Protein AF-A0A142D1J5-F1 (afdb_monomer_lite)

Radius of gyration: 31.47 Å; chains: 1; bounding box: 88×69×86 Å

Structure (mmCIF, N/CA/C/O backbone):
data_AF-A0A142D1J5-F1
#
_entry.id   AF-A0A142D1J5-F1
#
loop_
_atom_site.group_PDB
_atom_site.id
_atom_site.type_symbol
_atom_site.label_atom_id
_atom_site.label_alt_id
_atom_site.label_comp_id
_atom_site.label_asym_id
_atom_site.label_entity_id
_atom_site.label_seq_id
_atom_site.pdbx_PDB_ins_code
_atom_site.Cartn_x
_atom_site.Cartn_y
_atom_site.Cartn_z
_atom_site.occupancy
_atom_site.B_iso_or_equiv
_atom_site.auth_seq_id
_atom_site.auth_comp_id
_atom_site.auth_asym_id
_atom_site.auth_atom_id
_atom_site.pdbx_PDB_model_num
ATOM 1 N N . MET A 1 1 ? 12.106 14.467 28.689 1.00 55.88 1 MET A N 1
ATOM 2 C CA . MET A 1 1 ? 12.116 13.072 29.186 1.00 55.88 1 MET A CA 1
ATOM 3 C C . MET A 1 1 ? 13.541 12.615 29.407 1.00 55.88 1 MET A C 1
ATOM 5 O O . MET A 1 1 ? 14.455 13.184 28.811 1.00 55.88 1 MET A O 1
ATOM 9 N N . GLU A 1 2 ? 13.692 11.592 30.241 1.00 56.62 2 GLU A N 1
ATOM 10 C CA . GLU A 1 2 ? 14.926 10.836 30.440 1.00 56.62 2 GLU A CA 1
ATOM 11 C C . GLU A 1 2 ? 14.687 9.415 29.915 1.00 56.62 2 GLU A C 1
ATOM 13 O O . GLU A 1 2 ? 13.648 8.832 30.219 1.00 56.62 2 GLU A O 1
ATOM 18 N N . LEU A 1 3 ? 15.603 8.893 29.100 1.00 55.41 3 LEU A N 1
ATOM 19 C CA . LEU A 1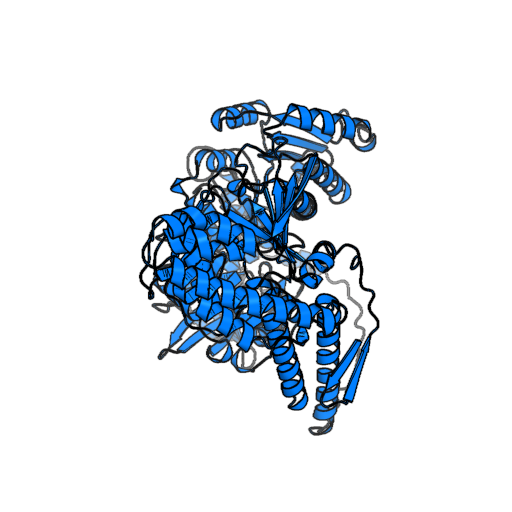 3 ? 15.650 7.474 28.744 1.00 55.41 3 LEU A CA 1
ATOM 20 C C . LEU A 1 3 ? 16.402 6.757 29.863 1.00 55.41 3 LEU A C 1
ATOM 22 O O . LEU A 1 3 ? 17.538 7.142 30.145 1.00 55.41 3 LEU A O 1
ATOM 26 N N . VAL A 1 4 ? 15.793 5.756 30.495 1.00 58.44 4 VAL A N 1
ATOM 27 C CA . VAL A 1 4 ? 16.365 5.061 31.656 1.00 58.44 4 VAL A CA 1
ATOM 28 C C . VAL A 1 4 ? 16.413 3.558 31.386 1.00 58.44 4 VAL A C 1
ATOM 30 O O . VAL A 1 4 ? 15.388 2.992 31.029 1.00 58.44 4 VAL A O 1
ATOM 33 N N . LYS A 1 5 ? 17.575 2.924 31.582 1.00 58.31 5 LYS A N 1
ATOM 34 C CA . LYS A 1 5 ? 17.745 1.457 31.631 1.00 58.31 5 LYS A CA 1
ATOM 35 C C . LYS A 1 5 ? 18.360 1.103 32.981 1.00 58.31 5 LYS A C 1
ATOM 37 O O . LYS A 1 5 ? 19.356 1.720 33.353 1.00 58.31 5 LYS A O 1
ATOM 42 N N . ASP A 1 6 ? 17.757 0.185 33.734 1.00 66.25 6 ASP A N 1
ATOM 43 C CA . ASP A 1 6 ? 18.251 -0.256 35.052 1.00 66.25 6 ASP A CA 1
ATOM 44 C C . ASP A 1 6 ? 18.592 0.905 36.008 1.00 66.25 6 ASP A C 1
ATOM 46 O O . ASP A 1 6 ? 19.645 0.938 36.642 1.00 66.25 6 ASP A O 1
ATOM 50 N N . ASN A 1 7 ? 17.709 1.910 36.074 1.00 65.44 7 ASN A N 1
ATOM 51 C CA . ASN A 1 7 ? 17.885 3.165 36.826 1.00 65.44 7 ASN A CA 1
ATOM 52 C C . ASN A 1 7 ? 19.025 4.093 36.354 1.00 65.44 7 ASN A C 1
ATOM 54 O O . ASN A 1 7 ? 19.239 5.148 36.954 1.00 65.44 7 ASN A O 1
ATOM 58 N N . ASN A 1 8 ? 19.709 3.778 35.252 1.00 55.66 8 ASN A N 1
ATOM 59 C CA . ASN A 1 8 ? 20.710 4.643 34.632 1.00 55.66 8 ASN A CA 1
ATOM 60 C C . ASN A 1 8 ? 20.097 5.493 33.518 1.00 55.66 8 ASN A C 1
ATOM 62 O O . ASN A 1 8 ? 19.495 4.971 32.580 1.00 55.66 8 ASN A O 1
ATOM 66 N N . VAL A 1 9 ? 20.291 6.813 33.580 1.00 67.69 9 VAL A N 1
ATOM 67 C CA . VAL A 1 9 ? 19.831 7.727 32.526 1.00 67.69 9 VAL A CA 1
ATOM 68 C C . VAL A 1 9 ? 20.769 7.649 31.319 1.00 67.69 9 VAL A C 1
ATOM 70 O O . VAL A 1 9 ? 21.879 8.177 31.345 1.00 67.69 9 VAL A O 1
ATOM 73 N N . LEU A 1 10 ? 20.298 7.035 30.239 1.00 58.03 10 LEU A N 1
ATOM 74 C CA . LEU A 1 10 ? 21.018 6.868 28.975 1.00 58.03 10 LEU A CA 1
ATOM 75 C C . LEU A 1 10 ? 20.971 8.124 28.083 1.00 58.03 10 LEU A C 1
ATOM 77 O O . LEU A 1 10 ? 21.823 8.316 27.214 1.00 58.03 10 LEU A O 1
ATOM 81 N N . GLY A 1 11 ? 19.991 9.010 28.283 1.00 58.62 11 GLY A N 1
ATOM 82 C CA . GLY A 1 11 ? 19.865 10.246 27.509 1.00 58.62 11 GLY A CA 1
ATOM 83 C C . GLY A 1 11 ? 18.777 11.185 28.022 1.00 58.62 11 GLY A C 1
ATOM 84 O O . GLY A 1 11 ? 17.801 10.752 28.631 1.00 58.62 11 GLY A O 1
ATOM 85 N N . LYS A 1 12 ? 18.937 12.489 27.763 1.00 63.09 12 LYS A N 1
ATOM 86 C CA . LYS A 1 12 ? 17.947 13.524 28.097 1.00 63.09 12 LYS A CA 1
ATOM 87 C C . LYS A 1 12 ? 17.612 14.338 26.857 1.00 63.09 12 LYS A C 1
ATOM 89 O O . LYS A 1 12 ? 18.519 14.830 26.192 1.00 63.09 12 LYS A O 1
ATOM 94 N N . ASN A 1 13 ? 16.323 14.523 26.589 1.00 61.22 13 ASN A N 1
ATOM 95 C CA . ASN A 1 13 ? 15.849 15.408 25.528 1.00 61.22 13 ASN A CA 1
ATOM 96 C C . ASN A 1 13 ? 14.682 16.275 26.005 1.00 61.22 13 ASN A C 1
ATOM 98 O O . ASN A 1 13 ? 13.807 15.831 26.765 1.00 61.22 13 ASN A O 1
ATOM 102 N N . LYS A 1 14 ? 14.689 17.533 25.555 1.00 57.72 14 LYS A N 1
ATOM 103 C CA . LYS A 1 14 ? 13.595 18.488 25.739 1.00 57.72 14 LYS A CA 1
ATOM 104 C C . LYS A 1 14 ? 12.768 18.502 24.460 1.00 57.72 14 LYS A C 1
ATOM 106 O O . LYS A 1 14 ? 13.310 18.742 23.390 1.00 57.72 14 LYS A O 1
ATOM 111 N N . PHE A 1 15 ? 11.471 18.279 24.583 1.00 55.25 15 PHE A N 1
ATOM 112 C CA . PHE A 1 15 ? 10.516 18.416 23.488 1.00 55.25 15 PHE A CA 1
ATOM 113 C C . PHE A 1 15 ? 9.377 19.322 23.951 1.00 55.25 15 PHE A C 1
ATOM 115 O O . PHE A 1 15 ? 9.118 19.454 25.151 1.00 55.25 15 PHE A O 1
ATOM 122 N N . LYS A 1 16 ? 8.716 19.972 22.994 1.00 54.88 16 LYS A N 1
ATOM 123 C CA . LYS A 1 16 ? 7.545 20.808 23.245 1.00 54.88 16 LYS A CA 1
ATOM 124 C C . LYS A 1 16 ? 6.305 20.032 22.829 1.00 54.88 16 LYS A C 1
ATOM 126 O O . LYS A 1 16 ? 6.178 19.656 21.671 1.00 54.88 16 LYS A O 1
ATOM 131 N N . LEU A 1 17 ? 5.393 19.832 23.771 1.00 58.09 17 LEU A N 1
ATOM 132 C CA . LEU A 1 17 ? 4.069 19.295 23.487 1.00 58.09 17 LEU A CA 1
ATOM 133 C C . LEU A 1 17 ? 3.241 20.394 22.826 1.00 58.09 17 LEU A C 1
ATOM 135 O O . LEU A 1 17 ? 2.952 21.420 23.442 1.00 58.09 17 LEU A O 1
ATOM 139 N N . LEU A 1 18 ? 2.915 20.213 21.550 1.00 60.75 18 LEU A N 1
ATOM 140 C CA . LEU A 1 18 ? 2.070 21.146 20.815 1.00 60.75 18 LEU A CA 1
ATOM 141 C C . LEU A 1 18 ? 0.614 20.712 20.940 1.00 60.75 18 LEU A C 1
ATOM 143 O O . LEU A 1 18 ? 0.292 19.541 20.757 1.00 60.75 18 LEU A O 1
ATOM 147 N N . SER A 1 19 ? -0.268 21.677 21.213 1.00 63.81 19 SER A N 1
ATOM 148 C CA . SER A 1 19 ? -1.722 21.477 21.163 1.00 63.81 19 SER A CA 1
ATOM 149 C C . SER A 1 19 ? -2.238 20.379 22.105 1.00 63.81 19 SER A C 1
ATOM 151 O O . SER A 1 19 ? -3.234 19.721 21.826 1.00 63.81 19 SER A O 1
ATOM 153 N N . PHE A 1 20 ? -1.546 20.162 23.224 1.00 67.38 20 PHE A N 1
ATOM 154 C CA . PHE A 1 20 ? -1.981 19.227 24.260 1.00 67.38 20 PHE A CA 1
ATOM 155 C C . PHE A 1 20 ? -3.259 19.715 24.951 1.00 67.38 20 PHE A C 1
ATOM 157 O O . PHE A 1 20 ? -4.178 18.942 25.181 1.00 67.38 20 PHE A O 1
ATOM 164 N N . SER A 1 21 ? -3.366 21.029 25.167 1.00 66.56 21 SER A N 1
ATOM 165 C CA . SER A 1 21 ? -4.546 21.683 25.741 1.00 66.56 21 SER A CA 1
ATOM 166 C C . SER A 1 21 ? -5.810 21.572 24.883 1.00 66.56 21 SER A C 1
ATOM 168 O O . SER A 1 21 ? -6.889 21.868 25.373 1.00 66.56 21 SER A O 1
ATOM 170 N N . SER A 1 22 ? -5.693 21.179 23.610 1.00 70.12 22 SER A N 1
ATOM 171 C CA . SER A 1 22 ? -6.837 20.935 22.727 1.00 70.12 22 SER A CA 1
ATOM 172 C C . SER A 1 22 ? -7.188 19.447 22.619 1.00 70.12 22 SER A C 1
ATOM 174 O O . SER A 1 22 ? -7.858 19.054 21.668 1.00 70.12 22 SER A O 1
ATOM 176 N N . ASN A 1 23 ? -6.672 18.592 23.511 1.00 80.81 23 ASN A N 1
ATOM 177 C CA . ASN A 1 23 ? -7.057 17.185 23.552 1.00 80.81 23 ASN A CA 1
ATOM 178 C C . ASN A 1 23 ? -8.495 17.069 24.072 1.00 80.81 23 ASN A C 1
ATOM 180 O O . ASN A 1 23 ? -8.790 17.445 25.204 1.00 80.81 23 ASN A O 1
ATOM 184 N N . ILE A 1 24 ? -9.381 16.533 23.241 1.00 83.50 24 ILE A N 1
ATOM 185 C CA . ILE A 1 24 ? -10.807 16.447 23.545 1.00 83.50 24 ILE A CA 1
ATOM 186 C C . ILE A 1 24 ? -11.119 15.508 24.719 1.00 83.50 24 ILE A C 1
ATOM 188 O O . ILE A 1 24 ? -12.129 15.703 25.387 1.00 83.50 24 ILE A O 1
ATOM 192 N N . ALA A 1 25 ? -10.224 14.568 25.054 1.00 83.75 25 ALA A N 1
ATOM 193 C CA . ALA A 1 25 ? -10.372 13.705 26.228 1.00 83.75 25 ALA A CA 1
ATOM 194 C C . ALA A 1 25 ? -10.489 14.505 27.541 1.00 83.75 25 ALA A C 1
ATOM 196 O O . ALA A 1 25 ? -11.185 14.074 28.454 1.00 83.75 25 ALA A O 1
ATOM 197 N N . TYR A 1 26 ? -9.898 15.706 27.621 1.00 85.19 26 TYR A N 1
ATOM 198 C CA . TYR A 1 26 ? -10.033 16.576 28.797 1.00 85.19 26 TYR A CA 1
ATOM 199 C C . TYR A 1 26 ? -11.476 16.954 29.114 1.00 85.19 26 TYR A C 1
ATOM 201 O O . TYR A 1 26 ? -11.800 17.180 30.274 1.00 85.19 26 TYR A O 1
ATOM 209 N N . SER A 1 27 ? -12.341 16.996 28.099 1.00 86.25 27 SER A N 1
ATOM 210 C CA . SER A 1 27 ? -13.752 17.343 28.276 1.00 86.25 27 SER A CA 1
ATOM 211 C C . SER A 1 27 ? -14.575 16.284 29.017 1.00 86.25 27 SER A C 1
ATOM 213 O O . SER A 1 27 ? -15.735 16.557 29.303 1.00 86.25 27 SER A O 1
ATOM 215 N N . LEU A 1 28 ? -13.990 15.108 29.290 1.00 90.44 28 LEU A N 1
ATOM 216 C CA . LEU A 1 28 ? -14.645 13.960 29.923 1.00 90.44 28 LEU A CA 1
ATOM 217 C C . LEU A 1 28 ? -14.109 13.649 31.333 1.00 90.44 28 LEU A C 1
ATOM 219 O O . LEU A 1 28 ? -14.615 12.744 31.993 1.00 90.44 28 LEU A O 1
ATOM 223 N N . ILE A 1 29 ? -13.043 14.328 31.777 1.00 90.38 29 ILE A N 1
ATOM 224 C CA . ILE A 1 29 ? -12.350 13.983 33.030 1.00 90.38 29 ILE A CA 1
ATOM 225 C C . ILE A 1 29 ? -13.234 14.239 34.251 1.00 90.38 29 ILE A C 1
ATOM 227 O O . ILE A 1 29 ? -13.267 13.401 35.149 1.00 90.38 29 ILE A O 1
ATOM 231 N N . ASP A 1 30 ? -13.948 15.366 34.278 1.00 89.31 30 ASP A N 1
ATOM 232 C CA . ASP A 1 30 ? -14.776 15.753 35.424 1.00 89.31 30 ASP A CA 1
ATOM 233 C C . ASP A 1 30 ? -15.912 14.745 35.657 1.00 89.31 30 ASP A C 1
ATOM 235 O O . ASP A 1 30 ? -16.218 14.402 36.799 1.00 89.31 30 ASP A O 1
ATOM 239 N N . GLU A 1 31 ? -16.515 14.233 34.583 1.00 91.75 31 GLU A N 1
ATOM 240 C CA . GLU A 1 31 ? -17.533 13.184 34.637 1.00 91.75 31 GLU A CA 1
ATOM 241 C C . GLU A 1 31 ? -16.957 11.865 35.161 1.00 91.75 31 GLU A C 1
ATOM 243 O O . GLU A 1 31 ? -17.529 11.257 36.067 1.00 91.75 31 GLU A O 1
ATOM 248 N N . ILE A 1 32 ? -15.803 11.443 34.640 1.00 91.94 32 ILE A N 1
ATOM 249 C CA . ILE A 1 32 ? -15.150 10.194 35.056 1.00 91.94 32 ILE A CA 1
ATOM 250 C C . ILE A 1 32 ? -14.744 10.256 36.535 1.00 91.94 32 ILE A C 1
ATOM 252 O O . ILE A 1 32 ? -14.932 9.285 37.270 1.00 91.94 32 ILE A O 1
ATOM 256 N N . ASP A 1 33 ? -14.242 11.396 37.015 1.00 90.38 33 ASP A N 1
ATOM 257 C CA . ASP A 1 33 ? -13.898 11.577 38.432 1.00 90.38 33 ASP A CA 1
ATOM 258 C C . ASP A 1 33 ? -15.137 11.449 39.341 1.00 90.38 33 ASP A C 1
ATOM 260 O O . ASP A 1 33 ? -15.080 10.846 40.417 1.00 90.38 33 ASP A O 1
ATOM 264 N N . GLN A 1 34 ? -16.299 11.903 38.859 1.00 91.00 34 GLN A N 1
ATOM 265 C CA . GLN A 1 34 ? -17.596 11.741 39.528 1.00 91.00 34 GLN A CA 1
ATOM 266 C C . GLN A 1 34 ? -18.166 10.314 39.437 1.00 91.00 34 GLN A C 1
ATOM 268 O O . GLN A 1 34 ? -19.165 10.010 40.091 1.00 91.00 34 GLN A O 1
ATOM 273 N N . GLY A 1 35 ? -17.520 9.413 38.696 1.00 88.81 35 GLY A N 1
ATOM 274 C CA . GLY A 1 35 ? -17.967 8.037 38.485 1.00 88.81 35 GLY A CA 1
ATOM 275 C C . GLY A 1 35 ? -19.024 7.868 37.398 1.00 88.81 35 GLY A C 1
ATOM 276 O O . GLY A 1 35 ? -19.740 6.868 37.400 1.00 88.81 35 GLY A O 1
ATOM 277 N N . ILE A 1 36 ? -19.142 8.850 36.506 1.00 91.56 36 ILE A N 1
ATOM 278 C CA . ILE A 1 36 ? -20.000 8.804 35.323 1.00 91.56 36 ILE A CA 1
ATOM 279 C C . ILE A 1 36 ? -19.151 8.280 34.165 1.00 91.56 36 ILE A C 1
ATOM 281 O O . ILE A 1 36 ? -18.039 8.763 33.956 1.00 91.56 36 ILE A O 1
ATOM 285 N N . LEU A 1 37 ? -19.660 7.323 33.383 1.00 94.38 37 LEU A N 1
ATOM 286 C CA . LEU A 1 37 ? -19.002 6.875 32.152 1.00 94.38 37 LEU A CA 1
ATOM 287 C C . LEU A 1 37 ? -19.613 7.619 30.960 1.00 94.38 37 LEU A C 1
ATOM 289 O O . LEU A 1 37 ? -20.693 7.239 30.500 1.00 94.38 37 LEU A O 1
ATOM 293 N N . PRO A 1 38 ? -18.969 8.688 30.456 1.00 94.62 38 PRO A N 1
ATOM 294 C CA . PRO A 1 38 ? -19.646 9.630 29.584 1.00 94.62 38 PRO A CA 1
ATOM 295 C C . PRO A 1 38 ? -19.747 9.124 28.144 1.00 94.62 38 PRO A C 1
ATOM 297 O O . PRO A 1 38 ? -18.781 8.620 27.565 1.00 94.62 38 PRO A O 1
ATOM 300 N N . TYR A 1 39 ? -20.911 9.365 27.553 1.00 95.38 39 TYR A N 1
ATOM 301 C CA . TYR A 1 39 ? -21.165 9.380 26.120 1.00 95.38 39 TYR A CA 1
ATOM 302 C C . TYR A 1 39 ? -21.746 10.744 25.744 1.00 95.38 39 TYR A C 1
ATOM 304 O O . TYR A 1 39 ? -22.746 11.178 26.319 1.00 95.38 39 TYR A O 1
ATOM 312 N N . VAL A 1 40 ? -21.107 11.439 24.804 1.00 93.69 40 VAL A N 1
ATOM 313 C CA . VAL A 1 40 ? -21.480 12.804 24.417 1.00 93.69 40 VAL A CA 1
ATOM 314 C C . VAL A 1 40 ? -22.076 12.812 23.016 1.00 93.69 40 VAL A C 1
ATOM 316 O O . VAL A 1 40 ? -21.481 12.268 22.088 1.00 93.69 40 VAL A O 1
ATOM 319 N N . LYS A 1 41 ? -23.215 13.482 22.837 1.00 91.69 41 LYS A N 1
ATOM 320 C CA . LYS A 1 41 ? -23.806 13.765 21.523 1.00 91.69 41 LYS A CA 1
ATOM 321 C C . LYS A 1 41 ? -23.740 15.257 21.241 1.00 91.69 41 LYS A C 1
ATOM 323 O O . LYS A 1 41 ? -24.296 16.055 21.989 1.00 91.69 41 LYS A O 1
ATOM 328 N N . ASN A 1 42 ? -23.062 15.624 20.165 1.00 89.06 42 ASN A N 1
ATOM 329 C CA . ASN A 1 42 ? -22.874 16.988 19.706 1.00 89.06 42 ASN A CA 1
ATOM 330 C C . ASN A 1 42 ? -23.672 17.225 18.419 1.00 89.06 42 ASN A C 1
ATOM 332 O O . ASN A 1 42 ? -23.402 16.627 17.374 1.00 89.06 42 ASN A O 1
ATOM 336 N N . TYR A 1 43 ? -24.643 18.127 18.482 1.00 84.25 43 TYR A N 1
ATOM 337 C CA . TYR A 1 43 ? -25.416 18.548 17.318 1.00 84.25 43 TYR A CA 1
ATOM 338 C C . TYR A 1 43 ? -24.852 19.880 16.845 1.00 84.25 43 TYR A C 1
ATOM 340 O O . TYR A 1 43 ? -24.842 20.837 17.620 1.00 84.25 43 TYR A O 1
ATOM 348 N N . SER A 1 44 ? -24.396 19.932 15.589 1.00 63.56 44 SER A N 1
ATOM 349 C CA . SER A 1 44 ? -23.514 20.958 15.003 1.00 63.56 44 SER A CA 1
ATOM 350 C C . SER A 1 44 ? -23.891 22.433 15.240 1.00 63.56 44 SER A C 1
ATOM 352 O O . SER A 1 44 ? -23.069 23.304 14.956 1.00 63.56 44 SER A O 1
ATOM 354 N N . GLN A 1 45 ? -25.087 22.744 15.767 1.00 57.28 45 GLN A N 1
ATOM 355 C CA . GLN A 1 45 ? -25.564 24.111 16.011 1.00 57.28 45 GLN A CA 1
ATOM 356 C C . GLN A 1 45 ? -26.471 24.334 17.255 1.00 57.28 45 GLN A C 1
ATOM 358 O O . GLN A 1 45 ? -26.926 25.466 17.422 1.00 57.28 45 GLN A O 1
ATOM 363 N N . TYR A 1 46 ? -26.756 23.349 18.134 1.00 57.94 46 TYR A N 1
ATOM 364 C CA . TYR A 1 46 ? -27.869 23.513 19.110 1.00 57.94 46 TYR A CA 1
ATOM 365 C C . TYR A 1 46 ? -27.694 22.954 20.531 1.00 57.94 46 TYR A C 1
ATOM 367 O O . TYR A 1 46 ? -28.142 23.610 21.472 1.00 57.94 46 TYR A O 1
ATOM 375 N N . ALA A 1 47 ? -27.086 21.779 20.718 1.00 66.25 47 ALA A N 1
ATOM 376 C CA . ALA A 1 47 ? -27.067 21.118 22.025 1.00 66.25 47 ALA A CA 1
ATOM 377 C C . ALA A 1 47 ? -25.912 20.120 22.153 1.00 66.25 47 ALA A C 1
ATOM 379 O O . ALA A 1 47 ? -25.460 19.538 21.165 1.00 66.25 47 ALA A O 1
ATOM 380 N N . VAL A 1 48 ? -25.460 19.928 23.392 1.00 82.31 48 VAL A N 1
ATOM 381 C CA . VAL A 1 48 ? -24.544 18.856 23.780 1.00 82.31 48 VAL A CA 1
ATOM 382 C C . VAL A 1 48 ? -25.253 18.024 24.838 1.00 82.31 48 VAL A C 1
ATOM 384 O O . VAL A 1 48 ? -25.442 18.501 25.958 1.00 82.31 48 VAL A O 1
ATOM 387 N N . ASP A 1 49 ? -25.624 16.794 24.493 1.00 87.81 49 ASP A N 1
ATOM 388 C CA . ASP A 1 49 ? -26.188 15.847 25.453 1.00 87.81 49 ASP A CA 1
ATOM 389 C C . ASP A 1 49 ? -25.063 15.010 26.050 1.00 87.81 49 ASP A C 1
ATOM 391 O O . ASP A 1 49 ? -24.224 14.472 25.323 1.00 87.81 49 ASP A O 1
ATOM 395 N N . LYS A 1 50 ? -25.059 14.872 27.375 1.00 89.88 50 LYS A N 1
ATOM 396 C CA . LYS A 1 50 ? -24.151 13.982 28.101 1.00 89.88 50 LYS A CA 1
ATOM 397 C C . LYS A 1 50 ? -24.969 12.869 28.736 1.00 89.88 50 LYS A C 1
ATOM 399 O O . LYS A 1 50 ? -25.927 13.142 29.453 1.00 89.88 50 LYS A O 1
ATOM 404 N N . ILE A 1 51 ? -24.597 11.631 28.447 1.00 93.44 51 ILE A N 1
ATOM 405 C CA . ILE A 1 51 ? -25.311 10.426 28.866 1.00 93.44 51 ILE A CA 1
ATOM 406 C C . ILE A 1 51 ? -24.346 9.568 29.683 1.00 93.44 51 ILE A C 1
ATOM 408 O O . ILE A 1 51 ? -23.214 9.348 29.250 1.00 93.44 51 ILE A O 1
ATOM 412 N N . ASP A 1 52 ? -24.790 9.062 30.835 1.00 95.00 52 ASP A N 1
ATOM 413 C CA . ASP A 1 52 ? -24.081 7.985 31.527 1.00 95.00 52 ASP A CA 1
ATOM 414 C C . ASP A 1 52 ? -24.400 6.656 30.836 1.00 95.00 52 ASP A C 1
ATOM 416 O O . ASP A 1 52 ? -25.552 6.210 30.796 1.00 95.00 52 ASP A O 1
ATOM 420 N N . VAL A 1 53 ? -23.380 6.000 30.285 1.00 94.50 53 VAL A N 1
ATOM 421 C CA . VAL A 1 53 ? -23.540 4.706 29.608 1.00 94.50 53 VAL A CA 1
ATOM 422 C C . VAL A 1 53 ? -24.106 3.644 30.557 1.00 94.50 53 VAL A C 1
ATOM 424 O O . VAL A 1 53 ? -24.825 2.743 30.115 1.00 94.50 53 VAL A O 1
ATOM 427 N N . LYS A 1 54 ? -23.844 3.754 31.864 1.00 91.88 54 LYS A N 1
ATOM 428 C CA . LYS A 1 54 ? -24.418 2.849 32.865 1.00 91.88 54 LYS A CA 1
ATOM 429 C C . LYS A 1 54 ? -25.944 2.954 32.918 1.00 91.88 54 LYS A C 1
ATOM 431 O O . LYS A 1 54 ? -26.627 1.929 32.899 1.00 91.88 54 LYS A O 1
ATOM 436 N N . GLU A 1 55 ? -26.473 4.175 32.954 1.00 93.56 55 GLU A N 1
ATOM 437 C CA . GLU A 1 55 ? -27.918 4.433 32.955 1.00 93.56 55 GLU A CA 1
ATOM 438 C C . GLU A 1 55 ? -28.551 4.046 31.613 1.00 93.56 55 GLU A C 1
ATOM 440 O O . GLU A 1 55 ? -29.587 3.379 31.589 1.00 93.56 55 GLU A O 1
ATOM 445 N N . LEU A 1 56 ? -27.868 4.348 30.500 1.00 93.50 56 LEU A N 1
ATOM 446 C CA . LEU A 1 56 ? -28.313 4.017 29.143 1.00 93.50 56 LEU A CA 1
ATOM 447 C C . LEU A 1 56 ? -28.628 2.524 28.970 1.00 93.50 56 LEU A C 1
ATOM 449 O O . LEU A 1 56 ? -29.662 2.169 28.402 1.00 93.50 56 LEU A O 1
ATOM 453 N N . VAL A 1 57 ? -27.754 1.633 29.451 1.00 94.25 57 VAL A N 1
ATOM 454 C CA . VAL A 1 57 ? -27.992 0.183 29.351 1.00 94.25 57 VAL A CA 1
ATOM 455 C C . VAL A 1 57 ? -29.188 -0.236 30.198 1.00 94.25 57 VAL A C 1
ATOM 457 O O . VAL A 1 57 ? -30.018 -1.009 29.721 1.00 94.25 57 VAL A O 1
ATOM 460 N N . GLY A 1 58 ? -29.312 0.299 31.416 1.00 93.06 58 GLY A N 1
ATOM 461 C CA . GLY A 1 58 ? -30.454 0.031 32.294 1.00 93.06 58 GLY A CA 1
ATOM 462 C C . GLY A 1 58 ? -31.790 0.413 31.651 1.00 93.06 58 GLY A C 1
ATOM 463 O O . GLY A 1 58 ? -32.743 -0.372 31.684 1.00 93.06 58 GLY A O 1
ATOM 464 N N . ASP A 1 59 ? -31.840 1.571 30.994 1.00 92.56 59 ASP A N 1
ATOM 465 C CA . ASP A 1 59 ? -33.020 2.035 30.264 1.00 92.56 59 ASP A CA 1
ATOM 466 C C . ASP A 1 59 ? -33.329 1.163 29.039 1.00 92.56 59 ASP A C 1
ATOM 468 O O . ASP A 1 59 ? -34.486 0.774 28.837 1.00 92.56 59 ASP A O 1
ATOM 472 N N . ASN A 1 60 ? -32.306 0.774 28.268 1.00 90.25 60 ASN A N 1
ATOM 473 C CA . ASN A 1 60 ? -32.453 -0.082 27.084 1.00 90.25 60 ASN A CA 1
ATOM 474 C C . ASN A 1 60 ? -33.073 -1.448 27.407 1.00 90.25 60 ASN A C 1
ATOM 476 O O . ASN A 1 60 ? -33.819 -1.999 26.591 1.00 90.25 60 ASN A O 1
ATOM 480 N N . ILE A 1 61 ? -32.778 -2.009 28.584 1.00 93.69 61 ILE A N 1
ATOM 481 C CA . ILE A 1 61 ? -33.240 -3.351 28.962 1.00 93.69 61 ILE A CA 1
ATOM 482 C C . ILE A 1 61 ? -34.471 -3.363 29.873 1.00 93.69 61 ILE A C 1
ATOM 484 O O . ILE A 1 61 ? -35.009 -4.436 30.150 1.00 93.69 61 ILE A O 1
ATOM 488 N N . ARG A 1 62 ? -34.946 -2.203 30.345 1.00 92.44 62 ARG A N 1
ATOM 489 C CA . ARG A 1 62 ? -36.003 -2.098 31.368 1.00 92.44 62 ARG A CA 1
ATOM 490 C C . ARG A 1 62 ? -37.245 -2.933 31.047 1.00 92.44 62 ARG A C 1
ATOM 492 O O . ARG A 1 62 ? -37.780 -3.620 31.918 1.00 92.44 62 ARG A O 1
ATOM 499 N N . TYR A 1 63 ? -37.694 -2.902 29.794 1.00 90.69 63 TYR A N 1
ATOM 500 C CA . TYR A 1 63 ? -38.850 -3.682 29.342 1.00 90.69 63 TYR A CA 1
ATOM 501 C C . TYR A 1 63 ? -38.562 -5.185 29.266 1.00 90.69 63 TYR A C 1
ATOM 503 O O . TYR A 1 63 ? -39.440 -5.988 29.569 1.00 90.69 63 TYR A O 1
ATOM 511 N N . TYR A 1 64 ? -37.334 -5.575 28.922 1.00 90.19 64 TYR A N 1
ATOM 512 C CA . TYR A 1 64 ? -36.924 -6.977 28.866 1.00 90.19 64 TYR A CA 1
ATOM 513 C C . TYR A 1 64 ? -36.826 -7.603 30.256 1.00 90.19 64 TYR A C 1
ATOM 515 O O . TYR A 1 64 ? -37.245 -8.750 30.431 1.00 90.19 64 TYR A O 1
ATOM 523 N N . LEU A 1 65 ? -36.341 -6.841 31.242 1.00 89.94 65 LEU A N 1
ATOM 524 C CA . LEU A 1 65 ? -36.338 -7.240 32.651 1.00 89.94 65 LEU A CA 1
ATOM 525 C C . LEU A 1 65 ? -37.769 -7.386 33.183 1.00 89.94 65 LEU A C 1
ATOM 527 O O . LEU A 1 65 ? -38.103 -8.403 33.787 1.00 89.94 65 LEU A O 1
ATOM 531 N N . ALA A 1 66 ? -38.651 -6.423 32.888 1.00 90.88 66 ALA A N 1
ATOM 532 C CA . ALA A 1 66 ? -40.065 -6.508 33.263 1.00 90.88 66 ALA A CA 1
ATOM 533 C C . ALA A 1 66 ? -40.770 -7.722 32.627 1.00 90.88 66 ALA A C 1
ATOM 535 O O . ALA A 1 66 ? -41.603 -8.364 33.269 1.00 90.88 66 ALA A O 1
ATOM 536 N N . ALA A 1 67 ? -40.406 -8.061 31.388 1.00 89.69 67 ALA A N 1
ATOM 537 C CA . ALA A 1 67 ? -40.908 -9.224 30.664 1.00 89.69 67 ALA A CA 1
ATOM 538 C C . ALA A 1 67 ? -40.236 -10.554 31.062 1.00 89.69 67 ALA A C 1
ATOM 540 O O . ALA A 1 67 ? -40.648 -11.596 30.557 1.00 89.69 67 ALA A O 1
ATOM 541 N N . LYS A 1 68 ? -39.226 -10.541 31.949 1.00 88.38 68 LYS A N 1
ATOM 542 C CA . LYS A 1 68 ? -38.425 -11.717 32.344 1.00 88.38 68 LYS A CA 1
ATOM 543 C C . LYS A 1 68 ? -37.849 -12.477 31.146 1.00 88.38 68 LYS A C 1
ATOM 545 O O . LYS A 1 68 ? -37.930 -13.701 31.069 1.00 88.38 68 LYS A O 1
ATOM 550 N N . THR A 1 69 ? -37.289 -11.731 30.197 1.00 88.69 69 THR A N 1
ATOM 551 C CA . THR A 1 69 ? -36.618 -12.319 29.031 1.00 88.69 69 THR A CA 1
ATOM 552 C C . THR A 1 69 ? -35.447 -13.182 29.499 1.00 88.69 69 THR A C 1
ATOM 554 O O . THR A 1 69 ? -34.623 -12.722 30.290 1.00 88.69 69 THR A O 1
ATOM 557 N N . GLU A 1 70 ? -35.382 -14.425 29.021 1.00 89.31 70 GLU A N 1
ATOM 558 C CA . GLU A 1 70 ? -34.363 -15.396 29.426 1.00 89.31 70 GLU A CA 1
ATOM 559 C C . GLU A 1 70 ? -32.939 -14.852 29.207 1.00 89.31 70 GLU A C 1
ATOM 561 O O . GLU A 1 70 ? -32.650 -14.210 28.197 1.00 89.31 70 GLU A O 1
ATOM 566 N N . GLY A 1 71 ? -32.058 -15.056 30.191 1.00 90.56 71 GLY A N 1
ATOM 567 C CA . GLY A 1 71 ? -30.657 -14.620 30.160 1.00 90.56 71 GLY A CA 1
ATOM 568 C C . GLY A 1 71 ? -30.408 -13.123 30.406 1.00 90.56 71 GLY A C 1
ATOM 569 O O . GLY A 1 71 ? -29.344 -12.774 30.911 1.00 90.56 71 GLY A O 1
ATOM 570 N N . MET A 1 72 ? -31.369 -12.231 30.133 1.00 94.25 72 MET A N 1
ATOM 571 C CA . MET A 1 72 ? -31.150 -10.773 30.161 1.00 94.25 72 MET A CA 1
ATOM 572 C C . MET A 1 72 ? -30.631 -10.250 31.513 1.00 94.25 72 MET A C 1
ATOM 574 O O . MET A 1 72 ? -29.691 -9.461 31.547 1.00 94.25 72 MET A O 1
ATOM 578 N N . GLU A 1 73 ? -31.214 -10.707 32.626 1.00 94.50 73 GLU A N 1
ATOM 579 C CA . GLU A 1 73 ? -30.826 -10.287 33.983 1.00 94.50 73 GLU A CA 1
ATOM 580 C C . GLU A 1 73 ? -29.381 -10.689 34.315 1.00 94.50 73 GLU A C 1
ATOM 582 O O . GLU A 1 73 ? -28.584 -9.843 34.708 1.00 94.50 73 GLU A O 1
ATOM 587 N N . SER A 1 74 ? -29.002 -11.941 34.038 1.00 96.00 74 SER A N 1
ATOM 588 C CA . SER A 1 74 ? -27.637 -12.433 34.276 1.00 96.00 74 SER A CA 1
ATOM 589 C C . SER A 1 74 ? -26.590 -11.672 33.456 1.00 96.00 74 SER A C 1
ATOM 591 O O . SER A 1 74 ? -25.521 -11.331 33.963 1.00 96.00 74 SER A O 1
ATOM 593 N N . HIS A 1 75 ? -26.884 -11.371 32.190 1.00 97.06 75 HIS A N 1
ATOM 594 C CA . HIS A 1 75 ? -25.973 -10.596 31.348 1.00 97.06 75 HIS A CA 1
ATOM 595 C C . HIS A 1 75 ? -25.880 -9.127 31.788 1.00 97.06 75 HIS A C 1
ATOM 597 O O . HIS A 1 75 ? -24.803 -8.534 31.716 1.00 97.06 75 HIS A O 1
ATOM 603 N N . PHE A 1 76 ? -26.968 -8.551 32.304 1.00 96.62 76 PHE A N 1
ATOM 604 C CA . PHE A 1 76 ? -26.945 -7.207 32.878 1.00 96.62 76 PHE A CA 1
ATOM 605 C C . PHE A 1 76 ? -26.149 -7.135 34.186 1.00 96.62 76 PHE A C 1
ATOM 607 O O . PHE A 1 76 ? -25.425 -6.166 34.410 1.00 96.62 76 PHE A O 1
ATOM 614 N N . GLU A 1 77 ? -26.221 -8.158 35.037 1.00 96.00 77 GLU A N 1
ATOM 615 C CA . GLU A 1 77 ? -25.372 -8.261 36.229 1.00 96.00 77 GLU A CA 1
ATOM 616 C C . GLU A 1 77 ? -23.887 -8.306 35.852 1.00 96.00 77 GLU A C 1
ATOM 618 O O . GLU A 1 77 ? -23.105 -7.523 36.390 1.00 96.00 77 GLU A O 1
ATOM 623 N N . LYS A 1 78 ? -23.506 -9.136 34.868 1.00 96.56 78 LYS A N 1
ATOM 624 C CA . LYS A 1 78 ? -22.127 -9.189 34.341 1.00 96.56 78 LYS A CA 1
ATOM 625 C C . LYS A 1 78 ? -21.652 -7.830 33.825 1.00 96.56 78 LYS A C 1
ATOM 627 O O . LYS A 1 78 ? -20.544 -7.403 34.138 1.00 96.56 78 LYS A O 1
ATOM 632 N N . TRP A 1 79 ? -22.499 -7.132 33.068 1.00 97.25 79 TRP A N 1
ATOM 633 C CA . TRP A 1 79 ? -22.214 -5.776 32.598 1.00 97.25 79 TRP A CA 1
ATOM 634 C C . TRP A 1 79 ? -21.974 -4.804 33.759 1.00 97.25 79 TRP A C 1
ATOM 636 O O . TRP A 1 79 ? -20.998 -4.059 33.746 1.00 97.25 79 TRP A O 1
ATOM 646 N N . ASN A 1 80 ? -22.818 -4.833 34.792 1.00 96.50 80 ASN A N 1
ATOM 647 C CA . ASN A 1 80 ? -22.666 -3.953 35.950 1.00 96.50 80 ASN A CA 1
ATOM 648 C C . ASN A 1 80 ? -21.391 -4.238 36.754 1.00 96.50 80 ASN A C 1
ATOM 650 O O . ASN A 1 80 ? -20.757 -3.286 37.209 1.00 96.50 80 ASN A O 1
ATOM 654 N N . VAL A 1 81 ? -20.999 -5.509 36.900 1.00 97.19 81 VAL A N 1
ATOM 655 C CA . VAL A 1 81 ? -19.718 -5.887 37.523 1.00 97.19 81 VAL A CA 1
ATOM 656 C C . VAL A 1 81 ? -18.558 -5.259 36.752 1.00 97.19 81 VAL A C 1
ATOM 658 O O . VAL A 1 81 ? -17.774 -4.514 37.339 1.00 97.19 81 VAL A O 1
ATOM 661 N N . PHE A 1 82 ? -18.514 -5.454 35.431 1.00 97.81 82 PHE A N 1
ATOM 662 C CA . PHE A 1 82 ? -17.485 -4.855 34.579 1.00 97.81 82 PHE A CA 1
ATOM 663 C C . PHE A 1 82 ? -17.450 -3.326 34.693 1.00 97.81 82 PHE A C 1
ATOM 665 O O . PHE A 1 82 ? -16.385 -2.747 34.883 1.00 97.81 82 PHE A O 1
ATOM 672 N N . ILE A 1 83 ? -18.604 -2.657 34.611 1.00 96.69 83 ILE A N 1
ATOM 673 C CA . ILE A 1 83 ? -18.690 -1.191 34.675 1.00 96.69 83 ILE A CA 1
ATOM 674 C C . ILE A 1 83 ? -18.174 -0.655 36.011 1.00 96.69 83 ILE A C 1
ATOM 676 O O . ILE A 1 83 ? -17.451 0.340 36.032 1.00 96.69 83 ILE A O 1
ATOM 680 N N . SER A 1 84 ? -18.504 -1.314 37.123 1.00 95.38 84 SER A N 1
ATOM 681 C CA . SER A 1 84 ? -18.001 -0.934 38.444 1.00 95.38 84 SER A CA 1
ATOM 682 C C . SER A 1 84 ? -16.488 -1.102 38.570 1.00 95.38 84 SER A C 1
ATOM 684 O O . SER A 1 84 ? -15.823 -0.233 39.134 1.00 95.38 84 SER A O 1
ATOM 686 N N . GLU A 1 85 ? -15.927 -2.185 38.039 1.00 96.69 85 GLU A N 1
ATOM 687 C CA . GLU A 1 85 ? -14.478 -2.399 38.039 1.00 96.69 85 GLU A CA 1
ATOM 688 C C . GLU A 1 85 ? -13.752 -1.427 37.099 1.00 96.69 85 GLU A C 1
ATOM 690 O O . GLU A 1 85 ? -12.702 -0.884 37.453 1.00 96.69 85 GLU A O 1
ATOM 695 N N . TYR A 1 86 ? -14.329 -1.145 35.929 1.00 97.44 86 TYR A N 1
ATOM 696 C CA . TYR A 1 86 ? -13.763 -0.221 34.952 1.00 97.44 86 TYR A CA 1
ATOM 697 C C . TYR A 1 86 ? -13.783 1.236 35.440 1.00 97.44 86 TYR A C 1
ATOM 699 O O . TYR A 1 86 ? -12.796 1.947 35.260 1.00 97.44 86 TYR A O 1
ATOM 707 N N . ASP A 1 87 ? -14.841 1.675 36.129 1.00 95.00 87 ASP A N 1
ATOM 708 C CA . ASP A 1 87 ? -14.895 2.991 36.788 1.00 95.00 87 ASP A CA 1
ATOM 709 C C . ASP A 1 87 ? -13.752 3.168 37.806 1.00 95.00 87 ASP A C 1
ATOM 711 O O . ASP A 1 87 ? -13.018 4.161 37.791 1.00 95.00 87 ASP A O 1
ATOM 715 N N . LEU A 1 88 ? -13.526 2.161 38.658 1.00 94.50 88 LEU A N 1
ATOM 716 C CA . LEU A 1 88 ? -12.414 2.166 39.615 1.00 94.50 88 LEU A CA 1
ATOM 717 C C . LEU A 1 88 ? -11.051 2.223 38.912 1.00 94.50 88 LEU A C 1
ATOM 719 O O . LEU A 1 88 ? -10.138 2.919 39.372 1.00 94.50 88 LEU A O 1
ATOM 723 N N . LEU A 1 89 ? -10.912 1.511 37.793 1.00 95.88 89 LEU A N 1
ATOM 724 C CA . LEU A 1 89 ? -9.715 1.529 36.961 1.00 95.88 89 LEU A CA 1
ATOM 725 C C . LEU A 1 89 ? -9.481 2.920 36.358 1.00 95.88 89 LEU A C 1
ATOM 727 O O . LEU A 1 89 ? -8.363 3.431 36.452 1.00 95.88 89 LEU A O 1
ATOM 731 N N . LEU A 1 90 ? -10.506 3.575 35.810 1.00 94.06 90 LEU A N 1
ATOM 732 C CA . LEU A 1 90 ? -10.390 4.929 35.265 1.00 94.06 90 LEU A CA 1
ATOM 733 C C . LEU A 1 90 ? -10.033 5.962 36.341 1.00 94.06 90 LEU A C 1
ATOM 735 O O . LEU A 1 90 ? -9.147 6.786 36.127 1.00 94.06 90 LEU A O 1
ATOM 739 N N . LYS A 1 91 ? -10.609 5.876 37.543 1.00 91.94 91 LYS A N 1
ATOM 740 C CA . LYS A 1 91 ? -10.203 6.729 38.679 1.00 91.94 91 LYS A CA 1
ATOM 741 C C . LYS A 1 91 ? -8.737 6.528 39.060 1.00 91.94 91 LYS A C 1
ATOM 743 O O . LYS A 1 91 ? -8.030 7.483 39.394 1.00 91.94 91 LYS A O 1
ATOM 748 N N . LYS A 1 92 ? -8.235 5.291 38.979 1.00 91.25 92 LYS A N 1
ATOM 749 C CA . LYS A 1 92 ? -6.806 4.996 39.166 1.00 91.25 92 LYS A CA 1
ATOM 750 C C . LYS A 1 92 ? -5.955 5.629 38.061 1.00 91.25 92 LYS A C 1
ATOM 752 O O . LYS A 1 92 ? -4.900 6.175 38.388 1.00 91.25 92 LYS A O 1
ATOM 757 N N . VAL A 1 93 ? -6.416 5.588 36.808 1.00 89.69 93 VAL A N 1
ATOM 758 C CA . VAL A 1 93 ? -5.777 6.255 35.661 1.00 89.69 93 VAL A CA 1
ATOM 759 C C . VAL A 1 93 ? -5.686 7.759 35.890 1.00 89.69 93 VAL A C 1
ATOM 761 O O . VAL A 1 93 ? -4.591 8.298 35.795 1.00 89.69 93 VAL A O 1
ATOM 764 N N . LEU A 1 94 ? -6.779 8.429 36.264 1.00 88.12 94 LEU A N 1
ATOM 765 C CA . LEU A 1 94 ? -6.778 9.879 36.501 1.00 88.12 94 LEU A CA 1
ATOM 766 C C . LEU A 1 94 ? -5.816 10.292 37.626 1.00 88.12 94 LEU A C 1
ATOM 768 O O . LEU A 1 94 ? -5.200 11.352 37.572 1.00 88.12 94 LEU A O 1
ATOM 772 N N . LYS A 1 95 ? -5.657 9.445 38.650 1.00 89.12 95 LYS A N 1
ATOM 773 C CA . LYS A 1 95 ? -4.785 9.735 39.795 1.00 89.12 95 LYS A CA 1
ATOM 774 C C . LYS A 1 95 ? -3.308 9.422 39.544 1.00 89.12 95 LYS A C 1
ATOM 776 O O . LYS A 1 95 ? -2.440 10.140 40.036 1.00 89.12 95 LYS A O 1
ATOM 781 N N . ASN A 1 96 ? -3.019 8.312 38.866 1.00 87.62 96 ASN A N 1
ATOM 782 C CA . ASN A 1 96 ? -1.673 7.733 38.786 1.00 87.62 96 ASN A CA 1
ATOM 783 C C . ASN A 1 96 ? -1.111 7.672 37.352 1.00 87.62 96 ASN A C 1
ATOM 785 O O . ASN A 1 96 ? 0.013 7.206 37.162 1.00 87.62 96 ASN A O 1
ATOM 789 N N . GLY A 1 97 ? -1.880 8.116 36.359 1.00 84.00 97 GLY A N 1
ATOM 790 C CA . GLY A 1 97 ? -1.572 8.037 34.934 1.00 84.00 97 GLY A CA 1
ATOM 791 C C . GLY A 1 97 ? -1.952 6.699 34.289 1.00 84.00 97 GLY A C 1
ATOM 792 O O . GLY A 1 97 ? -2.182 5.686 34.961 1.00 84.00 97 GLY A O 1
ATOM 793 N N . LEU A 1 98 ? -1.969 6.684 32.951 1.00 85.56 98 LEU A N 1
ATOM 794 C CA . LEU A 1 98 ? -2.349 5.528 32.119 1.00 85.56 98 LEU A CA 1
ATOM 795 C C . LEU A 1 98 ? -1.522 4.267 32.421 1.00 85.56 98 LEU A C 1
ATOM 797 O O . LEU A 1 98 ? -2.081 3.186 32.576 1.00 85.56 98 LEU A O 1
ATOM 801 N N . CYS A 1 99 ? -0.203 4.406 32.595 1.00 83.62 99 CYS A N 1
ATOM 802 C CA . CYS A 1 99 ? 0.702 3.278 32.860 1.00 83.62 99 CYS A CA 1
ATOM 803 C C . CYS A 1 99 ? 0.508 2.624 34.244 1.00 83.62 99 CYS A C 1
ATOM 805 O O . CYS A 1 99 ? 1.242 1.706 34.596 1.00 83.62 99 CYS A O 1
ATOM 807 N N . SER A 1 100 ? -0.438 3.101 35.061 1.00 87.94 100 SER A N 1
ATOM 808 C CA . SER A 1 100 ? -0.806 2.455 36.327 1.00 87.94 100 SER A CA 1
ATOM 809 C C . SER A 1 100 ? -1.741 1.248 36.150 1.00 87.94 100 SER A C 1
ATOM 811 O O . SER A 1 100 ? -2.013 0.527 37.121 1.00 87.94 100 SER A O 1
ATOM 813 N N . VAL A 1 101 ? -2.250 1.039 34.934 1.00 91.75 101 VAL A N 1
ATOM 814 C CA . VAL A 1 101 ? -3.124 -0.074 34.553 1.00 91.75 101 VAL A CA 1
ATOM 815 C C . VAL A 1 101 ? -2.280 -1.246 34.064 1.00 91.75 101 VAL A C 1
ATOM 817 O O . VAL A 1 101 ? -1.380 -1.058 33.253 1.00 91.75 101 VAL A O 1
ATOM 820 N N . ASN A 1 102 ? -2.589 -2.452 34.549 1.00 94.06 102 ASN A N 1
ATOM 821 C CA . ASN A 1 102 ? -2.030 -3.684 33.999 1.00 94.06 102 ASN A CA 1
ATOM 822 C C . ASN A 1 102 ? -2.849 -4.083 32.753 1.00 94.06 102 ASN A C 1
ATOM 824 O O . ASN A 1 102 ? -4.051 -4.337 32.906 1.00 94.06 102 ASN A O 1
ATOM 828 N N . PRO A 1 103 ? -2.240 -4.145 31.554 1.00 94.81 103 PRO A N 1
ATOM 829 C CA . PRO A 1 103 ? -2.960 -4.454 30.321 1.00 94.81 103 PRO A CA 1
ATOM 830 C C . PRO A 1 103 ? -3.597 -5.842 30.336 1.00 94.81 103 PRO A C 1
ATOM 832 O O . PRO A 1 103 ? -4.749 -5.959 29.941 1.00 94.81 103 PRO A O 1
ATOM 835 N N . ASP A 1 104 ? -2.926 -6.857 30.886 1.00 96.38 104 ASP A N 1
ATOM 836 C CA . ASP A 1 104 ? -3.450 -8.230 30.957 1.00 96.38 104 ASP A CA 1
ATOM 837 C C . ASP A 1 104 ? -4.696 -8.335 31.843 1.00 96.38 104 ASP A C 1
ATOM 839 O O . ASP A 1 104 ? -5.600 -9.119 31.570 1.00 96.38 104 ASP A O 1
ATOM 843 N N . THR A 1 105 ? -4.771 -7.523 32.903 1.00 96.50 105 THR A N 1
ATOM 844 C CA . THR A 1 105 ? -5.964 -7.477 33.763 1.00 96.50 105 THR A CA 1
ATOM 845 C C . THR A 1 105 ? -7.155 -6.880 33.018 1.00 96.50 105 THR A C 1
ATOM 847 O O . THR A 1 105 ? -8.245 -7.440 33.069 1.00 96.50 105 THR A O 1
ATOM 850 N N . LEU A 1 106 ? -6.949 -5.771 32.299 1.00 97.06 106 LEU A N 1
ATOM 851 C CA . LEU A 1 106 ? -8.005 -5.154 31.493 1.00 97.06 106 LEU A CA 1
ATOM 852 C C . LEU A 1 106 ? -8.427 -6.059 30.322 1.00 97.06 106 LEU A C 1
ATOM 854 O O . LEU A 1 106 ? -9.613 -6.132 30.011 1.00 97.06 106 LEU A O 1
ATOM 858 N N . ASP A 1 107 ? -7.475 -6.759 29.706 1.00 97.50 107 ASP A N 1
ATOM 859 C CA . ASP A 1 107 ? -7.723 -7.738 28.643 1.00 97.50 107 ASP A CA 1
ATOM 860 C C . ASP A 1 107 ? -8.613 -8.880 29.142 1.00 97.50 107 ASP A C 1
ATOM 862 O O . ASP A 1 107 ? -9.662 -9.137 28.560 1.00 97.50 107 ASP A O 1
ATOM 866 N N . ALA A 1 108 ? -8.278 -9.480 30.290 1.00 97.31 108 ALA A N 1
ATOM 867 C CA . ALA A 1 108 ? -9.075 -10.545 30.898 1.00 97.31 108 ALA A CA 1
ATOM 868 C C . ALA A 1 108 ? -10.502 -10.091 31.257 1.00 97.31 108 ALA A C 1
ATOM 870 O O . ALA A 1 108 ? -11.460 -10.809 30.971 1.00 97.31 108 ALA A O 1
ATOM 871 N N . MET A 1 109 ? -10.660 -8.888 31.827 1.00 97.88 109 MET A N 1
ATOM 872 C CA . MET A 1 109 ? -11.980 -8.307 32.123 1.00 97.88 109 MET A CA 1
ATOM 873 C C . MET A 1 109 ? -12.832 -8.146 30.855 1.00 97.88 109 MET A C 1
ATOM 875 O O . MET A 1 109 ? -14.037 -8.406 30.865 1.00 97.88 109 MET A O 1
ATOM 879 N N . LEU A 1 110 ? -12.216 -7.697 29.757 1.00 98.00 110 LEU A N 1
ATOM 880 C CA . LEU A 1 110 ? -12.896 -7.500 28.479 1.00 98.00 110 LEU A CA 1
ATOM 881 C C . LEU A 1 110 ? -13.220 -8.822 27.786 1.00 98.00 110 LEU A C 1
ATOM 883 O O . LEU A 1 110 ? -14.322 -8.956 27.257 1.00 98.00 110 LEU A O 1
ATOM 887 N N . GLU A 1 111 ? -12.308 -9.794 27.805 1.00 96.56 111 GLU A N 1
ATOM 888 C CA . GLU A 1 111 ? -12.550 -11.135 27.269 1.00 96.56 111 GLU A CA 1
ATOM 889 C C . GLU A 1 111 ? -13.715 -11.810 28.004 1.00 96.56 111 GLU A C 1
ATOM 891 O O . GLU A 1 111 ? -14.632 -12.324 27.361 1.00 96.56 111 GLU A O 1
ATOM 896 N N . GLU A 1 112 ? -13.733 -11.755 29.340 1.00 96.69 112 GLU A N 1
ATOM 897 C CA . GLU A 1 112 ? -14.816 -12.318 30.150 1.00 96.69 112 GLU A CA 1
ATOM 898 C C . GLU A 1 112 ? -16.162 -11.669 29.807 1.00 96.69 112 GLU A C 1
ATOM 900 O O . GLU A 1 112 ? -17.140 -12.376 29.541 1.00 96.69 112 GLU A O 1
ATOM 905 N N . LEU A 1 113 ? -16.213 -10.335 29.740 1.00 97.56 113 LEU A N 1
ATOM 906 C CA . LEU A 1 113 ? -17.427 -9.608 29.377 1.00 97.56 113 LEU A CA 1
ATOM 907 C C . LEU A 1 113 ? -17.911 -9.986 27.970 1.00 97.56 113 LEU A C 1
ATOM 909 O O . LEU A 1 113 ? -19.082 -10.338 27.787 1.00 97.56 113 LEU A O 1
ATOM 913 N N . LEU A 1 114 ? -17.020 -9.894 26.981 1.00 97.12 114 LEU A N 1
ATOM 914 C CA . LEU A 1 114 ? -17.344 -10.056 25.566 1.00 97.12 114 LEU A CA 1
ATOM 915 C C . LEU A 1 114 ? -17.576 -11.516 25.167 1.00 97.12 114 LEU A C 1
ATOM 917 O O . LEU A 1 114 ? -18.247 -11.758 24.169 1.00 97.12 114 LEU A O 1
ATOM 921 N N . SER A 1 115 ? -17.140 -12.497 25.959 1.00 95.19 115 SER A N 1
ATOM 922 C CA . SER A 1 115 ? -17.529 -13.901 25.759 1.00 95.19 115 SER A CA 1
ATOM 923 C C . SER A 1 115 ? -19.055 -14.099 25.783 1.00 95.19 115 SER A C 1
ATOM 925 O O . SER A 1 115 ? -19.588 -15.013 25.155 1.00 95.19 115 SER A O 1
ATOM 927 N N . GLY A 1 116 ? -19.794 -13.203 26.450 1.00 95.06 116 GLY A N 1
ATOM 928 C CA . GLY A 1 116 ? -21.250 -13.266 26.548 1.00 95.06 116 GLY A CA 1
ATOM 929 C C . GLY A 1 116 ? -22.017 -12.900 25.271 1.00 95.06 116 GLY A C 1
ATOM 930 O O . GLY A 1 116 ? -23.238 -13.091 25.243 1.00 95.06 116 GLY A O 1
ATOM 931 N N . ILE A 1 117 ? -21.351 -12.409 24.218 1.00 95.69 117 ILE A N 1
ATOM 932 C CA . ILE A 1 117 ? -22.010 -11.980 22.969 1.00 95.69 117 ILE A CA 1
ATOM 933 C C . ILE A 1 117 ? -22.695 -13.127 22.215 1.00 95.69 117 ILE A C 1
ATOM 935 O O . ILE A 1 117 ? -23.614 -12.878 21.436 1.00 95.69 117 ILE A O 1
ATOM 939 N N . TYR A 1 118 ? -22.284 -14.375 22.458 1.00 94.50 118 TYR A N 1
ATOM 940 C CA . TYR A 1 118 ? -22.838 -15.557 21.789 1.00 94.50 118 TYR A CA 1
ATOM 941 C C . TYR A 1 118 ? -24.178 -16.029 22.376 1.00 94.50 118 TYR A C 1
ATOM 943 O O . TYR A 1 118 ? -24.793 -16.960 21.865 1.00 94.50 118 TYR A O 1
ATOM 951 N N . SER A 1 119 ? -24.661 -15.381 23.442 1.00 92.88 119 SER A N 1
ATOM 952 C CA . SER A 1 119 ? -25.899 -15.760 24.138 1.00 92.88 119 SER A CA 1
ATOM 953 C C . SER A 1 119 ? -27.166 -15.501 23.316 1.00 92.88 119 SER A C 1
ATOM 955 O O . SER A 1 119 ? -27.992 -16.392 23.137 1.00 92.88 119 SER A O 1
ATOM 957 N N . SER A 1 120 ? -27.356 -14.274 22.823 1.00 93.81 120 SER A N 1
ATOM 958 C CA . SER A 1 120 ? -28.447 -13.917 21.913 1.00 93.81 120 SER A CA 1
ATOM 959 C C . SER A 1 120 ? -28.186 -12.580 21.222 1.00 93.81 120 SER A C 1
ATOM 961 O O . SER A 1 120 ? -27.545 -11.687 21.776 1.00 93.81 120 SER A O 1
ATOM 963 N N . VAL A 1 121 ? -28.759 -12.405 20.028 1.00 94.25 121 VAL A N 1
ATOM 964 C CA . VAL A 1 121 ? -28.659 -11.151 19.259 1.00 94.25 121 VAL A CA 1
ATOM 965 C C . VAL A 1 121 ? -29.218 -9.965 20.056 1.00 94.25 121 VAL A C 1
ATOM 967 O O . VAL A 1 121 ? -28.626 -8.888 20.063 1.00 94.25 121 VAL A O 1
ATOM 970 N N . ASN A 1 122 ? -30.331 -10.165 20.772 1.00 92.94 122 ASN A N 1
ATOM 971 C CA . ASN A 1 122 ? -30.974 -9.110 21.560 1.00 92.94 122 ASN A CA 1
ATOM 972 C C . ASN A 1 122 ? -30.113 -8.672 22.750 1.00 92.94 122 ASN A C 1
ATOM 974 O O . ASN A 1 122 ? -29.954 -7.475 22.967 1.00 92.94 122 ASN A O 1
ATOM 978 N N . ILE A 1 123 ? -29.522 -9.618 23.489 1.00 95.56 123 ILE A N 1
ATOM 979 C CA . ILE A 1 123 ? -28.604 -9.307 24.597 1.00 95.56 123 ILE A CA 1
ATOM 980 C C . ILE A 1 123 ? -27.396 -8.525 24.067 1.00 95.56 123 ILE A C 1
ATOM 982 O O . ILE A 1 123 ? -27.046 -7.478 24.611 1.00 95.56 123 ILE A O 1
ATOM 986 N N . THR A 1 124 ? -26.808 -8.971 22.958 1.00 95.69 124 THR A N 1
ATOM 987 C CA . THR A 1 124 ? -25.662 -8.301 22.331 1.00 95.69 124 THR A CA 1
ATOM 988 C C . THR A 1 124 ? -25.986 -6.885 21.881 1.00 95.69 124 THR A C 1
ATOM 990 O O . THR A 1 124 ? -25.228 -5.958 22.172 1.00 95.69 124 THR A O 1
ATOM 993 N N . LYS A 1 125 ? -27.146 -6.684 21.255 1.00 94.00 125 LYS A N 1
ATOM 994 C CA . LYS A 1 125 ? -27.598 -5.364 20.809 1.00 94.00 125 LYS A CA 1
ATOM 995 C C . LYS A 1 125 ? -27.946 -4.423 21.967 1.00 94.00 125 LYS A C 1
ATOM 997 O O . LYS A 1 125 ? -27.630 -3.239 21.882 1.00 94.00 125 LYS A O 1
ATOM 1002 N N . SER A 1 126 ? -28.600 -4.914 23.018 1.00 94.12 126 SER A N 1
ATOM 1003 C CA . SER A 1 126 ? -29.117 -4.071 24.105 1.00 94.12 126 SER A CA 1
ATOM 1004 C C . SER A 1 126 ? -28.122 -3.819 25.240 1.00 94.12 126 SER A C 1
ATOM 1006 O O . SER A 1 126 ? -28.256 -2.806 25.924 1.00 94.12 126 SER A O 1
ATOM 1008 N N . ILE A 1 127 ? -27.145 -4.711 25.439 1.00 96.88 127 ILE A N 1
ATOM 1009 C CA . ILE A 1 127 ? -26.147 -4.625 26.515 1.00 96.88 127 ILE A CA 1
ATOM 1010 C C . ILE A 1 127 ? -24.754 -4.394 25.928 1.00 96.88 127 ILE A C 1
ATOM 1012 O O . ILE A 1 127 ? -24.187 -3.318 26.093 1.00 96.88 127 ILE A O 1
ATOM 1016 N N . TYR A 1 128 ? -24.206 -5.372 25.204 1.00 97.00 128 TYR A N 1
ATOM 1017 C CA . TYR A 1 128 ? -22.786 -5.364 24.831 1.00 97.00 128 TYR A CA 1
ATOM 1018 C C . TYR A 1 128 ? -22.410 -4.263 23.826 1.00 97.00 128 TYR A C 1
ATOM 1020 O O . TYR A 1 128 ? -21.339 -3.669 23.964 1.00 97.00 128 TYR A O 1
ATOM 1028 N N . LYS A 1 129 ? -23.311 -3.891 22.898 1.00 94.94 129 LYS A N 1
ATOM 1029 C CA . LYS A 1 129 ? -23.125 -2.748 21.973 1.00 94.94 129 LYS A CA 1
ATOM 1030 C C . LYS A 1 129 ? -22.773 -1.452 22.717 1.00 94.94 129 LYS A C 1
ATOM 1032 O O . LYS A 1 129 ? -22.077 -0.605 22.160 1.00 94.94 129 LYS A O 1
ATOM 1037 N N . ALA A 1 130 ? -23.200 -1.296 23.974 1.00 95.50 130 ALA A N 1
ATOM 1038 C CA . ALA A 1 130 ? -22.940 -0.091 24.754 1.00 95.50 130 ALA A CA 1
ATOM 1039 C C . ALA A 1 130 ? -21.449 0.179 25.013 1.00 95.50 130 ALA A C 1
ATOM 1041 O O . ALA A 1 130 ? -21.075 1.319 25.291 1.00 95.50 130 ALA A O 1
ATOM 1042 N N . LEU A 1 131 ? -20.580 -0.822 24.832 1.00 96.56 131 LEU A N 1
ATOM 1043 C CA . LEU A 1 131 ? -19.128 -0.647 24.866 1.00 96.56 131 LEU A CA 1
ATOM 1044 C C . LEU A 1 131 ? -18.634 0.376 23.824 1.00 96.56 131 LEU A C 1
ATOM 1046 O O . LEU A 1 131 ? -17.629 1.047 24.055 1.00 96.56 131 LEU A O 1
ATOM 1050 N N . HIS A 1 132 ? -19.355 0.546 22.707 1.00 94.62 132 HIS A N 1
ATOM 1051 C CA . HIS A 1 132 ? -19.062 1.571 21.699 1.00 94.62 132 HIS A CA 1
ATOM 1052 C C . HIS A 1 132 ? -19.223 3.004 22.220 1.00 94.62 132 HIS A C 1
ATOM 1054 O O . HIS A 1 132 ? -18.645 3.916 21.639 1.00 94.62 132 HIS A O 1
ATOM 1060 N N . TYR A 1 133 ? -20.022 3.220 23.268 1.00 95.00 133 TYR A N 1
ATOM 1061 C CA . TYR A 1 133 ? -20.378 4.561 23.738 1.00 95.00 133 TYR A CA 1
ATOM 1062 C C . TYR A 1 133 ? -19.468 5.072 24.852 1.00 95.00 133 TYR A C 1
ATOM 1064 O O . TYR A 1 133 ? -19.324 6.283 25.005 1.00 95.00 133 TYR A O 1
ATOM 1072 N N . ILE A 1 134 ? -18.825 4.174 25.606 1.00 96.31 134 ILE A N 1
ATOM 1073 C CA . ILE A 1 134 ? -17.963 4.555 26.732 1.00 96.31 134 ILE A CA 1
ATOM 1074 C C . ILE A 1 134 ? -16.833 5.452 26.228 1.00 96.31 134 ILE A C 1
ATOM 1076 O O . ILE A 1 134 ? -16.059 5.049 25.352 1.00 96.31 134 ILE A O 1
ATOM 1080 N N . GLY A 1 135 ? -16.751 6.666 26.778 1.00 95.00 135 GLY A N 1
ATOM 1081 C CA . GLY A 1 135 ? -15.717 7.638 26.443 1.00 95.00 135 GLY A CA 1
ATOM 1082 C C . GLY A 1 135 ? -15.779 8.111 24.991 1.00 95.00 135 GLY A C 1
ATOM 1083 O O . GLY A 1 135 ? -14.730 8.404 24.416 1.00 95.00 135 GLY A O 1
ATOM 1084 N N . SER A 1 136 ? -16.963 8.139 24.375 1.00 95.75 136 SER A N 1
ATOM 1085 C CA . SER A 1 136 ? -17.135 8.523 22.969 1.00 95.75 136 SER A CA 1
ATOM 1086 C C . SER A 1 136 ? -17.896 9.835 22.800 1.00 95.75 136 SER A C 1
ATOM 1088 O O . SER A 1 136 ? -18.735 10.199 23.627 1.00 95.75 136 SER A O 1
ATOM 1090 N N . ILE A 1 137 ? -17.593 10.548 21.715 1.00 94.94 137 ILE A N 1
ATOM 1091 C CA . ILE A 1 137 ? -18.202 11.832 21.356 1.00 94.94 137 ILE A CA 1
ATOM 1092 C C . ILE A 1 137 ? -18.697 11.746 19.915 1.00 94.94 137 ILE A C 1
ATOM 1094 O O . ILE A 1 137 ? -17.888 11.623 18.999 1.00 94.94 137 ILE A O 1
ATOM 1098 N N . ASP A 1 138 ? -20.004 11.845 19.721 1.00 93.38 138 ASP A N 1
ATOM 1099 C CA . ASP A 1 138 ? -20.649 11.766 18.413 1.00 93.38 138 ASP A CA 1
ATOM 1100 C C . ASP A 1 138 ? -21.011 13.136 17.880 1.00 93.38 138 ASP A C 1
ATOM 1102 O O . ASP A 1 138 ? -21.585 13.945 18.604 1.00 93.38 138 ASP A O 1
ATOM 1106 N N . THR A 1 139 ? -20.754 13.366 16.596 1.00 90.12 139 THR A N 1
ATOM 1107 C CA . THR A 1 139 ? -21.184 14.573 15.891 1.00 90.12 139 THR A CA 1
ATOM 1108 C C . THR A 1 139 ? -22.283 14.234 14.891 1.00 90.12 139 THR A C 1
ATOM 1110 O O . THR A 1 139 ? -22.146 13.319 14.075 1.00 90.12 139 THR A O 1
ATOM 1113 N N . PHE A 1 140 ? -23.364 15.014 14.910 1.00 86.75 140 PHE A N 1
ATOM 1114 C CA . PHE A 1 140 ? -24.515 14.868 14.018 1.00 86.75 140 PHE A CA 1
ATOM 1115 C C . PHE A 1 140 ? -24.705 16.115 13.143 1.00 86.75 140 PHE A C 1
ATOM 1117 O O . PHE A 1 140 ? -24.486 17.243 13.589 1.00 86.75 140 PHE A O 1
ATOM 1124 N N . ASN A 1 141 ? -25.177 15.916 11.906 1.00 76.38 141 ASN A N 1
ATOM 1125 C CA . ASN A 1 141 ? -25.451 16.999 10.945 1.00 76.38 141 ASN A CA 1
ATOM 1126 C C . ASN A 1 141 ? -26.857 17.634 11.114 1.00 76.38 141 ASN A C 1
ATOM 1128 O O . ASN A 1 141 ? -27.182 18.629 10.475 1.00 76.38 141 ASN A O 1
ATOM 1132 N N . SER A 1 142 ? -27.723 17.036 11.942 1.00 64.12 142 SER A N 1
ATOM 1133 C CA . SER A 1 142 ? -29.149 17.379 12.068 1.00 64.12 142 SER A CA 1
ATOM 1134 C C . SER A 1 142 ? -29.432 18.518 13.063 1.00 64.12 142 SER A C 1
ATOM 1136 O O . SER A 1 142 ? -28.852 18.576 14.144 1.00 64.12 142 SER A O 1
ATOM 1138 N N . ILE A 1 143 ? -30.408 19.364 12.701 1.00 52.72 143 ILE A N 1
ATOM 1139 C CA . ILE A 1 143 ? -30.995 20.472 13.484 1.00 52.72 143 ILE A CA 1
ATOM 1140 C C . ILE A 1 143 ? -32.102 19.978 14.456 1.00 52.72 143 ILE A C 1
ATOM 1142 O O . ILE A 1 143 ? -32.609 20.751 15.265 1.00 52.72 143 ILE A O 1
ATOM 1146 N N . GLN A 1 144 ? -32.514 18.702 14.408 1.00 47.75 144 GLN A N 1
ATOM 1147 C CA . GLN A 1 144 ? -33.632 18.175 15.212 1.00 47.75 144 GLN A CA 1
ATOM 1148 C C . GLN A 1 144 ? -33.239 16.977 16.093 1.00 47.75 144 GLN A C 1
ATOM 1150 O O . GLN A 1 144 ? -32.878 15.921 15.579 1.00 47.75 144 GLN A O 1
ATOM 1155 N N . GLU A 1 145 ? -33.451 17.113 17.410 1.00 49.28 145 GLU A N 1
ATOM 1156 C CA . GLU A 1 145 ? -33.265 16.093 18.471 1.00 49.28 145 GLU A CA 1
ATOM 1157 C C . GLU A 1 145 ? -34.092 14.799 18.291 1.00 49.28 145 GLU A C 1
ATOM 1159 O O . GLU A 1 145 ? -33.879 13.825 19.009 1.00 49.28 145 GLU A O 1
ATOM 1164 N N . LYS A 1 146 ? -35.084 14.772 17.385 1.00 44.62 146 LYS A N 1
ATOM 1165 C CA . LYS A 1 146 ? -36.124 13.720 17.338 1.00 44.62 146 LYS A CA 1
ATOM 1166 C C . LYS A 1 146 ? -36.091 12.789 16.127 1.00 44.62 146 LYS A C 1
ATOM 1168 O O . LYS A 1 146 ? -36.848 11.820 16.110 1.00 44.62 146 LYS A O 1
ATOM 1173 N N . ALA A 1 147 ? -35.250 13.047 15.129 1.00 46.34 147 ALA A N 1
ATOM 1174 C CA . ALA A 1 147 ? -34.989 12.066 14.079 1.00 46.34 147 ALA A CA 1
ATOM 1175 C C . ALA A 1 147 ? -33.796 11.209 14.514 1.00 46.34 147 ALA A C 1
ATOM 1177 O O . ALA A 1 147 ? -32.798 11.758 14.975 1.00 46.34 147 ALA A O 1
ATOM 1178 N N . ILE A 1 148 ? -33.896 9.883 14.379 1.00 52.84 148 ILE A N 1
ATOM 1179 C CA . ILE A 1 148 ? -32.773 8.951 14.561 1.00 52.84 148 ILE A CA 1
ATOM 1180 C C . ILE A 1 148 ? -31.765 9.248 13.442 1.00 52.84 148 ILE A C 1
ATOM 1182 O O . ILE A 1 148 ? -31.791 8.633 12.383 1.00 52.84 148 ILE A O 1
ATOM 1186 N N . ALA A 1 149 ? -30.954 10.284 13.624 1.00 66.94 149 ALA A N 1
ATOM 1187 C CA . ALA A 1 149 ? -29.848 10.595 12.742 1.00 66.94 149 ALA A CA 1
ATOM 1188 C C . A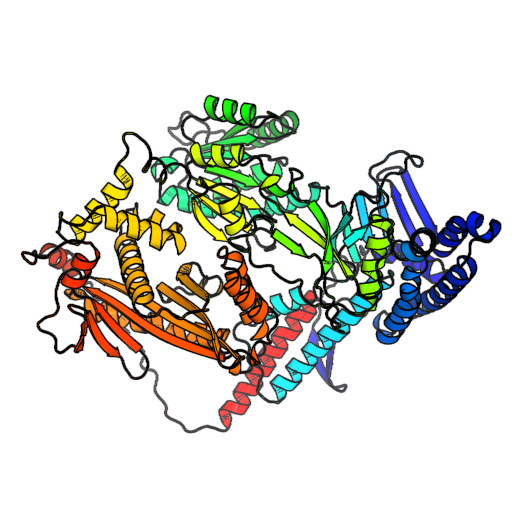LA A 1 149 ? -28.654 9.780 13.228 1.00 66.94 149 ALA A C 1
ATOM 1190 O O . ALA A 1 149 ? -28.342 9.811 14.416 1.00 66.94 149 ALA A O 1
ATOM 1191 N N . ALA A 1 150 ? -28.006 9.039 12.334 1.00 82.62 150 ALA A N 1
ATOM 1192 C CA . ALA A 1 150 ? -26.738 8.396 12.643 1.00 82.62 150 ALA A CA 1
ATOM 1193 C C . ALA A 1 150 ? -25.620 9.459 12.719 1.00 82.62 150 ALA A C 1
ATOM 1195 O O . ALA A 1 150 ? -25.695 10.470 12.006 1.00 82.62 150 ALA A O 1
ATOM 1196 N N . PRO A 1 151 ? -24.605 9.287 13.584 1.00 88.12 151 PRO A N 1
ATOM 1197 C CA . PRO A 1 151 ? -23.472 10.200 13.627 1.00 88.12 151 PRO A CA 1
ATOM 1198 C C . PRO A 1 151 ? -22.714 10.198 12.296 1.00 88.12 151 PRO A C 1
ATOM 1200 O O . PRO A 1 151 ? -22.533 9.157 11.658 1.00 88.12 151 PRO A O 1
ATOM 1203 N N . ILE A 1 152 ? -22.262 11.386 11.894 1.00 86.56 152 ILE A N 1
ATOM 1204 C CA . ILE A 1 152 ? -21.372 11.569 10.738 1.00 86.56 152 ILE A CA 1
ATOM 1205 C C . ILE A 1 152 ? -19.904 11.396 11.134 1.00 86.56 152 ILE A C 1
ATOM 1207 O O . ILE A 1 152 ? -19.081 10.990 10.313 1.00 86.56 152 ILE A O 1
ATOM 1211 N N . GLU A 1 153 ? -19.596 11.668 12.403 1.00 90.44 153 GLU A N 1
ATOM 1212 C CA . GLU A 1 153 ? -18.274 11.518 12.994 1.00 90.44 153 GLU A CA 1
ATOM 1213 C C . GLU A 1 153 ? -18.406 10.993 14.423 1.00 90.44 153 GLU A C 1
ATOM 1215 O O . GLU A 1 153 ? -19.363 11.324 15.130 1.00 90.44 153 GLU A O 1
ATOM 1220 N N . ARG A 1 154 ? -17.417 10.220 14.865 1.00 93.19 154 ARG A N 1
ATOM 1221 C CA . ARG A 1 154 ? -17.269 9.800 16.259 1.00 93.19 154 ARG A CA 1
ATOM 1222 C C . ARG A 1 154 ? -15.822 9.938 16.683 1.00 93.19 154 ARG A C 1
ATOM 1224 O O . ARG A 1 154 ? -14.924 9.449 16.004 1.00 93.19 154 ARG A O 1
ATOM 1231 N N . VAL A 1 155 ? -15.590 10.533 17.842 1.00 95.00 155 VAL A N 1
ATOM 1232 C CA . VAL A 1 155 ? -14.299 10.457 18.522 1.00 95.00 155 VAL A CA 1
ATOM 1233 C C . VAL A 1 155 ? -14.376 9.380 19.593 1.00 95.00 155 VAL A C 1
ATOM 1235 O O . VAL A 1 155 ? -15.138 9.517 20.547 1.00 95.00 155 VAL A O 1
ATOM 1238 N N . VAL A 1 156 ? -13.569 8.330 19.459 1.00 96.31 156 VAL A N 1
ATOM 1239 C CA . VAL A 1 156 ? -13.375 7.317 20.505 1.00 96.31 156 VAL A CA 1
ATOM 1240 C C . VAL A 1 156 ? -12.160 7.726 21.314 1.00 96.31 156 VAL A C 1
ATOM 1242 O O . VAL A 1 156 ? -11.031 7.686 20.813 1.00 96.31 156 VAL A O 1
ATOM 1245 N N . THR A 1 157 ? -12.375 8.175 22.547 1.00 95.50 157 THR A N 1
ATOM 1246 C CA . THR A 1 157 ? -11.270 8.679 23.365 1.00 95.50 157 THR A CA 1
ATOM 1247 C C . THR A 1 157 ? -10.440 7.552 23.967 1.00 95.50 157 THR A C 1
ATOM 1249 O O . THR A 1 157 ? -10.825 6.381 23.964 1.00 95.50 157 THR A O 1
ATOM 1252 N N . ILE A 1 158 ? -9.298 7.922 24.545 1.00 93.19 158 ILE A N 1
ATOM 1253 C CA . ILE A 1 158 ? -8.445 7.005 25.308 1.00 93.19 158 ILE A CA 1
ATOM 1254 C C . ILE A 1 158 ? -9.158 6.346 26.506 1.00 93.19 158 ILE A C 1
ATOM 1256 O O . ILE A 1 158 ? -8.668 5.348 27.018 1.00 93.19 158 ILE A O 1
ATOM 1260 N N . PHE A 1 159 ? -10.308 6.870 26.948 1.00 94.94 159 PHE A N 1
ATOM 1261 C CA . PHE A 1 159 ? -11.110 6.301 28.039 1.00 94.94 159 PHE A CA 1
ATOM 1262 C C . PHE A 1 159 ? -12.102 5.225 27.585 1.00 94.94 159 PHE A C 1
ATOM 1264 O O . PHE A 1 159 ? -12.849 4.696 28.403 1.00 94.94 159 PHE A O 1
ATOM 1271 N N . ASN A 1 160 ? -12.147 4.896 26.293 1.00 97.19 160 ASN A N 1
ATOM 1272 C CA . ASN A 1 160 ? -12.867 3.716 25.837 1.00 97.19 160 ASN A CA 1
ATOM 1273 C C . ASN A 1 160 ? -12.078 2.440 26.214 1.00 97.19 160 ASN A C 1
ATOM 1275 O O . ASN A 1 160 ? -10.868 2.413 25.988 1.00 97.19 160 ASN A O 1
ATOM 1279 N N . PRO A 1 161 ? -12.711 1.360 26.715 1.00 97.50 161 PRO A N 1
ATOM 1280 C CA . PRO A 1 161 ? -11.994 0.168 27.182 1.00 97.50 161 PRO A CA 1
ATOM 1281 C C . PRO A 1 161 ? -11.084 -0.494 26.141 1.00 97.50 161 PRO A C 1
ATOM 1283 O O . PRO A 1 161 ? -9.926 -0.788 26.438 1.00 97.50 161 PRO A O 1
ATOM 1286 N N . ILE A 1 162 ? -11.577 -0.684 24.912 1.00 97.88 162 ILE A N 1
ATOM 1287 C CA . ILE A 1 162 ? -10.806 -1.304 23.822 1.00 97.88 162 ILE A CA 1
ATOM 1288 C C . ILE A 1 162 ? -9.674 -0.374 23.385 1.00 97.88 162 ILE A C 1
ATOM 1290 O O . ILE A 1 162 ? -8.548 -0.823 23.162 1.00 97.88 162 ILE A O 1
ATOM 1294 N N . ARG A 1 163 ? -9.954 0.934 23.313 1.00 96.31 163 ARG A N 1
ATOM 1295 C CA . ARG A 1 163 ? -8.966 1.949 22.929 1.00 96.31 163 ARG A CA 1
ATOM 1296 C C . ARG A 1 163 ? -7.852 2.087 23.962 1.00 96.31 163 ARG A C 1
ATOM 1298 O O . ARG A 1 163 ? -6.684 2.142 23.584 1.00 96.31 163 ARG A O 1
ATOM 1305 N N . LEU A 1 164 ? -8.202 2.100 25.248 1.00 96.00 164 LEU A N 1
ATOM 1306 C CA . LEU A 1 164 ? -7.266 2.123 26.368 1.00 96.00 164 LEU A CA 1
ATOM 1307 C C . LEU A 1 164 ? -6.350 0.905 26.327 1.00 96.00 164 LEU A C 1
ATOM 1309 O O . LEU A 1 164 ? -5.132 1.055 26.378 1.00 96.00 164 LEU A O 1
ATOM 1313 N N . LEU A 1 165 ? -6.927 -0.291 26.195 1.00 97.25 165 LEU A N 1
ATOM 1314 C CA . LEU A 1 165 ? -6.157 -1.526 26.134 1.00 97.25 165 LEU A CA 1
ATOM 1315 C C . LEU A 1 165 ? -5.208 -1.534 24.934 1.00 97.25 165 LEU A C 1
ATOM 1317 O O . LEU A 1 165 ? -4.012 -1.750 25.110 1.00 97.25 165 LEU A O 1
ATOM 1321 N N . SER A 1 166 ? -5.700 -1.210 23.735 1.00 96.12 166 SER A N 1
ATOM 1322 C CA . SER A 1 166 ? -4.857 -1.119 22.538 1.00 96.12 166 SER A CA 1
ATOM 1323 C C . SER A 1 166 ? -3.729 -0.100 22.713 1.00 96.12 166 SER A C 1
ATOM 1325 O O . SER A 1 166 ? -2.585 -0.370 22.351 1.00 96.12 166 SER A O 1
ATOM 1327 N N . TYR A 1 167 ? -4.009 1.049 23.329 1.00 94.50 167 TYR A N 1
ATOM 1328 C CA . TYR A 1 167 ? -2.988 2.046 23.624 1.00 94.50 167 TYR A CA 1
ATOM 1329 C C . TYR A 1 167 ? -1.926 1.523 24.594 1.00 94.50 167 TYR A C 1
ATOM 1331 O O . TYR A 1 167 ? -0.741 1.756 24.372 1.00 94.50 167 TYR A O 1
ATOM 1339 N N . LEU A 1 168 ? -2.315 0.813 25.654 1.00 94.06 168 LEU A N 1
ATOM 1340 C CA . LEU A 1 168 ? -1.366 0.224 26.598 1.00 94.06 168 LEU A CA 1
ATOM 1341 C C . LEU A 1 168 ? -0.516 -0.869 25.935 1.00 94.06 168 LEU A C 1
ATOM 1343 O O . LEU A 1 168 ? 0.703 -0.862 26.095 1.00 94.06 168 LEU A O 1
ATOM 1347 N N . ARG A 1 169 ? -1.130 -1.732 25.116 1.00 95.06 169 ARG A N 1
ATOM 1348 C CA . ARG A 1 169 ? -0.424 -2.745 24.317 1.00 95.06 169 ARG A CA 1
ATOM 1349 C C . ARG A 1 169 ? 0.586 -2.111 23.366 1.00 95.06 169 ARG A C 1
ATOM 1351 O O . ARG A 1 169 ? 1.696 -2.611 23.244 1.00 95.06 169 ARG A O 1
ATOM 1358 N N . ARG A 1 170 ? 0.264 -0.958 22.765 1.00 93.56 170 ARG A N 1
ATOM 1359 C CA . ARG A 1 170 ? 1.229 -0.189 21.961 1.00 93.56 170 ARG A CA 1
ATOM 1360 C C . ARG A 1 170 ? 2.466 0.183 22.770 1.00 93.56 170 ARG A C 1
ATOM 1362 O O . ARG A 1 170 ? 3.578 0.096 22.258 1.00 93.56 170 ARG A O 1
ATOM 1369 N N . LEU A 1 171 ? 2.284 0.628 24.014 1.00 89.56 171 LEU A N 1
ATOM 1370 C CA . LEU A 1 171 ? 3.410 0.988 24.876 1.00 89.56 171 LEU A CA 1
ATOM 1371 C C . LEU A 1 171 ? 4.271 -0.228 25.211 1.00 89.56 171 LEU A C 1
ATOM 1373 O O . LEU A 1 171 ? 5.493 -0.109 25.171 1.00 89.56 171 LEU A O 1
ATOM 1377 N N . GLU A 1 172 ? 3.656 -1.380 25.487 1.00 90.94 172 GLU A N 1
ATOM 1378 C CA . GLU A 1 172 ? 4.372 -2.643 25.700 1.00 90.94 172 GLU A CA 1
ATOM 1379 C C . GLU A 1 172 ? 5.163 -3.058 24.455 1.00 90.94 172 GLU A C 1
ATOM 1381 O O . GLU A 1 172 ? 6.359 -3.323 24.561 1.00 90.94 172 GLU A O 1
ATOM 1386 N N . SER A 1 173 ? 4.550 -3.035 23.266 1.00 91.38 173 SER A N 1
ATOM 1387 C CA . SER A 1 173 ? 5.222 -3.385 22.006 1.00 91.38 173 SER A CA 1
ATOM 1388 C C . SER A 1 173 ? 6.385 -2.447 21.686 1.00 91.38 173 SER A C 1
ATOM 1390 O O . SER A 1 173 ? 7.457 -2.901 21.291 1.00 91.38 173 SER A O 1
ATOM 1392 N N . ILE A 1 174 ? 6.209 -1.139 21.896 1.00 87.12 174 ILE A N 1
ATOM 1393 C CA . ILE A 1 174 ? 7.289 -0.161 21.724 1.00 87.12 174 ILE A CA 1
ATOM 1394 C C . ILE A 1 174 ? 8.412 -0.423 22.731 1.00 87.12 174 ILE A C 1
ATOM 1396 O O . ILE A 1 174 ? 9.579 -0.387 22.348 1.00 87.12 174 ILE A O 1
ATOM 1400 N N . ASN A 1 175 ? 8.086 -0.689 23.999 1.00 84.94 175 ASN A N 1
ATOM 1401 C CA . ASN A 1 175 ? 9.090 -0.986 25.017 1.00 84.94 175 ASN A CA 1
ATOM 1402 C C . ASN A 1 175 ? 9.877 -2.257 24.674 1.00 84.94 175 ASN A C 1
ATOM 1404 O O . ASN A 1 175 ? 11.101 -2.240 24.734 1.00 84.94 175 ASN A O 1
ATOM 1408 N N . HIS A 1 176 ? 9.193 -3.307 24.220 1.00 88.38 176 HIS A N 1
ATOM 1409 C CA . HIS A 1 176 ? 9.829 -4.543 23.777 1.00 88.38 176 HIS A CA 1
ATOM 1410 C C . HIS A 1 176 ? 10.774 -4.318 22.588 1.00 88.38 176 HIS A C 1
ATOM 1412 O O . HIS A 1 176 ? 11.913 -4.771 22.620 1.00 88.38 176 HIS A O 1
ATOM 1418 N N . CYS A 1 177 ? 10.359 -3.547 21.573 1.00 87.62 177 CYS A N 1
ATOM 1419 C CA . CYS A 1 177 ? 11.249 -3.187 20.462 1.00 87.62 177 CYS A CA 1
ATOM 1420 C C . CYS A 1 177 ? 12.481 -2.401 20.939 1.00 87.62 177 CYS A C 1
ATOM 1422 O O . CYS A 1 177 ? 13.586 -2.624 20.450 1.00 87.62 177 CYS A O 1
ATOM 1424 N N . LEU A 1 178 ? 12.311 -1.481 21.893 1.00 84.56 178 LEU A N 1
ATOM 1425 C CA . LEU A 1 178 ? 13.423 -0.718 22.461 1.00 84.56 178 LEU A CA 1
ATOM 1426 C C . LEU A 1 178 ? 14.404 -1.617 23.223 1.00 84.56 178 LEU A C 1
ATOM 1428 O O . LEU A 1 178 ? 15.614 -1.440 23.080 1.00 84.56 178 LEU A O 1
ATOM 1432 N N . GLU A 1 179 ? 13.898 -2.559 24.016 1.00 85.94 179 GLU A N 1
ATOM 1433 C CA . GLU A 1 179 ? 14.701 -3.559 24.726 1.00 85.94 179 GLU A CA 1
ATOM 1434 C C . GLU A 1 179 ? 15.467 -4.446 23.742 1.00 85.94 179 GLU A C 1
ATOM 1436 O O . GLU A 1 179 ? 16.689 -4.532 23.847 1.00 85.94 179 GLU A O 1
ATOM 1441 N N . GLU A 1 180 ? 14.794 -4.979 22.718 1.00 87.06 180 GLU A N 1
ATOM 1442 C CA . GLU A 1 180 ? 15.417 -5.794 21.670 1.00 87.06 180 GLU A CA 1
ATOM 1443 C C . GLU A 1 180 ? 16.557 -5.038 20.970 1.00 87.06 180 GLU A C 1
ATOM 1445 O O . GLU A 1 180 ? 17.643 -5.576 20.754 1.00 87.06 180 GLU A O 1
ATOM 1450 N N . TRP A 1 181 ? 16.352 -3.765 20.628 1.00 86.56 181 TRP A N 1
ATOM 1451 C CA . TRP A 1 181 ? 17.400 -2.955 20.006 1.00 86.56 181 TRP A CA 1
ATOM 1452 C C . TRP A 1 181 ? 18.584 -2.707 20.933 1.00 86.56 181 TRP A C 1
ATOM 1454 O O . TRP A 1 181 ? 19.726 -2.680 20.470 1.00 86.56 181 TRP A O 1
ATOM 1464 N N . LEU A 1 182 ? 18.333 -2.503 22.228 1.00 83.25 182 LEU A N 1
ATOM 1465 C CA . LEU A 1 182 ? 19.390 -2.322 23.220 1.00 83.25 182 LEU A CA 1
ATOM 1466 C C . LEU A 1 182 ? 20.196 -3.610 23.404 1.00 83.25 182 LEU A C 1
ATOM 1468 O O . LEU A 1 182 ? 21.422 -3.531 23.427 1.00 83.25 182 LEU A O 1
ATOM 1472 N N . GLU A 1 183 ? 19.535 -4.763 23.479 1.00 86.19 183 GLU A N 1
ATOM 1473 C CA . GLU A 1 183 ? 20.173 -6.082 23.567 1.00 86.19 183 GLU A CA 1
ATOM 1474 C C . GLU A 1 183 ? 21.003 -6.382 22.317 1.00 86.19 183 GLU A C 1
ATOM 1476 O O . GLU A 1 183 ? 22.212 -6.594 22.411 1.00 86.19 183 GLU A O 1
ATOM 1481 N N . ARG A 1 184 ? 20.409 -6.265 21.120 1.00 85.88 184 ARG A N 1
ATOM 1482 C CA . ARG A 1 184 ? 21.132 -6.449 19.849 1.00 85.88 184 ARG A CA 1
ATOM 1483 C C . ARG A 1 184 ? 22.340 -5.520 19.742 1.00 85.88 184 ARG A C 1
ATOM 1485 O O . ARG A 1 184 ? 23.370 -5.911 19.197 1.00 85.88 184 ARG A O 1
ATOM 1492 N N . ALA A 1 185 ? 22.232 -4.285 20.230 1.00 83.25 185 ALA A N 1
ATOM 1493 C CA . ALA A 1 185 ? 23.336 -3.330 20.192 1.00 83.25 185 ALA A CA 1
ATOM 1494 C C . ALA A 1 185 ? 24.428 -3.630 21.228 1.00 83.25 185 ALA A C 1
ATOM 1496 O O . ALA A 1 185 ? 25.593 -3.317 20.979 1.00 83.25 185 ALA A O 1
ATOM 1497 N N . GLU A 1 186 ? 24.083 -4.218 22.373 1.00 82.88 186 GLU A N 1
ATOM 1498 C CA . GLU A 1 186 ? 25.051 -4.720 23.355 1.00 82.88 186 GLU A CA 1
ATOM 1499 C C . GLU A 1 186 ? 25.812 -5.937 22.815 1.00 82.88 186 GLU A C 1
ATOM 1501 O O . GLU A 1 186 ? 27.034 -6.001 22.970 1.00 82.88 186 GLU A O 1
ATOM 1506 N N . ASP A 1 187 ? 25.127 -6.809 22.077 1.00 83.31 187 ASP A N 1
ATOM 1507 C CA . ASP A 1 187 ? 25.702 -8.000 21.439 1.00 83.31 187 ASP A CA 1
ATOM 1508 C C . ASP A 1 187 ? 26.469 -7.703 20.138 1.00 83.31 187 ASP A C 1
ATOM 1510 O O . ASP A 1 187 ? 27.105 -8.586 19.562 1.00 83.31 187 ASP A O 1
ATOM 1514 N N . GLY A 1 188 ? 26.435 -6.457 19.658 1.00 80.06 188 GLY A N 1
ATOM 1515 C CA . GLY A 1 188 ? 27.091 -6.044 18.415 1.00 80.06 188 GLY A CA 1
ATOM 1516 C C . GLY A 1 188 ? 26.350 -6.444 17.131 1.00 80.06 188 GLY A C 1
ATOM 1517 O O . GLY A 1 188 ? 26.891 -6.255 16.040 1.00 80.06 188 GLY A O 1
ATOM 1518 N N . ASN A 1 189 ? 25.117 -6.941 17.250 1.00 81.00 189 ASN A N 1
ATOM 1519 C CA . ASN A 1 189 ? 24.273 -7.487 16.178 1.00 81.00 189 ASN A CA 1
ATOM 1520 C C . ASN A 1 189 ? 23.136 -6.534 15.763 1.00 81.00 189 ASN A C 1
ATOM 1522 O O . ASN A 1 189 ? 22.102 -6.957 15.248 1.00 81.00 189 ASN A O 1
ATOM 1526 N N . PHE A 1 190 ? 23.291 -5.233 16.018 1.00 83.94 190 PHE A N 1
ATOM 1527 C CA . PHE A 1 190 ? 22.319 -4.225 15.605 1.00 83.94 190 PHE A CA 1
ATOM 1528 C C . PHE A 1 190 ? 22.750 -3.556 14.301 1.00 83.94 190 PHE A C 1
ATOM 1530 O O . PHE A 1 190 ? 23.458 -2.545 14.303 1.00 83.94 190 PHE A O 1
ATOM 1537 N N . GLU A 1 191 ? 22.331 -4.148 13.186 1.00 84.31 191 GLU A N 1
ATOM 1538 C CA . GLU A 1 191 ? 22.549 -3.626 11.840 1.00 84.31 191 GLU A CA 1
ATOM 1539 C C . GLU A 1 191 ? 21.213 -3.226 11.205 1.00 84.31 191 GLU A C 1
ATOM 1541 O O . GLU A 1 191 ? 20.248 -3.992 11.218 1.00 84.31 191 GLU A O 1
ATOM 1546 N N . ILE A 1 192 ? 21.160 -1.983 10.716 1.00 85.69 192 ILE A N 1
ATOM 1547 C CA . ILE A 1 192 ? 20.026 -1.396 9.997 1.00 85.69 192 ILE A CA 1
ATOM 1548 C C . ILE A 1 192 ? 20.599 -0.633 8.816 1.00 85.69 192 ILE A C 1
ATOM 1550 O O . ILE A 1 192 ? 21.412 0.281 8.999 1.00 85.69 192 ILE A O 1
ATOM 1554 N N . TYR A 1 193 ? 20.133 -0.955 7.616 1.00 83.94 193 TYR A N 1
ATOM 1555 C CA . TYR A 1 193 ? 20.646 -0.345 6.399 1.00 83.94 193 TYR A CA 1
ATOM 1556 C C . TYR A 1 193 ? 20.147 1.103 6.237 1.00 83.94 193 TYR A C 1
ATOM 1558 O O . TYR A 1 193 ? 20.941 2.023 6.020 1.00 83.94 193 TYR A O 1
ATOM 1566 N N . ARG A 1 194 ? 18.837 1.352 6.415 1.00 84.50 194 ARG A N 1
ATOM 1567 C CA . ARG A 1 194 ? 18.249 2.709 6.374 1.00 84.50 194 ARG A CA 1
ATOM 1568 C C . ARG A 1 194 ? 17.427 3.018 7.614 1.00 84.50 194 ARG A C 1
ATOM 1570 O O . ARG A 1 194 ? 16.226 2.785 7.669 1.00 84.50 194 ARG A O 1
ATOM 1577 N N . VAL A 1 195 ? 18.087 3.652 8.579 1.00 85.62 195 VAL A N 1
ATOM 1578 C CA . VAL A 1 195 ? 17.511 4.008 9.885 1.00 85.62 195 VAL A CA 1
ATOM 1579 C C . VAL A 1 195 ? 16.212 4.805 9.773 1.00 85.62 195 VAL A C 1
ATOM 1581 O O . VAL A 1 195 ? 15.262 4.515 10.489 1.00 85.62 195 VAL A O 1
ATOM 1584 N N . ASP A 1 196 ? 16.160 5.805 8.891 1.00 83.62 196 ASP A N 1
ATOM 1585 C CA . ASP A 1 196 ? 14.983 6.675 8.783 1.00 83.62 196 ASP A CA 1
ATOM 1586 C C . ASP A 1 196 ? 13.777 5.924 8.188 1.00 83.62 196 ASP A C 1
ATOM 1588 O O . ASP A 1 196 ? 12.653 6.114 8.648 1.00 83.62 196 ASP A O 1
ATOM 1592 N N . ASP A 1 197 ? 14.012 5.022 7.231 1.00 84.94 197 ASP A N 1
ATOM 1593 C CA . ASP A 1 197 ? 12.967 4.185 6.634 1.00 84.94 197 ASP A CA 1
ATOM 1594 C C . ASP A 1 197 ? 12.454 3.145 7.638 1.00 84.94 197 ASP A C 1
ATOM 1596 O O . ASP A 1 197 ? 11.246 3.008 7.828 1.00 84.94 197 ASP A O 1
ATOM 1600 N N . TYR A 1 198 ? 13.371 2.470 8.338 1.00 87.75 198 TYR A N 1
ATOM 1601 C CA . TYR A 1 198 ? 13.029 1.501 9.376 1.00 87.75 198 TYR A CA 1
ATOM 1602 C C . TYR A 1 198 ? 12.256 2.149 10.532 1.00 87.75 198 TYR A C 1
ATOM 1604 O O . TYR A 1 198 ? 11.277 1.595 11.022 1.00 87.75 198 TYR A O 1
ATOM 1612 N N . LEU A 1 199 ? 12.633 3.366 10.935 1.00 84.12 199 LEU A N 1
ATOM 1613 C CA . LEU A 1 199 ? 11.876 4.136 11.919 1.00 84.12 199 LEU A CA 1
ATOM 1614 C C . LEU A 1 199 ? 10.455 4.427 11.453 1.00 84.12 199 LEU A C 1
ATOM 1616 O O . LEU A 1 199 ? 9.523 4.250 12.232 1.00 84.12 199 LEU A O 1
ATOM 1620 N N . ILE A 1 200 ? 10.282 4.867 10.204 1.00 84.62 200 ILE A N 1
ATOM 1621 C CA . ILE A 1 200 ? 8.953 5.103 9.634 1.00 84.62 200 ILE A CA 1
ATOM 1622 C C . ILE A 1 200 ? 8.139 3.809 9.645 1.00 84.62 200 ILE A C 1
ATOM 1624 O O . ILE A 1 200 ? 6.980 3.853 10.035 1.00 84.62 200 ILE A O 1
ATOM 1628 N N . PHE A 1 201 ? 8.739 2.673 9.287 1.00 86.88 201 PHE A N 1
ATOM 1629 C CA . PHE A 1 201 ? 8.082 1.367 9.343 1.00 86.88 201 PHE A CA 1
ATOM 1630 C C . PHE A 1 201 ? 7.613 1.003 10.756 1.00 86.88 201 PHE A C 1
ATOM 1632 O O . PHE A 1 201 ? 6.460 0.633 10.945 1.00 86.88 201 PHE A O 1
ATOM 1639 N N . ILE A 1 202 ? 8.467 1.165 11.768 1.00 87.50 202 ILE A N 1
ATOM 1640 C CA . ILE A 1 202 ? 8.109 0.860 13.161 1.00 87.50 202 ILE A CA 1
ATOM 1641 C C . ILE A 1 202 ? 7.026 1.812 13.683 1.00 87.50 202 ILE A C 1
ATOM 1643 O O . ILE A 1 202 ? 6.121 1.388 14.399 1.00 87.50 202 ILE A O 1
ATOM 1647 N N . ILE A 1 203 ? 7.100 3.096 13.321 1.00 85.00 203 ILE A N 1
ATOM 1648 C CA . ILE A 1 203 ? 6.054 4.081 13.620 1.00 85.00 203 ILE A CA 1
ATOM 1649 C C . ILE A 1 203 ? 4.735 3.631 12.979 1.00 85.00 203 ILE A C 1
ATOM 1651 O O . ILE A 1 203 ? 3.730 3.562 13.675 1.00 85.00 203 ILE A O 1
ATOM 1655 N N . ASP A 1 204 ? 4.738 3.294 11.690 1.00 84.31 204 ASP A N 1
ATOM 1656 C CA . ASP A 1 204 ? 3.546 2.896 10.936 1.00 84.31 204 ASP A CA 1
ATOM 1657 C C . ASP A 1 204 ? 2.899 1.628 11.509 1.00 84.31 204 ASP A C 1
ATOM 1659 O O . ASP A 1 204 ? 1.705 1.640 11.817 1.00 84.31 204 ASP A O 1
ATOM 1663 N N . LYS A 1 205 ? 3.708 0.596 11.791 1.00 87.56 205 LYS A N 1
ATOM 1664 C CA . LYS A 1 205 ? 3.280 -0.675 12.400 1.00 87.56 205 LYS A CA 1
ATOM 1665 C C . LYS A 1 205 ? 2.460 -0.470 13.675 1.00 87.56 205 LYS A C 1
ATOM 1667 O O . LYS A 1 205 ? 1.445 -1.125 13.876 1.00 87.56 205 LYS A O 1
ATOM 1672 N N . TYR A 1 206 ? 2.879 0.462 14.529 1.00 89.19 206 TYR A N 1
ATOM 1673 C CA . TYR A 1 206 ? 2.222 0.743 15.810 1.00 89.19 206 TYR A CA 1
ATOM 1674 C C . TYR A 1 206 ? 1.330 1.994 15.780 1.00 89.19 206 TYR A C 1
ATOM 1676 O O . TYR A 1 206 ? 0.885 2.471 16.829 1.00 89.19 206 TYR A O 1
ATOM 1684 N N . SER A 1 207 ? 1.056 2.549 14.595 1.00 84.19 207 SER A N 1
ATOM 1685 C CA . SER A 1 207 ? 0.306 3.804 14.465 1.00 84.19 207 SER A CA 1
ATOM 1686 C C . SER A 1 207 ? -1.199 3.660 14.616 1.00 84.19 207 SER A C 1
ATOM 1688 O O . SER A 1 207 ? -1.910 4.633 14.872 1.00 84.19 207 SER A O 1
ATOM 1690 N N . HIS A 1 208 ? -1.685 2.438 14.475 1.00 85.62 208 HIS A N 1
ATOM 1691 C CA . HIS A 1 208 ? -3.089 2.127 14.324 1.00 85.62 208 HIS A CA 1
ATOM 1692 C C . HIS A 1 208 ? -3.600 1.398 15.562 1.00 85.62 208 HIS A C 1
ATOM 1694 O O . HIS A 1 208 ? -3.277 0.237 15.792 1.00 85.62 208 HIS A O 1
ATOM 1700 N N . LEU A 1 209 ? -4.391 2.097 16.376 1.00 92.75 209 LEU A N 1
ATOM 1701 C CA . LEU A 1 209 ? -5.004 1.530 17.575 1.00 92.75 209 LEU A CA 1
ATOM 1702 C C . LEU A 1 209 ? -6.358 0.897 17.236 1.00 92.75 209 LEU A C 1
ATOM 1704 O O . LEU A 1 209 ? -7.090 1.383 16.376 1.00 92.75 209 LEU A O 1
ATOM 1708 N N . ALA A 1 210 ? -6.733 -0.150 17.962 1.00 95.12 210 ALA A N 1
ATOM 1709 C CA . ALA A 1 210 ? -8.090 -0.675 17.922 1.00 95.12 210 ALA A CA 1
ATOM 1710 C C . ALA A 1 210 ? -9.055 0.243 18.708 1.00 95.12 210 ALA A C 1
ATOM 1712 O O . ALA A 1 210 ? -8.639 0.881 19.676 1.00 95.12 210 ALA A O 1
ATOM 1713 N N . PRO A 1 211 ? -10.344 0.316 18.338 1.00 95.12 211 PRO A N 1
ATOM 1714 C CA . PRO A 1 211 ? -10.939 -0.305 17.157 1.00 95.12 211 PRO A CA 1
ATOM 1715 C C . PRO A 1 211 ? -10.571 0.437 15.863 1.00 95.12 211 PRO A C 1
ATOM 1717 O O . PRO A 1 211 ? -10.332 1.637 15.889 1.00 95.12 211 PRO A O 1
ATOM 1720 N N . ARG A 1 212 ? -10.543 -0.274 14.729 1.00 92.50 212 ARG A N 1
ATOM 1721 C CA . ARG A 1 212 ? -10.255 0.308 13.397 1.00 92.50 212 ARG A CA 1
ATOM 1722 C C . ARG A 1 212 ? -11.508 0.746 12.642 1.00 92.50 212 ARG A C 1
ATOM 1724 O O . ARG A 1 212 ? -11.462 1.628 11.789 1.00 92.50 212 ARG A O 1
ATOM 1731 N N . TYR A 1 213 ? -12.632 0.128 12.978 1.00 94.25 213 TYR A N 1
ATOM 1732 C CA . TYR A 1 213 ? -13.956 0.470 12.483 1.00 94.25 213 TYR A CA 1
ATOM 1733 C C . TYR A 1 213 ? -15.004 0.165 13.551 1.00 94.25 213 TYR A C 1
ATOM 1735 O O . TYR A 1 213 ? -14.773 -0.654 14.450 1.00 94.25 213 TYR A O 1
ATOM 1743 N N . MET A 1 214 ? -16.159 0.812 13.433 1.00 93.81 214 MET A N 1
ATOM 1744 C CA . MET A 1 214 ? -17.331 0.568 14.267 1.00 93.81 214 MET A CA 1
ATOM 1745 C C . MET A 1 214 ? -18.620 0.594 13.447 1.00 93.81 214 MET A C 1
ATOM 1747 O O . MET A 1 214 ? -18.741 1.358 12.491 1.00 93.81 214 MET A O 1
ATOM 1751 N N . LEU A 1 215 ? -19.605 -0.204 13.850 1.00 91.50 215 LEU A N 1
ATOM 1752 C CA . LEU A 1 215 ? -20.962 -0.136 13.312 1.00 91.50 215 LEU A CA 1
ATOM 1753 C C . LEU A 1 215 ? -21.642 1.186 13.706 1.00 91.50 215 LEU A C 1
ATOM 1755 O O . LEU A 1 215 ? -21.551 1.605 14.865 1.00 91.50 215 LEU A O 1
ATOM 1759 N N . ASN A 1 216 ? -22.342 1.812 12.758 1.00 88.62 216 ASN A N 1
ATOM 1760 C CA . ASN A 1 216 ? -23.090 3.044 12.997 1.00 88.62 216 ASN A CA 1
ATOM 1761 C C . ASN A 1 216 ? -24.497 2.786 13.583 1.00 88.62 216 ASN A C 1
ATOM 1763 O O . ASN A 1 216 ? -24.946 1.644 13.695 1.00 88.62 216 ASN A O 1
ATOM 1767 N N . GLU A 1 217 ? -25.211 3.842 13.985 1.00 83.06 217 GLU A N 1
ATOM 1768 C CA . GLU A 1 217 ? -26.548 3.717 14.594 1.00 83.06 217 GLU A CA 1
ATOM 1769 C C . GLU A 1 217 ? -27.636 3.222 13.639 1.00 83.06 217 GLU A C 1
ATOM 1771 O O . GLU A 1 217 ? -28.580 2.574 14.090 1.00 83.06 217 GLU A O 1
ATOM 1776 N N . ASP A 1 218 ? -27.502 3.492 12.341 1.00 79.44 218 ASP A N 1
ATOM 1777 C CA . ASP A 1 218 ? -28.420 2.989 11.312 1.00 79.44 218 ASP A CA 1
ATOM 1778 C C . ASP A 1 218 ? -28.216 1.499 10.989 1.00 79.44 218 ASP A C 1
ATOM 1780 O O . ASP A 1 218 ? -29.058 0.903 10.326 1.00 79.44 218 ASP A O 1
ATOM 1784 N N . GLU A 1 219 ? -27.136 0.887 11.491 1.00 77.56 219 GLU A N 1
ATOM 1785 C CA . GLU A 1 219 ? -26.725 -0.496 11.209 1.00 77.56 219 GLU A CA 1
ATOM 1786 C C . GLU A 1 219 ? -26.459 -0.788 9.715 1.00 77.56 219 GLU A C 1
ATOM 1788 O O . GLU A 1 219 ? -26.213 -1.940 9.367 1.00 77.56 219 GLU A O 1
ATOM 1793 N N . GLU A 1 220 ? -26.463 0.225 8.843 1.00 75.88 220 GLU A N 1
ATOM 1794 C CA . GLU A 1 220 ? -26.200 0.113 7.398 1.00 75.88 220 GLU A CA 1
ATOM 1795 C C . GLU A 1 220 ? -24.850 0.728 7.013 1.00 75.88 220 GLU A C 1
ATOM 1797 O O . GLU A 1 220 ? -24.247 0.359 6.000 1.00 75.88 220 GLU A O 1
ATOM 1802 N N . THR A 1 221 ? -24.358 1.661 7.826 1.00 85.56 221 THR A N 1
ATOM 1803 C CA . THR A 1 221 ? -23.106 2.374 7.595 1.00 85.56 221 THR A CA 1
ATOM 1804 C C . THR A 1 221 ? -22.055 2.046 8.650 1.00 85.56 221 THR A C 1
ATOM 1806 O O . THR A 1 221 ? -22.332 1.491 9.721 1.00 85.56 221 THR A O 1
ATOM 1809 N N . TYR A 1 222 ? -20.806 2.377 8.327 1.00 90.38 222 TYR A N 1
ATOM 1810 C CA . TYR A 1 222 ? -19.649 2.090 9.166 1.00 90.38 222 TYR A CA 1
ATOM 1811 C C . TYR A 1 222 ? -18.900 3.377 9.471 1.00 90.38 222 TYR A C 1
ATOM 1813 O O . TYR A 1 222 ? -18.678 4.203 8.588 1.00 90.38 222 TYR A O 1
ATOM 1821 N N . LEU A 1 223 ? -18.465 3.517 10.714 1.00 91.31 223 LEU A N 1
ATOM 1822 C CA . LEU A 1 223 ? -17.529 4.540 11.147 1.00 91.31 223 LEU A CA 1
ATOM 1823 C C . LEU A 1 223 ? -16.114 3.979 10.981 1.00 91.31 223 LEU A C 1
ATOM 1825 O O . LEU A 1 223 ? -15.757 3.000 11.637 1.00 91.31 223 LEU A O 1
ATOM 1829 N N . ILE A 1 224 ? -15.320 4.576 10.097 1.00 90.12 224 ILE A N 1
ATOM 1830 C CA . ILE A 1 224 ? -13.948 4.161 9.780 1.00 90.12 224 ILE A CA 1
ATOM 1831 C C . ILE A 1 224 ? -12.976 5.168 10.384 1.00 90.12 224 ILE A C 1
ATOM 1833 O O . ILE A 1 224 ? -13.196 6.374 10.274 1.00 90.12 224 ILE A O 1
ATOM 1837 N N . GLU A 1 225 ? -11.912 4.684 11.025 1.00 89.69 225 GLU A N 1
ATOM 1838 C CA . GLU A 1 225 ? -10.875 5.556 11.579 1.00 89.69 225 GLU A CA 1
ATOM 1839 C C . GLU A 1 225 ? -10.163 6.333 10.458 1.00 89.69 225 GLU A C 1
ATOM 1841 O O . GLU A 1 225 ? -9.609 5.739 9.533 1.00 89.69 225 GLU A O 1
ATOM 1846 N N . ASP A 1 226 ? -10.175 7.662 10.554 1.00 84.19 226 ASP A N 1
ATOM 1847 C CA . ASP A 1 226 ? -9.475 8.584 9.654 1.00 84.19 226 ASP A CA 1
ATOM 1848 C C . ASP A 1 226 ? -8.054 8.847 10.176 1.00 84.19 226 ASP A C 1
ATOM 1850 O O . ASP A 1 226 ? -7.059 8.639 9.481 1.00 84.19 226 ASP A O 1
ATOM 1854 N N . TYR A 1 227 ? -7.941 9.237 11.450 1.00 84.19 227 TYR A N 1
ATOM 1855 C CA . TYR A 1 227 ? -6.651 9.441 12.106 1.00 84.19 227 TYR A CA 1
ATOM 1856 C C . TYR A 1 227 ? -6.707 9.235 13.624 1.00 84.19 227 TYR A C 1
ATOM 1858 O O . TYR A 1 227 ? -7.760 9.302 14.262 1.00 84.19 227 TYR A O 1
ATOM 1866 N N . GLU A 1 228 ? -5.528 9.033 14.213 1.00 87.00 228 GLU A N 1
ATOM 1867 C CA . GLU A 1 228 ? -5.320 8.933 15.656 1.00 87.00 228 GLU A CA 1
ATOM 1868 C C . GLU A 1 228 ? -4.600 10.177 16.181 1.00 87.00 228 GLU A C 1
ATOM 1870 O O . GLU A 1 228 ? -3.666 10.689 15.556 1.00 87.00 228 GLU A O 1
ATOM 1875 N N . ARG A 1 229 ? -5.021 10.668 17.350 1.00 85.31 229 ARG A N 1
ATOM 1876 C CA . ARG A 1 229 ? -4.287 11.705 18.074 1.00 85.31 229 ARG A CA 1
ATOM 1877 C C . ARG A 1 229 ? -4.404 11.562 19.590 1.00 85.31 229 ARG A C 1
ATOM 1879 O O . ARG A 1 229 ? -5.482 11.737 20.162 1.00 85.31 229 ARG A O 1
ATOM 1886 N N . PHE A 1 230 ? -3.255 11.385 20.243 1.00 83.12 230 PHE A N 1
ATOM 1887 C CA . PHE A 1 230 ? -3.112 11.246 21.701 1.00 83.12 230 PHE A CA 1
ATOM 1888 C C . PHE A 1 230 ? -3.924 10.090 22.298 1.00 83.12 230 PHE A C 1
ATOM 1890 O O . PHE A 1 230 ? -4.498 10.210 23.375 1.00 83.12 230 PHE A O 1
ATOM 1897 N N . GLY A 1 231 ? -3.981 8.975 21.580 1.00 88.25 231 GLY A N 1
ATOM 1898 C CA . GLY A 1 231 ? -4.782 7.803 21.897 1.00 88.25 231 GLY A CA 1
ATOM 1899 C C . GLY A 1 231 ? -6.229 7.893 21.422 1.00 88.25 231 GLY A C 1
ATOM 1900 O O . GLY A 1 231 ? -6.888 6.862 21.351 1.00 88.25 231 GLY A O 1
ATOM 1901 N N . ASN A 1 232 ? -6.729 9.070 21.038 1.00 91.38 232 ASN A N 1
ATOM 1902 C CA . ASN A 1 232 ? -8.101 9.218 20.554 1.00 91.38 232 ASN A CA 1
ATOM 1903 C C . ASN A 1 232 ? -8.187 8.871 19.067 1.00 91.38 232 ASN A C 1
ATOM 1905 O O . ASN A 1 232 ? -7.360 9.339 18.284 1.00 91.38 232 ASN A O 1
ATOM 1909 N N . GLY A 1 233 ? -9.174 8.072 18.676 1.00 92.88 233 GLY A N 1
ATOM 1910 C CA . GLY A 1 233 ? -9.471 7.779 17.273 1.00 92.88 233 GLY A CA 1
ATOM 1911 C C . GLY A 1 233 ? -10.573 8.686 16.756 1.00 92.88 233 GLY A C 1
ATOM 1912 O O . GLY A 1 233 ? -11.597 8.839 17.422 1.00 92.88 233 GLY A O 1
ATOM 1913 N N . TYR A 1 234 ? -10.359 9.284 15.590 1.00 91.44 234 TYR A N 1
ATOM 1914 C CA . TYR A 1 234 ? -11.335 10.121 14.900 1.00 91.44 234 TYR A CA 1
ATOM 1915 C C . TYR A 1 234 ? -11.917 9.304 13.758 1.00 91.44 234 TYR A C 1
ATOM 1917 O O . TYR A 1 234 ? -11.201 8.945 12.825 1.00 91.44 234 TYR A O 1
ATOM 1925 N N . PHE A 1 235 ? -13.197 8.976 13.862 1.00 92.12 235 PHE A N 1
ATOM 1926 C CA . PHE A 1 235 ? -13.906 8.135 12.914 1.00 92.12 235 PHE A CA 1
ATOM 1927 C C . PHE A 1 235 ? -14.879 8.973 12.105 1.00 92.12 235 PHE A C 1
ATOM 1929 O O . PHE A 1 235 ? -15.560 9.841 12.651 1.00 92.12 235 PHE A O 1
ATOM 1936 N N . VAL A 1 236 ? -14.980 8.656 10.823 1.00 87.88 236 VAL A N 1
ATOM 1937 C CA . VAL A 1 236 ? -15.924 9.269 9.889 1.00 87.88 236 VAL A CA 1
ATOM 1938 C C . VAL A 1 236 ? -16.777 8.183 9.256 1.00 87.88 236 VAL A C 1
ATOM 1940 O O . VAL A 1 236 ? -16.330 7.045 9.090 1.00 87.88 236 VAL A O 1
ATOM 1943 N N . ILE A 1 237 ? -18.015 8.513 8.903 1.00 86.00 237 ILE A N 1
ATOM 1944 C CA . ILE A 1 237 ? -18.866 7.582 8.162 1.00 86.00 237 ILE A CA 1
ATOM 1945 C C . ILE A 1 237 ? -18.219 7.252 6.807 1.00 86.00 237 ILE A C 1
ATOM 1947 O O . ILE A 1 237 ? -17.702 8.129 6.112 1.00 86.00 237 ILE A O 1
ATOM 1951 N N . ASN A 1 238 ? -18.240 5.977 6.425 1.00 78.06 238 ASN A N 1
ATOM 1952 C CA . ASN A 1 238 ? -17.592 5.444 5.224 1.00 78.06 238 ASN A CA 1
ATOM 1953 C C . ASN A 1 238 ? -18.060 6.092 3.905 1.00 78.06 238 ASN A C 1
ATOM 1955 O O . ASN A 1 238 ? -17.401 5.943 2.880 1.00 78.06 238 ASN A O 1
ATOM 1959 N N . THR A 1 239 ? -19.174 6.823 3.928 1.00 69.81 239 THR A N 1
ATOM 1960 C CA . THR A 1 239 ? -19.742 7.560 2.792 1.00 69.81 239 THR A CA 1
ATOM 1961 C C . THR A 1 239 ? -19.342 9.043 2.742 1.00 69.81 239 THR A C 1
ATOM 1963 O O . THR A 1 239 ? -19.659 9.723 1.766 1.00 69.81 239 THR A O 1
ATOM 1966 N N . HIS A 1 240 ? -18.648 9.587 3.751 1.00 64.81 240 HIS A N 1
ATOM 1967 C CA . HIS A 1 240 ? -18.340 11.020 3.817 1.00 64.81 240 HIS A CA 1
ATOM 1968 C C . HIS A 1 240 ? -17.065 11.379 3.043 1.00 64.81 240 HIS A C 1
ATOM 1970 O O . HIS A 1 240 ? -15.946 11.138 3.491 1.00 64.81 240 HIS A O 1
ATOM 1976 N N . ALA A 1 241 ? -17.230 12.015 1.880 1.00 50.91 241 ALA A N 1
ATOM 1977 C CA . ALA A 1 241 ? -16.137 12.394 0.979 1.00 50.91 241 ALA A CA 1
ATOM 1978 C C . ALA A 1 241 ? -15.302 13.622 1.432 1.00 50.91 241 ALA A C 1
ATOM 1980 O O . ALA A 1 241 ? -14.241 13.895 0.867 1.00 50.91 241 ALA A O 1
ATOM 1981 N N . ALA A 1 242 ? -15.764 14.395 2.425 1.00 44.75 242 ALA A N 1
ATOM 1982 C CA . ALA A 1 242 ? -15.301 15.773 2.640 1.00 44.75 242 ALA A CA 1
ATOM 1983 C C . ALA A 1 242 ? -13.818 15.905 3.054 1.00 44.75 242 ALA A C 1
ATOM 1985 O O . ALA A 1 242 ? -13.102 16.721 2.470 1.00 44.75 242 ALA A O 1
ATOM 1986 N N . ASN A 1 243 ? -13.315 15.081 3.985 1.00 51.09 243 ASN A N 1
ATOM 1987 C CA . ASN A 1 243 ? -11.910 15.151 4.427 1.00 51.09 243 ASN A CA 1
ATOM 1988 C C . ASN A 1 243 ? -10.925 14.718 3.328 1.00 51.09 243 ASN A C 1
ATOM 1990 O O . ASN A 1 243 ? -9.799 15.218 3.260 1.00 51.09 243 ASN A O 1
ATOM 1994 N N . PHE A 1 244 ? -11.353 13.848 2.409 1.00 60.94 244 PHE A N 1
ATOM 1995 C CA . PHE A 1 244 ? -10.491 13.340 1.341 1.00 60.94 244 PHE A CA 1
ATOM 1996 C C . PHE A 1 244 ? -10.126 14.422 0.321 1.00 60.94 244 PHE A C 1
ATOM 1998 O O . PHE A 1 244 ? -8.990 14.453 -0.152 1.00 60.94 244 PHE A O 1
ATOM 2005 N N . SER A 1 245 ? -11.028 15.374 0.060 1.00 63.94 245 SER A N 1
ATOM 2006 C CA . SER A 1 245 ? -10.760 16.518 -0.823 1.00 63.94 245 SER A CA 1
ATOM 2007 C C . SER A 1 245 ? -9.599 17.398 -0.330 1.00 63.94 245 SER A C 1
ATOM 2009 O O . SER A 1 245 ? -8.760 17.833 -1.122 1.00 63.94 245 SER A O 1
ATOM 2011 N N . ALA A 1 246 ? -9.485 17.596 0.989 1.00 68.12 246 ALA A N 1
ATOM 2012 C CA . ALA A 1 246 ? -8.428 18.396 1.603 1.00 68.12 246 ALA A CA 1
ATOM 2013 C C . ALA A 1 246 ? -7.056 17.703 1.557 1.00 68.12 246 ALA A C 1
ATOM 2015 O O . ALA A 1 246 ? -6.025 18.372 1.456 1.00 68.12 246 ALA A O 1
ATOM 2016 N N . HIS A 1 247 ? -7.025 16.370 1.626 1.00 73.25 247 HIS A N 1
ATOM 2017 C CA . HIS A 1 247 ? -5.798 15.601 1.425 1.00 73.25 247 HIS A CA 1
ATOM 2018 C C . HIS A 1 247 ? -5.390 15.580 -0.050 1.00 73.25 247 HIS A C 1
ATOM 2020 O O . HIS A 1 247 ? -4.248 15.911 -0.367 1.00 73.25 247 HIS A O 1
ATOM 2026 N N . LEU A 1 248 ? -6.324 15.282 -0.957 1.00 80.31 248 LEU A N 1
ATOM 2027 C CA . LEU A 1 248 ? -6.078 15.291 -2.402 1.00 80.31 248 LEU A CA 1
ATOM 2028 C C . LEU A 1 248 ? -5.543 16.643 -2.885 1.00 80.31 248 LEU A C 1
ATOM 2030 O O . LEU A 1 248 ? -4.571 16.670 -3.635 1.00 80.31 248 LEU A O 1
ATOM 2034 N N . SER A 1 249 ? -6.086 17.763 -2.395 1.00 84.00 249 SER A N 1
ATOM 2035 C CA . SER A 1 249 ? -5.634 19.109 -2.788 1.00 84.00 249 SER A CA 1
ATOM 2036 C C . SER A 1 249 ? -4.183 19.412 -2.407 1.00 84.00 249 SER A C 1
ATOM 2038 O O . SER A 1 249 ? -3.546 20.269 -3.022 1.00 84.00 249 SER A O 1
ATOM 2040 N N . ARG A 1 250 ? -3.628 18.714 -1.409 1.00 84.81 250 ARG A N 1
ATOM 2041 C CA . ARG A 1 250 ? -2.223 18.858 -0.995 1.00 84.81 250 ARG A CA 1
ATOM 2042 C C . ARG A 1 250 ? -1.280 17.952 -1.777 1.00 84.81 250 ARG A C 1
ATOM 2044 O O . ARG A 1 250 ? -0.127 18.335 -1.968 1.00 84.81 250 ARG A O 1
ATOM 2051 N N . GLU A 1 251 ? -1.751 16.781 -2.194 1.00 87.31 251 GLU A N 1
ATOM 2052 C CA . GLU A 1 251 ? -0.904 15.724 -2.753 1.00 87.31 251 GLU A CA 1
ATOM 2053 C C . GLU A 1 251 ? -0.931 15.673 -4.287 1.00 87.31 251 GLU A C 1
ATOM 2055 O O . GLU A 1 251 ? 0.128 15.586 -4.913 1.00 87.31 251 GLU A O 1
ATOM 2060 N N . LEU A 1 252 ? -2.112 15.805 -4.901 1.00 91.12 252 LEU A N 1
ATOM 2061 C CA . LEU A 1 252 ? -2.298 15.725 -6.354 1.00 91.12 252 LEU A CA 1
ATOM 2062 C C . LEU A 1 252 ? -1.413 16.706 -7.147 1.00 91.12 252 LEU A C 1
ATOM 2064 O O . LEU A 1 252 ? -0.799 16.260 -8.120 1.00 91.12 252 LEU A O 1
ATOM 2068 N N . PRO A 1 253 ? -1.273 17.998 -6.770 1.00 92.94 253 PRO A N 1
ATOM 2069 C CA . PRO A 1 253 ? -0.535 18.960 -7.592 1.00 92.94 253 PRO A CA 1
ATOM 2070 C C . PRO A 1 253 ? 0.923 18.561 -7.853 1.00 92.94 253 PRO A C 1
ATOM 2072 O O . PRO A 1 253 ? 1.441 18.763 -8.949 1.00 92.94 253 PRO A O 1
ATOM 2075 N N . ALA A 1 254 ? 1.599 17.972 -6.860 1.00 91.19 254 ALA A N 1
ATOM 2076 C CA . ALA A 1 254 ? 2.998 17.573 -6.999 1.00 91.19 254 ALA A CA 1
ATOM 2077 C C . ALA A 1 254 ? 3.168 16.397 -7.972 1.00 91.19 254 ALA A C 1
ATOM 2079 O O . ALA A 1 254 ? 4.097 16.401 -8.783 1.00 91.19 254 ALA A O 1
ATOM 2080 N N . GLU A 1 255 ? 2.263 15.418 -7.907 1.00 92.12 255 GLU A N 1
ATOM 2081 C CA . GLU A 1 255 ? 2.254 14.277 -8.824 1.00 92.12 255 GLU A CA 1
ATOM 2082 C C . GLU A 1 255 ? 1.867 14.723 -10.243 1.00 92.12 255 GLU A C 1
ATOM 2084 O O . GLU A 1 255 ? 2.537 14.350 -11.206 1.00 92.12 255 GLU A O 1
ATOM 2089 N N . LEU A 1 256 ? 0.871 15.607 -10.377 1.00 94.50 256 LEU A N 1
ATOM 2090 C CA . LEU A 1 256 ? 0.438 16.162 -11.663 1.00 94.50 256 LEU A CA 1
ATOM 2091 C C . LEU A 1 256 ? 1.573 16.908 -12.377 1.00 94.50 256 LEU A C 1
ATOM 2093 O O . LEU A 1 256 ? 1.789 16.698 -13.567 1.00 94.50 256 LEU A O 1
ATOM 2097 N N . VAL A 1 257 ? 2.358 17.719 -11.658 1.00 94.31 257 VAL A N 1
ATOM 2098 C CA . VAL A 1 257 ? 3.547 18.387 -12.224 1.00 94.31 257 VAL A CA 1
ATOM 2099 C C . VAL A 1 257 ? 4.546 17.375 -12.787 1.00 94.31 257 VAL A C 1
ATOM 2101 O O . VAL A 1 257 ? 5.120 17.612 -13.851 1.00 94.31 257 VAL A O 1
ATOM 2104 N N . SER A 1 258 ? 4.777 16.259 -12.089 1.00 90.56 258 SER A N 1
ATOM 2105 C CA . SER A 1 258 ? 5.679 15.207 -12.573 1.00 90.56 258 SER A CA 1
ATOM 2106 C C . SER A 1 258 ? 5.146 14.558 -13.848 1.00 90.56 258 SER A C 1
ATOM 2108 O O . SER A 1 258 ? 5.904 14.355 -14.795 1.00 90.56 258 SER A O 1
ATOM 2110 N N . VAL A 1 259 ? 3.846 14.260 -13.887 1.00 91.50 259 VAL A N 1
ATOM 2111 C CA . VAL A 1 259 ? 3.190 13.656 -15.051 1.00 91.50 259 VAL A CA 1
ATOM 2112 C C . VAL A 1 259 ? 3.230 14.605 -16.249 1.00 91.50 259 VAL A C 1
ATOM 2114 O O . VAL A 1 259 ? 3.663 14.200 -17.323 1.00 91.50 259 VAL A O 1
ATOM 2117 N N . VAL A 1 260 ? 2.876 15.880 -16.075 1.00 93.12 260 VAL A N 1
ATOM 2118 C CA . VAL A 1 260 ? 2.888 16.866 -17.169 1.00 93.12 260 VAL A CA 1
ATOM 2119 C C . VAL A 1 260 ? 4.299 17.075 -17.722 1.00 93.12 260 VAL A C 1
ATOM 2121 O O . VAL A 1 260 ? 4.467 17.148 -18.935 1.00 93.12 260 VAL A O 1
ATOM 2124 N N . LYS A 1 261 ? 5.342 17.102 -16.881 1.00 90.00 261 LYS A N 1
ATOM 2125 C CA . LYS A 1 261 ? 6.731 17.173 -17.373 1.00 90.00 261 LYS A CA 1
ATOM 2126 C C . LYS A 1 261 ? 7.073 16.004 -18.291 1.00 90.00 261 LYS A C 1
ATOM 2128 O O . LYS A 1 261 ? 7.567 16.235 -19.390 1.00 90.00 261 LYS A O 1
ATOM 2133 N N . ASN A 1 262 ? 6.745 14.784 -17.870 1.00 85.44 262 ASN A N 1
ATOM 2134 C CA . ASN A 1 262 ? 6.964 13.587 -18.680 1.00 85.44 262 ASN A CA 1
ATOM 2135 C C . ASN A 1 262 ? 6.130 13.627 -19.975 1.00 85.44 262 ASN A C 1
ATOM 2137 O O . ASN A 1 262 ? 6.623 13.238 -21.031 1.00 85.44 262 ASN A O 1
ATOM 2141 N N . TYR A 1 263 ? 4.895 14.137 -19.921 1.00 86.75 263 TYR A N 1
ATOM 2142 C CA . TYR A 1 263 ? 4.040 14.291 -21.100 1.00 86.75 263 TYR A CA 1
ATOM 2143 C C . TYR A 1 263 ? 4.674 15.224 -22.137 1.00 86.75 263 TYR A C 1
ATOM 2145 O O . TYR A 1 263 ? 4.784 14.863 -23.305 1.00 86.75 263 TYR A O 1
ATOM 2153 N N . LEU A 1 264 ? 5.170 16.388 -21.708 1.00 86.94 264 LEU A N 1
ATOM 2154 C CA . LEU A 1 264 ? 5.793 17.391 -22.583 1.00 86.94 264 LEU A CA 1
ATOM 2155 C C . LEU A 1 264 ? 7.154 16.958 -23.158 1.00 86.94 264 LEU A C 1
ATOM 2157 O O . LEU A 1 264 ? 7.636 17.568 -24.118 1.00 86.94 264 LEU A O 1
ATOM 2161 N N . GLU A 1 265 ? 7.798 15.941 -22.582 1.00 80.31 265 GLU A N 1
ATOM 2162 C CA . GLU A 1 265 ? 8.972 15.292 -23.179 1.00 80.31 265 GLU A CA 1
ATOM 2163 C C . GLU A 1 265 ? 8.578 14.383 -24.350 1.00 80.31 265 GLU A C 1
ATOM 2165 O O . GLU A 1 265 ? 9.259 14.378 -25.377 1.00 80.31 265 GLU A O 1
ATOM 2170 N N . VAL A 1 266 ? 7.464 13.654 -24.217 1.00 76.38 266 VAL A N 1
ATOM 2171 C CA . VAL A 1 266 ? 6.936 12.755 -25.258 1.00 76.38 266 VAL A CA 1
ATOM 2172 C C . VAL A 1 266 ? 6.220 13.535 -26.366 1.00 76.38 266 VAL A C 1
ATOM 2174 O O . VAL A 1 266 ? 6.385 13.219 -27.545 1.00 76.38 266 VAL A O 1
ATOM 2177 N N . TYR A 1 267 ? 5.490 14.592 -26.003 1.00 79.69 267 TYR A N 1
ATOM 2178 C CA . TYR A 1 267 ? 4.702 15.439 -26.900 1.00 79.69 267 TYR A CA 1
ATOM 2179 C C . TYR A 1 267 ? 5.129 16.915 -26.791 1.00 79.69 267 TYR A C 1
ATOM 2181 O O . TYR A 1 267 ? 4.429 17.732 -26.192 1.00 79.69 267 TYR A O 1
ATOM 2189 N N . PRO A 1 268 ? 6.279 17.309 -27.380 1.00 81.56 268 PRO A N 1
ATOM 2190 C CA . PRO A 1 268 ? 6.807 18.667 -27.237 1.00 81.56 268 PRO A CA 1
ATOM 2191 C C . PRO A 1 268 ? 5.889 19.782 -27.747 1.00 81.56 268 PRO A C 1
ATOM 2193 O O . PRO A 1 268 ? 6.030 20.912 -27.289 1.00 81.56 268 PRO A O 1
ATOM 2196 N N . TYR A 1 269 ? 4.972 19.484 -28.674 1.00 82.25 269 TYR A N 1
ATOM 2197 C CA . TYR A 1 269 ? 4.012 20.459 -29.203 1.00 82.25 269 TYR A CA 1
ATOM 2198 C C . TYR A 1 269 ? 3.022 20.957 -28.135 1.00 82.25 269 TYR A C 1
ATOM 2200 O O . TYR A 1 269 ? 2.595 22.104 -28.197 1.00 82.25 269 TYR A O 1
ATOM 2208 N N . ALA A 1 270 ? 2.720 20.153 -27.108 1.00 87.50 270 ALA A N 1
ATOM 2209 C CA . ALA A 1 270 ? 1.801 20.528 -26.028 1.00 87.50 270 ALA A CA 1
ATOM 2210 C C . ALA A 1 270 ? 2.388 21.587 -25.066 1.00 87.50 270 ALA A C 1
ATOM 2212 O O . ALA A 1 270 ? 1.739 22.031 -24.122 1.00 87.50 270 ALA A O 1
ATOM 2213 N N . LYS A 1 271 ? 3.636 22.029 -25.291 1.00 87.94 271 LYS A N 1
ATOM 2214 C CA . LYS A 1 271 ? 4.238 23.166 -24.574 1.00 87.94 271 LYS A CA 1
ATOM 2215 C C . LYS A 1 271 ? 3.557 24.491 -24.924 1.00 87.94 271 LYS A C 1
ATOM 2217 O O . LYS A 1 271 ? 3.509 25.392 -24.085 1.00 87.94 271 LYS A O 1
ATOM 2222 N N . ASP A 1 272 ? 3.031 24.605 -26.141 1.00 86.31 272 ASP A N 1
ATOM 2223 C CA . ASP A 1 272 ? 2.359 25.817 -26.617 1.00 86.31 272 ASP A CA 1
ATOM 2224 C C . ASP A 1 272 ? 0.930 25.931 -26.063 1.00 86.31 272 ASP A C 1
ATOM 2226 O O . ASP A 1 272 ? 0.456 27.038 -25.799 1.00 86.31 272 ASP A O 1
ATOM 2230 N N . GLY A 1 273 ? 0.279 24.794 -25.809 1.00 88.69 273 GLY A N 1
ATOM 2231 C CA . GLY A 1 273 ? -1.019 24.689 -25.154 1.00 88.69 273 GLY A CA 1
ATOM 2232 C C . GLY A 1 273 ? -1.276 23.259 -24.690 1.00 88.69 273 GLY A C 1
ATOM 2233 O O . GLY A 1 273 ? -1.076 22.333 -25.470 1.00 88.69 273 GLY A O 1
ATOM 2234 N N . LEU A 1 274 ? -1.686 23.106 -23.429 1.00 90.88 274 LEU A N 1
ATOM 2235 C CA . LEU A 1 274 ? -2.044 21.824 -22.820 1.00 90.88 274 LEU A CA 1
ATOM 2236 C C . LEU A 1 274 ? -3.534 21.813 -22.464 1.00 90.88 274 LEU A C 1
ATOM 2238 O O . LEU A 1 274 ? -3.976 22.671 -21.690 1.00 90.88 274 LEU A O 1
ATOM 2242 N N . ASP A 1 275 ? -4.264 20.818 -22.965 1.00 91.25 275 ASP A N 1
ATOM 2243 C CA . ASP A 1 275 ? -5.691 20.616 -22.689 1.00 91.25 275 ASP A CA 1
ATOM 2244 C C . ASP A 1 275 ? -5.882 19.519 -21.624 1.00 91.25 275 ASP A C 1
ATOM 2246 O O . ASP A 1 275 ? -5.636 18.332 -21.861 1.00 91.25 275 ASP A O 1
ATOM 2250 N N . LEU A 1 276 ? -6.332 19.917 -20.429 1.00 93.00 276 LEU A N 1
ATOM 2251 C CA . LEU A 1 276 ? -6.562 19.033 -19.283 1.00 93.00 276 LEU A CA 1
ATOM 2252 C C . LEU A 1 276 ? -8.051 18.892 -18.952 1.00 93.00 276 LEU A C 1
ATOM 2254 O O . LEU A 1 276 ? -8.783 19.879 -18.942 1.00 93.00 276 LEU A O 1
ATOM 2258 N N . LEU A 1 277 ? -8.477 17.684 -18.577 1.00 92.25 277 LEU A N 1
ATOM 2259 C CA . LEU A 1 277 ? -9.791 17.429 -17.976 1.00 92.25 277 LEU A CA 1
ATOM 2260 C C . LEU A 1 277 ? -9.638 16.935 -16.534 1.00 92.25 277 LEU A C 1
ATOM 2262 O O . LEU A 1 277 ? -8.954 15.946 -16.285 1.00 92.25 277 LEU A O 1
ATOM 2266 N N . PHE A 1 278 ? -10.317 17.571 -15.584 1.00 92.69 278 PHE A N 1
ATOM 2267 C CA . PHE A 1 278 ? -10.489 17.062 -14.221 1.00 92.69 278 PHE A CA 1
ATOM 2268 C C . PHE A 1 278 ? -11.867 16.428 -14.085 1.00 92.69 278 PHE A C 1
ATOM 2270 O O . PHE A 1 278 ? -12.881 17.122 -14.152 1.00 92.69 278 PHE A O 1
ATOM 2277 N N . LEU A 1 279 ? -11.910 15.115 -13.872 1.00 87.00 279 LEU A N 1
ATOM 2278 C CA . LEU A 1 279 ? -13.159 14.367 -13.817 1.00 87.00 279 LEU A CA 1
ATOM 2279 C C . LEU A 1 279 ? -13.651 14.197 -12.369 1.00 87.00 279 LEU A C 1
ATOM 2281 O O . LEU A 1 279 ? -12.894 13.749 -11.509 1.00 87.00 279 LEU A O 1
ATOM 2285 N N . HIS A 1 280 ? -14.926 14.526 -12.118 1.00 80.31 280 HIS A N 1
ATOM 2286 C CA . HIS A 1 280 ? -15.586 14.458 -10.798 1.00 80.31 280 HIS A CA 1
ATOM 2287 C C . HIS A 1 280 ? -14.904 15.307 -9.707 1.00 80.31 280 HIS A C 1
ATOM 2289 O O . HIS A 1 280 ? -14.851 14.940 -8.534 1.00 80.31 280 HIS A O 1
ATOM 2295 N N . CYS A 1 281 ? -14.398 16.485 -10.068 1.00 85.81 281 CYS A N 1
ATOM 2296 C CA . CYS A 1 281 ? -13.818 17.417 -9.111 1.00 85.81 281 CYS A CA 1
ATOM 2297 C C . CYS A 1 281 ? -14.910 18.157 -8.326 1.00 85.81 281 CYS A C 1
ATOM 2299 O O . CYS A 1 281 ? -15.716 18.889 -8.900 1.00 85.81 281 CYS A O 1
ATOM 2301 N N . GLN A 1 282 ? -14.908 18.025 -6.999 1.00 80.56 282 GLN A N 1
ATOM 2302 C CA . GLN A 1 282 ? -15.857 18.731 -6.122 1.00 80.56 282 GLN A CA 1
ATOM 2303 C C . GLN A 1 282 ? -15.205 19.874 -5.322 1.00 80.56 282 GLN A C 1
ATOM 2305 O O . GLN A 1 282 ? -15.858 20.489 -4.488 1.00 80.56 282 GLN A O 1
ATOM 2310 N N . SER A 1 283 ? -13.911 20.152 -5.526 1.00 85.56 283 SER A N 1
ATOM 2311 C CA . SER A 1 283 ? -13.150 21.095 -4.695 1.00 85.56 283 SER A CA 1
ATOM 2312 C C . SER A 1 283 ? -12.372 22.107 -5.528 1.00 85.56 283 SER A C 1
ATOM 2314 O O . SER A 1 283 ? -11.512 21.753 -6.337 1.00 85.56 283 SER A O 1
ATOM 2316 N N . THR A 1 284 ? -12.625 23.387 -5.265 1.00 87.62 284 THR A N 1
ATOM 2317 C CA . THR A 1 284 ? -11.908 24.514 -5.873 1.00 87.62 284 THR A CA 1
ATOM 2318 C C . THR A 1 284 ? -10.448 24.577 -5.440 1.00 87.62 284 THR A C 1
ATOM 2320 O O . THR A 1 284 ? -9.582 24.884 -6.258 1.00 87.62 284 THR A O 1
ATOM 2323 N N . ASP A 1 285 ? -10.139 24.181 -4.203 1.00 88.69 285 ASP A N 1
ATOM 2324 C CA . ASP A 1 285 ? -8.766 24.111 -3.691 1.00 88.69 285 ASP A CA 1
ATOM 2325 C C . ASP A 1 285 ? -7.873 23.172 -4.513 1.00 88.69 285 ASP A C 1
ATOM 2327 O O . ASP A 1 285 ? -6.698 23.477 -4.733 1.00 88.69 285 ASP A O 1
ATOM 2331 N N . ILE A 1 286 ? -8.412 22.035 -4.973 1.00 89.75 286 ILE A N 1
ATOM 2332 C CA . ILE A 1 286 ? -7.673 21.086 -5.820 1.00 89.75 286 ILE A CA 1
ATOM 2333 C C . ILE A 1 286 ? -7.280 21.759 -7.137 1.00 89.75 286 ILE A C 1
ATOM 2335 O O . ILE A 1 286 ? -6.123 21.682 -7.557 1.00 89.75 286 ILE A O 1
ATOM 2339 N N . VAL A 1 287 ? -8.234 22.445 -7.767 1.00 92.06 287 VAL A N 1
ATOM 2340 C CA . VAL A 1 287 ? -8.059 23.131 -9.052 1.00 92.06 287 VAL A CA 1
ATOM 2341 C C . VAL A 1 287 ? -7.028 24.250 -8.930 1.00 92.06 287 VAL A C 1
ATOM 2343 O O . VAL A 1 287 ? -6.030 24.252 -9.649 1.00 92.06 287 VAL A O 1
ATOM 2346 N N . ILE A 1 288 ? -7.228 25.156 -7.971 1.00 92.25 288 ILE A N 1
ATOM 2347 C CA . ILE A 1 288 ? -6.380 26.334 -7.753 1.00 92.25 288 ILE A CA 1
ATOM 2348 C C . ILE A 1 288 ? -4.926 25.921 -7.510 1.00 92.25 288 ILE A C 1
ATOM 2350 O O . ILE A 1 288 ? -4.016 26.402 -8.186 1.00 92.25 288 ILE A O 1
ATOM 2354 N N . ARG A 1 289 ? -4.695 24.982 -6.583 1.00 92.62 289 ARG A N 1
ATOM 2355 C CA . ARG A 1 289 ? -3.338 24.521 -6.246 1.00 92.62 289 ARG A CA 1
ATOM 2356 C C . ARG A 1 289 ? -2.662 23.809 -7.413 1.00 92.62 289 ARG A C 1
ATOM 2358 O O . ARG A 1 289 ? -1.450 23.940 -7.574 1.00 92.62 289 ARG A O 1
ATOM 2365 N N . SER A 1 290 ? -3.426 23.064 -8.210 1.00 94.19 290 SER A N 1
ATOM 2366 C CA . SER A 1 290 ? -2.907 22.372 -9.392 1.00 94.19 290 SER A CA 1
ATOM 2367 C C . SER A 1 290 ? -2.441 23.358 -10.461 1.00 94.19 290 SER A C 1
ATOM 2369 O O . SER A 1 290 ? -1.328 23.213 -10.964 1.00 94.19 290 SER A O 1
AT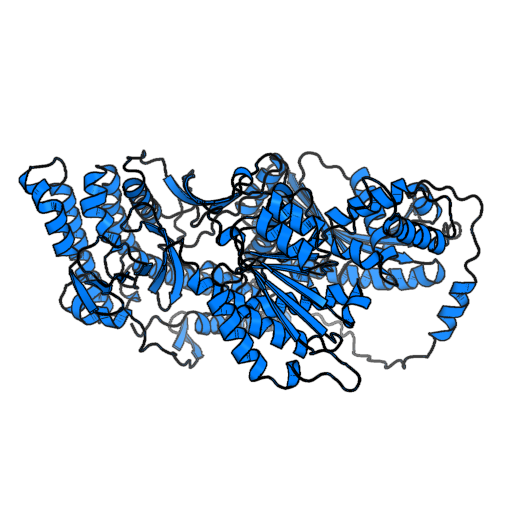OM 2371 N N . ILE A 1 291 ? -3.239 24.391 -10.758 1.00 93.62 291 ILE A N 1
ATOM 2372 C CA . ILE A 1 291 ? -2.868 25.446 -11.715 1.00 93.62 291 ILE A CA 1
ATOM 2373 C C . ILE A 1 291 ? -1.620 26.191 -11.229 1.00 93.62 291 ILE A C 1
ATOM 2375 O O . ILE A 1 291 ? -0.649 26.302 -11.979 1.00 93.62 291 ILE A O 1
ATOM 2379 N N . ASP A 1 292 ? -1.611 26.644 -9.971 1.00 92.00 292 ASP A N 1
ATOM 2380 C CA . ASP A 1 292 ? -0.484 27.386 -9.396 1.00 92.00 292 ASP A CA 1
ATOM 2381 C C . ASP A 1 292 ? 0.828 26.582 -9.467 1.00 92.00 292 ASP A C 1
ATOM 2383 O O . ASP A 1 292 ? 1.868 27.107 -9.874 1.00 92.00 292 ASP A O 1
ATOM 2387 N N . GLU A 1 293 ? 0.808 25.297 -9.098 1.00 93.12 293 GLU A N 1
ATOM 2388 C CA . GLU A 1 293 ? 2.008 24.453 -9.130 1.00 93.12 293 GLU A CA 1
ATOM 2389 C C . GLU A 1 293 ? 2.463 24.118 -10.559 1.00 93.12 293 GLU A C 1
ATOM 2391 O O . GLU A 1 293 ? 3.672 24.117 -10.820 1.00 93.12 293 GLU A O 1
ATOM 2396 N N . LEU A 1 294 ? 1.537 23.894 -11.499 1.00 94.00 294 LEU A N 1
ATOM 2397 C CA . LEU A 1 294 ? 1.866 23.674 -12.911 1.00 94.00 294 LEU A CA 1
ATOM 2398 C C . LEU A 1 294 ? 2.541 24.900 -13.522 1.00 94.00 294 LEU A C 1
ATOM 2400 O O . LEU A 1 294 ? 3.672 24.796 -14.003 1.00 94.00 294 LEU A O 1
ATOM 2404 N N . MET A 1 295 ? 1.904 26.067 -13.432 1.00 90.25 295 MET A N 1
ATOM 2405 C CA . MET A 1 295 ? 2.425 27.305 -14.020 1.00 90.25 295 MET A CA 1
ATOM 2406 C C . MET A 1 295 ? 3.760 27.723 -13.387 1.00 90.25 295 MET A C 1
ATOM 2408 O O . MET A 1 295 ? 4.635 28.260 -14.066 1.00 90.25 295 MET A O 1
ATOM 2412 N N . LYS A 1 296 ? 3.962 27.435 -12.095 1.00 91.25 296 LYS A N 1
ATOM 2413 C CA . LYS A 1 296 ? 5.206 27.755 -11.381 1.00 91.25 296 LYS A CA 1
ATOM 2414 C C . LYS A 1 296 ? 6.349 26.781 -11.666 1.00 91.25 296 LYS A C 1
ATOM 2416 O O . LYS A 1 296 ? 7.503 27.204 -11.738 1.00 91.25 296 LYS A O 1
ATOM 2421 N N . ARG A 1 297 ? 6.079 25.474 -11.751 1.00 93.19 297 ARG A N 1
ATOM 2422 C CA . ARG A 1 297 ? 7.125 24.430 -11.834 1.00 93.19 297 ARG A CA 1
ATOM 2423 C C . ARG A 1 297 ? 7.354 23.877 -13.234 1.00 93.19 297 ARG A C 1
ATOM 2425 O O . ARG A 1 297 ? 8.318 23.119 -13.411 1.00 93.19 297 ARG A O 1
ATOM 2432 N N . VAL A 1 298 ? 6.512 24.235 -14.199 1.00 91.81 298 VAL A N 1
ATOM 2433 C CA . VAL A 1 298 ? 6.619 23.849 -15.611 1.00 91.81 298 VAL A CA 1
ATOM 2434 C C . VAL A 1 298 ? 6.731 25.119 -16.469 1.00 91.81 298 VAL A C 1
ATOM 2436 O O . VAL A 1 298 ? 5.800 25.476 -17.180 1.00 91.81 298 VAL A O 1
ATOM 2439 N N . PRO A 1 299 ? 7.879 25.822 -16.435 1.00 85.62 299 PRO A N 1
ATOM 2440 C CA . PRO A 1 299 ? 8.045 27.101 -17.135 1.00 85.62 299 PRO A CA 1
ATOM 2441 C C . PRO A 1 299 ? 7.982 26.982 -18.666 1.00 85.62 299 PRO A C 1
ATOM 2443 O O . PRO A 1 299 ? 7.864 27.990 -19.350 1.00 85.62 299 PRO A O 1
ATOM 2446 N N . SER A 1 300 ? 8.084 25.765 -19.211 1.00 87.06 300 SER A N 1
ATOM 2447 C CA . SER A 1 300 ? 7.911 25.503 -20.641 1.00 87.06 300 SER A CA 1
ATOM 2448 C C . SER A 1 300 ? 6.450 25.507 -21.095 1.00 87.06 300 SER A C 1
ATOM 2450 O O . SER A 1 300 ? 6.221 25.437 -22.296 1.00 87.06 300 SER A O 1
ATOM 2452 N N . LEU A 1 301 ? 5.483 25.515 -20.171 1.00 88.56 301 LEU A N 1
ATOM 2453 C CA . LEU A 1 301 ? 4.059 25.525 -20.492 1.00 88.56 301 LEU A CA 1
ATOM 2454 C C . LEU A 1 301 ? 3.579 26.961 -20.720 1.00 88.56 301 LEU A C 1
ATOM 2456 O O . LEU A 1 301 ? 3.597 27.784 -19.804 1.00 88.56 301 LEU A O 1
ATOM 2460 N N . SER A 1 302 ? 3.141 27.253 -21.941 1.00 85.75 302 SER A N 1
ATOM 2461 C CA . SER A 1 302 ? 2.758 28.608 -22.349 1.00 85.75 302 SER A CA 1
ATOM 2462 C C . SER A 1 302 ? 1.281 28.915 -22.101 1.00 85.75 302 SER A C 1
ATOM 2464 O O . SER A 1 302 ? 0.951 30.034 -21.701 1.00 85.75 302 SER A O 1
ATOM 2466 N N . LYS A 1 303 ? 0.402 27.927 -22.312 1.00 89.38 303 LYS A N 1
ATOM 2467 C CA . LYS A 1 303 ? -1.048 28.030 -22.117 1.00 89.38 303 LYS A CA 1
ATOM 2468 C C . LYS A 1 303 ? -1.607 26.741 -21.508 1.00 89.38 303 LYS A C 1
ATOM 2470 O O . LYS A 1 303 ? -1.204 25.649 -21.899 1.00 89.38 303 LYS A O 1
ATOM 2475 N N . LEU A 1 304 ? -2.555 26.877 -20.586 1.00 91.50 304 LEU A N 1
ATOM 2476 C CA . LEU A 1 304 ? -3.310 25.785 -19.979 1.00 91.50 304 LEU A CA 1
ATOM 2477 C C . LEU A 1 304 ? -4.807 25.998 -20.220 1.00 91.50 304 LEU A C 1
ATOM 2479 O O . LEU A 1 304 ? -5.351 27.031 -19.829 1.00 91.50 304 LEU A O 1
ATOM 2483 N N . LYS A 1 305 ? -5.481 25.014 -20.809 1.00 91.69 305 LYS A N 1
ATOM 2484 C CA . LYS A 1 305 ? -6.944 24.951 -20.871 1.00 91.69 305 LYS A CA 1
ATOM 2485 C C . LYS A 1 305 ? -7.406 23.809 -19.975 1.00 91.69 305 LYS A C 1
ATOM 2487 O O . LYS A 1 305 ? -6.987 22.670 -20.154 1.00 91.69 305 LYS A O 1
ATOM 2492 N N . LEU A 1 306 ? -8.231 24.120 -18.983 1.00 91.81 306 LEU A N 1
ATOM 2493 C CA . LEU A 1 306 ? -8.705 23.165 -17.991 1.00 91.81 306 LEU A CA 1
ATOM 2494 C C . LEU A 1 306 ? -10.229 23.058 -18.042 1.00 91.81 306 LEU A C 1
ATOM 2496 O O . LEU A 1 306 ? -10.935 24.002 -17.694 1.00 91.81 306 LEU A O 1
ATOM 2500 N N . THR A 1 307 ? -10.727 21.887 -18.413 1.00 91.62 307 THR A N 1
ATOM 2501 C CA . THR A 1 307 ? -12.140 21.523 -18.278 1.00 91.62 307 THR A CA 1
ATOM 2502 C C . THR A 1 307 ? -12.339 20.775 -16.960 1.00 91.62 307 THR A C 1
ATOM 2504 O O . THR A 1 307 ? -11.511 19.948 -16.576 1.00 91.62 307 THR A O 1
ATOM 2507 N N . ILE A 1 308 ? -13.415 21.066 -16.232 1.00 91.12 308 ILE A N 1
ATOM 2508 C CA . ILE A 1 308 ? -13.689 20.488 -14.913 1.00 91.12 308 ILE A CA 1
ATOM 2509 C C . ILE A 1 308 ? -15.101 19.925 -14.898 1.00 91.12 308 ILE A C 1
ATOM 2511 O O . ILE A 1 308 ? -16.064 20.679 -14.968 1.00 91.12 308 ILE A O 1
ATOM 2515 N N . HIS A 1 309 ? -15.223 18.615 -14.730 1.00 88.62 309 HIS A N 1
ATOM 2516 C CA . HIS A 1 309 ? -16.498 17.969 -14.453 1.00 88.62 309 HIS A CA 1
ATOM 2517 C C . HIS A 1 309 ? -16.789 17.990 -12.952 1.00 88.62 309 HIS A C 1
ATOM 2519 O O . HIS A 1 309 ? -15.958 17.534 -12.157 1.00 88.62 309 HIS A O 1
ATOM 2525 N N . SER A 1 310 ? -17.959 18.496 -12.559 1.00 85.56 310 SER A N 1
ATOM 2526 C CA . SER A 1 310 ? -18.388 18.595 -11.164 1.00 85.56 310 SER A CA 1
ATOM 2527 C C . SER A 1 310 ? -19.882 18.338 -11.009 1.00 85.56 310 SER A C 1
ATOM 2529 O O . SER A 1 310 ? -20.678 18.776 -11.829 1.00 85.56 310 SER A O 1
ATOM 2531 N N . ASN A 1 311 ? -20.279 17.759 -9.875 1.00 79.38 311 ASN A N 1
ATOM 2532 C CA . AS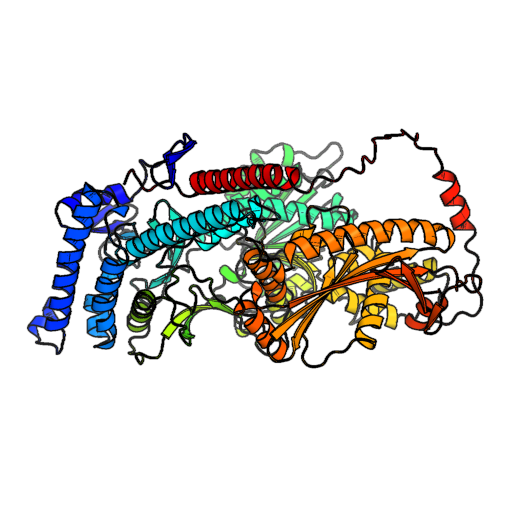N A 1 311 ? -21.698 17.604 -9.542 1.00 79.38 311 ASN A CA 1
ATOM 2533 C C . ASN A 1 311 ? -22.261 18.905 -8.925 1.00 79.38 311 ASN A C 1
ATOM 2535 O O . ASN A 1 311 ? -23.458 19.010 -8.660 1.00 79.38 311 ASN A O 1
ATOM 2539 N N . GLN A 1 312 ? -21.397 19.897 -8.663 1.00 81.94 312 GLN A N 1
ATOM 2540 C CA . GLN A 1 312 ? -21.730 21.215 -8.110 1.00 81.94 312 GLN A CA 1
ATOM 2541 C C . GLN A 1 312 ? -21.164 22.355 -8.988 1.00 81.94 312 GLN A C 1
ATOM 2543 O O . GLN A 1 312 ? -20.457 23.245 -8.500 1.00 81.94 312 GLN A O 1
ATOM 2548 N N . PRO A 1 313 ? -21.488 22.374 -10.294 1.00 82.69 313 PRO A N 1
ATOM 2549 C CA . PRO A 1 313 ? -20.827 23.214 -11.297 1.00 82.69 313 PRO A CA 1
ATOM 2550 C C . PRO A 1 313 ? -20.957 24.716 -11.013 1.00 82.69 313 PRO A C 1
ATOM 2552 O O . PRO A 1 313 ? -19.997 25.467 -11.155 1.00 82.69 313 PRO A O 1
ATOM 2555 N N . ALA A 1 314 ? -22.131 25.176 -10.567 1.00 83.50 314 ALA A N 1
ATOM 2556 C CA . ALA A 1 314 ? -22.423 26.598 -10.406 1.00 83.50 314 ALA A CA 1
ATOM 2557 C C . ALA A 1 314 ? -21.608 27.245 -9.275 1.00 83.50 314 ALA A C 1
ATOM 2559 O O . ALA A 1 314 ? -21.114 28.366 -9.426 1.00 83.50 314 ALA A O 1
ATOM 2560 N N . GLN A 1 315 ? -21.459 26.543 -8.147 1.00 84.00 315 GLN A N 1
ATOM 2561 C CA . GLN A 1 315 ? -20.643 27.013 -7.029 1.00 84.00 315 GLN A CA 1
ATOM 2562 C C . GLN A 1 315 ? -19.167 27.048 -7.430 1.00 84.00 315 GLN A C 1
ATOM 2564 O O . GLN A 1 315 ? -18.510 28.078 -7.273 1.00 84.00 315 GLN A O 1
ATOM 2569 N N . LEU A 1 316 ? -18.685 25.949 -8.012 1.00 86.12 316 LEU A N 1
ATOM 2570 C CA . LEU A 1 316 ? -17.297 25.787 -8.426 1.00 86.12 316 LEU A CA 1
ATOM 2571 C C . LEU A 1 316 ? -16.902 26.831 -9.486 1.00 86.12 316 LEU A C 1
ATOM 2573 O O . LEU A 1 316 ? -15.899 27.523 -9.329 1.00 86.12 316 LEU A O 1
ATOM 2577 N N . HIS A 1 317 ? -17.739 27.041 -10.504 1.00 87.31 317 HIS A N 1
ATOM 2578 C CA . HIS A 1 317 ? -17.530 28.058 -11.538 1.00 87.31 317 HIS A CA 1
ATOM 2579 C C . HIS A 1 317 ? -17.474 29.483 -10.964 1.00 87.31 317 HIS A C 1
ATOM 2581 O O . HIS A 1 317 ? -16.609 30.276 -11.339 1.00 87.31 317 HIS A O 1
ATOM 2587 N N . LYS A 1 318 ? -18.366 29.826 -10.023 1.00 86.25 318 LYS A N 1
ATOM 2588 C CA . LYS A 1 318 ? -18.378 31.151 -9.381 1.00 86.25 318 LYS A CA 1
ATOM 2589 C C . LYS A 1 318 ? -17.099 31.407 -8.582 1.00 86.25 318 LYS A C 1
ATOM 2591 O O . LYS A 1 318 ? -16.515 32.483 -8.685 1.00 86.25 318 LYS A O 1
ATOM 2596 N N . GLU A 1 319 ? -16.678 30.440 -7.777 1.00 88.56 319 GLU A N 1
ATOM 2597 C CA . GLU A 1 319 ? -15.473 30.544 -6.952 1.00 88.56 319 GLU A CA 1
ATOM 2598 C C . GLU A 1 319 ? -14.197 30.640 -7.805 1.00 88.56 319 GLU A C 1
ATOM 2600 O O . GLU A 1 319 ? -13.351 31.496 -7.539 1.00 88.56 319 GLU A O 1
ATOM 2605 N N . LEU A 1 320 ? -14.079 29.830 -8.863 1.00 88.94 320 LEU A N 1
ATOM 2606 C CA . LEU A 1 320 ? -12.910 29.841 -9.749 1.00 88.94 320 LEU A CA 1
ATOM 2607 C C . LEU A 1 320 ? -12.799 31.121 -10.578 1.00 88.94 320 LEU A C 1
ATOM 2609 O O . LEU A 1 320 ? -11.699 31.656 -10.708 1.00 88.94 320 LEU A O 1
ATOM 2613 N N . ASN A 1 321 ? -13.912 31.654 -11.089 1.00 86.25 321 ASN A N 1
ATOM 2614 C CA . ASN A 1 321 ? -13.890 32.925 -11.816 1.00 86.25 321 ASN A CA 1
ATOM 2615 C C . ASN A 1 321 ? -13.465 34.086 -10.917 1.00 86.25 321 ASN A C 1
ATOM 2617 O O . ASN A 1 321 ? -12.591 34.861 -11.302 1.00 86.25 321 ASN A O 1
ATOM 2621 N N . ASN A 1 322 ? -14.001 34.159 -9.694 1.00 87.06 322 ASN A N 1
ATOM 2622 C CA . ASN A 1 322 ? -13.570 35.160 -8.717 1.00 87.06 322 ASN A CA 1
ATOM 2623 C C . ASN A 1 322 ? -12.063 35.053 -8.431 1.00 87.06 322 ASN A C 1
ATOM 2625 O O . ASN A 1 322 ? -11.382 36.065 -8.288 1.00 87.06 322 ASN A O 1
ATOM 2629 N N . TRP A 1 323 ? -11.529 33.832 -8.347 1.00 90.19 323 TRP A N 1
ATOM 2630 C CA . TRP A 1 323 ? -10.100 33.612 -8.141 1.00 90.19 323 TRP A CA 1
ATOM 2631 C C . TRP A 1 323 ? -9.252 34.036 -9.354 1.00 90.19 323 TRP A C 1
ATOM 2633 O O . TRP A 1 323 ? -8.256 34.737 -9.164 1.00 90.19 323 TRP A O 1
ATOM 2643 N N . ILE A 1 324 ? -9.650 33.688 -10.586 1.00 85.88 324 ILE A N 1
ATOM 2644 C CA . ILE A 1 324 ? -8.949 34.113 -11.815 1.00 85.88 324 ILE A CA 1
ATOM 2645 C C . ILE A 1 324 ? -8.939 35.638 -11.946 1.00 85.88 324 ILE A C 1
ATOM 2647 O O . ILE A 1 324 ? -7.916 36.215 -12.313 1.00 85.88 324 ILE A O 1
ATOM 2651 N N . GLU A 1 325 ? -10.050 36.311 -11.639 1.00 83.62 325 GLU A N 1
ATOM 2652 C CA . GLU A 1 325 ? -10.139 37.774 -11.720 1.00 83.62 325 GLU A CA 1
ATOM 2653 C C . GLU A 1 325 ? -9.119 38.481 -10.818 1.00 83.62 325 GLU A C 1
ATOM 2655 O O . GLU A 1 325 ? -8.621 39.548 -11.178 1.00 83.62 325 GLU A O 1
ATOM 2660 N N . LEU A 1 326 ? -8.757 37.866 -9.690 1.00 85.38 326 LEU A N 1
ATOM 2661 C CA . LEU A 1 326 ? -7.753 38.376 -8.753 1.00 85.38 326 LEU A CA 1
ATOM 2662 C C . LEU A 1 326 ? -6.304 38.089 -9.192 1.00 85.38 326 LEU A C 1
ATOM 2664 O O . LEU A 1 326 ? -5.365 38.547 -8.537 1.00 85.38 326 LEU A O 1
ATOM 2668 N N . LYS A 1 327 ? -6.095 37.335 -10.278 1.00 83.62 327 LYS A N 1
ATOM 2669 C CA . LYS A 1 327 ? -4.784 36.865 -10.749 1.00 83.62 327 LYS A CA 1
ATOM 2670 C C . LYS A 1 327 ? -4.443 37.424 -12.131 1.00 83.62 327 LYS A C 1
ATOM 2672 O O . LYS A 1 327 ? -4.545 36.744 -13.154 1.00 83.62 327 LYS A O 1
ATOM 2677 N N . GLU A 1 328 ? -3.948 38.663 -12.158 1.00 73.31 328 GLU A N 1
ATOM 2678 C CA . GLU A 1 328 ? -3.538 39.345 -13.399 1.00 73.31 328 GLU A CA 1
ATOM 2679 C C . GLU A 1 328 ? -2.510 38.552 -14.224 1.00 73.31 328 GLU A C 1
ATOM 2681 O O . GLU A 1 328 ? -2.535 38.617 -15.453 1.00 73.31 328 GLU A O 1
ATOM 2686 N N . GLU A 1 329 ? -1.645 37.773 -13.567 1.00 78.94 329 GLU A N 1
ATOM 2687 C CA . GLU A 1 329 ? -0.604 36.946 -14.195 1.00 78.94 329 GLU A CA 1
ATOM 2688 C C . GLU A 1 329 ? -1.144 35.806 -15.073 1.00 78.94 329 GLU A C 1
ATOM 2690 O O . GLU A 1 329 ? -0.450 35.373 -15.995 1.00 78.94 329 GLU A O 1
ATOM 2695 N N . TYR A 1 330 ? -2.371 35.341 -14.815 1.00 80.69 330 TYR A N 1
ATOM 2696 C CA . TYR A 1 330 ? -3.029 34.275 -15.579 1.00 80.69 330 TYR A CA 1
ATOM 2697 C C . TYR A 1 330 ? -3.962 34.823 -16.662 1.00 80.69 330 TYR A C 1
ATOM 2699 O O . TYR A 1 330 ? -4.116 34.212 -17.723 1.00 80.69 330 TYR A O 1
ATOM 2707 N N . LYS A 1 331 ? -4.528 36.011 -16.422 1.00 71.75 331 LYS A N 1
ATOM 2708 C CA . LYS A 1 331 ? -5.408 36.725 -17.355 1.00 71.75 331 LYS A CA 1
ATOM 2709 C C . LYS A 1 331 ? -4.639 37.464 -18.451 1.00 71.75 331 LYS A C 1
ATOM 2711 O O . LYS A 1 331 ? -5.108 37.539 -19.585 1.00 71.75 331 LYS A O 1
ATOM 2716 N N . SER A 1 332 ? -3.482 38.031 -18.116 1.00 66.56 332 SER A N 1
ATOM 2717 C CA . SER A 1 332 ? -2.713 38.856 -19.047 1.00 66.56 332 SER A CA 1
ATOM 2718 C C . SER A 1 332 ? -1.898 37.977 -19.999 1.00 66.56 332 SER A C 1
ATOM 2720 O O . SER A 1 332 ? -1.101 37.156 -19.532 1.00 66.56 332 SER A O 1
ATOM 2722 N N . PRO A 1 333 ? -2.044 38.140 -21.323 1.00 61.41 333 PRO A N 1
ATOM 2723 C CA . PRO A 1 333 ? -1.207 37.427 -22.274 1.00 61.41 333 PRO A CA 1
ATOM 2724 C C . PRO A 1 333 ? 0.270 37.801 -22.100 1.00 61.41 333 PRO A C 1
ATOM 2726 O O . PRO A 1 333 ? 0.619 38.947 -21.803 1.00 61.41 333 PRO A O 1
ATOM 2729 N N . SER A 1 334 ? 1.157 36.836 -22.335 1.00 60.41 334 SER A N 1
ATOM 2730 C CA . SER A 1 334 ? 2.587 37.103 -22.527 1.00 60.41 334 SER A CA 1
ATOM 2731 C C . SER A 1 334 ? 2.795 38.058 -23.713 1.00 60.41 334 SER A C 1
ATOM 2733 O O . SER A 1 334 ? 1.976 38.095 -24.632 1.00 60.41 334 SER A O 1
ATOM 2735 N N . PHE A 1 335 ? 3.902 38.810 -23.736 1.00 50.62 335 PHE A N 1
ATOM 2736 C CA . PHE A 1 335 ? 4.245 39.696 -24.860 1.00 50.62 335 PHE A CA 1
ATOM 2737 C C . PHE A 1 335 ? 4.178 38.906 -26.191 1.00 50.62 335 PHE A C 1
ATOM 2739 O O . PHE A 1 335 ? 4.892 37.917 -26.332 1.00 50.62 335 PHE A O 1
ATOM 2746 N N . ASN A 1 336 ? 3.309 39.324 -27.128 1.00 56.28 336 ASN A N 1
ATOM 2747 C CA . ASN A 1 336 ? 2.928 38.667 -28.404 1.00 56.28 336 ASN A CA 1
ATOM 2748 C C . ASN A 1 336 ? 1.854 37.547 -28.393 1.00 56.28 336 ASN A C 1
ATOM 2750 O O . ASN A 1 336 ? 1.623 36.951 -29.445 1.00 56.28 336 ASN A O 1
ATOM 2754 N N . MET A 1 337 ? 1.142 37.273 -27.295 1.00 59.66 337 MET A N 1
ATOM 2755 C CA . MET A 1 337 ? -0.007 36.342 -27.294 1.00 59.66 337 MET A CA 1
ATOM 2756 C C . MET A 1 337 ? -1.356 37.088 -27.300 1.00 59.66 337 MET A C 1
ATOM 2758 O O . MET A 1 337 ? -1.485 38.140 -26.685 1.00 59.66 337 MET A O 1
ATOM 2762 N N . MET A 1 338 ? -2.372 36.563 -28.002 1.00 62.84 338 MET A N 1
ATOM 2763 C CA . MET A 1 338 ? -3.739 37.134 -28.014 1.00 62.84 338 MET A CA 1
ATOM 2764 C C . MET A 1 338 ? -4.687 36.501 -26.980 1.00 62.84 338 MET A C 1
ATOM 2766 O O . MET A 1 338 ? -5.779 37.019 -26.765 1.00 62.84 338 MET A O 1
ATOM 2770 N N . PHE A 1 339 ? -4.278 35.404 -26.339 1.00 71.00 339 PHE A N 1
ATOM 2771 C CA . PHE A 1 339 ? -5.115 34.595 -25.448 1.00 71.00 339 PHE A CA 1
ATOM 2772 C C . PHE A 1 339 ? -4.559 34.579 -24.015 1.00 71.00 339 PHE A C 1
ATOM 2774 O O . PHE A 1 339 ? -3.344 34.726 -23.843 1.00 71.00 339 PHE A O 1
ATOM 2781 N N . PRO A 1 340 ? -5.414 34.406 -22.989 1.00 82.25 340 PRO A N 1
ATOM 2782 C CA . PRO A 1 340 ? -4.968 34.267 -21.604 1.00 82.25 340 PRO A CA 1
ATOM 2783 C C . PRO A 1 340 ? -4.109 33.008 -21.418 1.00 82.25 340 PRO A C 1
ATOM 2785 O O . PRO A 1 340 ? -4.199 32.052 -22.192 1.00 82.25 340 PRO A O 1
ATOM 2788 N N . LYS A 1 341 ? -3.278 32.998 -20.368 1.00 86.06 341 LYS A N 1
ATOM 2789 C CA . LYS A 1 341 ? -2.427 31.841 -20.042 1.00 86.06 341 LYS A CA 1
ATOM 2790 C C . LYS A 1 341 ? -3.220 30.668 -19.478 1.00 86.06 341 LYS A C 1
ATOM 2792 O O . LYS A 1 341 ? -2.776 29.533 -19.615 1.00 86.06 341 LYS A O 1
ATOM 2797 N N . VAL A 1 342 ? -4.349 30.941 -18.826 1.00 89.75 342 VAL A N 1
ATOM 2798 C CA . VAL A 1 342 ? -5.217 29.926 -18.224 1.00 89.75 342 VAL A CA 1
ATOM 2799 C C . VAL A 1 342 ? -6.657 30.159 -18.671 1.00 89.75 342 VAL A C 1
ATOM 2801 O O . VAL A 1 342 ? -7.177 31.265 -18.530 1.00 89.75 342 VAL A O 1
ATOM 2804 N N . GLU A 1 343 ? -7.297 29.112 -19.180 1.00 89.38 343 GLU A N 1
ATOM 2805 C CA . GLU A 1 343 ? -8.726 29.063 -19.506 1.00 89.38 343 GLU A CA 1
ATOM 2806 C C . GLU A 1 343 ? -9.376 27.950 -18.681 1.00 89.38 343 GLU A C 1
ATOM 2808 O O . GLU A 1 343 ? -8.840 26.844 -18.622 1.00 89.38 343 GLU A O 1
ATOM 2813 N N . ILE A 1 344 ? -10.501 28.241 -18.020 1.00 89.62 344 ILE A N 1
ATOM 2814 C CA . ILE A 1 344 ? -11.232 27.269 -17.197 1.00 89.62 344 ILE A CA 1
ATOM 2815 C C . ILE A 1 344 ? -12.663 27.141 -17.711 1.00 89.62 344 ILE A C 1
ATOM 2817 O O . ILE A 1 344 ? -13.376 28.139 -17.787 1.00 89.62 344 ILE A O 1
ATOM 2821 N N . ASN A 1 345 ? -13.081 25.904 -17.969 1.00 89.25 345 ASN A N 1
ATOM 2822 C CA . ASN A 1 345 ? -14.452 25.530 -18.300 1.00 89.25 345 ASN A CA 1
ATOM 2823 C C . ASN A 1 345 ? -14.982 24.552 -17.242 1.00 89.25 345 ASN A C 1
ATOM 2825 O O . ASN A 1 345 ? -14.231 23.715 -16.741 1.00 89.25 345 ASN A O 1
ATOM 2829 N N . VAL A 1 346 ? -16.267 24.647 -16.893 1.00 88.19 346 VAL A N 1
ATOM 2830 C CA . VAL A 1 346 ? -16.908 23.763 -15.906 1.00 88.19 346 VAL A CA 1
ATOM 2831 C C . VAL A 1 346 ? -18.137 23.116 -16.533 1.00 88.19 346 VAL A C 1
ATOM 2833 O O . VAL A 1 346 ? -18.999 23.834 -17.031 1.00 88.19 346 VAL A O 1
ATOM 2836 N N . ILE A 1 347 ? -18.195 21.789 -16.454 1.00 86.69 347 ILE A N 1
ATOM 2837 C CA . ILE A 1 347 ? -19.252 20.920 -16.982 1.00 86.69 347 ILE A CA 1
ATOM 2838 C C . ILE A 1 347 ? -19.932 20.141 -15.839 1.00 86.69 347 ILE A C 1
ATOM 2840 O O . ILE A 1 347 ? -19.361 20.025 -14.745 1.00 86.69 347 ILE A O 1
ATOM 2844 N N . SER A 1 348 ? -21.155 19.656 -16.041 1.00 79.06 348 SER A N 1
ATOM 2845 C CA . SER A 1 348 ? -22.126 19.336 -14.973 1.00 79.06 348 SER A CA 1
ATOM 2846 C C . SER A 1 348 ? -22.939 18.043 -15.109 1.00 79.06 348 SER A C 1
ATOM 2848 O O . SER A 1 348 ? -23.790 17.753 -14.262 1.00 79.06 348 SER A O 1
ATOM 2850 N N . GLU A 1 349 ? -22.724 17.318 -16.190 1.00 73.19 349 GLU A N 1
ATOM 2851 C CA . GLU A 1 349 ? -23.654 16.354 -16.745 1.00 73.19 349 GLU A CA 1
ATOM 2852 C C . GLU A 1 349 ? -23.672 15.083 -15.885 1.00 73.19 349 GLU A C 1
ATOM 2854 O O . GLU A 1 349 ? -22.644 14.628 -15.389 1.00 73.19 349 GLU A O 1
ATOM 2859 N N . ALA A 1 350 ? -24.858 14.522 -15.635 1.00 63.03 350 ALA A N 1
ATOM 2860 C CA . ALA A 1 350 ? -25.006 13.450 -14.646 1.00 63.03 350 ALA A CA 1
ATOM 2861 C C . ALA A 1 350 ? -24.803 12.049 -15.243 1.00 63.03 350 ALA A C 1
ATOM 2863 O O . ALA A 1 350 ? -24.391 11.135 -14.521 1.00 63.03 350 ALA A O 1
ATOM 2864 N N . ASP A 1 351 ? -25.114 11.865 -16.530 1.00 70.00 351 ASP A N 1
ATOM 2865 C CA . ASP A 1 351 ? -24.951 10.587 -17.226 1.00 70.00 351 ASP A CA 1
ATOM 2866 C C . ASP A 1 351 ? -23.601 10.512 -17.953 1.00 70.00 351 ASP A C 1
ATOM 2868 O O . ASP A 1 351 ? -23.107 11.483 -18.519 1.00 70.00 351 ASP A O 1
ATOM 2872 N N . ILE A 1 352 ? -23.019 9.316 -17.989 1.00 70.06 352 ILE A N 1
ATOM 2873 C CA . ILE A 1 352 ? -21.760 9.011 -18.673 1.00 70.06 352 ILE A CA 1
ATOM 2874 C C . ILE A 1 352 ? -21.842 9.351 -20.163 1.00 70.06 352 ILE A C 1
ATOM 2876 O O . ILE A 1 352 ? -20.849 9.809 -20.724 1.00 70.06 352 ILE A O 1
ATOM 2880 N N . SER A 1 353 ? -22.988 9.112 -20.810 1.00 72.00 353 SER A N 1
ATOM 2881 C CA . SER A 1 353 ? -23.165 9.459 -22.226 1.00 72.00 353 SER A CA 1
ATOM 2882 C C . SER A 1 353 ? -23.183 10.967 -22.449 1.00 72.00 353 SER A C 1
ATOM 2884 O O . SER A 1 353 ? -22.574 11.434 -23.397 1.00 72.00 353 SER A O 1
ATOM 2886 N N . GLU A 1 354 ? -23.811 11.723 -21.551 1.00 77.31 354 GLU A N 1
ATOM 2887 C CA . GLU A 1 354 ? -23.870 13.186 -21.640 1.00 77.31 354 GLU A CA 1
ATOM 2888 C C . GLU A 1 354 ? -22.491 13.806 -21.373 1.00 77.31 354 GLU A C 1
ATOM 2890 O O . GLU A 1 354 ? -22.051 14.674 -22.122 1.00 77.31 354 GLU A O 1
ATOM 2895 N N . ILE A 1 355 ? -21.757 13.288 -20.377 1.00 76.44 355 ILE A N 1
ATOM 2896 C CA . ILE A 1 355 ? -20.358 13.665 -20.122 1.00 76.44 355 ILE A CA 1
ATOM 2897 C C . ILE A 1 355 ? -19.493 13.386 -21.360 1.00 76.44 355 ILE A C 1
ATOM 2899 O O . ILE A 1 355 ? -18.636 14.194 -21.708 1.00 76.44 355 ILE A O 1
ATOM 2903 N N . ALA A 1 356 ? -19.686 12.236 -22.012 1.00 76.31 356 ALA A N 1
ATOM 2904 C CA . ALA A 1 356 ? -18.945 11.874 -23.215 1.00 76.31 356 ALA A CA 1
ATOM 2905 C C . ALA A 1 356 ? -19.251 12.821 -24.387 1.00 76.31 356 ALA A C 1
ATOM 2907 O O . ALA A 1 356 ? -18.315 13.338 -24.996 1.00 76.31 356 ALA A O 1
ATOM 2908 N N . ASP A 1 357 ? -20.532 13.094 -24.645 1.00 78.69 357 ASP A N 1
ATOM 2909 C CA . ASP A 1 357 ? -20.976 13.993 -25.714 1.00 78.69 357 ASP A CA 1
ATOM 2910 C C . ASP A 1 357 ? -20.416 15.414 -25.518 1.00 78.69 357 ASP A C 1
ATOM 2912 O O . ASP A 1 357 ? -19.908 16.027 -26.455 1.00 78.69 357 ASP A O 1
ATOM 2916 N N . GLU A 1 358 ? -20.425 15.933 -24.289 1.00 77.38 358 GLU A N 1
ATOM 2917 C CA . GLU A 1 358 ? -19.912 17.274 -24.003 1.00 77.38 358 GLU A CA 1
ATOM 2918 C C . GLU A 1 358 ? -18.379 17.358 -24.080 1.00 77.38 358 GLU A C 1
ATOM 2920 O O . GLU A 1 358 ? -17.826 18.367 -24.533 1.00 77.38 358 GLU A O 1
ATOM 2925 N N . ILE A 1 359 ? -17.673 16.291 -23.685 1.00 77.81 359 ILE A N 1
ATOM 2926 C CA . ILE A 1 359 ? -16.225 16.180 -23.904 1.00 77.81 359 ILE A CA 1
ATOM 2927 C C . ILE A 1 359 ? -15.924 16.222 -25.406 1.00 77.81 359 ILE A C 1
ATOM 2929 O O . ILE A 1 359 ? -15.032 16.971 -25.807 1.00 77.81 359 ILE A O 1
ATOM 2933 N N . ASP A 1 360 ? -16.676 15.485 -26.225 1.00 76.50 360 ASP A N 1
ATOM 2934 C CA . ASP A 1 360 ? -16.502 15.459 -27.681 1.00 76.50 360 ASP A CA 1
ATOM 2935 C C . ASP A 1 360 ? -16.829 16.816 -28.335 1.00 76.50 360 ASP A C 1
ATOM 2937 O O . ASP A 1 360 ? -16.150 17.229 -29.277 1.00 76.50 360 ASP A O 1
ATOM 2941 N N . GLU A 1 361 ? -17.820 17.557 -27.827 1.00 77.00 361 GLU A N 1
ATOM 2942 C CA . GLU A 1 361 ? -18.159 18.898 -28.325 1.00 77.00 361 GLU A CA 1
ATOM 2943 C C . GLU A 1 361 ? -17.129 19.970 -27.930 1.00 77.00 361 GLU A C 1
ATOM 2945 O O . GLU A 1 361 ? -16.803 20.858 -28.727 1.00 77.00 361 GLU A O 1
ATOM 2950 N N . GLN A 1 362 ? -16.620 19.928 -26.695 1.00 72.44 362 GLN A N 1
ATOM 2951 C CA . GLN A 1 362 ? -15.756 20.982 -26.145 1.00 72.44 362 GLN A CA 1
ATOM 2952 C C . GLN A 1 362 ? -14.257 20.717 -26.334 1.00 72.44 362 GLN A C 1
ATOM 2954 O O . GLN A 1 362 ? -13.434 21.644 -26.197 1.00 72.44 362 GLN A O 1
ATOM 2959 N N . MET A 1 363 ? -13.873 19.472 -26.620 1.00 72.81 363 MET A N 1
ATOM 2960 C CA . MET A 1 363 ? -12.480 19.047 -26.653 1.00 72.81 363 MET A CA 1
ATOM 2961 C C . MET A 1 363 ? -12.160 18.165 -27.877 1.00 72.81 363 MET A C 1
ATOM 2963 O O . MET A 1 363 ? -12.365 16.960 -27.877 1.00 72.81 363 MET A O 1
ATOM 2967 N N . ASN A 1 364 ? -11.583 18.772 -28.923 1.00 59.69 364 ASN A N 1
ATOM 2968 C CA . ASN A 1 364 ? -11.282 18.081 -30.189 1.00 59.69 364 ASN A CA 1
ATOM 2969 C C . ASN A 1 364 ? -10.032 17.174 -30.148 1.00 59.69 364 ASN A C 1
ATOM 2971 O O . ASN A 1 364 ? -10.004 16.159 -30.836 1.00 59.69 364 ASN A O 1
ATOM 2975 N N . ASP A 1 365 ? -9.005 17.537 -29.371 1.00 61.97 365 ASP A N 1
ATOM 2976 C CA . ASP A 1 365 ? -7.759 16.775 -29.197 1.00 61.97 365 ASP A CA 1
ATOM 2977 C C . ASP A 1 365 ? -7.317 16.909 -27.733 1.00 61.97 365 ASP A C 1
ATOM 2979 O O . ASP A 1 365 ? -6.704 17.907 -27.352 1.00 61.97 365 ASP A O 1
ATOM 2983 N N . THR A 1 366 ? -7.674 15.948 -26.879 1.00 73.44 366 THR A N 1
ATOM 2984 C CA . THR A 1 366 ? -7.389 16.051 -25.446 1.00 73.44 366 THR A CA 1
ATOM 2985 C C . THR A 1 366 ? -6.078 15.399 -25.046 1.00 73.44 366 THR A C 1
ATOM 2987 O O . THR A 1 366 ? -5.825 14.217 -25.291 1.00 73.44 366 THR A O 1
ATOM 2990 N N . ASP A 1 367 ? -5.236 16.171 -24.360 1.00 86.19 367 ASP A N 1
ATOM 2991 C CA . ASP A 1 367 ? -3.932 15.690 -23.926 1.00 86.19 367 ASP A CA 1
ATOM 2992 C C . ASP A 1 367 ? -4.065 14.733 -22.744 1.00 86.19 367 ASP A C 1
ATOM 2994 O O . ASP A 1 367 ? -3.644 13.574 -22.817 1.00 86.19 367 ASP A O 1
ATOM 2998 N N . LEU A 1 368 ? -4.650 15.203 -21.639 1.00 90.62 368 LEU A N 1
ATOM 2999 C CA . LEU A 1 368 ? -4.635 14.446 -20.394 1.00 90.62 368 LEU A CA 1
ATOM 3000 C C . LEU A 1 368 ? -5.914 14.616 -19.575 1.00 90.62 368 LEU A C 1
ATOM 3002 O O . LEU A 1 368 ? -6.427 15.716 -19.393 1.00 90.62 368 LEU A O 1
ATOM 3006 N N . VAL A 1 369 ? -6.407 13.506 -19.031 1.00 92.38 369 VAL A N 1
ATOM 3007 C CA . VAL A 1 369 ? -7.501 13.492 -18.051 1.00 92.38 369 VAL A CA 1
ATOM 3008 C C . VAL A 1 369 ? -6.980 13.059 -16.687 1.00 92.38 369 VAL A C 1
ATOM 3010 O O . VAL A 1 369 ? -6.135 12.169 -16.586 1.00 92.38 369 VAL A O 1
ATOM 3013 N N . VAL A 1 370 ? -7.499 13.682 -15.633 1.00 93.19 370 VAL A N 1
ATOM 3014 C CA . VAL A 1 370 ? -7.205 13.366 -14.237 1.00 93.19 370 VAL A CA 1
ATOM 3015 C C . VAL A 1 370 ? -8.473 12.874 -13.549 1.00 93.19 370 VAL A C 1
ATOM 3017 O O . VAL A 1 370 ? -9.456 13.608 -13.434 1.00 93.19 370 VAL A O 1
ATOM 3020 N N . LEU A 1 371 ? -8.431 11.641 -13.051 1.00 89.50 371 LEU A N 1
ATOM 3021 C CA . LEU A 1 371 ? -9.451 11.045 -12.197 1.00 89.50 371 LEU A CA 1
ATOM 3022 C C . LEU A 1 371 ? -8.939 11.053 -10.757 1.00 89.50 371 LEU A C 1
ATOM 3024 O O . LEU A 1 371 ? -7.893 10.474 -10.457 1.00 89.50 371 LEU A O 1
ATOM 3028 N N . MET A 1 372 ? -9.678 11.716 -9.870 1.00 86.25 372 MET A N 1
ATOM 3029 C CA . MET A 1 372 ? -9.281 11.933 -8.477 1.00 86.25 372 MET A CA 1
ATOM 3030 C C . MET A 1 372 ? -10.250 11.203 -7.560 1.00 86.25 372 MET A C 1
ATOM 3032 O O . MET A 1 372 ? -11.391 11.631 -7.411 1.00 86.25 372 MET A O 1
ATOM 3036 N N . ASP A 1 373 ? -9.798 10.101 -6.964 1.00 79.81 373 ASP A N 1
ATOM 3037 C CA . ASP A 1 373 ? -10.599 9.256 -6.068 1.00 79.81 373 ASP A CA 1
ATOM 3038 C C . ASP A 1 373 ? -11.970 8.872 -6.667 1.00 79.81 373 ASP A C 1
ATOM 3040 O O . ASP A 1 373 ? -12.976 8.750 -5.969 1.00 79.81 373 ASP A O 1
ATOM 3044 N N . TYR A 1 374 ? -12.008 8.723 -7.995 1.00 79.06 374 TYR A N 1
ATOM 3045 C CA . TYR A 1 374 ? -13.219 8.487 -8.782 1.00 79.06 374 TYR A CA 1
ATOM 3046 C C . TYR A 1 374 ? -13.957 7.228 -8.323 1.00 79.06 374 TYR A C 1
ATOM 3048 O O . TYR A 1 374 ? -15.186 7.202 -8.237 1.00 79.06 374 TYR A O 1
ATOM 3056 N N . PHE A 1 375 ? -13.210 6.176 -7.998 1.00 74.81 375 PHE A N 1
ATOM 3057 C CA . PHE A 1 375 ? -13.791 4.892 -7.635 1.00 74.81 375 PHE A CA 1
ATOM 3058 C C . PHE A 1 375 ? -14.272 4.885 -6.180 1.00 74.81 375 PHE A C 1
ATOM 3060 O O . PHE A 1 375 ? -15.268 4.233 -5.862 1.00 74.81 375 PHE A O 1
ATOM 3067 N N . GLY A 1 376 ? -13.634 5.682 -5.317 1.00 69.94 376 GLY A N 1
ATOM 3068 C CA . GLY A 1 376 ? -14.101 5.949 -3.957 1.00 69.94 376 GLY A CA 1
ATOM 3069 C C . GLY A 1 376 ? -15.430 6.714 -3.893 1.00 69.94 376 GLY A C 1
ATOM 3070 O O . GLY A 1 376 ? -16.166 6.559 -2.923 1.00 69.94 376 GLY A O 1
ATOM 3071 N N . GLN A 1 377 ? -15.769 7.504 -4.919 1.00 67.94 377 GLN A N 1
ATOM 3072 C CA . GLN A 1 377 ? -16.942 8.393 -4.917 1.00 67.94 377 GLN A CA 1
ATOM 3073 C C . GLN A 1 377 ? -18.228 7.763 -5.484 1.00 67.94 377 GLN A C 1
ATOM 3075 O O . GLN A 1 377 ? -19.323 8.203 -5.143 1.00 67.94 377 GLN A O 1
ATOM 3080 N N . ASN A 1 378 ? -18.130 6.719 -6.312 1.00 63.03 378 ASN A N 1
ATOM 3081 C CA . ASN A 1 378 ? -19.251 6.236 -7.135 1.00 63.03 378 ASN A CA 1
ATOM 3082 C C . ASN A 1 378 ? -19.968 4.976 -6.600 1.00 63.03 378 ASN A C 1
ATOM 3084 O O . ASN A 1 378 ? -20.541 4.211 -7.374 1.00 63.03 378 ASN A O 1
ATOM 3088 N N . GLY A 1 379 ? -19.923 4.708 -5.287 1.00 61.09 379 GLY A N 1
ATOM 3089 C CA . GLY A 1 379 ? -20.633 3.570 -4.666 1.00 61.09 379 GLY A CA 1
ATOM 3090 C C . GLY A 1 379 ? -20.137 2.174 -5.091 1.00 61.09 379 GLY A C 1
ATOM 3091 O O . GLY A 1 379 ? -20.791 1.163 -4.835 1.00 61.09 379 GLY A O 1
ATOM 3092 N N . GLN A 1 380 ? -18.978 2.113 -5.752 1.00 69.31 380 GLN A N 1
ATOM 3093 C CA . GLN A 1 380 ? -18.348 0.889 -6.273 1.00 69.31 380 GLN A CA 1
ATOM 3094 C C . GLN A 1 380 ? -17.562 0.126 -5.199 1.00 69.31 380 GLN A C 1
ATOM 3096 O O . GLN A 1 380 ? -17.285 -1.066 -5.336 1.00 69.31 380 GLN A O 1
ATOM 3101 N N . VAL A 1 381 ? -17.230 0.827 -4.121 1.00 74.94 381 VAL A N 1
ATOM 3102 C CA . VAL A 1 381 ? -16.564 0.325 -2.927 1.00 74.94 381 VAL A CA 1
ATOM 3103 C C . VAL A 1 381 ? -17.641 -0.159 -1.961 1.00 74.94 381 VAL A C 1
ATOM 3105 O O . VAL A 1 381 ? -18.442 0.635 -1.469 1.00 74.94 381 VAL A O 1
ATOM 3108 N N . ARG A 1 382 ? -17.689 -1.469 -1.699 1.00 80.75 382 ARG A N 1
ATOM 3109 C CA . ARG A 1 382 ? -18.649 -2.057 -0.754 1.00 80.75 382 ARG A CA 1
ATOM 3110 C C . ARG A 1 382 ? -17.959 -2.498 0.518 1.00 80.75 382 ARG A C 1
ATOM 3112 O O . ARG A 1 382 ? -16.885 -3.086 0.475 1.00 80.75 382 ARG A O 1
ATOM 3119 N N . TYR A 1 383 ? -18.626 -2.267 1.634 1.00 85.94 383 TYR A N 1
ATOM 3120 C CA . TYR A 1 383 ? -18.171 -2.667 2.955 1.00 85.94 383 TYR A CA 1
ATOM 3121 C C . TYR A 1 383 ? -18.968 -3.896 3.364 1.00 85.94 383 TYR A C 1
ATOM 3123 O O . TYR A 1 383 ? -20.177 -3.804 3.556 1.00 85.94 383 TYR A O 1
ATOM 3131 N N . ASN A 1 384 ? -18.305 -5.049 3.431 1.00 88.75 384 ASN A N 1
ATOM 3132 C CA . ASN A 1 384 ? -18.959 -6.318 3.728 1.00 88.75 384 ASN A CA 1
ATOM 3133 C C . ASN A 1 384 ? -18.189 -7.073 4.801 1.00 88.75 384 ASN A C 1
ATOM 3135 O O . ASN A 1 384 ? -16.959 -7.069 4.813 1.00 88.75 384 ASN A O 1
ATOM 3139 N N . PHE A 1 385 ? -18.919 -7.787 5.649 1.00 91.94 385 PHE A N 1
ATOM 3140 C CA . PHE A 1 385 ? -18.316 -8.781 6.520 1.00 91.94 385 PHE A CA 1
ATOM 3141 C C . PHE A 1 385 ? -18.001 -10.054 5.732 1.00 91.94 385 PHE A C 1
ATOM 3143 O O . PHE A 1 385 ? -18.871 -10.615 5.062 1.00 91.94 385 PHE A O 1
ATOM 3150 N N . ASN A 1 386 ? -16.766 -10.532 5.833 1.00 91.75 386 ASN A N 1
ATOM 3151 C CA . ASN A 1 386 ? -16.340 -11.808 5.276 1.00 91.75 386 ASN A CA 1
ATOM 3152 C C . ASN A 1 386 ? -15.939 -12.758 6.399 1.00 91.75 386 ASN A C 1
ATOM 3154 O O . ASN A 1 386 ? -15.268 -12.353 7.348 1.00 91.75 386 ASN A O 1
ATOM 3158 N N . LYS A 1 387 ? -16.323 -14.028 6.252 1.00 92.81 387 LYS A N 1
ATOM 3159 C CA . LYS A 1 387 ? -15.831 -15.101 7.111 1.00 92.81 387 LYS A CA 1
ATOM 3160 C C . LYS A 1 387 ? -14.327 -15.269 6.896 1.00 92.81 387 LYS A C 1
ATOM 3162 O O . LYS A 1 387 ? -13.890 -15.392 5.750 1.00 92.81 387 LYS A O 1
ATOM 3167 N N . VAL A 1 388 ? -13.572 -15.299 7.984 1.00 89.19 388 VAL A N 1
ATOM 3168 C CA . VAL A 1 388 ? -12.131 -15.567 8.011 1.00 89.19 388 VAL A CA 1
ATOM 3169 C C . VAL A 1 388 ? -11.841 -16.757 8.921 1.00 89.19 388 VAL A C 1
ATOM 3171 O O . VAL A 1 388 ? -12.670 -17.125 9.755 1.00 89.19 388 VAL A O 1
ATOM 3174 N N . ASN A 1 389 ? -10.656 -17.345 8.769 1.00 85.25 389 ASN A N 1
ATOM 3175 C CA . ASN A 1 389 ? -10.155 -18.348 9.701 1.00 85.25 389 ASN A CA 1
ATOM 3176 C C . ASN A 1 389 ? -9.224 -17.635 10.690 1.00 85.25 389 ASN A C 1
ATOM 3178 O O . ASN A 1 389 ? -8.111 -17.285 10.298 1.00 85.25 389 ASN A O 1
ATOM 3182 N N . PRO A 1 390 ? -9.657 -17.367 11.935 1.00 81.94 390 PRO A N 1
ATOM 3183 C CA . PRO A 1 390 ? -8.837 -16.618 12.875 1.00 81.94 390 PRO A CA 1
ATOM 3184 C C . PRO A 1 390 ? -7.545 -17.374 13.190 1.00 81.94 390 PRO A C 1
ATOM 3186 O O . PRO A 1 390 ? -7.567 -18.569 13.492 1.00 81.94 390 PRO A O 1
ATOM 3189 N N . LEU A 1 391 ? -6.423 -16.658 13.170 1.00 81.88 391 LEU A N 1
ATOM 3190 C CA . LEU A 1 391 ? -5.141 -17.149 13.664 1.00 81.88 391 LEU A CA 1
ATOM 3191 C C . LEU A 1 391 ? -4.953 -16.605 15.088 1.00 81.88 391 LEU A C 1
ATOM 3193 O O . LEU A 1 391 ? -4.841 -15.390 15.261 1.00 81.88 391 LEU A O 1
ATOM 3197 N N . PRO A 1 392 ? -4.953 -17.457 16.131 1.00 81.62 392 PRO A N 1
ATOM 3198 C CA . PRO A 1 392 ? -4.753 -16.990 17.497 1.00 81.62 392 PRO A CA 1
ATOM 3199 C C . PRO A 1 392 ? -3.410 -16.270 17.637 1.00 81.62 392 PRO A C 1
ATOM 3201 O O . PRO A 1 392 ? -2.361 -16.836 17.330 1.00 81.62 392 PRO A O 1
ATOM 3204 N N . SER A 1 393 ? -3.447 -15.029 18.118 1.00 87.25 393 SER A N 1
ATOM 3205 C CA . SER A 1 393 ? -2.260 -14.199 18.311 1.00 87.25 393 SER A CA 1
ATOM 3206 C C . SER A 1 393 ? -2.423 -13.303 19.531 1.00 87.25 393 SER A C 1
ATOM 3208 O O . SER A 1 393 ? -3.530 -12.883 19.845 1.00 87.25 393 SER A O 1
ATOM 3210 N N . ASN A 1 394 ? -1.318 -12.982 20.199 1.00 87.56 394 ASN A N 1
ATOM 3211 C CA . ASN A 1 394 ? -1.290 -11.965 21.256 1.00 87.56 394 ASN A CA 1
ATOM 3212 C C . ASN A 1 394 ? -0.889 -10.582 20.714 1.00 87.56 394 ASN A C 1
ATOM 3214 O O . ASN A 1 394 ? -0.860 -9.609 21.465 1.00 87.56 394 ASN A O 1
ATOM 3218 N N . ASP A 1 395 ? -0.561 -10.485 19.424 1.00 89.94 395 ASP A N 1
ATOM 3219 C CA . ASP A 1 395 ? -0.152 -9.240 18.787 1.00 89.94 395 ASP A CA 1
ATOM 3220 C C . ASP A 1 395 ? -1.373 -8.404 18.381 1.00 89.94 395 ASP A C 1
ATOM 3222 O O . ASP A 1 395 ? -2.157 -8.780 17.512 1.00 89.94 395 ASP A O 1
ATOM 3226 N N . TRP A 1 396 ? -1.516 -7.240 19.012 1.00 92.44 396 TRP A N 1
ATOM 3227 C CA . TRP A 1 396 ? -2.578 -6.271 18.732 1.00 92.44 396 TRP A CA 1
ATOM 3228 C C . TRP A 1 396 ? -2.332 -5.449 17.453 1.00 92.44 396 TRP A C 1
ATOM 3230 O O . TRP A 1 396 ? -3.235 -4.731 17.022 1.00 92.44 396 TRP A O 1
ATOM 3240 N N . PHE A 1 397 ? -1.138 -5.541 16.857 1.00 92.06 397 PHE A N 1
ATOM 3241 C CA . PHE A 1 397 ? -0.675 -4.715 15.734 1.00 92.06 397 PHE A CA 1
ATOM 3242 C C . PHE A 1 397 ? -0.263 -5.538 14.513 1.00 92.06 397 PHE A C 1
ATOM 3244 O O . PHE A 1 397 ? 0.487 -5.059 13.660 1.00 92.06 397 PHE A O 1
ATOM 3251 N N . SER A 1 398 ? -0.752 -6.776 14.413 1.00 89.00 398 SER A N 1
ATOM 3252 C CA . SER A 1 398 ? -0.553 -7.590 13.219 1.00 89.00 398 SER A CA 1
ATOM 3253 C C . SER A 1 398 ? -1.113 -6.860 11.995 1.00 89.00 398 SER A C 1
ATOM 3255 O O . SER A 1 398 ? -2.252 -6.380 12.004 1.00 89.00 398 SER A O 1
ATOM 3257 N N . GLU A 1 399 ? -0.312 -6.763 10.933 1.00 85.56 399 GLU A N 1
ATOM 3258 C CA . GLU A 1 399 ? -0.741 -6.094 9.707 1.00 85.56 399 GLU A CA 1
ATOM 3259 C C . GLU A 1 399 ? -1.888 -6.876 9.038 1.00 85.56 399 GLU A C 1
ATOM 3261 O O . GLU A 1 399 ? -1.891 -8.115 9.039 1.00 85.56 399 GLU A O 1
ATOM 3266 N N . PRO A 1 400 ? -2.880 -6.180 8.455 1.00 86.25 400 PRO A N 1
ATOM 3267 C CA . PRO A 1 400 ? -3.868 -6.821 7.605 1.00 86.25 400 PRO A CA 1
ATOM 3268 C C . PRO A 1 400 ? -3.207 -7.479 6.393 1.00 86.25 400 PRO A C 1
ATOM 3270 O O . PRO A 1 400 ? -2.319 -6.908 5.755 1.00 86.25 400 PRO A O 1
ATOM 3273 N N . TYR A 1 401 ? -3.679 -8.677 6.060 1.00 84.56 401 TYR A N 1
ATOM 3274 C CA . TYR A 1 401 ? -3.201 -9.434 4.911 1.00 84.56 401 TYR A CA 1
ATOM 3275 C C . TYR A 1 401 ? -3.426 -8.666 3.597 1.00 84.56 401 TYR A C 1
ATOM 3277 O O . TYR A 1 401 ? -4.506 -8.121 3.353 1.00 84.56 401 TYR A O 1
ATOM 3285 N N . LYS A 1 402 ? -2.410 -8.638 2.728 1.00 86.62 402 LYS A N 1
ATOM 3286 C CA . LYS A 1 402 ? -2.478 -7.962 1.426 1.00 86.62 402 LYS A CA 1
ATOM 3287 C C . LYS A 1 402 ? -2.754 -9.001 0.347 1.00 86.62 402 LYS A C 1
ATOM 3289 O O . LYS A 1 402 ? -1.836 -9.682 -0.104 1.00 86.62 402 LYS A O 1
ATOM 3294 N N . GLU A 1 403 ? -4.017 -9.117 -0.057 1.00 85.25 403 GLU A N 1
ATOM 3295 C CA . GLU A 1 403 ? -4.475 -10.115 -1.033 1.00 85.25 403 GLU A CA 1
ATOM 3296 C C . GLU A 1 403 ? -3.869 -9.862 -2.433 1.00 85.25 403 GLU A C 1
ATOM 3298 O O . GLU A 1 403 ? -4.193 -8.845 -3.060 1.00 85.25 403 GLU A O 1
ATOM 3303 N N . PRO A 1 404 ? -2.996 -10.758 -2.951 1.00 87.81 404 PRO A N 1
ATOM 3304 C CA . PRO A 1 404 ? -2.557 -10.727 -4.338 1.00 87.81 404 PRO A CA 1
ATOM 3305 C C . PRO A 1 404 ? -3.732 -11.052 -5.254 1.00 87.81 404 PRO A C 1
ATOM 3307 O O . PRO A 1 404 ? -4.475 -12.008 -5.026 1.00 87.81 404 PRO A O 1
ATOM 3310 N N . LEU A 1 405 ? -3.877 -10.288 -6.333 1.00 85.94 405 LEU A N 1
ATOM 3311 C CA . LEU A 1 405 ? -4.996 -10.475 -7.243 1.00 85.94 405 LEU A CA 1
ATOM 3312 C C . LEU A 1 405 ? -4.787 -11.721 -8.117 1.00 85.94 405 LEU A C 1
ATOM 3314 O O . LEU A 1 405 ? -3.846 -11.784 -8.905 1.00 85.94 405 LEU A O 1
ATOM 3318 N N . SER A 1 406 ? -5.698 -12.693 -8.057 1.00 87.62 406 SER A N 1
ATOM 3319 C CA . SER A 1 406 ? -5.658 -13.841 -8.972 1.00 87.62 406 SER A CA 1
ATOM 3320 C C . SER A 1 406 ? -6.080 -13.440 -10.387 1.00 87.62 406 SER A C 1
ATOM 3322 O O . SER A 1 406 ? -7.048 -12.704 -10.561 1.00 87.62 406 SER A O 1
ATOM 3324 N N . ILE A 1 407 ? -5.455 -13.984 -11.434 1.00 85.69 407 ILE A N 1
ATOM 3325 C CA . ILE A 1 407 ? -5.911 -13.820 -12.831 1.00 85.69 407 ILE A CA 1
ATOM 3326 C C . ILE A 1 407 ? -7.354 -14.335 -13.014 1.00 85.69 407 ILE A C 1
ATOM 3328 O O . ILE A 1 407 ? -8.083 -13.824 -13.862 1.00 85.69 407 ILE A O 1
ATOM 3332 N N . ARG A 1 408 ? -7.800 -15.299 -12.193 1.00 84.00 408 ARG A N 1
ATOM 3333 C CA . ARG A 1 408 ? -9.146 -15.896 -12.272 1.00 84.00 408 ARG A CA 1
ATOM 3334 C C . ARG A 1 408 ? -10.233 -15.107 -11.543 1.00 84.00 408 ARG A C 1
ATOM 3336 O O . ARG A 1 408 ? -11.409 -15.323 -11.817 1.00 84.00 408 ARG A O 1
ATOM 3343 N N . GLU A 1 409 ? -9.865 -14.225 -10.620 1.00 77.75 409 GLU A N 1
ATOM 3344 C CA . GLU A 1 409 ? -10.823 -13.515 -9.769 1.00 77.75 409 GLU A CA 1
ATOM 3345 C C . GLU A 1 409 ? -10.871 -12.041 -10.128 1.00 77.75 409 GLU A C 1
ATOM 3347 O O . GLU A 1 409 ? -9.849 -11.375 -10.168 1.00 77.75 409 GLU A O 1
ATOM 3352 N N . ALA A 1 410 ? -12.053 -11.490 -10.374 1.00 71.81 410 ALA A N 1
ATOM 3353 C CA . ALA A 1 410 ? -12.201 -10.053 -10.593 1.00 71.81 410 ALA A CA 1
ATOM 3354 C C . ALA A 1 410 ? -12.318 -9.268 -9.274 1.00 71.81 410 ALA A C 1
ATOM 3356 O O . ALA A 1 410 ? -12.293 -8.049 -9.288 1.00 71.81 410 ALA A O 1
ATOM 3357 N N . LEU A 1 411 ? -12.446 -9.946 -8.137 1.00 80.00 411 LEU A N 1
ATOM 3358 C CA . LEU A 1 411 ? -12.705 -9.329 -6.844 1.00 80.00 411 LEU A CA 1
ATOM 3359 C C . LEU A 1 411 ? -11.394 -8.983 -6.137 1.00 80.00 411 LEU A C 1
ATOM 3361 O O . LEU A 1 411 ? -10.534 -9.848 -6.016 1.00 80.00 411 LEU A O 1
ATOM 3365 N N . LYS A 1 412 ? -11.271 -7.759 -5.621 1.00 82.62 412 LYS A N 1
ATOM 3366 C CA . LYS A 1 412 ? -10.226 -7.415 -4.650 1.00 82.62 412 LYS A CA 1
ATOM 3367 C C . LYS A 1 412 ? -10.851 -7.183 -3.282 1.00 82.62 412 LYS A C 1
ATOM 3369 O O . LYS A 1 412 ? -11.832 -6.437 -3.183 1.00 82.62 412 LYS A O 1
ATOM 3374 N N . ARG A 1 413 ? -10.292 -7.797 -2.238 1.00 85.62 413 ARG A N 1
ATOM 3375 C CA . ARG A 1 413 ? -10.677 -7.545 -0.847 1.00 85.62 413 ARG A CA 1
ATOM 3376 C C . ARG A 1 413 ? -9.533 -6.848 -0.128 1.00 85.62 413 ARG A C 1
ATOM 3378 O O . ARG A 1 413 ? -8.375 -7.236 -0.236 1.00 85.62 413 ARG A O 1
ATOM 3385 N N . ILE A 1 414 ? -9.864 -5.791 0.599 1.00 86.44 414 ILE A N 1
ATOM 3386 C CA . ILE A 1 414 ? -8.918 -5.059 1.436 1.00 86.44 414 ILE A CA 1
ATOM 3387 C C . ILE A 1 414 ? -9.426 -5.175 2.875 1.00 86.44 414 ILE A C 1
ATOM 3389 O O . ILE A 1 414 ? -10.441 -4.552 3.206 1.00 86.44 414 ILE A O 1
ATOM 3393 N N . PRO A 1 415 ? -8.783 -6.004 3.712 1.00 88.56 415 PRO A N 1
ATOM 3394 C CA . PRO A 1 415 ? -9.176 -6.147 5.104 1.00 88.56 415 PRO A CA 1
ATOM 3395 C C . PRO A 1 415 ? -8.798 -4.906 5.916 1.00 88.56 415 PRO A C 1
ATOM 3397 O O . PRO A 1 415 ? -7.706 -4.359 5.763 1.00 88.56 415 PRO A O 1
ATOM 3400 N N . TYR A 1 416 ? -9.692 -4.466 6.807 1.00 87.25 416 TYR A N 1
ATOM 3401 C CA . TYR A 1 416 ? -9.400 -3.359 7.733 1.00 87.25 416 TYR A CA 1
ATOM 3402 C C . TYR A 1 416 ? -8.556 -3.782 8.936 1.00 87.25 416 TYR A C 1
ATOM 3404 O O . TYR A 1 416 ? -7.885 -2.951 9.553 1.00 87.25 416 TYR A O 1
ATOM 3412 N N . VAL A 1 417 ? -8.635 -5.060 9.296 1.00 90.94 417 VAL A N 1
ATOM 3413 C CA . VAL A 1 417 ? -7.965 -5.662 10.449 1.00 90.94 417 VAL A CA 1
ATOM 3414 C C . VAL A 1 417 ? -7.393 -7.012 10.038 1.00 90.94 417 VAL A C 1
ATOM 3416 O O . VAL A 1 417 ? -7.919 -7.654 9.130 1.00 90.94 417 VAL A O 1
ATOM 3419 N N . SER A 1 418 ? -6.303 -7.424 10.680 1.00 89.69 418 SER A N 1
ATOM 3420 C CA . SER A 1 418 ? -5.707 -8.739 10.439 1.00 89.69 418 SER A CA 1
ATOM 3421 C C . SER A 1 418 ? -6.654 -9.868 10.848 1.00 89.69 418 SER A C 1
ATOM 3423 O O . SER A 1 418 ? -7.543 -9.670 11.670 1.00 89.69 418 SER A O 1
ATOM 3425 N N . GLU A 1 419 ? -6.460 -11.060 10.288 1.00 88.56 419 GLU A N 1
ATOM 3426 C CA . GLU A 1 419 ? -7.074 -12.296 10.798 1.00 88.56 419 GLU A CA 1
ATOM 3427 C C . GLU A 1 419 ? -6.277 -12.896 11.971 1.00 88.56 419 GLU A C 1
ATOM 3429 O O . GLU A 1 419 ? -6.790 -13.736 12.711 1.00 88.56 419 GLU A O 1
ATOM 3434 N N . SER A 1 420 ? -5.041 -12.421 12.170 1.00 89.38 420 SER A N 1
ATOM 3435 C CA . SER A 1 420 ? -4.221 -12.664 13.357 1.00 89.38 420 SER A CA 1
ATOM 3436 C C . SER A 1 420 ? -4.584 -11.639 14.430 1.00 89.38 420 SER A C 1
ATOM 3438 O O . SER A 1 420 ? -4.093 -10.511 14.405 1.00 89.38 420 SER A O 1
ATOM 3440 N N . LEU A 1 421 ? -5.493 -12.005 15.340 1.00 90.56 421 LEU A N 1
ATOM 3441 C CA . LEU A 1 421 ? -6.018 -11.099 16.368 1.00 90.56 421 LEU A CA 1
ATOM 3442 C C . LEU A 1 421 ? -6.058 -11.754 17.758 1.00 90.56 421 LEU A C 1
ATOM 3444 O O . LEU A 1 421 ? -6.397 -12.938 17.863 1.00 90.56 421 LEU A O 1
ATOM 3448 N N . PRO A 1 422 ? -5.851 -10.966 18.829 1.00 94.00 422 PRO A N 1
ATOM 3449 C CA . PRO A 1 422 ? -6.189 -11.334 20.199 1.00 94.00 422 PRO A CA 1
ATOM 3450 C C . PRO A 1 422 ? -7.664 -11.669 20.358 1.00 94.00 422 PRO A C 1
ATOM 3452 O O . PRO A 1 422 ? -8.530 -11.045 19.740 1.00 94.00 422 PRO A O 1
ATOM 3455 N N . LYS A 1 423 ? -7.960 -12.617 21.246 1.00 93.94 423 LYS A N 1
ATOM 3456 C CA . LYS A 1 423 ? -9.314 -13.136 21.469 1.00 93.94 423 LYS A CA 1
ATOM 3457 C C . LYS A 1 423 ? -10.318 -12.045 21.866 1.00 93.94 423 LYS A C 1
ATOM 3459 O O . LYS A 1 423 ? -11.428 -12.014 21.340 1.00 93.94 423 LYS A O 1
ATOM 3464 N N . THR A 1 424 ? -9.901 -11.072 22.675 1.00 96.00 424 THR A N 1
ATOM 3465 C CA . THR A 1 424 ? -10.693 -9.873 22.999 1.00 96.00 424 THR A CA 1
ATOM 3466 C C . THR A 1 424 ? -11.109 -9.082 21.757 1.00 96.00 424 THR A C 1
ATOM 3468 O O . THR A 1 424 ? -12.272 -8.697 21.632 1.00 96.00 424 THR A O 1
ATOM 3471 N N . LEU A 1 425 ? -10.196 -8.870 20.800 1.00 95.62 425 LEU A N 1
ATOM 3472 C CA . LEU A 1 425 ? -10.518 -8.191 19.542 1.00 95.62 425 LEU A CA 1
ATOM 3473 C C . LEU A 1 425 ? -11.390 -9.047 18.627 1.00 95.62 425 LEU A C 1
ATOM 3475 O O . LEU A 1 425 ? -12.273 -8.498 17.968 1.00 95.62 425 LEU A O 1
ATOM 3479 N N . GLN A 1 426 ? -11.190 -10.368 18.611 1.00 95.06 426 GLN A N 1
ATOM 3480 C CA . GLN A 1 426 ? -12.082 -11.281 17.894 1.00 95.06 426 GLN A CA 1
ATOM 3481 C C . GLN A 1 426 ? -13.517 -11.123 18.406 1.00 95.06 426 GLN A C 1
ATOM 3483 O O . GLN A 1 426 ? -14.406 -10.825 17.613 1.00 95.06 426 GLN A O 1
ATOM 3488 N N . HIS A 1 427 ? -13.743 -11.197 19.723 1.00 95.88 427 HIS A N 1
ATOM 3489 C CA . HIS A 1 427 ? -15.072 -10.984 20.301 1.00 95.88 427 HIS A CA 1
ATOM 3490 C C . HIS A 1 427 ? -15.612 -9.574 20.031 1.00 95.88 427 HIS A C 1
ATOM 3492 O O . HIS A 1 427 ? -16.782 -9.419 19.682 1.00 95.88 427 HIS A O 1
ATOM 3498 N N . PHE A 1 428 ? -14.777 -8.537 20.138 1.00 96.75 428 PHE A N 1
ATOM 3499 C CA . PHE A 1 428 ? -15.198 -7.163 19.868 1.00 96.75 428 PHE A CA 1
ATOM 3500 C C . PHE A 1 428 ? -15.685 -6.970 18.424 1.00 96.75 428 PHE A C 1
ATOM 3502 O O . PHE A 1 428 ? -16.756 -6.407 18.207 1.00 96.75 428 PHE A O 1
ATOM 3509 N N . TYR A 1 429 ? -14.943 -7.445 17.421 1.00 96.06 429 TYR A N 1
ATOM 3510 C CA . TYR A 1 429 ? -15.381 -7.345 16.024 1.00 96.06 429 TYR A CA 1
ATOM 3511 C C . TYR A 1 429 ? -16.547 -8.291 15.719 1.00 96.06 429 TYR A C 1
ATOM 3513 O O . TYR A 1 429 ? -17.466 -7.920 14.985 1.00 96.06 429 TYR A O 1
ATOM 3521 N N . GLN A 1 430 ? -16.589 -9.461 16.360 1.00 95.75 430 GLN A N 1
ATOM 3522 C CA . GLN A 1 430 ? -17.698 -10.398 16.227 1.00 95.75 430 GLN A CA 1
ATOM 3523 C C . GLN A 1 430 ? -19.012 -9.829 16.783 1.00 95.75 430 GLN A C 1
ATOM 3525 O O . GLN A 1 430 ? -20.072 -10.032 16.185 1.00 95.75 430 GLN A O 1
ATOM 3530 N N . MET A 1 431 ? -18.950 -9.051 17.869 1.00 96.06 431 MET A N 1
ATOM 3531 C CA . MET A 1 431 ? -20.080 -8.286 18.406 1.00 96.06 431 MET A CA 1
ATOM 3532 C C . MET A 1 431 ? -20.656 -7.348 17.341 1.00 96.06 431 MET A C 1
ATOM 3534 O O . MET A 1 431 ? -21.873 -7.302 17.158 1.00 96.06 431 MET A O 1
ATOM 3538 N N . GLN A 1 432 ? -19.800 -6.632 16.607 1.00 95.19 432 GLN A N 1
ATOM 3539 C CA . GLN A 1 432 ? -20.252 -5.731 15.545 1.00 95.19 432 GLN A CA 1
ATOM 3540 C C . GLN A 1 432 ? -20.987 -6.482 14.434 1.00 95.19 432 GLN A C 1
ATOM 3542 O O . GLN A 1 432 ? -22.056 -6.046 14.002 1.00 95.19 432 GLN A O 1
ATOM 3547 N N . TYR A 1 433 ? -20.462 -7.637 14.016 1.00 95.25 433 TYR A N 1
ATOM 3548 C CA . TYR A 1 433 ? -21.131 -8.496 13.040 1.00 95.25 433 TYR A CA 1
ATOM 3549 C C . TYR A 1 433 ? -22.488 -9.001 13.542 1.00 95.25 433 TYR A C 1
ATOM 3551 O O . TYR A 1 433 ? -23.452 -8.985 12.777 1.00 95.25 433 TYR A O 1
ATOM 3559 N N . ILE A 1 434 ? -22.596 -9.443 14.801 1.00 95.38 434 ILE A N 1
ATOM 3560 C CA . ILE A 1 434 ? -23.858 -9.945 15.375 1.00 95.38 434 ILE A CA 1
ATOM 3561 C C . ILE A 1 434 ? -24.931 -8.854 15.341 1.00 95.38 434 ILE A C 1
ATOM 3563 O O . ILE A 1 434 ? -26.066 -9.114 14.937 1.00 95.38 434 ILE A O 1
ATOM 3567 N N . VAL A 1 435 ? -24.572 -7.622 15.719 1.00 93.50 435 VAL A N 1
ATOM 3568 C CA . VAL A 1 435 ? -25.500 -6.482 15.699 1.00 93.50 435 VAL A CA 1
ATOM 3569 C C . VAL A 1 435 ? -25.923 -6.142 14.266 1.00 93.50 435 VAL A C 1
ATOM 3571 O O . VAL A 1 435 ? -27.117 -5.990 14.017 1.00 93.50 435 VAL A O 1
ATOM 3574 N N . HIS A 1 436 ? -24.978 -6.087 13.323 1.00 93.62 436 HIS A N 1
ATOM 3575 C CA . HIS A 1 436 ? -25.248 -5.776 11.915 1.00 93.62 436 HIS A CA 1
ATOM 3576 C C . HIS A 1 436 ? -26.089 -6.861 11.220 1.00 93.62 436 HIS A C 1
ATOM 3578 O O . HIS A 1 436 ? -27.152 -6.596 10.665 1.00 93.62 436 HIS A O 1
ATOM 3584 N N . SER A 1 437 ? -25.618 -8.110 11.254 1.00 92.38 437 SER A N 1
ATOM 3585 C CA . SER A 1 437 ? -26.232 -9.237 10.539 1.00 92.38 437 SER A CA 1
ATOM 3586 C C . SER A 1 437 ? -27.522 -9.735 11.189 1.00 92.38 437 SER A C 1
ATOM 3588 O O . SER A 1 437 ? -28.283 -10.464 10.552 1.00 92.38 437 SER A O 1
ATOM 3590 N N . LYS A 1 438 ? -27.754 -9.382 12.462 1.00 93.12 438 LYS A N 1
ATOM 3591 C CA . LYS A 1 438 ? -28.846 -9.906 13.298 1.00 93.12 438 LYS A CA 1
ATOM 3592 C C . LYS A 1 438 ? -28.836 -11.438 13.349 1.00 93.12 438 LYS A C 1
ATOM 3594 O O . LYS A 1 438 ? -29.880 -12.072 13.495 1.00 93.12 438 LYS A O 1
ATOM 3599 N N . SER A 1 439 ? -27.646 -12.024 13.218 1.00 92.44 439 SER A N 1
ATOM 3600 C CA . SER A 1 439 ? -27.408 -13.463 13.177 1.00 92.44 439 SER A CA 1
ATOM 3601 C C . SER A 1 439 ? -26.363 -13.854 14.217 1.00 92.44 439 SER A C 1
ATOM 3603 O O . SER A 1 439 ? -25.492 -13.053 14.559 1.00 92.44 439 SER A O 1
ATOM 3605 N N . MET A 1 440 ? -26.478 -15.078 14.737 1.00 92.38 440 MET A N 1
ATOM 3606 C CA . MET A 1 440 ? -25.513 -15.618 15.688 1.00 92.38 440 MET A CA 1
ATOM 3607 C C . MET A 1 440 ? -24.546 -16.561 14.957 1.00 92.38 440 MET A C 1
ATOM 3609 O O . MET A 1 440 ? -24.999 -17.598 14.466 1.00 92.38 440 MET A O 1
ATOM 3613 N N . PRO A 1 441 ? -23.256 -16.212 14.838 1.00 90.25 441 PRO A N 1
ATOM 3614 C CA . PRO A 1 441 ? -22.227 -17.107 14.310 1.00 90.25 441 PRO A CA 1
ATOM 3615 C C . PRO A 1 441 ? -21.914 -18.224 15.319 1.00 90.25 441 PRO A C 1
ATOM 3617 O O . PRO A 1 441 ? -22.247 -18.117 16.502 1.00 90.25 441 PRO A O 1
ATOM 3620 N N . SER A 1 442 ? -21.231 -19.273 14.863 1.00 86.50 442 SER A N 1
ATOM 3621 C CA . SER A 1 442 ? -20.587 -20.226 15.774 1.00 86.50 442 SER A CA 1
ATOM 3622 C C . SER A 1 442 ? -19.312 -19.616 16.378 1.00 86.50 442 SER A C 1
ATOM 3624 O O . SER A 1 442 ? -18.719 -18.720 15.783 1.00 86.50 442 SER A O 1
ATOM 3626 N N . GLU A 1 443 ? -18.879 -20.086 17.550 1.00 84.19 443 GLU A N 1
ATOM 3627 C CA . GLU A 1 443 ? -17.705 -19.543 18.261 1.00 84.19 443 GLU A CA 1
ATOM 3628 C C . GLU A 1 443 ? -16.377 -19.740 17.506 1.00 84.19 443 GLU A C 1
ATOM 3630 O O . GLU A 1 443 ? -15.408 -19.029 17.763 1.00 84.19 443 GLU A O 1
ATOM 3635 N N . ASP A 1 444 ? -16.327 -20.698 16.579 1.00 83.44 444 ASP A N 1
ATOM 3636 C CA . ASP A 1 444 ? -15.194 -20.964 15.689 1.00 83.44 444 ASP A CA 1
ATOM 3637 C C . ASP A 1 444 ? -15.228 -20.136 14.393 1.00 83.44 444 ASP A C 1
ATOM 3639 O O . ASP A 1 444 ? -14.282 -20.177 13.605 1.00 83.44 444 ASP A O 1
ATOM 3643 N N . GLU A 1 445 ? -16.299 -19.375 14.155 1.00 89.06 445 GLU A N 1
ATOM 3644 C CA . GLU A 1 445 ? -16.411 -18.482 13.007 1.00 89.06 445 GLU A CA 1
ATOM 3645 C C . GLU A 1 445 ? -16.095 -17.041 13.402 1.00 89.06 445 GLU A C 1
ATOM 3647 O O . GLU A 1 445 ? -16.690 -16.496 14.329 1.00 89.06 445 GLU A O 1
ATOM 3652 N N . LEU A 1 446 ? -15.216 -16.392 12.633 1.00 92.44 446 LEU A N 1
ATOM 3653 C CA . LEU A 1 446 ? -14.958 -14.963 12.752 1.00 92.44 446 LEU A CA 1
ATOM 3654 C C . LEU A 1 446 ? -15.360 -14.244 11.464 1.00 92.44 446 LEU A C 1
ATOM 3656 O O . LEU A 1 446 ? -14.976 -14.654 10.368 1.00 92.44 446 LEU A O 1
ATOM 3660 N N . TYR A 1 447 ? -16.105 -13.149 11.597 1.00 94.56 447 TYR A N 1
ATOM 3661 C CA . TYR A 1 447 ? -16.483 -12.284 10.480 1.00 94.56 447 TYR A CA 1
ATOM 3662 C C . TYR A 1 447 ? -15.865 -10.897 10.645 1.00 94.56 447 TYR A C 1
ATOM 3664 O O . TYR A 1 447 ? -16.128 -10.206 11.628 1.00 94.56 447 TYR A O 1
ATOM 3672 N N . LEU A 1 448 ? -15.071 -10.469 9.662 1.00 94.31 448 LEU A N 1
ATOM 3673 C CA . LEU A 1 448 ? -14.356 -9.190 9.681 1.00 94.31 448 LEU A CA 1
ATOM 3674 C C . LEU A 1 448 ? -14.786 -8.294 8.522 1.00 94.31 448 LEU A C 1
ATOM 3676 O O . LEU A 1 448 ? -15.124 -8.781 7.442 1.00 94.31 448 LEU A O 1
ATOM 3680 N N . LEU A 1 449 ? -14.779 -6.981 8.758 1.00 92.62 449 LEU A N 1
ATOM 3681 C CA . LEU A 1 449 ? -15.123 -5.989 7.748 1.00 92.62 449 LEU A CA 1
ATOM 3682 C C . LEU A 1 449 ? -14.006 -5.841 6.711 1.00 92.62 449 LEU A C 1
ATOM 3684 O O . LEU A 1 449 ? -12.876 -5.466 7.037 1.00 92.62 449 LEU A O 1
ATOM 3688 N N . ASN A 1 450 ? -14.370 -6.037 5.448 1.00 90.50 450 ASN A N 1
ATOM 3689 C CA . ASN A 1 450 ? -13.505 -5.828 4.301 1.00 90.50 450 ASN A CA 1
ATOM 3690 C C . ASN A 1 450 ? -14.105 -4.792 3.356 1.00 90.50 450 ASN A C 1
ATOM 3692 O O . ASN A 1 450 ? -15.319 -4.748 3.124 1.00 90.50 450 ASN A O 1
ATOM 3696 N N . VAL A 1 451 ? -13.224 -4.033 2.713 1.00 86.69 451 VAL A N 1
ATOM 3697 C CA . VAL A 1 451 ? -13.569 -3.325 1.486 1.00 86.69 451 VAL A CA 1
ATOM 3698 C C . VAL A 1 451 ? -13.521 -4.316 0.336 1.00 86.69 451 VAL A C 1
ATOM 3700 O O . VAL A 1 451 ? -12.494 -4.932 0.072 1.00 86.69 451 VAL A O 1
ATOM 3703 N N . THR A 1 452 ? -14.637 -4.469 -0.358 1.00 84.31 452 THR A N 1
ATOM 3704 C CA . THR A 1 452 ? -14.765 -5.306 -1.544 1.00 84.31 452 THR A CA 1
ATOM 3705 C C . THR A 1 452 ? -14.896 -4.424 -2.774 1.00 84.31 452 THR A C 1
ATOM 3707 O O . THR A 1 452 ? -15.786 -3.573 -2.842 1.00 84.31 452 THR A O 1
ATOM 3710 N N . ILE A 1 453 ? -14.042 -4.668 -3.763 1.00 79.75 453 ILE A N 1
ATOM 3711 C CA . ILE A 1 453 ? -14.022 -3.937 -5.026 1.00 79.75 453 ILE A CA 1
ATOM 3712 C C . ILE A 1 453 ? -14.222 -4.946 -6.162 1.00 79.75 453 ILE A C 1
ATOM 3714 O O . ILE A 1 453 ? -13.416 -5.863 -6.317 1.00 79.75 453 ILE A O 1
ATOM 3718 N N . SER A 1 454 ? -15.306 -4.812 -6.936 1.00 74.19 454 SER A N 1
ATOM 3719 C CA . SER A 1 454 ? -15.652 -5.754 -8.018 1.00 74.19 454 SER A CA 1
ATOM 3720 C C . SER A 1 454 ? -15.915 -5.048 -9.352 1.00 74.19 454 SER A C 1
ATOM 3722 O O . SER A 1 454 ? -16.868 -4.269 -9.399 1.00 74.19 454 SER A O 1
ATOM 3724 N N . PRO A 1 455 ? -15.176 -5.368 -10.440 1.00 65.62 455 PRO A N 1
ATOM 3725 C CA . PRO A 1 455 ? -15.358 -4.907 -11.822 1.00 65.62 455 PRO A CA 1
ATOM 3726 C C . PRO A 1 455 ? -16.800 -4.962 -12.321 1.00 65.62 455 PRO A C 1
ATOM 3728 O O . PRO A 1 455 ? -17.212 -4.110 -13.094 1.00 65.62 455 PRO A O 1
ATOM 3731 N N . THR A 1 456 ? -17.605 -5.908 -11.832 1.00 60.38 456 THR A N 1
ATOM 3732 C CA . THR A 1 456 ? -19.027 -6.039 -12.197 1.00 60.38 456 THR A CA 1
ATOM 3733 C C . THR A 1 456 ? -19.891 -4.853 -11.763 1.00 60.38 456 THR A C 1
ATOM 3735 O O . THR A 1 456 ? -20.998 -4.695 -12.266 1.00 60.38 456 THR A O 1
ATOM 3738 N N . HIS A 1 457 ? -19.423 -4.043 -10.811 1.00 56.09 457 HIS A N 1
ATOM 3739 C CA . HIS A 1 457 ? -20.079 -2.804 -10.387 1.00 56.09 457 HIS A CA 1
ATOM 3740 C C . HIS A 1 457 ? -19.545 -1.566 -11.121 1.00 56.09 457 HIS A C 1
ATOM 3742 O O . HIS A 1 457 ? -20.034 -0.464 -10.883 1.00 56.09 457 HIS A O 1
ATOM 3748 N N . PHE A 1 458 ? -18.558 -1.726 -12.005 1.00 62.84 458 PHE A N 1
ATOM 3749 C CA . PHE A 1 458 ? -17.990 -0.637 -12.785 1.00 62.84 458 PHE A CA 1
ATOM 3750 C C . PHE A 1 458 ? -18.685 -0.588 -14.141 1.00 62.84 458 PHE A C 1
ATOM 3752 O O . PHE A 1 458 ? -18.708 -1.575 -14.876 1.00 62.84 458 PHE A O 1
ATOM 3759 N N . SER A 1 459 ? -19.181 0.589 -14.521 1.00 59.34 459 SER A N 1
ATOM 3760 C CA . SER A 1 459 ? -19.404 0.852 -15.937 1.00 59.34 459 SER A CA 1
ATOM 3761 C C . SER A 1 459 ? -18.040 1.099 -16.571 1.00 59.34 459 SER A C 1
ATOM 3763 O O . SER A 1 459 ? -17.532 2.220 -16.564 1.00 59.34 459 SER A O 1
ATOM 3765 N N . GLY A 1 460 ? -17.420 0.037 -17.092 1.00 66.94 460 GLY A N 1
ATOM 3766 C CA . GLY A 1 460 ? -16.166 0.132 -17.844 1.00 66.94 460 GLY A CA 1
ATOM 3767 C C . GLY A 1 460 ? -16.263 1.094 -19.033 1.00 66.94 460 GLY A C 1
ATOM 3768 O O . GLY A 1 460 ? -15.239 1.534 -19.523 1.00 66.94 460 GLY A O 1
ATOM 3769 N N . THR A 1 461 ? -17.473 1.491 -19.445 1.00 75.25 461 THR A N 1
ATOM 3770 C CA . THR A 1 461 ? -17.735 2.397 -20.569 1.00 75.25 461 THR A CA 1
ATOM 3771 C C . THR A 1 461 ? -17.082 3.769 -20.435 1.00 75.25 461 THR A C 1
ATOM 3773 O O . THR A 1 461 ? -16.490 4.211 -21.410 1.00 75.25 461 THR A O 1
ATOM 3776 N N . LEU A 1 462 ? -17.127 4.431 -19.268 1.00 78.50 462 LEU A N 1
ATOM 3777 C CA . LEU A 1 462 ? -16.487 5.746 -19.106 1.00 78.50 462 LEU A CA 1
ATOM 3778 C C . LEU A 1 462 ? -14.968 5.613 -19.116 1.00 78.50 462 LEU A C 1
ATOM 3780 O O . LEU A 1 462 ? -14.292 6.383 -19.785 1.00 78.50 462 LEU A O 1
ATOM 3784 N N . ILE A 1 463 ? -14.433 4.617 -18.400 1.00 82.81 463 ILE A N 1
ATOM 3785 C CA . ILE A 1 463 ? -12.991 4.343 -18.381 1.00 82.81 463 ILE A CA 1
ATOM 3786 C C . ILE A 1 463 ? -12.509 3.978 -19.788 1.00 82.81 463 ILE A C 1
ATOM 3788 O O . ILE A 1 463 ? -11.465 4.441 -20.230 1.00 82.81 463 ILE A O 1
ATOM 3792 N N . ASP A 1 464 ? -13.279 3.193 -20.523 1.00 84.44 464 ASP A N 1
ATOM 3793 C CA . ASP A 1 464 ? -13.012 2.864 -21.911 1.00 84.44 464 ASP A CA 1
ATOM 3794 C C . ASP A 1 464 ? -13.076 4.107 -22.808 1.00 84.44 464 ASP A C 1
ATOM 3796 O O . ASP A 1 464 ? -12.171 4.304 -23.614 1.00 84.44 464 ASP A O 1
ATOM 3800 N N . PHE A 1 465 ? -14.097 4.952 -22.642 1.00 82.44 465 PHE A N 1
ATOM 3801 C CA . PHE A 1 465 ? -14.274 6.201 -23.380 1.00 82.44 465 PHE A CA 1
ATOM 3802 C C . PHE A 1 465 ? -13.092 7.145 -23.159 1.00 82.44 465 PHE A C 1
ATOM 3804 O O . PHE A 1 465 ? -12.450 7.546 -24.128 1.00 82.44 465 PHE A O 1
ATOM 3811 N N . ILE A 1 466 ? -12.720 7.439 -21.909 1.00 85.31 466 ILE A N 1
ATOM 3812 C CA . ILE A 1 466 ? -11.562 8.303 -21.635 1.00 85.31 466 ILE A CA 1
ATOM 3813 C C . ILE A 1 466 ? -10.286 7.700 -22.229 1.00 85.31 466 ILE A C 1
ATOM 3815 O O . ILE A 1 466 ? -9.467 8.429 -22.787 1.00 85.31 466 ILE A O 1
ATOM 3819 N N . HIS A 1 467 ? -10.149 6.365 -22.203 1.00 84.00 467 HIS A N 1
ATOM 3820 C CA . HIS A 1 467 ? -8.996 5.688 -22.787 1.00 84.00 467 HIS A CA 1
ATOM 3821 C C . HIS A 1 467 ? -9.023 5.617 -24.330 1.00 84.00 467 HIS A C 1
ATOM 3823 O O . HIS A 1 467 ? -8.065 5.154 -24.965 1.00 84.00 467 HIS A O 1
ATOM 3829 N N . GLU A 1 468 ? -10.100 6.080 -24.954 1.00 79.06 468 GLU A N 1
ATOM 3830 C CA . GLU A 1 468 ? -10.225 6.252 -26.398 1.00 79.06 468 GLU A CA 1
ATOM 3831 C C . GLU A 1 468 ? -10.122 7.706 -26.844 1.00 79.06 468 GLU A C 1
ATOM 3833 O O . GLU A 1 468 ? -9.854 7.931 -28.024 1.00 79.06 468 GLU A O 1
ATOM 3838 N N . HIS A 1 469 ? -10.301 8.677 -25.949 1.00 79.88 469 HIS A N 1
ATOM 3839 C CA . HIS A 1 469 ? -10.372 10.094 -26.318 1.00 79.88 469 HIS A CA 1
ATOM 3840 C C . HIS A 1 469 ? -9.130 10.882 -25.898 1.00 79.88 469 HIS A C 1
ATOM 3842 O O . HIS A 1 469 ? -8.647 11.671 -26.702 1.00 79.88 469 HIS A O 1
ATOM 3848 N N . PHE A 1 470 ? -8.544 10.591 -24.735 1.00 84.50 470 PHE A N 1
ATOM 3849 C CA . PHE A 1 470 ? -7.359 11.295 -24.230 1.00 84.50 470 PHE A CA 1
ATOM 3850 C C . PHE A 1 470 ? -6.057 10.642 -24.706 1.00 84.50 470 PHE A C 1
ATOM 3852 O O . PHE A 1 470 ? -6.058 9.458 -25.048 1.00 84.50 470 PHE A O 1
ATOM 3859 N N . ASN A 1 471 ? -4.923 11.350 -24.679 1.00 82.06 471 ASN A N 1
ATOM 3860 C CA . ASN A 1 471 ? -3.612 10.718 -24.887 1.00 82.06 471 ASN A CA 1
ATOM 3861 C C . ASN A 1 471 ? -3.129 10.008 -23.618 1.00 82.06 471 ASN A C 1
ATOM 3863 O O . ASN A 1 471 ? -2.715 8.847 -23.691 1.00 82.06 471 ASN A O 1
ATOM 3867 N N . TRP A 1 472 ? -3.175 10.684 -22.465 1.00 89.12 472 TRP A N 1
ATOM 3868 C CA . TRP A 1 472 ? -2.812 10.133 -21.154 1.00 89.12 472 TRP A CA 1
ATOM 3869 C C . TRP A 1 472 ? -3.987 10.203 -20.167 1.00 89.12 472 TRP A C 1
ATOM 3871 O O . TRP A 1 472 ? -4.710 11.192 -20.082 1.00 89.12 472 TRP A O 1
ATOM 3881 N N . VAL A 1 473 ? -4.142 9.156 -19.365 1.00 91.31 473 VAL A N 1
ATOM 3882 C CA . VAL A 1 473 ? -5.116 9.058 -18.278 1.00 91.31 473 VAL A CA 1
ATOM 3883 C C . VAL A 1 473 ? -4.344 8.940 -16.970 1.00 91.31 473 VAL A C 1
ATOM 3885 O O . VAL A 1 473 ? -3.624 7.970 -16.738 1.00 91.31 473 VAL A O 1
ATOM 3888 N N . MET A 1 474 ? -4.478 9.943 -16.111 1.00 93.25 474 MET A N 1
ATOM 3889 C CA . MET A 1 474 ? -3.914 9.961 -14.768 1.00 93.25 474 MET A CA 1
ATOM 3890 C C . MET A 1 474 ? -5.013 9.625 -13.763 1.00 93.25 474 MET A C 1
ATOM 3892 O O . MET A 1 474 ? -6.011 10.331 -13.661 1.00 93.25 474 MET A O 1
ATOM 3896 N N . ILE A 1 475 ? -4.825 8.565 -12.987 1.00 91.75 475 ILE A N 1
ATOM 3897 C CA . ILE A 1 475 ? -5.745 8.144 -11.930 1.00 91.75 475 ILE A CA 1
ATOM 3898 C C . ILE A 1 475 ? -4.990 8.217 -10.611 1.00 91.75 475 ILE A C 1
ATOM 3900 O O . ILE A 1 475 ? -3.974 7.544 -10.440 1.00 91.75 475 ILE A O 1
ATOM 3904 N N . MET A 1 476 ? -5.489 9.018 -9.675 1.00 90.44 476 MET A N 1
ATOM 3905 C CA . MET A 1 476 ? -5.000 9.058 -8.301 1.00 90.44 476 MET A CA 1
ATOM 3906 C C . MET A 1 476 ? -6.124 8.616 -7.366 1.00 90.44 476 MET A C 1
ATOM 3908 O O . MET A 1 476 ? -7.073 9.364 -7.146 1.00 90.44 476 MET A O 1
ATOM 3912 N N . ASP A 1 477 ? -6.039 7.392 -6.851 1.00 86.25 477 ASP A N 1
ATOM 3913 C CA . ASP A 1 477 ? -7.135 6.723 -6.137 1.00 86.25 477 ASP A CA 1
ATOM 3914 C C . ASP A 1 477 ? -6.602 5.882 -4.964 1.00 86.25 477 ASP A C 1
ATOM 3916 O O . ASP A 1 477 ? -5.432 5.504 -4.938 1.00 86.25 477 ASP A O 1
ATOM 3920 N N . ARG A 1 478 ? -7.435 5.613 -3.958 1.00 81.50 478 ARG A N 1
ATOM 3921 C CA . ARG A 1 478 ? -7.055 4.831 -2.765 1.00 81.50 478 ARG A CA 1
ATOM 3922 C C . ARG A 1 478 ? -7.206 3.327 -2.976 1.00 81.50 478 ARG A C 1
ATOM 3924 O O . ARG A 1 478 ? -6.460 2.531 -2.407 1.00 81.50 478 ARG A O 1
ATOM 3931 N N . PHE A 1 479 ? -8.193 2.939 -3.771 1.00 79.81 479 PHE A N 1
ATOM 3932 C CA . PHE A 1 479 ? -8.702 1.578 -3.849 1.00 79.81 479 PHE A CA 1
ATOM 3933 C C . PHE A 1 479 ? -8.242 0.863 -5.120 1.00 79.81 479 PHE A C 1
ATOM 3935 O O . PHE A 1 479 ? -7.978 -0.341 -5.080 1.00 79.81 479 PHE A O 1
ATOM 3942 N N . ILE A 1 480 ? -8.093 1.588 -6.233 1.00 82.25 480 ILE A N 1
ATOM 3943 C CA . ILE A 1 480 ? -7.683 0.998 -7.513 1.00 82.25 480 ILE A CA 1
ATOM 3944 C C . ILE A 1 480 ? -6.164 0.902 -7.645 1.00 82.25 480 ILE A C 1
ATOM 3946 O O . ILE A 1 480 ? -5.432 1.867 -7.447 1.00 82.25 480 ILE A O 1
ATOM 3950 N N . ASP A 1 481 ? -5.700 -0.280 -8.044 1.00 83.31 481 ASP A N 1
ATOM 3951 C CA . ASP A 1 481 ? -4.325 -0.537 -8.463 1.00 83.31 481 ASP A CA 1
ATOM 3952 C C . ASP A 1 481 ? -4.235 -0.891 -9.955 1.00 83.31 481 ASP A C 1
ATOM 3954 O O . ASP A 1 481 ? -5.240 -0.989 -10.668 1.00 83.31 481 ASP A O 1
ATOM 3958 N N . LYS A 1 482 ? -2.998 -1.108 -10.416 1.00 83.88 482 LYS A N 1
ATOM 3959 C CA . LYS A 1 482 ? -2.676 -1.505 -11.789 1.00 83.88 482 LYS A CA 1
ATOM 3960 C C . LYS A 1 482 ? -3.471 -2.736 -12.250 1.00 83.88 482 LYS A C 1
ATOM 3962 O O . LYS A 1 482 ? -4.039 -2.726 -13.341 1.00 83.88 482 LYS A O 1
ATOM 3967 N N . SER A 1 483 ? -3.502 -3.784 -11.433 1.00 81.81 483 SER A N 1
ATOM 3968 C CA . SER A 1 483 ? -4.081 -5.084 -11.776 1.00 81.81 483 SER A CA 1
ATOM 3969 C C . SER A 1 483 ? -5.609 -5.038 -11.884 1.00 81.81 483 SER A C 1
ATOM 3971 O O . SER A 1 483 ? -6.196 -5.664 -12.769 1.00 81.81 483 SER A O 1
ATOM 3973 N N . LEU A 1 484 ? -6.260 -4.244 -11.034 1.00 82.56 484 LEU A N 1
ATOM 3974 C CA . LEU A 1 484 ? -7.702 -4.056 -11.048 1.00 82.56 484 LEU A CA 1
ATOM 3975 C C . LEU A 1 484 ? -8.144 -3.171 -12.221 1.00 82.56 484 LEU A C 1
ATOM 3977 O O . LEU A 1 484 ? -9.118 -3.504 -12.897 1.00 82.56 484 LEU A O 1
ATOM 3981 N N . LEU A 1 485 ? -7.399 -2.103 -12.532 1.00 84.44 485 LEU A N 1
ATOM 3982 C CA . LEU A 1 485 ? -7.693 -1.247 -13.686 1.00 84.44 485 LEU A CA 1
ATOM 3983 C C . LEU A 1 485 ? -7.634 -2.022 -15.010 1.00 84.44 485 LEU A C 1
ATOM 3985 O O . LEU A 1 485 ? -8.523 -1.870 -15.845 1.00 84.44 485 LEU A O 1
ATOM 3989 N N . GLN A 1 486 ? -6.642 -2.902 -15.172 1.00 81.56 486 GLN A N 1
ATOM 3990 C CA . GLN A 1 486 ? -6.512 -3.760 -16.358 1.00 81.56 486 GLN A CA 1
ATOM 3991 C C . GLN A 1 486 ? -7.686 -4.739 -16.531 1.00 81.56 486 GLN A C 1
ATOM 3993 O O . GLN A 1 486 ? -7.968 -5.165 -17.650 1.00 81.56 486 GLN A O 1
ATOM 3998 N N . LYS A 1 487 ? -8.395 -5.086 -15.447 1.00 80.00 487 LYS A N 1
ATOM 3999 C CA . LYS A 1 487 ? -9.619 -5.904 -15.505 1.00 80.00 487 LYS A CA 1
ATOM 4000 C C . LYS A 1 487 ? -10.874 -5.093 -15.787 1.00 80.00 487 LYS A C 1
ATOM 4002 O O . LYS A 1 487 ? -11.790 -5.615 -16.413 1.00 80.00 487 LYS A O 1
ATOM 4007 N N . ILE A 1 488 ? -10.924 -3.847 -15.318 1.00 79.81 488 ILE A N 1
ATOM 4008 C CA . ILE A 1 488 ? -12.039 -2.929 -15.585 1.00 79.81 488 ILE A CA 1
ATOM 4009 C C . ILE A 1 488 ? -12.032 -2.507 -17.056 1.00 79.81 488 ILE A C 1
ATOM 4011 O O . ILE A 1 488 ? -13.087 -2.458 -17.681 1.00 79.81 488 ILE A O 1
ATOM 4015 N N . SER A 1 489 ? -10.850 -2.226 -17.610 1.00 80.56 489 SER A N 1
ATOM 4016 C CA . SER A 1 489 ? -10.696 -1.765 -18.984 1.00 80.56 489 SER A CA 1
ATOM 4017 C C . SER A 1 489 ? -9.539 -2.464 -19.683 1.00 80.56 489 SER A C 1
ATOM 4019 O O . SER A 1 489 ? -8.369 -2.246 -19.372 1.00 80.56 489 SER A O 1
ATOM 4021 N N . SER A 1 490 ? -9.863 -3.215 -20.737 1.00 76.69 490 SER A N 1
ATOM 4022 C CA . SER A 1 490 ? -8.857 -3.720 -21.685 1.00 76.69 490 SER A CA 1
ATOM 4023 C C . SER A 1 490 ? -8.158 -2.595 -22.466 1.00 76.69 490 SER A C 1
ATOM 4025 O O . SER A 1 490 ? -7.135 -2.822 -23.118 1.00 76.69 490 SER A O 1
ATOM 4027 N N . LYS A 1 491 ? -8.711 -1.372 -22.426 1.00 77.88 491 LYS A N 1
ATOM 4028 C CA . LYS A 1 491 ? -8.179 -0.192 -23.115 1.00 77.88 491 LYS A CA 1
ATOM 4029 C C . LYS A 1 491 ? -7.065 0.484 -22.309 1.00 77.88 491 LYS A C 1
ATOM 4031 O O . LYS A 1 491 ? -6.248 1.175 -22.909 1.00 77.88 491 LYS A O 1
ATOM 4036 N N . ALA A 1 492 ? -6.994 0.254 -20.995 1.00 81.25 492 ALA A N 1
ATOM 4037 C CA . ALA A 1 492 ? -6.009 0.868 -20.112 1.00 81.25 492 ALA A CA 1
ATOM 4038 C C . ALA A 1 492 ? -4.597 0.295 -20.322 1.00 81.25 492 ALA A C 1
ATOM 4040 O O . ALA A 1 492 ? -4.273 -0.810 -19.885 1.00 81.25 492 ALA A O 1
ATOM 4041 N N . GLN A 1 493 ? -3.731 1.066 -20.984 1.00 79.69 493 GLN A N 1
ATOM 4042 C CA . GLN A 1 493 ? -2.335 0.697 -21.232 1.00 79.69 493 GLN A CA 1
ATOM 4043 C C . GLN A 1 493 ? -1.420 1.400 -20.230 1.00 79.69 493 GLN A C 1
ATOM 4045 O O . GLN A 1 493 ? -1.049 2.556 -20.419 1.00 79.69 493 GLN A O 1
ATOM 4050 N N . ILE A 1 494 ? -1.079 0.709 -19.145 1.00 84.12 494 ILE A N 1
ATOM 4051 C CA . ILE A 1 494 ? -0.365 1.278 -17.995 1.00 84.12 494 ILE A CA 1
ATOM 4052 C C . ILE A 1 494 ? 1.067 1.663 -18.382 1.00 84.12 494 ILE A C 1
ATOM 4054 O O . ILE A 1 494 ? 1.852 0.821 -18.807 1.00 84.12 494 ILE A O 1
ATOM 4058 N N . ILE A 1 495 ? 1.400 2.938 -18.199 1.00 80.62 495 ILE A N 1
ATOM 4059 C CA . ILE A 1 495 ? 2.724 3.522 -18.433 1.00 80.62 495 ILE A CA 1
ATOM 4060 C C . ILE A 1 495 ? 3.539 3.477 -17.147 1.00 80.62 495 ILE A C 1
ATOM 4062 O O . ILE A 1 495 ? 4.671 3.004 -17.136 1.00 80.62 495 ILE A O 1
ATOM 4066 N N . GLN A 1 496 ? 2.960 4.007 -16.073 1.00 84.25 496 GLN A N 1
ATOM 4067 C CA . GLN A 1 496 ? 3.628 4.205 -14.798 1.00 84.25 496 GLN A CA 1
ATOM 4068 C C . GLN A 1 496 ? 2.664 3.862 -13.671 1.00 84.25 496 GLN A C 1
ATOM 4070 O O . GLN A 1 496 ? 1.467 4.150 -13.736 1.00 84.25 496 GLN A O 1
ATOM 4075 N N . TYR A 1 497 ? 3.209 3.265 -12.618 1.00 86.19 497 TYR A N 1
ATOM 4076 C CA . TYR A 1 497 ? 2.477 2.970 -11.402 1.00 86.19 497 TYR A CA 1
ATOM 4077 C C . TYR A 1 497 ? 3.302 3.363 -10.180 1.00 86.19 497 TYR A C 1
ATOM 4079 O O . TYR A 1 497 ? 4.481 3.024 -10.084 1.00 86.19 497 TYR A O 1
ATOM 4087 N N . LYS A 1 498 ? 2.680 4.070 -9.238 1.00 85.56 498 LYS A N 1
ATOM 4088 C CA . LYS A 1 498 ? 3.260 4.419 -7.941 1.00 85.56 498 LYS A CA 1
ATOM 4089 C C . LYS A 1 498 ? 2.249 4.085 -6.854 1.00 85.56 498 LYS A C 1
ATOM 4091 O O . LYS A 1 498 ? 1.224 4.744 -6.724 1.00 85.56 498 LYS A O 1
ATOM 4096 N N . SER A 1 499 ? 2.563 3.072 -6.059 1.00 80.81 499 SER A N 1
ATOM 4097 C CA . SER A 1 499 ? 1.677 2.522 -5.028 1.00 80.81 499 SER A CA 1
ATOM 4098 C C . SER A 1 499 ? 1.557 3.387 -3.765 1.00 80.81 499 SER A C 1
ATOM 4100 O O . SER A 1 499 ? 0.548 3.316 -3.075 1.00 80.81 499 SER A O 1
ATOM 4102 N N . LYS A 1 500 ? 2.563 4.229 -3.487 1.00 81.56 500 LYS A N 1
ATOM 4103 C CA . LYS A 1 500 ? 2.628 5.167 -2.348 1.00 81.56 500 LYS A CA 1
ATOM 4104 C C . LYS A 1 500 ? 2.791 6.611 -2.851 1.00 81.56 500 LYS A C 1
ATOM 4106 O O . LYS A 1 500 ? 3.853 7.220 -2.697 1.00 81.56 500 LYS A O 1
ATOM 4111 N N . ALA A 1 501 ? 1.788 7.130 -3.552 1.00 82.81 501 ALA A N 1
ATOM 4112 C CA . ALA A 1 501 ? 1.755 8.498 -4.072 1.00 82.81 501 ALA A CA 1
ATOM 4113 C C . ALA A 1 501 ? 1.395 9.522 -2.980 1.00 82.81 501 ALA A C 1
ATOM 4115 O O . ALA A 1 501 ? 0.655 9.221 -2.041 1.00 82.81 501 ALA A O 1
ATOM 4116 N N . GLY A 1 502 ? 1.927 10.741 -3.110 1.00 78.75 502 GLY A N 1
ATOM 4117 C CA . GLY A 1 502 ? 1.800 11.785 -2.092 1.00 78.75 502 GLY A CA 1
ATOM 4118 C C . GLY A 1 502 ? 2.672 11.567 -0.844 1.00 78.75 502 GLY A C 1
ATOM 4119 O O . GLY A 1 502 ? 3.268 10.512 -0.623 1.00 78.75 502 GLY A O 1
ATOM 4120 N N . LYS A 1 503 ? 2.759 12.592 0.003 1.00 74.25 503 LYS A N 1
ATOM 4121 C CA . LYS A 1 503 ? 3.500 12.602 1.273 1.00 74.25 503 LYS A CA 1
ATOM 4122 C C . LYS A 1 503 ? 2.867 11.700 2.323 1.00 74.25 503 LYS A C 1
ATOM 4124 O O . LYS A 1 503 ? 3.597 11.117 3.117 1.00 74.25 503 LYS A O 1
ATOM 4129 N N . ASN A 1 504 ? 1.537 11.593 2.329 1.00 68.25 504 ASN A N 1
ATOM 4130 C CA . ASN A 1 504 ? 0.812 10.697 3.229 1.00 68.25 504 ASN A CA 1
ATOM 4131 C C . ASN A 1 504 ? 0.845 9.227 2.779 1.00 68.25 504 ASN A C 1
ATOM 4133 O O . ASN A 1 504 ? 0.465 8.377 3.567 1.00 68.25 504 ASN A O 1
ATOM 4137 N N . LYS A 1 505 ? 1.303 8.931 1.549 1.00 75.44 505 LYS A N 1
ATOM 4138 C CA . LYS A 1 505 ? 1.424 7.576 0.980 1.00 75.44 505 LYS A CA 1
ATOM 4139 C C . LYS A 1 505 ? 0.108 6.777 0.913 1.00 75.44 505 LYS A C 1
ATOM 4141 O O . LYS A 1 505 ? 0.153 5.571 0.698 1.00 75.44 505 LYS A O 1
ATOM 4146 N N . ASN A 1 506 ? -1.044 7.443 1.039 1.00 76.38 506 ASN A N 1
ATOM 4147 C CA . ASN A 1 506 ? -2.367 6.801 1.080 1.00 76.38 506 ASN A CA 1
ATOM 4148 C C . ASN A 1 506 ? -3.018 6.640 -0.301 1.00 76.38 506 ASN A C 1
ATOM 4150 O O . ASN A 1 506 ? -4.080 6.031 -0.412 1.00 76.38 506 ASN A O 1
ATOM 4154 N N . PHE A 1 507 ? -2.419 7.219 -1.342 1.00 83.94 507 PHE A N 1
ATOM 4155 C CA . PHE A 1 507 ? -2.942 7.166 -2.701 1.00 83.94 507 PHE A CA 1
ATOM 4156 C C . PHE A 1 507 ? -2.053 6.319 -3.595 1.00 83.94 507 PHE A C 1
ATOM 4158 O O . PHE A 1 507 ? -0.833 6.278 -3.441 1.00 83.94 507 PHE A O 1
ATOM 4165 N N . LYS A 1 508 ? -2.675 5.715 -4.595 1.00 87.69 508 LYS A N 1
ATOM 4166 C CA . LYS A 1 508 ? -2.026 5.064 -5.720 1.00 87.69 508 LYS A CA 1
ATOM 4167 C C . LYS A 1 508 ? -2.146 5.986 -6.919 1.00 87.69 508 LYS A C 1
ATOM 4169 O O . LYS A 1 508 ? -3.216 6.526 -7.181 1.00 87.69 508 LYS A O 1
ATOM 4174 N N . LEU A 1 509 ? -1.046 6.172 -7.633 1.00 90.25 509 LEU A N 1
ATOM 4175 C CA . LEU A 1 509 ? -1.014 6.892 -8.896 1.00 90.25 509 LEU A CA 1
ATOM 4176 C C . LEU A 1 509 ? -0.822 5.881 -10.021 1.00 90.25 509 LEU A C 1
ATOM 4178 O O . LEU A 1 509 ? 0.186 5.173 -10.067 1.00 90.25 509 LEU A O 1
ATOM 4182 N N . ILE A 1 510 ? -1.779 5.844 -10.936 1.00 91.12 510 ILE A N 1
ATOM 4183 C CA . ILE A 1 510 ? -1.712 5.081 -12.172 1.00 91.12 510 ILE A CA 1
ATOM 4184 C C . ILE A 1 510 ? -1.710 6.081 -13.317 1.00 91.12 510 ILE A C 1
ATOM 4186 O O . ILE A 1 510 ? -2.590 6.932 -13.414 1.00 91.12 510 ILE A O 1
ATOM 4190 N N . LEU A 1 511 ? -0.722 5.967 -14.188 1.00 89.88 511 LEU A N 1
ATOM 4191 C CA . LEU A 1 511 ? -0.686 6.687 -15.445 1.00 89.88 511 LEU A CA 1
ATOM 4192 C C . LEU A 1 511 ? -0.823 5.666 -16.566 1.00 89.88 511 LEU A C 1
ATOM 4194 O O . LEU A 1 511 ? 0.007 4.762 -16.679 1.00 89.88 511 LEU A O 1
ATOM 4198 N N . SER A 1 512 ? -1.845 5.808 -17.393 1.00 88.19 512 SER A N 1
ATOM 4199 C CA . SER A 1 512 ? -2.085 4.976 -18.568 1.00 88.19 512 SER A CA 1
ATOM 4200 C C . SER A 1 512 ? -2.099 5.817 -19.837 1.00 88.19 512 SER A C 1
ATOM 4202 O O . SER A 1 512 ? -2.446 6.992 -19.827 1.00 88.19 512 SER A O 1
ATOM 4204 N N . SER A 1 513 ? -1.688 5.209 -20.946 1.00 77.00 513 SER A N 1
ATOM 4205 C CA . SER A 1 513 ? -1.874 5.772 -22.278 1.00 77.00 513 SER A CA 1
ATOM 4206 C C . SER A 1 513 ? -3.206 5.322 -22.848 1.00 77.00 513 SER A C 1
ATOM 4208 O O . SER A 1 513 ? -3.699 4.220 -22.582 1.00 77.00 513 SER A O 1
ATOM 4210 N N . SER A 1 514 ? -3.739 6.183 -23.689 1.00 62.53 514 SER A N 1
ATOM 4211 C CA . SER A 1 514 ? -4.988 6.023 -24.389 1.00 62.53 514 SER A CA 1
ATOM 4212 C C . SER A 1 514 ? -4.794 6.458 -25.839 1.00 62.53 514 SER A C 1
ATOM 4214 O O . SER A 1 514 ? -4.035 7.369 -26.157 1.00 62.53 514 SER A O 1
ATOM 4216 N N . LYS A 1 515 ? -5.378 5.697 -26.763 1.00 49.16 515 LYS A N 1
ATOM 4217 C CA . LYS A 1 515 ? -5.333 5.904 -28.225 1.00 49.16 515 LYS A CA 1
ATOM 4218 C C . LYS A 1 515 ? -3.993 5.743 -28.985 1.00 49.16 515 LYS A C 1
ATOM 4220 O O . LYS A 1 515 ? -4.013 5.026 -29.988 1.00 49.16 515 LYS A O 1
ATOM 4225 N N . TYR A 1 516 ? -2.843 6.298 -28.575 1.00 46.06 516 TYR A N 1
ATOM 4226 C CA . TYR A 1 516 ? -1.628 6.313 -29.439 1.00 46.06 516 TYR A CA 1
ATOM 4227 C C . TYR A 1 516 ? -1.036 4.916 -29.734 1.00 46.06 516 TYR A C 1
ATOM 4229 O O . TYR A 1 516 ? -0.602 4.642 -30.850 1.00 46.06 516 TYR A O 1
ATOM 4237 N N . ILE A 1 517 ? -1.087 3.994 -28.765 1.00 46.81 517 ILE A N 1
ATOM 4238 C CA . ILE A 1 517 ? -0.632 2.597 -28.934 1.00 46.81 517 ILE A CA 1
ATOM 4239 C C . ILE A 1 517 ? -1.725 1.711 -29.569 1.00 46.81 517 ILE A C 1
ATOM 4241 O O . ILE A 1 517 ? -1.436 0.660 -30.131 1.00 46.81 517 ILE A O 1
ATOM 4245 N N . ARG A 1 518 ? -3.005 2.108 -29.523 1.00 39.94 518 ARG A N 1
ATOM 4246 C CA . ARG A 1 518 ? -4.125 1.204 -29.851 1.00 39.94 518 ARG A CA 1
ATOM 4247 C C . ARG A 1 518 ? -4.792 1.439 -31.206 1.00 39.94 518 ARG A C 1
ATOM 4249 O O . ARG A 1 518 ? -5.281 0.478 -31.797 1.00 39.94 518 ARG A O 1
ATOM 4256 N N . ARG A 1 519 ? -4.710 2.647 -31.778 1.00 43.72 519 ARG A N 1
ATOM 4257 C CA . ARG A 1 519 ? -5.054 2.891 -33.201 1.00 43.72 519 ARG A CA 1
ATOM 4258 C C . ARG A 1 519 ? -4.240 2.024 -34.189 1.00 43.72 519 ARG A C 1
ATOM 4260 O O . ARG A 1 519 ? -4.523 2.015 -35.379 1.00 43.72 519 ARG A O 1
ATOM 4267 N N . LEU A 1 520 ? -3.264 1.268 -33.682 1.00 43.84 520 LEU A N 1
ATOM 4268 C CA . LEU A 1 520 ? -2.341 0.402 -34.407 1.00 43.84 520 LEU A CA 1
ATOM 4269 C C . LEU A 1 520 ? -2.904 -0.984 -34.785 1.00 43.84 520 LEU A C 1
ATOM 4271 O O . LEU A 1 520 ? -2.322 -1.609 -35.669 1.00 43.84 520 LEU A O 1
ATOM 4275 N N . SER A 1 521 ? -3.989 -1.487 -34.170 1.00 38.09 521 SER A N 1
ATOM 4276 C CA . SER A 1 521 ? -4.445 -2.873 -34.428 1.00 38.09 521 SER A CA 1
ATOM 4277 C C . SER A 1 521 ? -5.721 -3.014 -35.261 1.00 38.09 521 SER A C 1
ATOM 4279 O O . SER A 1 521 ? -5.884 -4.026 -35.943 1.00 38.09 521 SER A O 1
ATOM 4281 N N . HIS A 1 522 ? -6.615 -2.021 -35.275 1.00 40.75 522 HIS A N 1
ATOM 4282 C CA . HIS A 1 522 ? -7.885 -2.131 -35.993 1.00 40.75 522 HIS A CA 1
ATOM 4283 C C . HIS A 1 522 ? -8.206 -0.860 -36.789 1.00 40.75 522 HIS A C 1
ATOM 4285 O O . HIS A 1 522 ? -8.762 0.098 -36.275 1.00 40.75 522 HIS A O 1
ATOM 4291 N N . GLN A 1 523 ? -7.890 -0.951 -38.083 1.00 41.81 523 GLN A N 1
ATOM 4292 C CA . GLN A 1 523 ? -8.395 -0.149 -39.201 1.00 41.81 523 GLN A CA 1
ATOM 4293 C C . GLN A 1 523 ? -7.814 1.266 -39.398 1.00 41.81 523 GLN A C 1
ATOM 4295 O O . GLN A 1 523 ? -8.163 2.237 -38.740 1.00 41.81 523 GLN A O 1
ATOM 4300 N N . THR A 1 524 ? -7.026 1.344 -40.480 1.00 43.03 524 THR A N 1
ATOM 4301 C CA . THR A 1 524 ? -6.742 2.507 -41.341 1.00 43.03 524 THR A CA 1
ATOM 4302 C C . THR A 1 524 ? -5.971 3.696 -40.744 1.00 43.03 524 THR A C 1
ATOM 4304 O O . THR A 1 524 ? -6.527 4.571 -40.098 1.00 43.03 524 THR A O 1
ATOM 4307 N N . GLN A 1 525 ? -4.694 3.763 -41.158 1.00 39.84 525 GLN A N 1
ATOM 4308 C CA . GLN A 1 525 ? -3.862 4.967 -41.325 1.00 39.84 525 GLN A CA 1
ATOM 4309 C C . GLN A 1 525 ? -3.264 5.655 -40.086 1.00 39.84 525 GLN A C 1
ATOM 4311 O O . GLN A 1 525 ? -3.258 6.877 -40.028 1.00 39.84 525 GLN A O 1
ATOM 4316 N N . ASP A 1 526 ? -2.590 4.922 -39.192 1.00 43.06 526 ASP A N 1
ATOM 4317 C CA . ASP A 1 526 ? -1.366 5.510 -38.618 1.00 43.06 526 ASP A CA 1
ATOM 4318 C C . ASP A 1 526 ? -0.317 4.473 -38.190 1.00 43.06 526 ASP A C 1
ATOM 4320 O O . ASP A 1 526 ? -0.155 4.116 -37.028 1.00 43.06 526 ASP A O 1
ATOM 4324 N N . TYR A 1 527 ? 0.444 3.987 -39.172 1.00 50.16 527 TYR A N 1
ATOM 4325 C CA . TYR A 1 527 ? 1.559 3.050 -39.013 1.00 50.16 527 TYR A CA 1
ATOM 4326 C C . TYR A 1 527 ? 2.765 3.637 -38.235 1.00 50.16 527 TYR A C 1
ATOM 4328 O O . TYR A 1 527 ? 3.772 2.964 -38.015 1.00 50.16 527 TYR A O 1
ATOM 4336 N N . ALA A 1 528 ? 2.693 4.892 -37.788 1.00 56.66 528 ALA A N 1
ATOM 4337 C CA . ALA A 1 528 ? 3.860 5.692 -37.456 1.00 56.66 528 ALA A CA 1
ATOM 4338 C C . ALA A 1 528 ? 4.637 5.273 -36.193 1.00 56.66 528 ALA A C 1
ATOM 4340 O O . ALA A 1 528 ? 5.819 5.595 -36.144 1.00 56.66 528 ALA A O 1
ATOM 4341 N N . TYR A 1 529 ? 4.050 4.606 -35.185 1.00 65.44 529 TYR A N 1
ATOM 4342 C CA . TYR A 1 529 ? 4.778 4.191 -33.962 1.00 65.44 529 TYR A CA 1
ATOM 4343 C C . TYR A 1 529 ? 5.737 3.026 -34.239 1.00 65.44 529 TYR A C 1
ATOM 4345 O O . TYR A 1 529 ? 6.958 3.194 -34.180 1.00 65.44 529 TYR A O 1
ATOM 4353 N N . TYR A 1 530 ? 5.186 1.864 -34.612 1.00 71.56 530 TYR A N 1
ATOM 4354 C CA . TYR A 1 530 ? 5.986 0.681 -34.928 1.00 71.56 530 TYR A CA 1
ATOM 4355 C C . TYR A 1 530 ? 6.867 0.927 -36.150 1.00 71.56 530 TYR A C 1
ATOM 4357 O O . TYR A 1 530 ? 7.986 0.438 -36.166 1.00 71.56 530 TYR A O 1
ATOM 4365 N N . ASP A 1 531 ? 6.434 1.738 -37.124 1.00 71.94 531 ASP A N 1
ATOM 4366 C CA . ASP A 1 531 ? 7.281 2.102 -38.265 1.00 71.94 531 ASP A CA 1
ATOM 4367 C C . ASP A 1 531 ? 8.414 3.044 -37.876 1.00 71.94 531 ASP A C 1
ATOM 4369 O O . ASP A 1 531 ? 9.472 3.002 -38.493 1.00 71.94 531 ASP A O 1
ATOM 4373 N N . ARG A 1 532 ? 8.219 3.949 -36.907 1.00 75.81 532 ARG A N 1
ATOM 4374 C CA . ARG A 1 532 ? 9.315 4.795 -36.410 1.00 75.81 532 ARG A CA 1
ATOM 4375 C C . ARG A 1 532 ? 10.341 3.945 -35.680 1.00 75.81 532 ARG A C 1
ATOM 4377 O O . ARG A 1 532 ? 11.526 4.093 -35.959 1.00 75.81 532 ARG A O 1
ATOM 4384 N N . LEU A 1 533 ? 9.900 3.052 -34.794 1.00 80.31 533 LEU A N 1
ATOM 4385 C CA . LEU A 1 533 ? 10.807 2.156 -34.083 1.00 80.31 533 LEU A CA 1
ATOM 4386 C C . LEU A 1 533 ? 11.488 1.172 -35.037 1.00 80.31 533 LEU A C 1
ATOM 4388 O O . LEU A 1 533 ? 12.703 1.044 -34.996 1.00 80.31 533 LEU A O 1
ATOM 4392 N N . HIS A 1 534 ? 10.734 0.540 -35.937 1.00 85.44 534 HIS A N 1
ATOM 4393 C CA . HIS A 1 534 ? 11.271 -0.352 -36.966 1.00 85.44 534 HIS A CA 1
ATOM 4394 C C . HIS A 1 534 ? 12.311 0.363 -37.825 1.00 85.44 534 HIS A C 1
ATOM 4396 O O . HIS A 1 534 ? 13.432 -0.123 -37.905 1.00 85.44 534 HIS A O 1
ATOM 4402 N N . ARG A 1 535 ? 12.007 1.554 -38.362 1.00 84.56 535 ARG A N 1
ATOM 4403 C CA . ARG A 1 535 ? 12.982 2.352 -39.126 1.00 84.56 535 ARG A CA 1
ATOM 4404 C C . ARG A 1 535 ? 14.204 2.721 -38.296 1.00 84.56 535 ARG A C 1
ATOM 4406 O O . ARG A 1 535 ? 15.311 2.648 -38.804 1.00 84.56 535 ARG A O 1
ATOM 4413 N N . LYS A 1 536 ? 14.023 3.088 -37.026 1.00 86.31 536 LYS A N 1
ATOM 4414 C CA . LYS A 1 536 ? 15.127 3.416 -36.113 1.00 86.31 536 LYS A CA 1
ATOM 4415 C C . LYS A 1 536 ? 16.026 2.203 -35.859 1.00 86.31 536 LYS A C 1
ATOM 4417 O O . LYS A 1 536 ? 17.241 2.338 -35.894 1.00 86.31 536 LYS A O 1
ATOM 4422 N N . LEU A 1 537 ? 15.451 1.020 -35.638 1.00 87.19 537 LEU A N 1
ATOM 4423 C CA . LEU A 1 537 ? 16.209 -0.222 -35.466 1.00 87.19 537 LEU A CA 1
ATOM 4424 C C . LEU A 1 537 ? 16.880 -0.662 -36.769 1.00 87.19 537 LEU A C 1
ATOM 4426 O O . LEU A 1 537 ? 18.037 -1.065 -36.733 1.00 87.19 537 LEU A O 1
ATOM 4430 N N . ALA A 1 538 ? 16.188 -0.544 -37.904 1.00 88.12 538 ALA A N 1
ATOM 4431 C CA . ALA A 1 538 ? 16.736 -0.815 -39.229 1.00 88.12 538 ALA A CA 1
ATOM 4432 C C . ALA A 1 538 ? 17.908 0.115 -39.558 1.00 88.12 538 ALA A C 1
ATOM 4434 O O . ALA A 1 538 ? 18.891 -0.352 -40.119 1.00 88.12 538 ALA A O 1
ATOM 4435 N N . ASP A 1 539 ? 17.848 1.381 -39.142 1.00 87.44 539 ASP A N 1
ATOM 4436 C CA . ASP A 1 539 ? 18.925 2.361 -39.291 1.00 87.44 539 ASP A CA 1
ATOM 4437 C C . ASP A 1 539 ? 20.128 2.035 -38.386 1.00 87.44 539 ASP A C 1
ATOM 4439 O O . ASP A 1 539 ? 21.242 1.860 -38.878 1.00 87.44 539 ASP A O 1
ATOM 4443 N N . ILE A 1 540 ? 19.906 1.818 -37.081 1.00 86.81 540 ILE A N 1
ATOM 4444 C CA . ILE A 1 540 ? 20.964 1.433 -36.120 1.00 86.81 540 ILE A CA 1
ATOM 4445 C C . ILE A 1 540 ? 21.670 0.146 -36.572 1.00 86.81 540 ILE A C 1
ATOM 4447 O O . ILE A 1 540 ? 22.902 0.049 -36.602 1.00 86.81 540 ILE A O 1
ATOM 4451 N N . LEU A 1 541 ? 20.886 -0.862 -36.950 1.00 88.31 541 LEU A N 1
ATOM 4452 C CA . LEU A 1 541 ? 21.398 -2.147 -37.400 1.00 88.31 541 LEU A CA 1
ATOM 4453 C C . LEU A 1 541 ? 21.789 -2.139 -38.876 1.00 88.31 541 LEU A C 1
ATOM 4455 O O . LEU A 1 541 ? 22.344 -3.137 -39.321 1.00 88.31 541 LEU A O 1
ATOM 4459 N N . LYS A 1 542 ? 21.538 -1.071 -39.639 1.00 88.19 542 LYS A N 1
ATOM 4460 C CA . LYS A 1 542 ? 21.733 -1.013 -41.099 1.00 88.19 542 LYS A CA 1
ATOM 4461 C C . LYS A 1 542 ? 21.182 -2.258 -41.815 1.00 88.19 542 LYS A C 1
ATOM 4463 O O . LYS A 1 542 ? 21.871 -2.879 -42.627 1.00 88.19 542 LYS A O 1
ATOM 4468 N N . ASN A 1 543 ? 19.971 -2.685 -41.446 1.00 87.94 543 ASN A N 1
ATOM 4469 C CA . ASN A 1 543 ? 19.315 -3.883 -41.974 1.00 87.94 543 ASN A CA 1
ATOM 4470 C C . ASN A 1 543 ? 17.792 -3.695 -42.088 1.00 87.94 543 ASN A C 1
ATOM 4472 O O . ASN A 1 543 ? 17.058 -3.827 -41.110 1.00 87.94 543 ASN A O 1
ATOM 4476 N N . ASP A 1 544 ? 17.309 -3.470 -43.311 1.00 85.94 544 ASP A N 1
ATOM 4477 C CA . ASP A 1 544 ? 15.881 -3.265 -43.601 1.00 85.94 544 ASP A CA 1
ATOM 4478 C C . ASP A 1 544 ? 15.042 -4.557 -43.572 1.00 85.94 544 ASP A C 1
ATOM 4480 O O . ASP A 1 544 ? 13.821 -4.510 -43.719 1.00 85.94 544 ASP A O 1
ATOM 4484 N N . ARG A 1 545 ? 15.670 -5.731 -43.397 1.00 88.56 545 ARG A N 1
ATOM 4485 C CA . ARG A 1 545 ? 14.991 -7.042 -43.388 1.00 88.56 545 ARG A CA 1
ATOM 4486 C C . ARG A 1 545 ? 14.510 -7.475 -42.003 1.00 88.56 545 ARG A C 1
ATOM 4488 O O . ARG A 1 545 ? 14.008 -8.588 -41.864 1.00 88.56 545 ARG A O 1
ATOM 4495 N N . ILE A 1 546 ? 14.664 -6.626 -40.986 1.00 89.00 546 ILE A N 1
ATOM 4496 C CA . ILE A 1 546 ? 14.102 -6.858 -39.650 1.00 89.00 546 ILE A CA 1
ATOM 4497 C C . ILE A 1 546 ? 12.595 -7.076 -39.774 1.00 89.00 546 ILE A C 1
ATOM 4499 O O . ILE A 1 546 ? 11.888 -6.256 -40.371 1.00 89.00 546 ILE A O 1
ATOM 4503 N N . ARG A 1 547 ? 12.099 -8.179 -39.203 1.00 88.00 547 ARG A N 1
ATOM 4504 C CA . ARG A 1 547 ? 10.671 -8.500 -39.252 1.00 88.00 547 ARG A CA 1
ATOM 4505 C C . ARG A 1 547 ? 9.900 -7.548 -38.357 1.00 88.00 547 ARG A C 1
ATOM 4507 O O . ARG A 1 547 ? 10.210 -7.378 -37.178 1.00 88.00 547 ARG A O 1
ATOM 4514 N N . ARG A 1 548 ? 8.860 -6.947 -38.924 1.00 84.12 548 ARG A N 1
ATOM 4515 C CA . ARG A 1 548 ? 7.991 -6.005 -38.221 1.00 84.12 548 ARG A CA 1
ATOM 4516 C C . ARG A 1 548 ? 7.303 -6.667 -37.028 1.00 84.12 548 ARG A C 1
ATOM 4518 O O . ARG A 1 548 ? 7.187 -6.055 -35.972 1.00 84.12 548 ARG A O 1
ATOM 4525 N N . GLU A 1 549 ? 6.876 -7.912 -37.194 1.00 85.00 549 GLU A N 1
ATOM 4526 C CA . GLU A 1 549 ? 6.173 -8.698 -36.180 1.00 85.00 549 GLU A CA 1
ATOM 4527 C C . GLU A 1 549 ? 7.032 -8.879 -34.926 1.00 85.00 549 GLU A C 1
ATOM 4529 O O . GLU A 1 549 ? 6.525 -8.761 -33.816 1.00 85.00 549 GLU A O 1
ATOM 4534 N N . THR A 1 550 ? 8.344 -9.062 -35.091 1.00 86.75 550 THR A N 1
ATOM 4535 C CA . THR A 1 550 ? 9.273 -9.197 -33.966 1.00 86.75 550 THR A CA 1
ATOM 4536 C C . THR A 1 550 ? 9.455 -7.886 -33.201 1.00 86.75 550 THR A C 1
ATOM 4538 O O . THR A 1 550 ? 9.620 -7.900 -31.987 1.00 86.75 550 THR A O 1
ATOM 4541 N N . VAL A 1 551 ? 9.387 -6.735 -33.881 1.00 85.25 551 VAL A N 1
ATOM 4542 C CA . VAL A 1 551 ? 9.405 -5.420 -33.213 1.00 85.25 551 VAL A CA 1
ATOM 4543 C C . VAL A 1 551 ? 8.131 -5.217 -32.388 1.00 85.25 551 VAL A C 1
ATOM 4545 O O . VAL A 1 551 ? 8.198 -4.675 -31.288 1.00 85.25 551 VAL A O 1
ATOM 4548 N N . ILE A 1 552 ? 6.980 -5.677 -32.890 1.00 83.69 552 ILE A N 1
ATOM 4549 C CA . ILE A 1 552 ? 5.710 -5.648 -32.149 1.00 83.69 552 ILE A CA 1
ATOM 4550 C C . ILE A 1 552 ? 5.799 -6.559 -30.918 1.00 83.69 552 ILE A C 1
ATOM 4552 O O . ILE A 1 552 ? 5.533 -6.099 -29.811 1.00 83.69 552 ILE A O 1
ATOM 4556 N N . GLU A 1 553 ? 6.262 -7.801 -31.092 1.00 86.56 553 GLU A N 1
ATOM 4557 C CA . GLU A 1 553 ? 6.493 -8.754 -29.996 1.00 86.56 553 GLU A CA 1
ATOM 4558 C C . GLU A 1 553 ? 7.430 -8.169 -28.929 1.00 86.56 553 GLU A C 1
ATOM 4560 O O . GLU A 1 553 ? 7.166 -8.283 -27.732 1.00 86.56 553 GLU A O 1
ATOM 4565 N N . ALA A 1 554 ? 8.505 -7.500 -29.356 1.00 88.06 554 ALA A N 1
ATOM 4566 C CA . ALA A 1 554 ? 9.446 -6.857 -28.453 1.00 88.06 554 ALA A CA 1
ATOM 4567 C C . ALA A 1 554 ? 8.791 -5.753 -27.625 1.00 88.06 554 ALA A C 1
ATOM 4569 O O . ALA A 1 554 ? 9.000 -5.680 -26.413 1.00 88.06 554 ALA A O 1
ATOM 4570 N N . VAL A 1 555 ? 7.982 -4.908 -28.264 1.00 83.81 555 VAL A N 1
ATOM 4571 C CA . VAL A 1 555 ? 7.241 -3.844 -27.583 1.00 83.81 555 VAL A CA 1
ATOM 4572 C C . VAL A 1 555 ? 6.275 -4.422 -26.562 1.00 83.81 555 VAL A C 1
ATOM 4574 O O . VAL A 1 555 ? 6.291 -3.970 -25.420 1.00 83.81 555 VAL A O 1
ATOM 4577 N N . ASP A 1 556 ? 5.478 -5.422 -26.934 1.00 82.19 556 ASP A N 1
ATOM 4578 C CA . ASP A 1 556 ? 4.497 -6.015 -26.024 1.00 82.19 556 ASP A CA 1
ATOM 4579 C C . ASP A 1 556 ? 5.175 -6.661 -24.813 1.00 82.19 556 ASP A C 1
ATOM 4581 O O . ASP A 1 556 ? 4.781 -6.401 -23.676 1.00 82.19 556 ASP A O 1
ATOM 4585 N N . LYS A 1 557 ? 6.268 -7.398 -25.036 1.00 86.94 557 LYS A N 1
ATOM 4586 C CA . LYS A 1 557 ? 7.020 -8.043 -23.957 1.00 86.94 557 LYS A CA 1
ATOM 4587 C C . LYS A 1 557 ? 7.670 -7.044 -22.998 1.00 86.94 557 LYS A C 1
ATOM 4589 O O . LYS A 1 557 ? 7.627 -7.237 -21.786 1.00 86.94 557 LYS A O 1
ATOM 4594 N N . VAL A 1 558 ? 8.264 -5.966 -23.512 1.00 88.75 558 VAL A N 1
ATOM 4595 C CA . VAL A 1 558 ? 8.875 -4.929 -22.662 1.00 88.75 558 VAL A CA 1
ATOM 4596 C C . VAL A 1 558 ? 7.808 -4.104 -21.945 1.00 88.75 558 VAL A C 1
ATOM 4598 O O . VAL A 1 558 ? 8.021 -3.708 -20.802 1.00 88.75 558 VAL A O 1
ATOM 4601 N N . LYS A 1 559 ? 6.641 -3.888 -22.561 1.00 83.75 559 LYS A N 1
ATOM 4602 C CA . LYS A 1 559 ? 5.533 -3.134 -21.957 1.00 83.75 559 LYS A CA 1
ATOM 4603 C C . LYS A 1 559 ? 5.029 -3.772 -20.662 1.00 83.75 559 LYS A C 1
ATOM 4605 O O . LYS A 1 559 ? 4.705 -3.047 -19.723 1.00 83.75 559 LYS A O 1
ATOM 4610 N N . ASP A 1 560 ? 4.995 -5.102 -20.591 1.00 81.50 560 ASP A N 1
ATOM 4611 C CA . ASP A 1 560 ? 4.591 -5.819 -19.375 1.00 81.50 560 ASP A CA 1
ATOM 4612 C C . ASP A 1 560 ? 5.558 -5.561 -18.203 1.00 81.50 560 ASP A C 1
ATOM 4614 O O . ASP A 1 560 ? 5.140 -5.510 -17.039 1.00 81.50 560 ASP A O 1
ATOM 4618 N N . ILE A 1 561 ? 6.833 -5.298 -18.514 1.00 87.62 561 ILE A N 1
ATOM 4619 C CA . ILE A 1 561 ? 7.874 -4.924 -17.551 1.00 87.62 561 ILE A CA 1
ATOM 4620 C C . ILE A 1 561 ? 7.766 -3.432 -17.199 1.00 87.62 561 ILE A C 1
ATOM 4622 O O . ILE A 1 561 ? 7.628 -3.110 -16.012 1.00 87.62 561 ILE A O 1
ATOM 4626 N N . SER A 1 562 ? 7.791 -2.558 -18.217 1.00 85.94 562 SER A N 1
ATOM 4627 C CA . SER A 1 562 ? 7.695 -1.093 -18.125 1.00 85.94 562 SER A CA 1
ATOM 4628 C C . SER A 1 562 ? 7.060 -0.462 -19.372 1.00 85.94 562 SER A C 1
ATOM 4630 O O . SER A 1 562 ? 7.635 -0.441 -20.465 1.00 85.94 562 SER A O 1
ATOM 4632 N N . GLY A 1 563 ? 5.894 0.162 -19.190 1.00 81.31 563 GLY A N 1
ATOM 4633 C CA . GLY A 1 563 ? 5.272 0.988 -20.226 1.00 81.31 563 GLY A CA 1
ATOM 4634 C C . GLY A 1 563 ? 5.987 2.330 -20.437 1.00 81.31 563 GLY A C 1
ATOM 4635 O O . GLY A 1 563 ? 5.978 2.869 -21.546 1.00 81.31 563 GLY A O 1
ATOM 4636 N N . ALA A 1 564 ? 6.651 2.865 -19.408 1.00 80.00 564 ALA A N 1
ATOM 4637 C CA . ALA A 1 564 ? 7.397 4.118 -19.492 1.00 80.00 564 ALA A CA 1
ATOM 4638 C C . ALA A 1 564 ? 8.596 4.015 -20.446 1.00 80.00 564 ALA A C 1
ATOM 4640 O O . ALA A 1 564 ? 8.811 4.925 -21.252 1.00 80.00 564 ALA A O 1
ATOM 4641 N N . LEU A 1 565 ? 9.340 2.904 -20.407 1.00 83.75 565 LEU A N 1
ATOM 4642 C CA . LEU A 1 565 ? 10.438 2.646 -21.343 1.00 83.75 565 LEU A CA 1
ATOM 4643 C C . LEU A 1 565 ? 9.926 2.622 -22.791 1.00 83.75 565 LEU A C 1
ATOM 4645 O O . LEU A 1 565 ? 10.459 3.322 -23.652 1.00 83.75 565 LEU A O 1
ATOM 4649 N N . VAL A 1 566 ? 8.828 1.904 -23.040 1.00 82.00 566 VAL A N 1
ATOM 4650 C CA . VAL A 1 566 ? 8.187 1.785 -24.361 1.00 82.00 566 VAL A CA 1
ATOM 4651 C C . VAL A 1 566 ? 7.747 3.142 -24.930 1.00 82.00 566 VAL A C 1
ATOM 4653 O O . VAL A 1 566 ? 7.864 3.368 -26.139 1.00 82.00 566 VAL A O 1
ATOM 4656 N N . LEU A 1 567 ? 7.284 4.068 -24.084 1.00 75.62 567 LEU A N 1
ATOM 4657 C CA . LEU A 1 567 ? 6.937 5.426 -24.515 1.00 75.62 567 LEU A CA 1
ATOM 4658 C C . LEU A 1 567 ? 8.162 6.288 -24.832 1.00 75.62 567 LEU A C 1
ATOM 4660 O O . LEU A 1 567 ? 8.177 6.980 -25.852 1.00 75.62 567 LEU A O 1
ATOM 4664 N N . LYS A 1 568 ? 9.207 6.240 -23.999 1.00 76.69 568 LYS A N 1
ATOM 4665 C CA . LYS A 1 568 ? 10.428 7.045 -24.196 1.00 76.69 568 LYS A CA 1
ATOM 4666 C C . LYS A 1 568 ? 11.157 6.704 -25.497 1.00 76.69 568 LYS A C 1
ATOM 4668 O O . LYS A 1 568 ? 11.811 7.568 -26.080 1.00 76.69 568 LYS A O 1
ATOM 4673 N N . VAL A 1 569 ? 11.015 5.473 -25.988 1.00 75.12 569 VAL A N 1
ATOM 4674 C CA . VAL A 1 569 ? 11.593 5.002 -27.260 1.00 75.12 569 VAL A CA 1
ATOM 4675 C C . VAL A 1 569 ? 11.151 5.841 -28.472 1.00 75.12 569 VAL A C 1
ATOM 4677 O O . VAL A 1 569 ? 11.924 5.958 -29.431 1.00 75.12 569 VAL A O 1
ATOM 4680 N N . ILE A 1 570 ? 9.960 6.459 -28.417 1.00 65.00 570 ILE A N 1
ATOM 4681 C CA . ILE A 1 570 ? 9.412 7.353 -29.460 1.00 65.00 570 ILE A CA 1
ATOM 4682 C C . ILE A 1 570 ? 10.234 8.641 -29.577 1.00 65.00 570 ILE A C 1
ATOM 4684 O O . ILE A 1 570 ? 10.346 9.214 -30.664 1.00 65.00 570 ILE A O 1
ATOM 4688 N N . GLY A 1 571 ? 10.810 9.094 -28.464 1.00 62.12 571 GLY A N 1
ATOM 4689 C CA . GLY A 1 571 ? 11.629 10.292 -28.409 1.00 62.12 571 GLY A CA 1
ATOM 4690 C C . GLY A 1 571 ? 12.980 10.144 -29.129 1.00 62.12 571 GLY A C 1
ATOM 4691 O O . GLY A 1 571 ? 13.422 9.041 -29.491 1.00 62.12 571 GLY A O 1
ATOM 4692 N N . PRO A 1 572 ? 13.689 11.264 -29.340 1.00 50.22 572 PRO A N 1
ATOM 4693 C CA . PRO A 1 572 ? 15.047 11.238 -29.870 1.00 50.22 572 PRO A CA 1
ATOM 4694 C C . PRO A 1 572 ? 15.998 10.573 -28.855 1.00 50.22 572 PRO A C 1
ATOM 4696 O O . PRO A 1 572 ? 16.090 11.015 -27.714 1.00 50.22 572 PRO A O 1
ATOM 4699 N N . GLY A 1 573 ? 16.731 9.519 -29.253 1.00 61.22 573 GLY A N 1
ATOM 4700 C CA . GLY A 1 573 ? 17.877 9.016 -28.473 1.00 61.22 573 GLY A CA 1
ATOM 4701 C C . GLY A 1 573 ? 17.876 7.542 -28.035 1.00 61.22 573 GLY A C 1
ATOM 4702 O O . GLY A 1 573 ? 17.223 6.686 -28.641 1.00 61.22 573 GLY A O 1
ATOM 4703 N N . LYS A 1 574 ? 18.672 7.291 -26.982 1.00 70.12 574 LYS A N 1
ATOM 4704 C CA . LYS A 1 574 ? 19.221 6.010 -26.483 1.00 70.12 574 LYS A CA 1
ATOM 4705 C C . LYS A 1 574 ? 18.225 4.958 -25.975 1.00 70.12 574 LYS A C 1
ATOM 4707 O O . LYS A 1 574 ? 18.593 3.802 -25.861 1.00 70.12 574 LYS A O 1
ATOM 4712 N N . TYR A 1 575 ? 16.964 5.301 -25.724 1.00 81.88 575 TYR A N 1
ATOM 4713 C CA . TYR A 1 575 ? 15.993 4.356 -25.142 1.00 81.88 575 TYR A CA 1
ATOM 4714 C C . TYR A 1 575 ? 15.656 3.158 -26.044 1.00 81.88 575 TYR A C 1
ATOM 4716 O O . TYR A 1 575 ? 15.255 2.111 -25.552 1.00 81.88 575 TYR A O 1
ATOM 4724 N N . ALA A 1 576 ? 15.855 3.277 -27.365 1.00 83.94 576 ALA A N 1
ATOM 4725 C CA . ALA A 1 576 ? 15.685 2.146 -28.284 1.00 83.94 576 ALA A CA 1
ATOM 4726 C C . ALA A 1 576 ? 16.709 1.023 -28.032 1.00 83.94 576 ALA A C 1
ATOM 4728 O O . ALA A 1 576 ? 16.381 -0.147 -28.198 1.00 83.94 576 ALA A O 1
ATOM 4729 N N . HIS A 1 577 ? 17.925 1.383 -27.607 1.00 88.94 577 HIS A N 1
ATOM 4730 C CA . HIS A 1 577 ? 18.983 0.438 -27.242 1.00 88.94 577 HIS A CA 1
ATOM 4731 C C . HIS A 1 577 ? 18.588 -0.359 -25.995 1.00 88.94 577 HIS A C 1
ATOM 4733 O O . HIS A 1 577 ? 18.603 -1.585 -26.014 1.00 88.94 577 HIS A O 1
ATOM 4739 N N . GLU A 1 578 ? 18.163 0.347 -24.946 1.00 89.38 578 GLU A N 1
ATOM 4740 C CA . GLU A 1 578 ? 17.723 -0.231 -23.671 1.00 89.38 578 GLU A CA 1
ATOM 4741 C C . GLU A 1 578 ? 16.493 -1.135 -23.848 1.00 89.38 578 GLU A C 1
ATOM 4743 O O . GLU A 1 578 ? 16.463 -2.262 -23.354 1.00 89.38 578 GLU A O 1
ATOM 4748 N N . MET A 1 579 ? 15.506 -0.690 -24.632 1.00 90.38 579 MET A N 1
ATOM 4749 C CA . MET A 1 579 ? 14.304 -1.471 -24.928 1.00 90.38 579 MET A CA 1
ATOM 4750 C C . MET A 1 579 ? 14.624 -2.764 -25.687 1.00 90.38 579 MET A C 1
ATOM 4752 O O . MET A 1 579 ? 14.139 -3.833 -25.311 1.00 90.38 579 MET A O 1
ATOM 4756 N N . LEU A 1 580 ? 15.472 -2.697 -26.719 1.00 91.44 580 LEU A N 1
ATOM 4757 C CA . LEU A 1 580 ? 15.850 -3.887 -27.477 1.00 91.44 580 LEU A CA 1
ATOM 4758 C C . LEU A 1 580 ? 16.682 -4.857 -26.627 1.00 91.44 580 LEU A C 1
ATOM 4760 O O . LEU A 1 580 ? 16.408 -6.056 -26.642 1.00 91.44 580 LEU A O 1
ATOM 4764 N N . ALA A 1 581 ? 17.646 -4.357 -25.850 1.00 94.38 581 ALA A N 1
ATOM 4765 C CA . ALA A 1 581 ? 18.422 -5.188 -24.931 1.00 94.38 581 ALA A CA 1
ATOM 4766 C C . ALA A 1 581 ? 17.519 -5.882 -23.897 1.00 94.38 581 ALA A C 1
ATOM 4768 O O . ALA A 1 581 ? 17.625 -7.092 -23.708 1.00 94.38 581 ALA A O 1
ATOM 4769 N N . THR A 1 582 ? 16.555 -5.156 -23.319 1.00 95.31 582 THR A N 1
ATOM 4770 C CA . THR A 1 582 ? 15.563 -5.711 -22.381 1.00 95.31 582 THR A CA 1
ATOM 4771 C C . THR A 1 582 ? 14.783 -6.862 -23.013 1.00 95.31 582 THR A C 1
ATOM 4773 O O . THR A 1 582 ? 14.641 -7.933 -22.414 1.00 95.31 582 THR A O 1
ATOM 4776 N N . TYR A 1 583 ? 14.298 -6.679 -24.244 1.00 95.00 583 TYR A N 1
ATOM 4777 C CA . TYR A 1 583 ? 13.584 -7.727 -24.972 1.00 95.00 583 TYR A CA 1
ATOM 4778 C C . TYR A 1 583 ? 14.453 -8.968 -25.210 1.00 95.00 583 TYR A C 1
ATOM 4780 O O . TYR A 1 583 ? 14.035 -10.084 -24.895 1.00 95.00 583 TYR A O 1
ATOM 4788 N N . LEU A 1 584 ? 15.663 -8.788 -25.746 1.00 95.12 584 LEU A N 1
ATOM 4789 C CA . LEU A 1 584 ? 16.563 -9.896 -26.073 1.00 95.12 584 LEU A CA 1
ATOM 4790 C C . LEU A 1 584 ? 16.963 -10.685 -24.817 1.00 95.12 584 LEU A C 1
ATOM 4792 O O . LEU A 1 584 ? 16.941 -11.920 -24.828 1.00 95.12 584 LEU A O 1
ATOM 4796 N N . THR A 1 585 ? 17.245 -9.981 -23.720 1.00 95.38 585 THR A N 1
ATOM 4797 C CA . THR A 1 585 ? 17.623 -10.571 -22.432 1.00 95.38 585 THR A CA 1
ATOM 4798 C C . THR A 1 585 ? 16.484 -11.407 -21.874 1.00 95.38 585 THR A C 1
ATOM 4800 O O . THR A 1 585 ? 16.668 -12.597 -21.609 1.00 95.38 585 THR A O 1
ATOM 4803 N N . THR A 1 586 ? 15.293 -10.822 -21.754 1.00 94.31 586 THR A N 1
ATOM 4804 C CA . THR A 1 586 ? 14.117 -11.493 -21.179 1.00 94.31 586 THR A CA 1
ATOM 4805 C C . THR A 1 586 ? 13.673 -12.677 -22.037 1.00 94.31 586 THR A C 1
ATOM 4807 O O . THR A 1 586 ? 13.428 -13.761 -21.515 1.00 94.31 586 THR A O 1
ATOM 4810 N N . LYS A 1 587 ? 13.658 -12.540 -23.371 1.00 92.00 587 LYS A N 1
ATOM 4811 C CA . LYS A 1 587 ? 13.374 -13.641 -24.309 1.00 92.00 587 LYS A CA 1
ATOM 4812 C C . LYS A 1 587 ? 14.328 -14.817 -24.143 1.00 92.00 587 LYS A C 1
ATOM 4814 O O . LYS A 1 587 ? 13.870 -15.960 -24.118 1.00 92.00 587 LYS A O 1
ATOM 4819 N N . ARG A 1 588 ? 15.626 -14.557 -23.988 1.00 90.88 588 ARG A N 1
ATOM 4820 C CA . ARG A 1 588 ? 16.618 -15.616 -23.782 1.00 90.88 588 ARG A CA 1
ATOM 4821 C C . ARG A 1 588 ? 16.453 -16.313 -22.431 1.00 90.88 588 ARG A C 1
ATOM 4823 O O . ARG A 1 588 ? 16.421 -17.541 -22.409 1.00 90.88 588 ARG A O 1
ATOM 4830 N N . ARG A 1 589 ? 16.345 -15.558 -21.330 1.00 91.00 589 ARG A N 1
ATOM 4831 C CA . ARG A 1 589 ? 16.225 -16.126 -19.970 1.00 91.00 589 ARG A CA 1
ATOM 4832 C C . ARG A 1 589 ? 14.959 -16.943 -19.811 1.00 91.00 589 ARG A C 1
ATOM 4834 O O . ARG A 1 589 ? 15.022 -18.044 -19.276 1.00 91.00 589 ARG A O 1
ATOM 4841 N N . ASP A 1 590 ? 13.840 -16.443 -20.329 1.00 86.44 590 ASP A N 1
ATOM 4842 C CA . ASP A 1 590 ? 12.592 -17.196 -20.312 1.00 86.44 590 ASP A CA 1
ATOM 4843 C C . ASP A 1 590 ? 12.778 -18.526 -21.060 1.00 86.44 590 ASP A C 1
ATOM 4845 O O . ASP A 1 590 ? 12.428 -19.569 -20.543 1.00 86.44 590 ASP A O 1
ATOM 4849 N N . ARG A 1 591 ? 13.446 -18.566 -22.216 1.00 83.69 591 ARG A N 1
ATOM 4850 C CA . ARG A 1 591 ? 13.667 -19.838 -22.930 1.00 83.69 591 ARG A CA 1
ATOM 4851 C C . ARG A 1 591 ? 14.524 -20.857 -22.154 1.00 83.69 591 ARG A C 1
ATOM 4853 O O . ARG A 1 591 ? 14.318 -22.055 -22.328 1.00 83.69 591 ARG A O 1
ATOM 4860 N N . ILE A 1 592 ? 15.514 -20.404 -21.382 1.00 81.31 592 ILE A N 1
ATOM 4861 C CA . ILE A 1 592 ? 16.547 -21.273 -20.783 1.00 81.31 592 ILE A CA 1
ATOM 4862 C C . ILE A 1 592 ? 16.197 -21.688 -19.345 1.00 81.31 592 ILE A C 1
ATOM 4864 O O . ILE A 1 592 ? 16.431 -22.835 -18.973 1.00 81.31 592 ILE A O 1
ATOM 4868 N N . ASP A 1 593 ? 15.581 -20.802 -18.560 1.00 72.44 593 ASP A N 1
ATOM 4869 C CA . ASP A 1 593 ? 15.401 -20.973 -17.113 1.00 72.44 593 ASP A CA 1
ATOM 4870 C C . ASP A 1 593 ? 13.922 -21.059 -16.715 1.00 72.44 593 ASP A C 1
ATOM 4872 O O . ASP A 1 593 ? 13.425 -20.269 -15.905 1.00 72.44 593 ASP A O 1
ATOM 4876 N N . HIS A 1 594 ? 13.191 -22.012 -17.291 1.00 71.81 594 HIS A N 1
ATOM 4877 C CA . HIS A 1 594 ? 11.832 -22.327 -16.850 1.00 71.81 594 HIS A CA 1
ATOM 4878 C C . HIS A 1 594 ? 11.853 -23.289 -15.662 1.00 71.81 594 HIS A C 1
ATOM 4880 O O . HIS A 1 594 ? 12.114 -24.482 -15.809 1.00 71.81 594 HIS A O 1
ATOM 4886 N N . ARG A 1 595 ? 11.544 -22.762 -14.472 1.00 79.12 595 ARG A N 1
ATOM 4887 C CA . ARG A 1 595 ? 11.250 -23.570 -13.284 1.00 79.12 595 ARG A CA 1
ATOM 4888 C C . ARG A 1 595 ? 9.746 -23.725 -13.119 1.00 79.12 595 ARG A C 1
ATOM 4890 O O . ARG A 1 595 ? 9.037 -22.737 -12.927 1.00 79.12 595 ARG A O 1
ATOM 4897 N N . GLU A 1 596 ? 9.268 -24.964 -13.155 1.00 79.50 596 GLU A N 1
ATOM 4898 C CA . GLU A 1 596 ? 7.872 -25.271 -12.839 1.00 79.50 596 GLU A CA 1
ATOM 4899 C C . GLU A 1 596 ? 7.521 -24.829 -11.410 1.00 79.50 596 GLU A C 1
ATOM 4901 O O . GLU A 1 596 ? 8.355 -24.892 -10.507 1.00 79.50 596 GLU A O 1
ATOM 4906 N N . ASN A 1 597 ? 6.274 -24.393 -11.204 1.00 86.69 597 ASN A N 1
ATOM 4907 C CA . ASN A 1 597 ? 5.745 -23.958 -9.903 1.00 86.69 597 ASN A CA 1
ATOM 4908 C C . ASN A 1 597 ? 6.568 -22.850 -9.221 1.00 86.69 597 ASN A C 1
ATOM 4910 O O . ASN A 1 597 ? 6.662 -22.805 -7.994 1.00 86.69 597 ASN A O 1
ATOM 4914 N N . SER A 1 598 ? 7.156 -21.954 -10.013 1.00 93.50 598 SER A N 1
ATOM 4915 C CA . SER A 1 598 ? 7.843 -20.760 -9.527 1.00 93.50 598 SER A CA 1
ATOM 4916 C C . SER A 1 598 ? 7.123 -19.497 -9.987 1.00 93.50 598 SER A C 1
ATOM 4918 O O . SER A 1 598 ? 6.505 -19.479 -11.050 1.00 93.50 598 SER A O 1
ATOM 4920 N N . LEU A 1 599 ? 7.211 -18.442 -9.184 1.00 94.69 599 LEU A N 1
ATOM 4921 C CA . LEU A 1 599 ? 6.804 -17.097 -9.565 1.00 94.69 599 LEU A CA 1
ATOM 4922 C C . LEU A 1 599 ? 8.036 -16.348 -10.083 1.00 94.69 599 LEU A C 1
ATOM 4924 O O . LEU A 1 599 ? 8.993 -16.176 -9.335 1.00 94.69 599 LEU A O 1
ATOM 4928 N N . THR A 1 600 ? 8.006 -15.873 -11.330 1.00 93.88 600 THR A N 1
ATOM 4929 C CA . THR A 1 600 ? 9.068 -15.029 -11.909 1.00 93.88 600 THR A CA 1
ATOM 4930 C C . THR A 1 600 ? 8.552 -13.613 -12.151 1.00 93.88 600 THR A C 1
ATOM 4932 O O . THR A 1 600 ? 7.540 -13.425 -12.824 1.00 93.88 600 THR A O 1
ATOM 4935 N N . VAL A 1 601 ? 9.261 -12.604 -11.643 1.00 93.69 601 VAL A N 1
ATOM 4936 C CA . VAL A 1 601 ? 8.928 -11.185 -11.833 1.00 93.69 601 VAL A CA 1
ATOM 4937 C C . VAL A 1 601 ? 10.128 -10.425 -12.384 1.00 93.69 601 VAL A C 1
ATOM 4939 O O . VAL A 1 601 ? 11.201 -10.416 -11.784 1.00 93.69 601 VAL A O 1
ATOM 4942 N N . TRP A 1 602 ? 9.917 -9.743 -13.509 1.00 94.44 602 TRP A N 1
ATOM 4943 C CA . TRP A 1 602 ? 10.879 -8.831 -14.123 1.00 94.44 602 TRP A CA 1
ATOM 4944 C C . TRP A 1 602 ? 10.590 -7.386 -13.717 1.00 94.44 602 TRP A C 1
ATOM 4946 O O . TRP A 1 602 ? 9.439 -6.937 -13.750 1.00 94.44 602 TRP A O 1
ATOM 4956 N N . SER A 1 603 ? 11.632 -6.645 -13.345 1.00 93.25 603 SER A N 1
ATOM 4957 C CA . SER A 1 603 ? 11.513 -5.240 -12.938 1.00 93.25 603 SER A CA 1
ATOM 4958 C C . SER A 1 603 ? 12.670 -4.410 -13.483 1.00 93.25 603 SER A C 1
ATOM 4960 O O . SER A 1 603 ? 13.818 -4.839 -13.387 1.00 93.25 603 SER A O 1
ATOM 4962 N N . LEU A 1 604 ? 12.380 -3.211 -14.000 1.00 92.06 604 LEU A N 1
ATOM 4963 C CA . LEU A 1 604 ? 13.419 -2.206 -14.218 1.00 92.06 604 LEU A CA 1
ATOM 4964 C C . LEU A 1 604 ? 13.841 -1.624 -12.874 1.00 92.06 604 LEU A C 1
ATOM 4966 O O . LEU A 1 604 ? 13.002 -1.212 -12.069 1.00 92.06 604 LEU A O 1
ATOM 4970 N N . CYS A 1 605 ? 15.143 -1.570 -12.634 1.00 91.88 605 CYS A N 1
ATOM 4971 C CA . CYS A 1 605 ? 15.696 -1.077 -11.381 1.00 91.88 605 CYS A CA 1
ATOM 4972 C C . CYS A 1 605 ? 15.416 0.415 -11.163 1.00 91.88 605 CYS A C 1
ATOM 4974 O O . CYS A 1 605 ? 15.341 0.847 -10.018 1.00 91.88 605 CYS A O 1
ATOM 4976 N N . ASP A 1 606 ? 15.240 1.219 -12.214 1.00 87.12 606 ASP A N 1
ATOM 4977 C CA . ASP A 1 606 ? 14.898 2.640 -12.077 1.00 87.12 606 ASP A CA 1
ATOM 4978 C C . ASP A 1 606 ? 13.463 2.905 -11.604 1.00 87.12 606 ASP A C 1
ATOM 4980 O O . ASP A 1 606 ? 13.192 3.969 -11.043 1.00 87.12 606 ASP A O 1
ATOM 4984 N N . GLU A 1 607 ? 12.572 1.929 -11.764 1.00 85.19 607 GLU A N 1
ATOM 4985 C CA . GLU A 1 607 ? 11.189 1.975 -11.288 1.00 85.19 607 GLU A CA 1
ATOM 4986 C C . GLU A 1 607 ? 11.020 1.390 -9.876 1.00 85.19 607 GLU A C 1
ATOM 4988 O O . GLU A 1 607 ? 9.945 1.507 -9.282 1.00 85.19 607 GLU A O 1
ATOM 4993 N N . LEU A 1 608 ? 12.058 0.764 -9.310 1.00 87.62 608 LEU A N 1
ATOM 4994 C CA . LEU A 1 608 ? 11.974 0.154 -7.985 1.00 87.62 608 LEU A CA 1
ATOM 4995 C C . LEU A 1 608 ? 12.066 1.203 -6.865 1.00 87.62 608 LEU A C 1
ATOM 4997 O O . LEU A 1 608 ? 12.997 2.018 -6.855 1.00 87.62 608 LEU A O 1
ATOM 5001 N N . PRO A 1 609 ? 11.176 1.155 -5.848 1.00 83.00 609 PRO A N 1
ATOM 5002 C CA . PRO A 1 609 ? 11.154 2.146 -4.769 1.00 83.00 609 PRO A CA 1
ATOM 5003 C C . PRO A 1 609 ? 12.490 2.281 -4.032 1.00 83.00 609 PRO A C 1
ATOM 5005 O O . PRO A 1 609 ? 12.901 3.383 -3.666 1.00 83.00 609 PRO A O 1
ATOM 5008 N N . TRP A 1 610 ? 13.198 1.167 -3.846 1.00 86.31 610 TRP A N 1
ATOM 5009 C CA . TRP A 1 610 ? 14.469 1.122 -3.125 1.00 86.31 610 TRP A CA 1
ATOM 5010 C C . TRP A 1 610 ? 15.683 1.597 -3.936 1.00 86.31 610 TRP A C 1
ATOM 5012 O O . TRP A 1 610 ? 16.751 1.772 -3.348 1.00 86.31 610 TRP A O 1
ATOM 5022 N N . PHE A 1 611 ? 15.527 1.877 -5.235 1.00 85.12 611 PHE A N 1
ATOM 5023 C CA . PHE A 1 611 ? 16.556 2.479 -6.092 1.00 85.12 611 PHE A CA 1
ATOM 5024 C C . PHE A 1 611 ? 16.283 3.945 -6.461 1.00 85.12 611 PHE A C 1
ATOM 5026 O O . PHE A 1 611 ? 17.135 4.576 -7.086 1.00 85.12 611 PHE A O 1
ATOM 5033 N N . ALA A 1 612 ? 15.160 4.528 -6.024 1.00 74.38 612 ALA A N 1
ATOM 5034 C CA . ALA A 1 612 ? 14.722 5.871 -6.425 1.00 74.38 612 ALA A CA 1
ATOM 5035 C C . ALA A 1 612 ? 15.767 6.989 -6.203 1.00 74.38 612 ALA A C 1
ATOM 5037 O O . ALA A 1 612 ? 15.787 7.978 -6.935 1.00 74.38 612 ALA A O 1
ATOM 5038 N N . SER A 1 613 ? 16.649 6.851 -5.204 1.00 70.50 613 SER A N 1
ATOM 5039 C CA . SER A 1 613 ? 17.717 7.818 -4.908 1.00 70.50 613 SER A CA 1
ATOM 5040 C C . SER A 1 613 ? 19.085 7.456 -5.492 1.00 70.50 613 SER A C 1
ATOM 5042 O O . SER A 1 613 ? 19.992 8.291 -5.464 1.00 70.50 613 SER A O 1
ATOM 5044 N N . ASN A 1 614 ? 19.273 6.232 -5.990 1.00 75.00 614 ASN A N 1
ATOM 5045 C CA . ASN A 1 614 ? 20.570 5.766 -6.463 1.00 75.00 614 ASN A CA 1
ATOM 5046 C C . ASN A 1 614 ? 20.711 6.007 -7.968 1.00 75.00 614 ASN A C 1
ATOM 5048 O O . ASN A 1 614 ? 19.990 5.426 -8.775 1.00 75.00 614 ASN A O 1
ATOM 5052 N N . LYS A 1 615 ? 21.661 6.862 -8.356 1.00 75.12 615 LYS A N 1
ATOM 5053 C CA . LYS A 1 615 ? 21.938 7.154 -9.769 1.00 75.12 615 LYS A CA 1
ATOM 5054 C C . LYS A 1 615 ? 22.725 6.049 -10.471 1.00 75.12 615 LYS A C 1
ATOM 5056 O O . LYS A 1 615 ? 22.633 5.967 -11.689 1.00 75.12 615 LYS A O 1
ATOM 5061 N N . ARG A 1 616 ? 23.484 5.237 -9.731 1.00 84.94 616 ARG A N 1
ATOM 5062 C CA . ARG A 1 616 ? 24.311 4.161 -10.279 1.00 84.94 616 ARG A CA 1
ATOM 5063 C C . ARG A 1 616 ? 23.715 2.822 -9.877 1.00 84.94 616 ARG A C 1
ATOM 5065 O O . ARG A 1 616 ? 23.856 2.387 -8.739 1.00 84.94 616 ARG A O 1
ATOM 5072 N N . ARG A 1 617 ? 22.991 2.216 -10.805 1.00 90.44 617 ARG A N 1
ATOM 5073 C CA . ARG A 1 617 ? 22.212 0.996 -10.598 1.00 90.44 617 ARG A CA 1
ATOM 5074 C C . ARG A 1 617 ? 22.237 0.157 -11.878 1.00 90.44 617 ARG A C 1
ATOM 5076 O O . ARG A 1 617 ? 22.462 0.755 -12.934 1.00 90.44 617 ARG A O 1
ATOM 5083 N N . PRO A 1 618 ? 22.010 -1.162 -11.770 1.00 93.62 618 PRO A N 1
ATOM 5084 C CA . PRO A 1 618 ? 21.746 -2.017 -12.919 1.00 93.62 618 PRO A CA 1
ATOM 5085 C C . PRO A 1 618 ? 20.477 -1.586 -13.656 1.00 93.62 618 PRO A C 1
ATOM 5087 O O . PRO A 1 618 ? 19.668 -0.859 -13.078 1.00 93.62 618 PRO A O 1
ATOM 5090 N N . ASP A 1 619 ? 20.249 -2.089 -14.863 1.00 93.88 619 ASP A N 1
ATOM 5091 C CA . ASP A 1 619 ? 19.006 -1.834 -15.603 1.00 93.88 619 ASP A CA 1
ATOM 5092 C C . ASP A 1 619 ? 17.845 -2.728 -15.147 1.00 93.88 619 ASP A C 1
ATOM 5094 O O . ASP A 1 619 ? 16.735 -2.245 -14.917 1.00 93.88 619 ASP A O 1
ATOM 5098 N N . LEU A 1 620 ? 18.089 -4.029 -14.964 1.00 95.69 620 LEU A N 1
ATOM 5099 C CA . LEU A 1 620 ? 17.058 -5.030 -14.687 1.00 95.69 620 LEU A CA 1
ATOM 5100 C C . LEU A 1 620 ? 17.336 -5.844 -13.426 1.00 95.69 620 LEU A C 1
ATOM 5102 O O . LEU A 1 620 ? 18.478 -6.095 -13.039 1.00 95.69 620 LEU A O 1
ATOM 5106 N N . VAL A 1 621 ? 16.253 -6.352 -12.847 1.00 95.94 621 VAL A N 1
ATOM 5107 C CA . VAL A 1 621 ? 16.284 -7.465 -11.904 1.00 95.94 621 VAL A CA 1
ATOM 5108 C C . VAL A 1 621 ? 15.222 -8.497 -12.267 1.00 95.94 621 VAL A C 1
ATOM 5110 O O . VAL A 1 621 ? 14.078 -8.159 -12.599 1.00 95.94 621 VAL A O 1
ATOM 5113 N N . ARG A 1 622 ? 15.606 -9.767 -12.176 1.00 95.44 622 ARG A N 1
ATOM 5114 C CA . ARG A 1 622 ? 14.706 -10.916 -12.217 1.00 95.44 622 ARG A CA 1
ATOM 5115 C C . ARG A 1 622 ? 14.600 -11.501 -10.815 1.00 95.44 622 ARG A C 1
ATOM 5117 O O . ARG A 1 622 ? 15.611 -11.866 -10.221 1.00 95.44 622 ARG A O 1
ATOM 5124 N N . SER A 1 623 ? 13.380 -11.597 -10.305 1.00 95.81 623 SER A N 1
ATOM 5125 C CA . SER A 1 623 ? 13.077 -12.199 -9.004 1.00 95.81 623 SER A CA 1
ATOM 5126 C C . SER A 1 623 ? 12.340 -13.514 -9.222 1.00 95.81 623 SER A C 1
ATOM 5128 O O . SER A 1 623 ? 11.293 -13.512 -9.870 1.00 95.81 623 SER A O 1
ATOM 5130 N N . ILE A 1 624 ? 12.855 -14.622 -8.690 1.00 95.81 624 ILE A N 1
ATOM 5131 C CA . ILE A 1 624 ? 12.235 -15.951 -8.796 1.00 95.81 624 ILE A CA 1
ATOM 5132 C C . ILE A 1 624 ? 11.916 -16.464 -7.395 1.00 95.81 624 ILE A C 1
ATOM 5134 O O . ILE A 1 624 ? 12.811 -16.591 -6.567 1.00 95.81 624 ILE A O 1
ATOM 5138 N N . ILE A 1 625 ? 10.651 -16.784 -7.134 1.00 96.44 625 ILE A N 1
ATOM 5139 C CA . ILE A 1 625 ? 10.168 -17.261 -5.834 1.00 96.44 625 ILE A CA 1
ATOM 5140 C C . ILE A 1 625 ? 9.624 -18.673 -6.000 1.00 96.44 625 ILE A C 1
ATOM 5142 O O . ILE A 1 625 ? 8.828 -18.937 -6.900 1.00 96.44 625 ILE A O 1
ATOM 5146 N N . TYR A 1 626 ? 10.067 -19.592 -5.152 1.00 95.44 626 TYR A N 1
ATOM 5147 C CA . TYR A 1 626 ? 9.698 -21.005 -5.224 1.00 95.44 626 TYR A CA 1
ATOM 5148 C C . TYR A 1 626 ? 9.868 -21.677 -3.861 1.00 95.44 626 TYR A C 1
ATOM 5150 O O . TYR A 1 626 ? 10.442 -21.108 -2.933 1.00 95.44 626 TYR A O 1
ATOM 5158 N N . LYS A 1 627 ? 9.365 -22.906 -3.741 1.00 94.50 627 LYS A N 1
ATOM 5159 C CA . LYS A 1 627 ? 9.604 -23.763 -2.578 1.00 94.50 627 LYS A CA 1
ATOM 5160 C C . LYS A 1 627 ? 10.608 -24.855 -2.930 1.00 94.50 627 LYS A C 1
ATOM 5162 O O . LYS A 1 627 ? 10.459 -25.519 -3.954 1.00 94.50 627 LYS A O 1
ATOM 5167 N N . GLN A 1 628 ? 11.585 -25.073 -2.059 1.00 92.06 628 GLN A N 1
ATOM 5168 C CA . GLN A 1 628 ? 12.523 -26.190 -2.126 1.00 92.06 628 GLN A CA 1
ATOM 5169 C C . GLN A 1 628 ? 12.523 -26.903 -0.773 1.00 92.06 628 GLN A C 1
ATOM 5171 O O . GLN A 1 628 ? 12.748 -26.272 0.253 1.00 92.06 628 GLN A O 1
ATOM 5176 N N . ASP A 1 629 ? 12.199 -28.199 -0.762 1.00 89.00 629 ASP A N 1
ATOM 5177 C CA . ASP A 1 629 ? 12.115 -29.016 0.462 1.00 89.00 629 ASP A CA 1
ATOM 5178 C C . ASP A 1 629 ? 11.221 -28.408 1.569 1.00 89.00 629 ASP A C 1
ATOM 5180 O O . ASP A 1 629 ? 11.461 -28.573 2.761 1.00 89.00 629 ASP A O 1
ATOM 5184 N N . GLY A 1 630 ? 10.168 -27.684 1.167 1.00 86.75 630 GLY A N 1
ATOM 5185 C CA . GLY A 1 630 ? 9.241 -26.990 2.070 1.00 86.75 630 GLY A CA 1
ATOM 5186 C C . GLY A 1 630 ? 9.702 -25.602 2.532 1.00 86.75 630 GLY A C 1
ATOM 5187 O O . GLY A 1 630 ? 8.887 -24.862 3.079 1.00 86.75 630 GLY A O 1
ATOM 5188 N N . GLN A 1 631 ? 10.951 -25.216 2.264 1.00 92.31 631 GLN A N 1
ATOM 5189 C CA . GLN A 1 631 ? 11.485 -23.888 2.557 1.00 92.31 631 GLN A CA 1
ATOM 5190 C C . GLN A 1 631 ? 11.230 -22.919 1.396 1.00 92.31 631 GLN A C 1
ATOM 5192 O O . GLN A 1 631 ? 11.325 -23.294 0.225 1.00 92.31 631 GLN A O 1
ATOM 5197 N N . LEU A 1 632 ? 10.908 -21.665 1.719 1.00 95.56 632 LEU A N 1
ATOM 5198 C CA . LEU A 1 632 ? 10.741 -20.611 0.724 1.00 95.56 632 LEU A CA 1
ATOM 5199 C C . LEU A 1 632 ? 12.107 -20.082 0.268 1.00 95.56 632 LEU A C 1
ATOM 5201 O O . LEU A 1 632 ? 12.964 -19.745 1.088 1.00 95.56 632 LEU A O 1
ATOM 5205 N N . MET A 1 633 ? 12.274 -19.995 -1.047 1.00 95.62 633 MET A N 1
ATOM 5206 C CA . MET A 1 633 ? 13.494 -19.565 -1.715 1.00 95.62 633 MET A CA 1
ATOM 5207 C C . MET A 1 633 ? 13.209 -18.339 -2.583 1.00 95.62 633 MET A C 1
ATOM 5209 O O . MET A 1 633 ? 12.193 -18.303 -3.285 1.00 95.62 633 MET A O 1
ATOM 5213 N N . ILE A 1 634 ? 14.118 -17.363 -2.573 1.00 96.44 634 ILE A N 1
ATOM 5214 C CA . ILE A 1 634 ? 14.089 -16.199 -3.467 1.00 96.44 634 ILE A CA 1
ATOM 5215 C C . ILE A 1 634 ? 15.429 -16.101 -4.196 1.00 96.44 634 ILE A C 1
ATOM 5217 O O . ILE A 1 634 ? 16.463 -15.917 -3.561 1.00 96.44 634 ILE A O 1
ATOM 5221 N N . ASP A 1 635 ? 15.418 -16.178 -5.523 1.00 95.62 635 ASP A N 1
ATOM 5222 C CA . ASP A 1 635 ? 16.600 -15.923 -6.345 1.00 95.62 635 ASP A CA 1
ATOM 5223 C C . ASP A 1 635 ? 16.474 -14.531 -6.981 1.00 95.62 635 ASP A C 1
ATOM 5225 O O . ASP A 1 635 ? 15.516 -14.262 -7.712 1.00 95.62 635 ASP A O 1
ATOM 5229 N N . PHE A 1 636 ? 17.439 -13.650 -6.717 1.00 96.56 636 PHE A N 1
ATOM 5230 C CA . PHE A 1 636 ? 17.590 -12.369 -7.406 1.00 96.56 636 PHE A CA 1
ATOM 5231 C C . PHE A 1 636 ? 18.731 -12.444 -8.423 1.00 96.56 636 PHE A C 1
ATOM 5233 O O . PHE A 1 636 ? 19.869 -12.762 -8.074 1.00 96.56 636 PHE A O 1
ATOM 5240 N N . GLU A 1 637 ? 18.446 -12.100 -9.674 1.00 95.12 637 GLU A N 1
ATOM 5241 C CA . GLU A 1 637 ? 19.438 -11.923 -10.738 1.00 95.12 637 GLU A CA 1
ATOM 5242 C C . GLU A 1 637 ? 19.432 -10.454 -11.173 1.00 95.12 637 GLU A C 1
ATOM 5244 O O . GLU A 1 637 ? 18.446 -9.979 -11.739 1.00 95.12 637 GLU A O 1
ATOM 5249 N N . LEU A 1 638 ? 20.511 -9.721 -10.884 1.00 95.44 638 LEU A N 1
ATOM 5250 C CA . LEU A 1 638 ? 20.682 -8.338 -11.335 1.00 95.44 638 LEU A CA 1
ATOM 5251 C C . LEU A 1 638 ? 21.396 -8.317 -12.687 1.00 95.44 638 LEU A C 1
ATOM 5253 O O . LEU A 1 638 ? 22.420 -8.977 -12.858 1.00 95.44 638 LEU A O 1
ATOM 5257 N N . ILE A 1 639 ? 20.871 -7.550 -13.639 1.00 95.56 639 ILE A N 1
ATOM 5258 C CA . ILE A 1 639 ? 21.361 -7.544 -15.019 1.00 95.56 639 ILE A CA 1
ATOM 5259 C C . ILE A 1 639 ? 21.571 -6.105 -15.481 1.00 95.56 639 ILE A C 1
ATOM 5261 O O . ILE A 1 639 ? 20.651 -5.289 -15.432 1.00 95.56 639 ILE A O 1
ATOM 5265 N N . GLU A 1 640 ? 22.777 -5.800 -15.945 1.00 95.56 640 GLU A N 1
ATOM 5266 C CA . GLU A 1 640 ? 23.094 -4.545 -16.627 1.00 95.56 640 GLU A CA 1
ATOM 5267 C C . GLU A 1 640 ? 23.099 -4.788 -18.131 1.00 95.56 640 GLU A C 1
ATOM 5269 O O . GLU A 1 640 ? 23.680 -5.768 -18.607 1.00 95.56 640 GLU A O 1
ATOM 5274 N N . LEU A 1 641 ? 22.447 -3.901 -18.876 1.00 95.25 641 LEU A N 1
ATOM 5275 C CA . LEU A 1 641 ? 22.228 -4.036 -20.303 1.00 95.25 641 LEU A CA 1
ATOM 5276 C C . LEU A 1 641 ? 23.029 -2.985 -21.064 1.00 95.25 641 LEU A C 1
ATOM 5278 O O . LEU A 1 641 ? 22.796 -1.783 -20.964 1.00 95.25 641 LEU A O 1
ATOM 5282 N N . LYS A 1 642 ? 23.920 -3.432 -21.942 1.00 94.00 642 LYS A N 1
ATOM 5283 C CA . LYS A 1 642 ? 24.617 -2.553 -22.883 1.00 94.00 642 LYS A CA 1
ATOM 5284 C C . LYS A 1 642 ? 24.245 -2.944 -24.303 1.00 94.00 642 LYS A C 1
ATOM 5286 O O . LYS A 1 642 ? 24.330 -4.104 -24.679 1.00 94.00 642 LYS A O 1
ATOM 5291 N N . PHE A 1 643 ? 23.858 -1.974 -25.123 1.00 92.44 643 PHE A N 1
ATOM 5292 C CA . PHE A 1 643 ? 23.667 -2.170 -26.562 1.00 92.44 643 PHE A CA 1
ATOM 5293 C C . PHE A 1 643 ? 24.530 -1.151 -27.301 1.00 92.44 643 PHE A C 1
ATOM 5295 O O . PHE A 1 643 ? 24.228 0.046 -27.339 1.00 92.44 643 PHE A O 1
ATOM 5302 N N . VAL A 1 644 ? 25.673 -1.627 -27.792 1.00 91.50 644 VAL A N 1
ATOM 5303 C CA . VAL A 1 644 ? 26.853 -0.801 -28.082 1.00 91.50 644 VAL A CA 1
ATOM 5304 C C . VAL A 1 644 ? 27.557 -1.236 -29.366 1.00 91.50 644 VAL A C 1
ATOM 5306 O O . VAL A 1 644 ? 27.400 -2.358 -29.850 1.00 91.50 644 VAL A O 1
ATOM 5309 N N . SER A 1 645 ? 28.349 -0.332 -29.939 1.00 89.56 645 SER A N 1
ATOM 5310 C CA . SER A 1 645 ? 29.281 -0.667 -31.016 1.00 89.56 645 SER A CA 1
ATOM 5311 C C . SER A 1 645 ? 30.544 -1.320 -30.449 1.00 89.56 645 SER A C 1
ATOM 5313 O O . SER A 1 645 ? 30.906 -1.097 -29.295 1.00 89.56 645 SER A O 1
ATOM 5315 N N . HIS A 1 646 ? 31.260 -2.086 -31.274 1.00 86.50 646 HIS A N 1
ATOM 5316 C CA . HIS A 1 646 ? 32.471 -2.795 -30.854 1.00 86.50 646 HIS A CA 1
ATOM 5317 C C . HIS A 1 646 ? 33.579 -1.849 -30.358 1.00 86.50 646 HIS A C 1
ATOM 5319 O O . HIS A 1 646 ? 34.344 -2.229 -29.484 1.00 86.50 646 HIS A O 1
ATOM 5325 N N . HIS A 1 647 ? 33.627 -0.601 -30.842 1.00 84.06 647 HIS A N 1
ATOM 5326 C CA . HIS A 1 647 ? 34.631 0.398 -30.442 1.00 84.06 647 HIS A CA 1
ATOM 5327 C C . HIS A 1 647 ? 34.588 0.811 -28.970 1.00 84.06 647 HIS A C 1
ATOM 5329 O O . HIS A 1 647 ? 35.616 1.168 -28.407 1.00 84.06 647 HIS A O 1
ATOM 5335 N N . ILE A 1 648 ? 33.405 0.795 -28.357 1.00 86.94 648 ILE A N 1
ATOM 5336 C CA . ILE A 1 648 ? 33.213 1.223 -26.965 1.00 86.94 648 ILE A CA 1
ATOM 5337 C C . ILE A 1 648 ? 32.895 0.039 -26.048 1.00 86.94 648 ILE A C 1
ATOM 5339 O O . ILE A 1 648 ? 32.592 0.245 -24.877 1.00 86.94 648 ILE A O 1
ATOM 5343 N N . LEU A 1 649 ? 32.967 -1.190 -26.573 1.00 86.31 649 LEU A N 1
ATOM 5344 C CA . LEU A 1 649 ? 32.557 -2.410 -25.882 1.00 86.31 649 LEU A CA 1
ATOM 5345 C C . LEU A 1 649 ? 33.289 -2.578 -24.548 1.00 86.31 649 LEU A C 1
ATOM 5347 O O . LEU A 1 649 ? 32.634 -2.710 -23.517 1.00 86.31 649 LEU A O 1
ATOM 5351 N N . ASP A 1 650 ? 34.618 -2.481 -24.541 1.00 84.31 650 ASP A N 1
ATOM 5352 C CA . ASP A 1 650 ? 35.413 -2.660 -23.320 1.00 84.31 650 ASP A CA 1
ATOM 5353 C C . ASP A 1 650 ? 35.114 -1.569 -22.281 1.00 84.31 650 ASP A C 1
ATOM 5355 O O . ASP A 1 650 ? 34.925 -1.852 -21.098 1.00 84.31 650 ASP A O 1
ATOM 5359 N N . LYS A 1 651 ? 35.003 -0.311 -22.729 1.00 88.31 651 LYS A N 1
ATOM 5360 C CA . LYS A 1 651 ? 34.700 0.836 -21.861 1.00 88.31 651 LYS A CA 1
ATOM 5361 C C . LYS A 1 651 ? 33.331 0.689 -21.193 1.00 88.31 651 LYS A C 1
ATOM 5363 O O . LYS A 1 651 ? 33.220 0.878 -19.984 1.00 88.31 651 LYS A O 1
ATOM 5368 N N . GLU A 1 652 ? 32.304 0.365 -21.971 1.00 89.12 652 GLU A N 1
ATOM 5369 C CA . GLU A 1 652 ? 30.930 0.221 -21.476 1.00 89.12 652 GLU A CA 1
ATOM 5370 C C . GLU A 1 652 ? 30.770 -1.030 -20.605 1.00 89.12 652 GLU A C 1
ATOM 5372 O O . GLU A 1 652 ? 30.022 -1.001 -19.630 1.00 89.12 652 GLU A O 1
ATOM 5377 N N . THR A 1 653 ? 31.524 -2.098 -20.887 1.00 86.06 653 THR A N 1
ATOM 5378 C CA . THR A 1 653 ? 31.582 -3.295 -20.031 1.00 86.06 653 THR A CA 1
ATOM 5379 C C . THR A 1 653 ? 32.179 -2.960 -18.661 1.00 86.06 653 THR A C 1
ATOM 5381 O O . THR A 1 653 ? 31.635 -3.363 -17.636 1.00 86.06 653 THR A O 1
ATOM 5384 N N . LEU A 1 654 ? 33.258 -2.170 -18.607 1.00 86.88 654 LEU A N 1
ATOM 5385 C CA . LEU A 1 654 ? 33.854 -1.737 -17.337 1.00 86.88 654 LEU A CA 1
ATOM 5386 C C . LEU A 1 654 ? 32.906 -0.872 -16.495 1.00 86.88 654 LEU A C 1
ATOM 5388 O O . LEU A 1 654 ? 32.865 -1.023 -15.272 1.00 86.88 654 LEU A O 1
ATOM 5392 N N . ASP A 1 655 ? 32.141 0.021 -17.126 1.00 89.38 655 ASP A N 1
ATOM 5393 C CA . ASP A 1 655 ? 31.116 0.806 -16.426 1.00 89.38 655 ASP A CA 1
ATOM 5394 C C . ASP A 1 655 ? 29.966 -0.081 -15.923 1.00 89.38 655 ASP A C 1
ATOM 5396 O O . ASP A 1 655 ? 29.531 0.059 -14.775 1.00 89.38 655 ASP A O 1
ATOM 5400 N N . ALA A 1 656 ? 29.552 -1.059 -16.736 1.00 90.69 656 ALA A N 1
ATOM 5401 C CA . ALA A 1 656 ? 28.498 -2.006 -16.397 1.00 90.69 656 ALA A CA 1
ATOM 5402 C C . ALA A 1 656 ? 28.813 -2.818 -15.132 1.00 90.69 656 ALA A C 1
ATOM 5404 O O . ALA A 1 656 ? 27.964 -2.965 -14.252 1.00 90.69 656 ALA A O 1
ATOM 5405 N N . ILE A 1 657 ? 30.056 -3.291 -14.998 1.00 88.19 657 ILE A N 1
ATOM 5406 C CA . ILE A 1 657 ? 30.516 -4.021 -13.805 1.00 88.19 657 ILE A CA 1
ATOM 5407 C C . ILE A 1 657 ? 30.354 -3.155 -12.554 1.00 88.19 657 ILE A C 1
ATOM 5409 O O . ILE A 1 657 ? 29.845 -3.620 -11.538 1.00 88.19 657 ILE A O 1
ATOM 5413 N N . GLN A 1 658 ? 30.713 -1.870 -12.629 1.00 88.69 658 GLN A N 1
ATOM 5414 C CA . GLN A 1 658 ? 30.581 -0.963 -11.488 1.00 88.69 658 GLN A CA 1
ATOM 5415 C C . GLN A 1 658 ? 29.110 -0.720 -11.113 1.00 88.69 658 GLN A C 1
ATOM 5417 O O . GLN A 1 658 ? 28.796 -0.564 -9.932 1.00 88.69 658 GLN A O 1
ATOM 5422 N N . GLN A 1 659 ? 28.193 -0.685 -12.085 1.00 91.00 659 GLN A N 1
ATOM 5423 C CA . GLN A 1 659 ? 26.751 -0.612 -11.816 1.00 91.00 659 GLN A CA 1
ATOM 5424 C C . GLN A 1 659 ? 26.228 -1.890 -11.150 1.00 91.00 659 GLN A C 1
ATOM 5426 O O . GLN A 1 659 ? 25.469 -1.796 -10.181 1.00 91.00 659 GLN A O 1
ATOM 5431 N N . ILE A 1 660 ? 26.670 -3.061 -11.619 1.00 91.75 660 ILE A N 1
ATOM 5432 C CA . ILE A 1 660 ? 26.352 -4.366 -11.030 1.00 91.75 660 ILE A CA 1
ATOM 5433 C C . ILE A 1 660 ? 26.856 -4.475 -9.594 1.00 91.75 660 ILE A C 1
ATOM 5435 O O . ILE A 1 660 ? 26.071 -4.836 -8.720 1.00 91.75 660 ILE A O 1
ATOM 5439 N N . ASP A 1 661 ? 28.110 -4.115 -9.320 1.00 89.31 661 ASP A N 1
ATOM 5440 C CA . ASP A 1 661 ? 28.684 -4.159 -7.970 1.00 89.31 661 ASP A CA 1
ATOM 5441 C C . ASP A 1 661 ? 27.856 -3.327 -6.986 1.00 89.31 661 ASP A C 1
ATOM 5443 O O . ASP A 1 661 ? 27.515 -3.783 -5.888 1.00 89.31 661 ASP A O 1
ATOM 5447 N N . VAL A 1 662 ? 27.489 -2.106 -7.394 1.00 89.69 662 VAL A N 1
ATOM 5448 C CA . VAL A 1 662 ? 26.631 -1.232 -6.590 1.00 89.69 662 VAL A CA 1
ATOM 5449 C C . VAL A 1 662 ? 25.258 -1.875 -6.397 1.00 89.69 662 VAL A C 1
ATOM 5451 O O . VAL A 1 662 ? 24.800 -1.974 -5.263 1.00 89.69 662 VAL A O 1
ATOM 5454 N N . GLY A 1 663 ? 24.613 -2.357 -7.460 1.00 91.62 663 GLY A N 1
ATOM 5455 C CA . GLY A 1 663 ? 23.293 -2.987 -7.377 1.00 91.62 663 GLY A CA 1
ATOM 5456 C C . GLY A 1 663 ? 23.262 -4.235 -6.495 1.00 91.62 663 GLY A C 1
ATOM 5457 O O . GLY A 1 663 ? 22.375 -4.377 -5.655 1.00 91.62 663 GLY A O 1
ATOM 5458 N N . LEU A 1 664 ? 24.241 -5.126 -6.646 1.00 91.00 664 LEU A N 1
ATOM 5459 C CA . LEU A 1 664 ? 24.330 -6.372 -5.891 1.00 91.00 664 LEU A CA 1
ATOM 5460 C C . LEU A 1 664 ? 24.568 -6.092 -4.409 1.00 91.00 664 LEU A C 1
ATOM 5462 O O . LEU A 1 664 ? 23.934 -6.710 -3.552 1.00 91.00 664 LEU A O 1
ATOM 5466 N N . LYS A 1 665 ? 25.444 -5.129 -4.098 1.00 89.50 665 LYS A N 1
ATOM 5467 C CA . LYS A 1 665 ? 25.648 -4.658 -2.728 1.00 89.50 665 LYS A CA 1
ATOM 5468 C C . LYS A 1 665 ? 24.333 -4.145 -2.148 1.00 89.50 665 LYS A C 1
ATOM 5470 O O . LYS A 1 665 ? 23.934 -4.575 -1.070 1.00 89.50 665 LYS A O 1
ATOM 5475 N N . GLU A 1 666 ? 23.647 -3.276 -2.877 1.00 89.88 666 GLU A N 1
ATOM 5476 C CA . GLU A 1 666 ? 22.362 -2.695 -2.490 1.00 89.88 666 GLU A CA 1
ATOM 5477 C C . GLU A 1 666 ? 21.281 -3.764 -2.232 1.00 89.88 666 GLU A C 1
ATOM 5479 O O . GLU A 1 666 ? 20.504 -3.624 -1.288 1.00 89.88 666 GLU A O 1
ATOM 5484 N N . TYR A 1 667 ? 21.245 -4.841 -3.019 1.00 92.38 667 TYR A N 1
ATOM 5485 C CA . TYR A 1 667 ? 20.305 -5.952 -2.837 1.00 92.38 667 TYR A CA 1
ATOM 5486 C C . TYR A 1 667 ? 20.642 -6.832 -1.639 1.00 92.38 667 TYR A C 1
ATOM 5488 O O . TYR A 1 667 ? 19.754 -7.112 -0.837 1.00 92.38 667 TYR A O 1
ATOM 5496 N N . LYS A 1 668 ? 21.913 -7.210 -1.470 1.00 91.81 668 LYS A N 1
ATOM 5497 C CA . LYS A 1 668 ? 22.363 -8.006 -0.318 1.00 91.81 668 LYS A CA 1
ATOM 5498 C C . LYS A 1 668 ? 22.055 -7.304 1.004 1.00 91.81 668 LYS A C 1
ATOM 5500 O O . LYS A 1 668 ? 21.446 -7.894 1.881 1.00 91.81 668 LYS A O 1
ATOM 5505 N N . HIS A 1 669 ? 22.349 -6.005 1.116 1.00 88.94 669 HIS A N 1
ATOM 5506 C CA . HIS A 1 669 ? 22.088 -5.264 2.361 1.00 88.94 669 HIS A CA 1
ATOM 5507 C C . HIS A 1 669 ? 20.599 -5.224 2.750 1.00 88.94 669 HIS A C 1
ATOM 5509 O O . HIS A 1 669 ? 20.290 -5.100 3.932 1.00 88.94 669 HIS A O 1
ATOM 5515 N N . ARG A 1 670 ? 19.684 -5.297 1.774 1.00 90.94 670 ARG A N 1
ATOM 5516 C CA . ARG A 1 670 ? 18.233 -5.226 2.007 1.00 90.94 670 ARG A CA 1
ATOM 5517 C C . ARG A 1 670 ? 17.587 -6.599 2.158 1.00 90.94 670 ARG A C 1
ATOM 5519 O O . ARG A 1 670 ? 16.693 -6.763 2.976 1.00 90.94 670 ARG A O 1
ATOM 5526 N N . PHE A 1 671 ? 17.996 -7.566 1.343 1.00 93.50 671 PHE A N 1
ATOM 5527 C CA . PHE A 1 671 ? 17.261 -8.816 1.161 1.00 93.50 671 PHE A CA 1
ATOM 5528 C C . PHE A 1 671 ? 18.029 -10.066 1.600 1.00 93.50 671 PHE A C 1
ATOM 5530 O O . PHE A 1 671 ? 17.489 -11.159 1.467 1.00 93.50 671 PHE A O 1
ATOM 5537 N N . SER A 1 672 ? 19.251 -9.947 2.129 1.00 91.06 672 SER A N 1
ATOM 5538 C CA . SER A 1 672 ? 19.890 -11.057 2.847 1.00 91.06 672 SER A CA 1
ATOM 5539 C C . SER A 1 672 ? 19.211 -11.239 4.204 1.00 91.06 672 SER A C 1
ATOM 5541 O O . SER A 1 672 ? 19.600 -10.647 5.210 1.00 91.06 672 SER A O 1
ATOM 5543 N N . PHE A 1 673 ? 18.121 -12.001 4.229 1.00 88.69 673 PHE A N 1
ATOM 5544 C CA . PHE A 1 673 ? 17.342 -12.192 5.453 1.00 88.69 673 PHE A CA 1
ATOM 5545 C C . PHE A 1 673 ? 18.016 -13.125 6.472 1.00 88.69 673 PHE A C 1
ATOM 5547 O O . PHE A 1 673 ? 17.654 -13.114 7.648 1.00 88.69 673 PHE A O 1
ATOM 5554 N N . ASP A 1 674 ? 19.009 -13.898 6.038 1.00 78.56 674 ASP A N 1
ATOM 5555 C CA . ASP A 1 674 ? 19.847 -14.770 6.860 1.00 78.56 674 ASP A CA 1
ATOM 5556 C C . ASP A 1 674 ? 20.910 -14.012 7.671 1.00 78.56 674 ASP A C 1
ATOM 5558 O O . ASP A 1 674 ? 21.346 -14.508 8.711 1.00 78.56 674 ASP A O 1
ATOM 5562 N N . ASP A 1 675 ? 21.252 -12.780 7.278 1.00 78.06 675 ASP A N 1
ATOM 5563 C CA . ASP A 1 675 ? 22.212 -11.919 7.986 1.00 78.06 675 ASP A CA 1
ATOM 5564 C C . ASP A 1 675 ? 21.660 -11.357 9.323 1.00 78.06 675 ASP A C 1
ATOM 5566 O O . ASP A 1 675 ? 22.347 -10.627 10.039 1.00 78.06 675 ASP A O 1
ATOM 5570 N N . ASN A 1 676 ? 20.421 -11.711 9.700 1.00 75.25 676 ASN A N 1
ATOM 5571 C CA . ASN A 1 676 ? 19.747 -11.322 10.951 1.00 75.25 676 ASN A CA 1
ATOM 5572 C C . ASN A 1 676 ? 19.725 -9.798 11.213 1.00 75.25 676 ASN A C 1
ATOM 5574 O O . ASN A 1 676 ? 19.732 -9.340 12.363 1.00 75.25 676 ASN A O 1
ATOM 5578 N N . HIS A 1 677 ? 19.678 -8.994 10.148 1.00 86.06 677 HIS A N 1
ATOM 5579 C CA . HIS A 1 677 ? 19.516 -7.545 10.253 1.00 86.06 677 HIS A CA 1
ATOM 5580 C C . HIS A 1 677 ? 18.203 -7.183 10.960 1.00 86.06 677 HIS A C 1
ATOM 5582 O O . HIS A 1 677 ? 17.172 -7.839 10.784 1.00 86.06 677 HIS A O 1
ATOM 5588 N N . ALA A 1 678 ? 18.214 -6.107 11.751 1.00 85.88 678 ALA A N 1
ATOM 5589 C CA . ALA A 1 678 ? 17.038 -5.690 12.518 1.00 85.88 678 ALA A CA 1
ATOM 5590 C C . ALA A 1 678 ? 15.895 -5.167 11.621 1.00 85.88 678 ALA A C 1
ATOM 5592 O O . ALA A 1 678 ? 14.737 -5.140 12.043 1.00 85.88 678 ALA A O 1
ATOM 5593 N N . ASP A 1 679 ? 16.206 -4.775 10.382 1.00 90.25 679 ASP A N 1
ATOM 5594 C CA . ASP A 1 679 ? 15.264 -4.302 9.365 1.00 90.25 679 ASP A CA 1
ATOM 5595 C C . ASP A 1 679 ? 14.870 -5.374 8.326 1.00 90.25 679 ASP A C 1
ATOM 5597 O O . ASP A 1 679 ? 14.201 -5.051 7.344 1.00 90.25 679 ASP A O 1
ATOM 5601 N N . ALA A 1 680 ? 15.197 -6.655 8.543 1.00 91.44 680 ALA A N 1
ATOM 5602 C CA . ALA A 1 680 ? 14.869 -7.735 7.603 1.00 91.44 680 ALA A CA 1
ATOM 5603 C C . ALA A 1 680 ? 13.354 -7.867 7.330 1.00 91.44 680 ALA A C 1
ATOM 5605 O O . ALA A 1 680 ? 12.932 -7.963 6.178 1.00 91.44 680 ALA A O 1
ATOM 5606 N N . GLU A 1 681 ? 12.514 -7.800 8.371 1.00 90.88 681 GLU A N 1
ATOM 5607 C CA . GLU A 1 681 ? 11.048 -7.843 8.218 1.00 90.88 681 GLU A CA 1
ATOM 5608 C C . GLU A 1 681 ? 10.495 -6.630 7.457 1.00 90.88 681 GLU A C 1
ATOM 5610 O O . GLU A 1 681 ? 9.526 -6.761 6.709 1.00 90.88 681 GLU A O 1
ATOM 5615 N N . TYR A 1 682 ? 11.133 -5.462 7.599 1.00 92.06 682 TYR A N 1
ATOM 5616 C CA . TYR A 1 682 ? 10.778 -4.268 6.832 1.00 92.06 682 TYR A CA 1
ATOM 5617 C C . TYR A 1 682 ? 11.059 -4.471 5.338 1.00 92.06 682 TYR A C 1
ATOM 5619 O O . TYR A 1 682 ? 10.200 -4.218 4.496 1.00 92.06 682 TYR A O 1
ATOM 5627 N N . TRP A 1 683 ? 12.239 -4.976 4.978 1.00 93.31 683 TRP A N 1
ATOM 5628 C CA . TRP A 1 683 ? 12.556 -5.213 3.569 1.00 93.31 683 TRP A CA 1
ATOM 5629 C C . TRP A 1 683 ? 11.719 -6.344 2.965 1.00 93.31 683 TRP A C 1
ATOM 5631 O O . TRP A 1 683 ? 11.297 -6.237 1.810 1.00 93.31 683 TRP A O 1
ATOM 5641 N N . LYS A 1 684 ? 11.391 -7.383 3.745 1.00 94.12 684 LYS A N 1
ATOM 5642 C CA . LYS A 1 684 ? 10.419 -8.412 3.344 1.00 94.12 684 LYS A CA 1
ATOM 5643 C C . LYS A 1 684 ? 9.046 -7.798 3.059 1.00 94.12 684 LYS A C 1
ATOM 5645 O O . LYS A 1 684 ? 8.453 -8.105 2.024 1.00 94.12 684 LYS A O 1
ATOM 5650 N N . SER A 1 685 ? 8.544 -6.922 3.933 1.00 91.62 685 SER A N 1
ATOM 5651 C CA . SER A 1 685 ? 7.228 -6.295 3.756 1.00 91.62 685 SER A CA 1
ATOM 5652 C C . SER A 1 685 ? 7.188 -5.347 2.550 1.00 91.62 685 SER A C 1
ATOM 5654 O O . SER A 1 685 ? 6.201 -5.363 1.809 1.00 91.62 685 SER A O 1
ATOM 5656 N N . GLU A 1 686 ? 8.264 -4.603 2.271 1.00 91.69 686 GLU A N 1
ATOM 5657 C CA . GLU A 1 686 ? 8.377 -3.781 1.056 1.00 91.69 686 GLU A CA 1
ATOM 5658 C C . GLU A 1 686 ? 8.436 -4.633 -0.222 1.00 91.69 686 GLU A C 1
ATOM 5660 O O . GLU A 1 686 ? 7.794 -4.280 -1.216 1.00 91.69 686 GLU A O 1
ATOM 5665 N N . LEU A 1 687 ? 9.144 -5.771 -0.207 1.00 94.12 687 LEU A N 1
ATOM 5666 C CA . LEU A 1 687 ? 9.180 -6.709 -1.336 1.00 94.12 687 LEU A CA 1
ATOM 5667 C C . LEU A 1 687 ? 7.798 -7.311 -1.607 1.00 94.12 687 LEU A C 1
ATOM 5669 O O . LEU A 1 687 ? 7.320 -7.270 -2.739 1.00 94.12 687 LEU A O 1
ATOM 5673 N N . VAL A 1 688 ? 7.137 -7.831 -0.570 1.00 93.44 688 VAL A N 1
ATOM 5674 C CA . VAL A 1 688 ? 5.762 -8.344 -0.653 1.00 93.44 688 VAL A CA 1
ATOM 5675 C C . VAL A 1 688 ? 4.835 -7.283 -1.229 1.00 93.44 688 VAL A C 1
ATOM 5677 O O . VAL A 1 688 ? 4.075 -7.567 -2.151 1.00 93.44 688 VAL A O 1
ATOM 5680 N N . TYR A 1 689 ? 4.892 -6.063 -0.693 1.00 89.75 689 TYR A N 1
ATOM 5681 C CA . TYR A 1 689 ? 4.030 -4.971 -1.125 1.00 89.75 689 TYR A CA 1
ATOM 5682 C C . TYR A 1 689 ? 4.240 -4.639 -2.604 1.00 89.75 689 TYR A C 1
ATOM 5684 O O . TYR A 1 689 ? 3.267 -4.458 -3.336 1.00 89.75 689 TYR A O 1
ATOM 5692 N N . TYR A 1 690 ? 5.496 -4.609 -3.059 1.00 90.38 690 TYR A N 1
ATOM 5693 C CA . TYR A 1 690 ? 5.821 -4.430 -4.471 1.00 90.38 690 TYR A CA 1
ATOM 5694 C C . TYR A 1 690 ? 5.218 -5.538 -5.342 1.00 90.38 690 TYR A C 1
ATOM 5696 O O . TYR A 1 690 ? 4.572 -5.236 -6.344 1.00 90.38 690 TYR A O 1
ATOM 5704 N N . LEU A 1 691 ? 5.396 -6.805 -4.953 1.00 92.25 691 LEU A N 1
ATOM 5705 C CA . LEU A 1 691 ? 4.909 -7.959 -5.711 1.00 92.25 691 LEU A CA 1
ATOM 5706 C C . LEU A 1 691 ? 3.377 -7.971 -5.782 1.00 92.25 691 LEU A C 1
ATOM 5708 O O . LEU A 1 691 ? 2.820 -7.966 -6.872 1.00 92.25 691 LEU A O 1
ATOM 5712 N N . VAL A 1 692 ? 2.686 -7.879 -4.643 1.00 89.44 692 VAL A N 1
ATOM 5713 C CA . VAL A 1 692 ? 1.211 -7.885 -4.571 1.00 89.44 692 VAL A CA 1
ATOM 5714 C C . VAL A 1 692 ? 0.576 -6.832 -5.488 1.00 89.44 692 VAL A C 1
ATOM 5716 O O . VAL A 1 692 ? -0.477 -7.074 -6.071 1.00 89.44 692 VAL A O 1
ATOM 5719 N N . GLU A 1 693 ? 1.217 -5.675 -5.640 1.00 85.12 693 GLU A N 1
ATOM 5720 C CA . GLU A 1 693 ? 0.698 -4.551 -6.419 1.00 85.12 693 GLU A CA 1
ATOM 5721 C C . GLU A 1 693 ? 1.188 -4.525 -7.886 1.00 85.12 693 GLU A C 1
ATOM 5723 O O . GLU A 1 693 ? 0.708 -3.710 -8.679 1.00 85.12 693 GLU A O 1
ATOM 5728 N N . LYS A 1 694 ? 2.137 -5.390 -8.281 1.00 84.19 694 LYS A N 1
ATOM 5729 C CA . LYS A 1 694 ? 2.774 -5.355 -9.614 1.00 84.19 694 LYS A CA 1
ATOM 5730 C C . LYS A 1 694 ? 1.854 -5.850 -10.729 1.00 84.19 694 LYS A C 1
ATOM 5732 O O . LYS A 1 694 ? 1.847 -5.247 -11.810 1.00 84.19 694 LYS A O 1
ATOM 5737 N N . GLN A 1 695 ? 1.147 -6.958 -10.507 1.00 86.00 695 GLN A N 1
ATOM 5738 C CA . GLN A 1 695 ? 0.303 -7.621 -11.509 1.00 86.00 695 GLN A CA 1
ATOM 5739 C C . GLN A 1 695 ? -0.665 -8.635 -10.883 1.00 86.00 695 GLN A C 1
ATOM 5741 O O . GLN A 1 695 ? -0.635 -8.876 -9.681 1.00 86.00 695 GLN A O 1
ATOM 5746 N N . ALA A 1 696 ? -1.521 -9.233 -11.716 1.00 88.19 696 ALA A N 1
ATOM 5747 C CA . ALA A 1 696 ? -2.316 -10.390 -11.324 1.00 88.19 696 ALA A CA 1
ATOM 5748 C C . ALA A 1 696 ? -1.519 -11.695 -11.501 1.00 88.19 696 ALA A C 1
ATOM 5750 O O . ALA A 1 696 ? -0.712 -11.810 -12.421 1.00 88.19 696 ALA A O 1
ATOM 5751 N N . TYR A 1 697 ? -1.799 -12.682 -10.653 1.00 91.31 697 TYR A N 1
ATOM 5752 C CA . TYR A 1 697 ? -1.018 -13.912 -10.513 1.00 91.31 697 TYR A CA 1
ATOM 5753 C C . TYR A 1 697 ? -1.839 -15.182 -10.769 1.00 91.31 697 TYR A C 1
ATOM 5755 O O . TYR A 1 697 ? -3.059 -15.226 -10.560 1.00 91.31 697 TYR A O 1
ATOM 5763 N N . LEU A 1 698 ? -1.181 -16.249 -11.218 1.00 92.75 698 LEU A N 1
ATOM 5764 C CA . LEU A 1 698 ? -1.768 -17.586 -11.291 1.00 92.75 698 LEU A CA 1
ATOM 5765 C C . LEU A 1 698 ? -2.070 -18.111 -9.877 1.00 92.75 698 LEU A C 1
ATOM 5767 O O . LEU A 1 698 ? -1.411 -17.714 -8.920 1.00 92.75 698 LEU A O 1
ATOM 5771 N N . PRO A 1 699 ? -3.038 -19.032 -9.702 1.00 91.75 699 PRO A N 1
ATOM 5772 C CA . PRO A 1 699 ? -3.424 -19.503 -8.369 1.00 91.75 699 PRO A CA 1
ATOM 5773 C C . PRO A 1 699 ? -2.262 -20.025 -7.511 1.00 91.75 699 PRO A C 1
ATOM 5775 O O . PRO A 1 699 ? -2.202 -19.712 -6.331 1.00 91.75 699 PRO A O 1
ATOM 5778 N N . PHE A 1 700 ? -1.311 -20.766 -8.092 1.00 92.19 700 PHE A N 1
ATOM 5779 C CA . PHE A 1 700 ? -0.153 -21.260 -7.336 1.00 92.19 700 PHE A CA 1
ATOM 5780 C C . PHE A 1 700 ? 0.827 -20.136 -6.948 1.00 92.19 700 PHE A C 1
ATOM 5782 O O . PHE A 1 700 ? 1.454 -20.208 -5.898 1.00 92.19 700 PHE A O 1
ATOM 5789 N N . GLU A 1 701 ? 0.943 -19.083 -7.763 1.00 94.69 701 GLU A N 1
ATOM 5790 C CA . GLU A 1 701 ? 1.772 -17.908 -7.466 1.00 94.69 701 GLU A CA 1
ATOM 5791 C C . GLU A 1 701 ? 1.146 -17.063 -6.349 1.00 94.69 701 GLU A C 1
ATOM 5793 O O . GLU A 1 701 ? 1.860 -16.544 -5.495 1.00 94.69 701 GLU A O 1
ATOM 5798 N N . VAL A 1 702 ? -0.191 -16.973 -6.311 1.00 92.62 702 VAL A N 1
ATOM 5799 C CA . VAL A 1 702 ? -0.926 -16.360 -5.192 1.00 92.62 702 VAL A CA 1
ATOM 5800 C C . VAL A 1 702 ? -0.619 -17.095 -3.885 1.00 92.62 702 VAL A C 1
ATOM 5802 O O . VAL A 1 702 ? -0.374 -16.442 -2.873 1.00 92.62 702 VAL A O 1
ATOM 5805 N N . GLU A 1 703 ? -0.579 -18.430 -3.900 1.00 91.94 703 GLU A N 1
ATOM 5806 C CA . GLU A 1 703 ? -0.184 -19.218 -2.723 1.00 91.94 703 GLU A CA 1
ATOM 5807 C C . GLU A 1 703 ? 1.279 -18.969 -2.324 1.00 91.94 703 GLU A C 1
ATOM 5809 O O . GLU A 1 703 ? 1.546 -18.718 -1.154 1.00 91.94 703 GLU A O 1
ATOM 5814 N N . LEU A 1 704 ? 2.219 -18.890 -3.274 1.00 95.06 704 LEU A N 1
ATOM 5815 C CA . LEU A 1 704 ? 3.611 -18.522 -2.964 1.00 95.06 704 LEU A CA 1
ATOM 5816 C C . LEU A 1 704 ? 3.727 -17.133 -2.314 1.00 95.06 704 LEU A C 1
ATOM 5818 O O . LEU A 1 704 ? 4.515 -16.945 -1.387 1.00 95.06 704 LEU A O 1
ATOM 5822 N N . LEU A 1 705 ? 2.940 -16.154 -2.768 1.00 94.88 705 LEU A N 1
ATOM 5823 C CA . LEU A 1 705 ? 2.908 -14.817 -2.166 1.00 94.88 705 LEU A CA 1
ATOM 5824 C C . LEU A 1 705 ? 2.237 -14.806 -0.784 1.00 94.88 705 LEU A C 1
ATOM 5826 O O . LEU A 1 705 ? 2.620 -13.997 0.063 1.00 94.88 705 LEU A O 1
ATOM 5830 N N . LYS A 1 706 ? 1.265 -15.694 -0.532 1.00 91.12 706 LYS A N 1
ATOM 5831 C CA . LYS A 1 706 ? 0.704 -15.934 0.812 1.00 91.12 706 LYS A CA 1
ATOM 5832 C C . LYS A 1 706 ? 1.753 -16.512 1.746 1.00 91.12 706 LYS A C 1
ATOM 5834 O O . LYS A 1 706 ? 1.942 -16.001 2.847 1.00 91.12 706 LYS A O 1
ATOM 5839 N N . ASP A 1 707 ? 2.461 -17.537 1.289 1.00 92.12 707 ASP A N 1
ATOM 5840 C CA . ASP A 1 707 ? 3.546 -18.153 2.042 1.00 92.12 707 ASP A CA 1
ATOM 5841 C C . ASP A 1 707 ? 4.628 -17.117 2.379 1.00 92.12 707 ASP A C 1
ATOM 5843 O O . ASP A 1 707 ? 5.061 -17.035 3.527 1.00 92.12 707 ASP A O 1
ATOM 5847 N N . LEU A 1 708 ? 5.011 -16.267 1.419 1.00 94.38 708 LEU A N 1
ATOM 5848 C CA . LEU A 1 708 ? 5.986 -15.191 1.627 1.00 94.38 708 LEU A CA 1
ATOM 5849 C C . LEU A 1 708 ? 5.543 -14.177 2.692 1.00 94.38 708 LEU A C 1
ATOM 5851 O O . LEU A 1 708 ? 6.365 -13.727 3.488 1.00 94.38 708 LEU A O 1
ATOM 5855 N N . GLN A 1 709 ? 4.256 -13.820 2.720 1.00 92.44 709 GLN A N 1
ATOM 5856 C CA . GLN A 1 709 ? 3.695 -12.915 3.728 1.00 92.44 709 GLN A CA 1
ATOM 5857 C C . GLN A 1 709 ? 3.755 -13.507 5.140 1.00 92.44 709 GLN A C 1
ATOM 5859 O O . GLN A 1 709 ? 4.143 -12.813 6.081 1.00 92.44 709 GLN A O 1
ATOM 5864 N N . ASN A 1 710 ? 3.422 -14.792 5.267 1.00 88.56 710 ASN A N 1
ATOM 5865 C CA . ASN A 1 710 ? 3.282 -15.477 6.554 1.00 88.56 710 ASN A CA 1
ATOM 5866 C C . ASN A 1 710 ? 4.598 -16.061 7.095 1.00 88.56 710 ASN A C 1
ATOM 5868 O O . ASN A 1 710 ? 4.684 -16.402 8.273 1.00 88.56 710 ASN A O 1
ATOM 5872 N N . THR A 1 711 ? 5.631 -16.179 6.259 1.00 90.81 711 THR A N 1
ATOM 5873 C CA . THR A 1 711 ? 6.948 -16.687 6.666 1.00 90.81 711 THR A CA 1
ATOM 5874 C C . THR A 1 711 ? 7.789 -15.552 7.247 1.00 90.81 711 THR A C 1
ATOM 5876 O O . THR A 1 711 ? 7.856 -14.463 6.672 1.00 90.81 711 THR A O 1
ATOM 5879 N N . ARG A 1 712 ? 8.452 -15.772 8.390 1.00 90.19 712 ARG A N 1
ATOM 5880 C CA . ARG A 1 712 ? 9.404 -14.794 8.947 1.00 90.19 712 ARG A CA 1
ATOM 5881 C C . ARG A 1 712 ? 10.600 -14.644 8.014 1.00 90.19 712 ARG A C 1
ATOM 5883 O O . ARG A 1 712 ? 11.030 -15.626 7.418 1.00 90.19 712 ARG A O 1
ATOM 5890 N N . ALA A 1 713 ? 11.165 -13.446 7.925 1.00 92.00 713 ALA A N 1
ATOM 5891 C CA . ALA A 1 713 ? 12.284 -13.124 7.046 1.00 92.00 713 ALA A CA 1
ATOM 5892 C C . ALA A 1 713 ? 13.439 -14.125 7.209 1.00 92.00 713 ALA A C 1
ATOM 5894 O O . ALA A 1 713 ? 13.879 -14.714 6.230 1.00 92.00 713 ALA A O 1
ATOM 5895 N N . GLN A 1 714 ? 13.836 -14.406 8.452 1.00 89.94 714 GLN A N 1
ATOM 5896 C CA . GLN A 1 714 ? 14.905 -15.356 8.796 1.00 89.94 714 GLN A CA 1
ATOM 5897 C C . GLN A 1 714 ? 14.683 -16.801 8.307 1.00 89.94 714 GLN A C 1
ATOM 5899 O O . GLN A 1 714 ? 15.635 -17.569 8.207 1.00 89.94 714 GLN A O 1
ATOM 5904 N N . ASP A 1 715 ? 13.434 -17.191 8.039 1.00 92.06 715 ASP A N 1
ATOM 5905 C CA . ASP A 1 715 ? 13.085 -18.547 7.610 1.00 92.06 715 ASP A CA 1
ATOM 5906 C C . ASP A 1 715 ? 13.077 -18.657 6.061 1.00 92.06 715 ASP A C 1
ATOM 5908 O O . ASP A 1 715 ? 12.871 -19.742 5.507 1.00 92.06 715 ASP A O 1
ATOM 5912 N N . ILE A 1 716 ? 13.347 -17.550 5.352 1.00 94.62 716 ILE A N 1
ATOM 5913 C CA . ILE A 1 716 ? 13.422 -17.450 3.888 1.00 94.62 716 ILE A CA 1
ATOM 5914 C C . ILE A 1 716 ? 14.885 -17.431 3.452 1.00 94.62 716 ILE A C 1
ATOM 5916 O O . ILE A 1 716 ? 15.674 -16.606 3.909 1.00 94.62 716 ILE A O 1
ATOM 5920 N N . LYS A 1 717 ? 15.246 -18.303 2.510 1.00 95.12 717 LYS A N 1
ATOM 5921 C CA . LYS A 1 717 ? 16.595 -18.327 1.943 1.00 95.12 717 LYS A CA 1
ATOM 5922 C C . LYS A 1 717 ? 16.653 -17.510 0.658 1.00 95.12 717 LYS A C 1
ATOM 5924 O O . LYS A 1 717 ? 15.822 -17.682 -0.235 1.00 95.12 717 LYS A O 1
ATOM 5929 N N . VAL A 1 718 ? 17.658 -16.645 0.555 1.00 95.69 718 VAL A N 1
ATOM 5930 C CA . VAL A 1 718 ? 17.818 -15.724 -0.573 1.00 95.69 718 VAL A CA 1
ATOM 5931 C C . VAL A 1 718 ? 19.147 -15.976 -1.274 1.00 95.69 718 VAL A C 1
ATOM 5933 O O . VAL A 1 718 ? 20.191 -16.059 -0.636 1.00 95.69 718 VAL A O 1
ATOM 5936 N N . ASN A 1 719 ? 19.111 -16.107 -2.598 1.00 95.12 719 ASN A N 1
ATOM 5937 C CA . ASN A 1 719 ? 20.294 -16.240 -3.436 1.00 95.12 719 ASN A CA 1
ATOM 5938 C C . ASN A 1 719 ? 20.426 -15.011 -4.334 1.00 95.12 719 ASN A C 1
ATOM 5940 O O . ASN A 1 719 ? 19.437 -14.489 -4.848 1.00 95.12 719 ASN A O 1
ATOM 5944 N N . PHE A 1 720 ? 21.664 -14.586 -4.574 1.00 93.94 720 PHE A N 1
ATOM 5945 C CA . PHE A 1 720 ? 21.957 -13.462 -5.455 1.00 93.94 720 PHE A CA 1
ATOM 5946 C C . PHE A 1 720 ? 22.900 -13.888 -6.570 1.00 93.94 720 PHE A C 1
ATOM 5948 O O . PHE A 1 720 ? 23.907 -14.553 -6.328 1.00 93.94 720 PHE A O 1
ATOM 5955 N N . SER A 1 721 ? 22.600 -13.440 -7.777 1.00 92.88 721 SER A N 1
ATOM 5956 C CA . SER A 1 721 ? 23.440 -13.578 -8.959 1.00 92.88 721 SER A CA 1
ATOM 5957 C C . SER A 1 721 ? 23.439 -12.265 -9.733 1.00 92.88 721 SER A C 1
ATOM 5959 O O . SER A 1 721 ? 22.558 -11.419 -9.546 1.00 92.88 721 SER A O 1
ATOM 5961 N N . ALA A 1 722 ? 24.446 -12.067 -10.576 1.00 92.81 722 ALA A N 1
ATOM 5962 C CA . ALA A 1 722 ? 24.491 -10.901 -11.436 1.00 92.81 722 ALA A CA 1
ATOM 5963 C C . ALA A 1 722 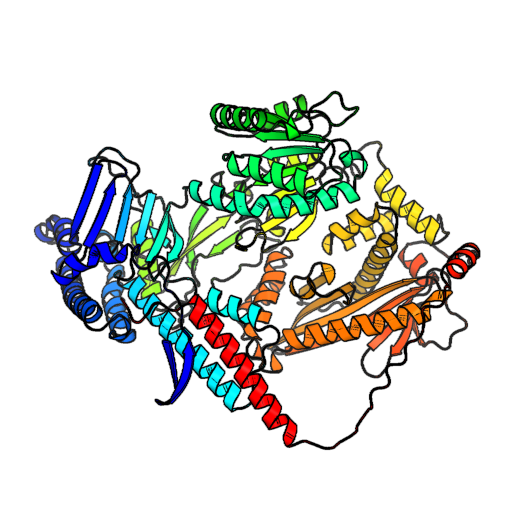? 25.173 -11.197 -12.772 1.00 92.81 722 ALA A C 1
ATOM 5965 O O . ALA A 1 722 ? 26.084 -12.027 -12.854 1.00 92.81 722 ALA A O 1
ATOM 5966 N N . SER A 1 723 ? 24.728 -10.503 -13.817 1.00 93.69 723 SER A N 1
ATOM 5967 C CA . SER A 1 723 ? 25.310 -10.601 -15.151 1.00 93.69 723 SER A CA 1
ATOM 5968 C C . SER A 1 723 ? 25.360 -9.255 -15.868 1.00 93.69 723 SER A C 1
ATOM 5970 O O . SER A 1 723 ? 24.580 -8.345 -15.592 1.00 93.69 723 SER A O 1
ATOM 5972 N N . VAL A 1 724 ? 26.304 -9.136 -16.796 1.00 94.25 724 VAL A N 1
ATOM 5973 C CA . VAL A 1 724 ? 26.345 -8.048 -17.774 1.00 94.25 724 VAL A CA 1
ATOM 5974 C C . VAL A 1 724 ? 25.966 -8.640 -19.122 1.00 94.25 724 VAL A C 1
ATOM 5976 O O . VAL A 1 724 ? 26.566 -9.623 -19.550 1.00 94.25 724 VAL A O 1
ATOM 5979 N N . ASP A 1 725 ? 24.971 -8.056 -19.779 1.00 94.88 725 ASP A N 1
ATOM 5980 C CA . ASP A 1 725 ? 24.586 -8.410 -21.140 1.00 94.88 725 ASP A CA 1
ATOM 5981 C C . ASP A 1 725 ? 25.002 -7.305 -22.103 1.00 94.88 725 ASP A C 1
ATOM 5983 O O . ASP A 1 725 ? 24.418 -6.219 -22.117 1.00 94.88 725 ASP A O 1
ATOM 5987 N N . VAL A 1 726 ? 25.982 -7.599 -22.952 1.00 94.06 726 VAL A N 1
ATOM 5988 C CA . VAL A 1 726 ? 26.492 -6.666 -23.956 1.00 94.06 726 VAL A CA 1
ATOM 5989 C C . VAL A 1 726 ? 26.077 -7.116 -25.349 1.00 94.06 726 VAL A C 1
ATOM 5991 O O . VAL A 1 726 ? 26.567 -8.106 -25.881 1.00 94.06 726 VAL A O 1
ATOM 5994 N N . TYR A 1 727 ? 25.195 -6.360 -25.984 1.00 94.56 727 TYR A N 1
ATOM 5995 C CA . TYR A 1 727 ? 24.755 -6.553 -27.360 1.00 94.56 727 TYR A CA 1
ATOM 5996 C C . TYR A 1 727 ? 25.618 -5.714 -28.305 1.00 94.56 727 TYR A C 1
ATOM 5998 O O . TYR A 1 727 ? 25.446 -4.496 -28.416 1.00 94.56 727 TYR A O 1
ATOM 6006 N N . CYS A 1 728 ? 26.556 -6.366 -28.994 1.00 92.62 728 CYS A N 1
ATOM 6007 C CA . CYS A 1 728 ? 27.458 -5.726 -29.942 1.00 92.62 728 CYS A CA 1
ATOM 6008 C C . CYS A 1 728 ? 26.838 -5.688 -31.345 1.00 92.62 728 CYS A C 1
ATOM 6010 O O . CYS A 1 728 ? 26.897 -6.654 -32.103 1.00 92.62 728 CYS A O 1
ATOM 6012 N N . TYR A 1 729 ? 26.260 -4.552 -31.737 1.00 90.38 729 TYR A N 1
ATOM 6013 C CA . TYR A 1 729 ? 25.469 -4.474 -32.973 1.00 90.38 729 TYR A CA 1
ATOM 6014 C C . TYR A 1 729 ? 26.285 -4.250 -34.259 1.00 90.38 729 TYR A C 1
ATOM 6016 O O . TYR A 1 729 ? 25.714 -4.210 -35.348 1.00 90.38 729 TYR A O 1
ATOM 6024 N N . THR A 1 730 ? 27.611 -4.113 -34.157 1.00 88.44 730 THR A N 1
ATOM 6025 C CA . THR A 1 730 ? 28.508 -3.771 -35.288 1.00 88.44 730 THR A CA 1
ATOM 6026 C C . THR A 1 730 ? 29.507 -4.873 -35.649 1.00 88.44 730 THR A C 1
ATOM 6028 O O . THR A 1 730 ? 30.185 -4.751 -36.662 1.00 88.44 730 THR A O 1
ATOM 6031 N N . SER A 1 731 ? 29.618 -5.936 -34.847 1.00 83.12 731 SER A N 1
ATOM 6032 C CA . SER A 1 731 ? 30.599 -7.007 -35.051 1.00 83.12 731 SER A CA 1
ATOM 6033 C C . SER A 1 731 ? 30.075 -8.352 -34.542 1.00 83.12 731 SER A C 1
ATOM 6035 O O . SER A 1 731 ? 29.212 -8.406 -33.666 1.00 83.12 731 SER A O 1
ATOM 6037 N N . ASN A 1 732 ? 30.622 -9.437 -35.092 1.00 80.56 732 ASN A N 1
ATOM 6038 C CA . ASN A 1 732 ? 30.435 -10.803 -34.595 1.00 80.56 732 ASN A CA 1
ATOM 6039 C C . ASN A 1 732 ? 31.586 -11.264 -33.686 1.00 80.56 732 ASN A C 1
ATOM 6041 O O . ASN A 1 732 ? 31.552 -12.392 -33.219 1.00 80.56 732 ASN A O 1
ATOM 6045 N N . LEU A 1 733 ? 32.580 -10.399 -33.433 1.00 76.56 733 LEU A N 1
ATOM 6046 C CA . LEU A 1 733 ? 33.681 -10.626 -32.484 1.00 76.56 733 LEU A CA 1
ATOM 6047 C C . LEU A 1 733 ? 34.504 -11.899 -32.757 1.00 76.56 733 LEU A C 1
ATOM 6049 O O . LEU A 1 733 ? 35.088 -12.476 -31.847 1.00 76.56 733 LEU A O 1
ATOM 6053 N N . THR A 1 734 ? 34.605 -12.306 -34.027 1.00 65.75 734 THR A N 1
ATOM 6054 C CA . THR A 1 734 ? 35.301 -13.530 -34.467 1.00 65.75 734 THR A CA 1
ATOM 6055 C C . THR A 1 734 ? 36.799 -13.552 -34.164 1.00 65.75 734 THR A C 1
ATOM 6057 O O . THR A 1 734 ? 37.410 -14.615 -34.220 1.00 65.75 734 THR A O 1
ATOM 6060 N N . ASP A 1 735 ? 37.378 -12.393 -33.852 1.00 61.62 735 ASP A N 1
ATOM 6061 C CA . ASP A 1 735 ? 38.817 -12.206 -33.664 1.00 61.62 735 ASP A CA 1
ATOM 6062 C C . ASP A 1 735 ? 39.229 -12.176 -32.176 1.00 61.62 735 ASP A C 1
ATOM 6064 O O . ASP A 1 735 ? 40.403 -11.974 -31.869 1.00 61.62 735 ASP A O 1
ATOM 6068 N N . GLN A 1 736 ? 38.285 -12.357 -31.241 1.00 66.62 736 GLN A N 1
ATOM 6069 C CA . GLN A 1 736 ? 38.545 -12.377 -29.796 1.00 66.62 736 GLN A CA 1
ATOM 6070 C C . GLN A 1 736 ? 38.555 -13.814 -29.244 1.00 66.62 736 GLN A C 1
ATOM 6072 O O . GLN A 1 736 ? 37.737 -14.644 -29.637 1.00 66.62 736 GLN A O 1
ATOM 6077 N N . GLU A 1 737 ? 39.450 -14.111 -28.293 1.00 69.69 737 GLU A N 1
ATOM 6078 C CA . GLU A 1 737 ? 39.521 -15.408 -27.591 1.00 69.69 737 GLU A CA 1
ATOM 6079 C C . GLU A 1 737 ? 38.406 -15.550 -26.533 1.00 69.69 737 GLU A C 1
ATOM 6081 O O . GLU A 1 737 ? 38.666 -15.718 -25.343 1.00 69.69 737 GLU A O 1
ATOM 6086 N N . LEU A 1 738 ? 37.141 -15.456 -26.950 1.00 78.81 738 LEU A N 1
ATOM 6087 C CA . LEU A 1 738 ? 35.985 -15.613 -26.067 1.00 78.81 738 LEU A CA 1
ATOM 6088 C C . LEU A 1 738 ? 35.376 -17.013 -26.180 1.00 78.81 738 LEU A C 1
ATOM 6090 O O . LEU A 1 738 ? 35.324 -17.614 -27.256 1.00 78.81 738 LEU A O 1
ATOM 6094 N N . LYS A 1 739 ? 34.857 -17.539 -25.066 1.00 83.31 739 LYS A N 1
ATOM 6095 C CA . LYS A 1 739 ? 34.189 -18.843 -25.050 1.00 83.31 739 LYS A CA 1
ATOM 6096 C C . LYS A 1 739 ? 32.773 -18.718 -25.612 1.00 83.31 739 LYS A C 1
ATOM 6098 O O . LYS A 1 739 ? 31.888 -18.174 -24.957 1.00 83.31 739 LYS A O 1
ATOM 6103 N N . GLU A 1 740 ? 32.542 -19.271 -26.797 1.00 86.81 740 GLU A N 1
ATOM 6104 C CA . GLU A 1 740 ? 31.202 -19.370 -27.385 1.00 86.81 740 GLU A CA 1
ATOM 6105 C C . GLU A 1 740 ? 30.374 -20.460 -26.677 1.00 86.81 740 GLU A C 1
ATOM 6107 O O . GLU A 1 740 ? 30.832 -21.594 -26.507 1.00 86.81 740 GLU A O 1
ATOM 6112 N N . ILE A 1 741 ? 29.162 -20.115 -26.233 1.00 87.38 741 ILE A N 1
ATOM 6113 C CA . ILE A 1 741 ? 28.232 -21.035 -25.539 1.00 87.38 741 ILE A CA 1
ATOM 6114 C C . ILE A 1 741 ? 26.982 -21.355 -26.362 1.00 87.38 741 ILE A C 1
ATOM 6116 O O . ILE A 1 741 ? 26.365 -22.402 -26.186 1.00 87.38 741 ILE A O 1
ATOM 6120 N N . GLU A 1 742 ? 26.617 -20.454 -27.263 1.00 85.56 742 GLU A N 1
ATOM 6121 C CA . GLU A 1 742 ? 25.554 -20.571 -28.254 1.00 85.56 742 GLU A CA 1
ATOM 6122 C C . GLU A 1 742 ? 26.017 -19.757 -29.465 1.00 85.56 742 GLU A C 1
ATOM 6124 O O . GLU A 1 742 ? 26.841 -18.858 -29.317 1.00 85.56 742 GLU A O 1
ATOM 6129 N N . LYS A 1 743 ? 25.516 -20.071 -30.661 1.00 84.69 743 LYS A N 1
ATOM 6130 C CA . LYS A 1 743 ? 25.927 -19.390 -31.891 1.00 84.69 743 LYS A CA 1
ATOM 6131 C C . LYS A 1 743 ? 25.806 -17.864 -31.751 1.00 84.69 743 LYS A C 1
ATOM 6133 O O . LYS A 1 743 ? 24.702 -17.342 -31.603 1.00 84.69 743 LYS A O 1
ATOM 6138 N N . GLY A 1 744 ? 26.932 -17.155 -31.820 1.00 83.38 744 GLY A N 1
ATOM 6139 C CA . GLY A 1 744 ? 26.987 -15.695 -31.668 1.00 83.38 744 GLY A CA 1
ATOM 6140 C C . GLY A 1 744 ? 26.763 -15.180 -30.239 1.00 83.38 744 GLY A C 1
ATOM 6141 O O . GLY A 1 744 ? 26.517 -13.986 -30.066 1.00 83.38 744 GLY A O 1
ATOM 6142 N N . VAL A 1 745 ? 26.838 -16.052 -29.229 1.00 89.88 745 VAL A N 1
ATOM 6143 C CA . VAL A 1 745 ? 26.777 -15.715 -27.802 1.00 89.88 745 VAL A CA 1
ATOM 6144 C C . VAL A 1 745 ? 28.047 -16.200 -27.122 1.00 89.88 745 VAL A C 1
ATOM 6146 O O . VAL A 1 745 ? 28.320 -17.401 -27.018 1.00 89.88 745 VAL A O 1
ATOM 6149 N N . TYR A 1 746 ? 28.794 -15.246 -26.600 1.00 88.75 746 TYR A N 1
ATOM 6150 C CA . TYR A 1 746 ? 30.065 -15.461 -25.940 1.00 88.75 746 TYR A CA 1
ATOM 6151 C C . TYR A 1 746 ? 29.918 -15.200 -24.447 1.00 88.75 746 TYR A C 1
ATOM 6153 O O . TYR A 1 746 ? 29.120 -14.358 -24.035 1.00 88.75 746 TYR A O 1
ATOM 6161 N N . VAL A 1 747 ? 30.674 -15.926 -23.631 1.00 87.25 747 VAL A N 1
ATOM 6162 C CA . VAL A 1 747 ? 30.748 -15.683 -22.192 1.00 87.25 747 VAL A CA 1
ATOM 6163 C C . VAL A 1 747 ? 32.187 -15.430 -21.781 1.00 87.25 747 VAL A C 1
ATOM 6165 O O . VAL A 1 747 ? 33.095 -16.182 -22.142 1.00 87.25 747 VAL A O 1
ATOM 6168 N N . ASP A 1 748 ? 32.363 -14.385 -20.988 1.00 83.12 748 ASP A N 1
ATOM 6169 C CA . ASP A 1 748 ? 33.561 -14.135 -20.207 1.00 83.12 748 ASP A CA 1
ATOM 6170 C C . ASP A 1 748 ? 33.194 -14.152 -18.718 1.00 83.12 748 ASP A C 1
ATOM 6172 O O . ASP A 1 748 ? 32.107 -13.717 -18.324 1.00 83.12 748 ASP A O 1
ATOM 6176 N N . THR A 1 749 ? 34.067 -14.709 -17.884 1.00 74.31 749 THR A N 1
ATOM 6177 C CA . THR A 1 749 ? 33.857 -14.709 -16.431 1.00 74.31 749 THR A CA 1
ATOM 6178 C C . THR A 1 749 ? 34.671 -13.569 -15.850 1.00 74.31 749 THR A C 1
ATOM 6180 O O . THR A 1 749 ? 35.899 -13.605 -15.856 1.00 74.31 749 THR A O 1
ATOM 6183 N N . ILE A 1 750 ? 33.987 -12.539 -15.358 1.00 66.50 750 ILE A N 1
ATOM 6184 C CA . ILE A 1 750 ? 34.646 -11.364 -14.792 1.00 66.50 750 ILE A CA 1
ATOM 6185 C C . ILE A 1 750 ? 34.840 -11.602 -13.293 1.00 66.50 750 ILE A C 1
ATOM 6187 O O . ILE A 1 750 ? 33.908 -11.472 -12.496 1.00 66.50 750 ILE A O 1
ATOM 6191 N N . GLY A 1 751 ? 36.068 -11.964 -12.912 1.00 63.66 751 GLY A N 1
ATOM 6192 C CA . GLY A 1 751 ? 36.396 -12.376 -11.542 1.00 63.66 751 GLY A CA 1
ATOM 6193 C C . GLY A 1 751 ? 35.729 -13.704 -11.158 1.00 63.66 751 GLY A C 1
ATOM 6194 O O . GLY A 1 751 ? 35.498 -14.546 -12.018 1.00 63.66 751 GLY A O 1
ATOM 6195 N N . ASP A 1 752 ? 35.400 -13.882 -9.873 1.00 57.62 752 ASP A N 1
ATOM 6196 C CA . ASP A 1 752 ? 34.758 -15.111 -9.362 1.00 57.62 752 ASP A CA 1
ATOM 6197 C C . ASP A 1 752 ? 33.214 -15.045 -9.334 1.00 57.62 752 ASP A C 1
ATOM 6199 O O . ASP A 1 752 ? 32.564 -16.045 -9.036 1.00 57.62 752 ASP A O 1
ATOM 6203 N N . ASN A 1 753 ? 32.607 -13.881 -9.613 1.00 61.62 753 ASN A N 1
ATOM 6204 C CA . ASN A 1 753 ? 31.215 -13.605 -9.218 1.00 61.62 753 ASN A CA 1
ATOM 6205 C C . ASN A 1 753 ? 30.259 -13.196 -10.353 1.00 61.62 753 ASN A C 1
ATOM 6207 O O . ASN A 1 753 ? 29.051 -13.159 -10.111 1.00 61.62 753 ASN A O 1
ATOM 6211 N N . TYR A 1 754 ? 30.749 -12.885 -11.561 1.00 77.25 754 TYR A N 1
ATOM 6212 C CA . TYR A 1 754 ? 29.922 -12.292 -12.621 1.00 77.25 754 TYR A CA 1
ATOM 6213 C C . TYR A 1 754 ? 30.100 -12.983 -13.969 1.00 77.25 754 TYR A C 1
ATOM 6215 O O . TYR A 1 754 ? 31.218 -13.244 -14.414 1.00 77.25 754 TYR A O 1
ATOM 6223 N N . CYS A 1 755 ? 28.981 -13.216 -14.653 1.00 84.50 755 CYS A N 1
ATOM 6224 C CA . CYS A 1 755 ? 28.987 -13.625 -16.054 1.00 84.50 755 CYS A CA 1
ATOM 6225 C C . CYS A 1 755 ? 28.830 -12.390 -16.945 1.00 84.50 755 CYS A C 1
ATOM 6227 O O . CYS A 1 755 ? 27.857 -11.648 -16.805 1.00 84.50 755 CYS A O 1
ATOM 6229 N N . ASN A 1 756 ? 29.757 -12.191 -17.875 1.00 88.62 756 ASN A N 1
ATOM 6230 C CA . ASN A 1 756 ? 29.635 -11.216 -18.949 1.00 88.62 756 ASN A CA 1
ATOM 6231 C C . ASN A 1 756 ? 29.237 -11.945 -20.231 1.00 88.62 756 ASN A C 1
ATOM 6233 O O . ASN A 1 756 ? 30.045 -12.661 -20.823 1.00 88.62 756 ASN A O 1
ATOM 6237 N N . TYR A 1 757 ? 27.979 -11.797 -20.630 1.00 91.69 757 TYR A N 1
ATOM 6238 C CA . TYR A 1 757 ? 27.462 -12.354 -21.868 1.00 91.69 757 TYR A CA 1
ATOM 6239 C C . TYR A 1 757 ? 27.568 -11.314 -22.973 1.00 91.69 757 TYR A C 1
ATOM 6241 O O . TYR A 1 757 ? 26.948 -10.253 -22.909 1.00 91.69 757 TYR A O 1
ATOM 6249 N N . ILE A 1 758 ? 28.317 -11.644 -24.017 1.00 91.56 758 ILE A N 1
ATOM 6250 C CA . ILE A 1 758 ? 28.489 -10.785 -25.179 1.00 91.56 758 ILE A CA 1
ATOM 6251 C C . ILE A 1 758 ? 27.747 -11.413 -26.357 1.00 91.56 758 ILE A C 1
ATOM 6253 O O . ILE A 1 758 ? 28.063 -12.513 -26.807 1.00 91.56 758 ILE A O 1
ATOM 6257 N N . TYR A 1 759 ? 26.746 -10.703 -26.861 1.00 93.31 759 TYR A N 1
ATOM 6258 C CA . TYR A 1 759 ? 25.900 -11.120 -27.970 1.00 93.31 759 TYR A CA 1
ATOM 6259 C C . TYR A 1 759 ? 26.354 -10.401 -29.233 1.00 93.31 759 TYR A C 1
ATOM 6261 O O . TYR A 1 759 ? 26.261 -9.175 -29.339 1.00 93.31 759 TYR A O 1
ATOM 6269 N N . GLY A 1 760 ? 26.851 -11.169 -30.196 1.00 91.75 760 GLY A N 1
ATOM 6270 C CA . GLY A 1 760 ? 27.267 -10.655 -31.490 1.00 91.75 760 GLY A CA 1
ATOM 6271 C C . GLY A 1 760 ? 26.084 -10.217 -32.349 1.00 91.75 760 GLY A C 1
ATOM 6272 O O . GLY A 1 760 ? 24.926 -10.598 -32.140 1.00 91.75 760 GLY A O 1
ATOM 6273 N N . ARG A 1 761 ? 26.392 -9.444 -33.385 1.00 91.38 761 ARG A N 1
ATOM 6274 C CA . ARG A 1 761 ? 25.415 -8.928 -34.346 1.00 91.38 761 ARG A CA 1
ATOM 6275 C C . ARG A 1 761 ? 24.554 -10.021 -34.988 1.00 91.38 761 ARG A C 1
ATOM 6277 O O . ARG A 1 761 ? 23.353 -9.817 -35.159 1.00 91.38 761 ARG A O 1
ATOM 6284 N N . HIS A 1 762 ? 25.136 -11.177 -35.299 1.00 90.38 762 HIS A N 1
ATOM 6285 C CA . HIS A 1 762 ? 24.428 -12.320 -35.869 1.00 90.38 762 HIS A CA 1
ATOM 6286 C C . HIS A 1 762 ? 23.268 -12.772 -34.978 1.00 90.38 762 HIS A C 1
ATOM 6288 O O . HIS A 1 762 ? 22.147 -12.902 -35.464 1.00 90.38 762 HIS A O 1
ATOM 6294 N N . TYR A 1 763 ? 23.520 -12.931 -33.674 1.00 92.56 763 TYR A N 1
ATOM 6295 C CA . TYR A 1 763 ? 22.494 -13.301 -32.702 1.00 92.56 763 TYR A CA 1
ATOM 6296 C C . TYR A 1 763 ? 21.376 -12.253 -32.658 1.00 92.56 763 TYR A C 1
ATOM 6298 O O . TYR A 1 763 ? 20.197 -12.597 -32.715 1.00 92.56 763 TYR A O 1
ATOM 6306 N N . ILE A 1 764 ? 21.733 -10.964 -32.617 1.00 93.75 764 ILE A N 1
ATOM 6307 C CA . ILE A 1 764 ? 20.760 -9.861 -32.586 1.00 93.75 764 ILE A CA 1
ATOM 6308 C C . ILE A 1 764 ? 19.838 -9.917 -33.812 1.00 93.75 764 ILE A C 1
ATOM 6310 O O . ILE A 1 764 ? 18.619 -9.834 -33.669 1.00 93.75 764 ILE A O 1
ATOM 6314 N N . LEU A 1 765 ? 20.402 -10.075 -35.012 1.00 92.56 765 LEU A N 1
ATOM 6315 C CA . LEU A 1 765 ? 19.626 -10.135 -36.253 1.00 92.56 765 LEU A CA 1
ATOM 6316 C C . LEU A 1 765 ? 18.739 -11.382 -36.314 1.00 92.56 765 LEU A C 1
ATOM 6318 O O . LEU A 1 765 ? 17.559 -11.256 -36.644 1.00 92.56 765 LEU A O 1
ATOM 6322 N N . GLU A 1 766 ? 19.262 -12.546 -35.922 1.00 91.81 766 GLU A N 1
ATOM 6323 C CA . GLU A 1 766 ? 18.500 -13.797 -35.875 1.00 91.81 766 GLU A CA 1
ATOM 6324 C C . GLU A 1 766 ? 17.295 -13.674 -34.934 1.00 91.81 766 GLU A C 1
ATOM 6326 O O . GLU A 1 766 ? 16.168 -13.998 -35.318 1.00 91.81 766 GLU A O 1
ATOM 6331 N N . GLN A 1 767 ? 17.494 -13.120 -33.731 1.00 92.38 767 GLN A N 1
ATOM 6332 C CA . GLN A 1 767 ? 16.403 -12.884 -32.780 1.00 92.38 767 GLN A CA 1
ATOM 6333 C C . GLN A 1 767 ? 15.369 -11.880 -33.295 1.00 92.38 767 GLN A C 1
ATOM 6335 O O . GLN A 1 767 ? 14.211 -11.954 -32.885 1.00 92.38 767 GLN A O 1
ATOM 6340 N N . LEU A 1 768 ? 15.765 -10.985 -34.205 1.00 91.88 768 LEU A N 1
ATOM 6341 C CA . LEU A 1 768 ? 14.902 -10.037 -34.914 1.00 91.88 768 LEU A CA 1
ATOM 6342 C C . LEU A 1 768 ? 14.297 -10.604 -36.215 1.00 91.88 768 LEU A C 1
ATOM 6344 O O . LEU A 1 768 ? 13.576 -9.900 -36.930 1.00 91.88 768 LEU A O 1
ATOM 6348 N N . GLY A 1 769 ? 14.536 -11.884 -36.518 1.00 90.75 769 GLY A N 1
ATOM 6349 C CA . GLY A 1 769 ? 14.015 -12.576 -37.698 1.00 90.75 769 GLY A CA 1
ATOM 6350 C C . GLY A 1 769 ? 14.672 -12.160 -39.018 1.00 90.75 769 GLY A C 1
ATOM 6351 O O . GLY A 1 769 ? 14.076 -12.377 -40.079 1.00 90.75 769 GLY A O 1
ATOM 6352 N N . ALA A 1 770 ? 15.857 -11.553 -38.950 1.00 90.25 770 ALA A N 1
ATOM 6353 C CA . ALA A 1 770 ? 16.660 -11.122 -40.084 1.00 90.25 770 ALA A CA 1
ATOM 6354 C C . ALA A 1 770 ? 17.948 -11.948 -40.200 1.00 90.25 770 ALA A C 1
ATOM 6356 O O . ALA A 1 770 ? 18.479 -12.452 -39.218 1.00 90.25 770 ALA A O 1
ATOM 6357 N N . ASP A 1 771 ? 18.487 -12.012 -41.415 1.00 84.44 771 ASP A N 1
ATOM 6358 C CA . ASP A 1 771 ? 19.768 -12.656 -41.693 1.00 84.44 771 ASP A CA 1
ATOM 6359 C C . ASP A 1 771 ? 20.835 -11.621 -42.058 1.00 84.44 771 ASP A C 1
ATOM 6361 O O . ASP A 1 771 ? 20.546 -10.551 -42.609 1.00 84.44 771 ASP A O 1
ATOM 6365 N N . GLU A 1 772 ? 22.095 -11.980 -41.829 1.00 76.31 772 GLU A N 1
ATOM 6366 C CA . GLU A 1 772 ? 23.254 -11.182 -42.215 1.00 76.31 772 GLU A CA 1
ATOM 6367 C C . GLU A 1 772 ? 23.859 -11.708 -43.521 1.00 76.31 772 GLU A C 1
ATOM 6369 O O . GLU A 1 772 ? 24.376 -12.819 -43.574 1.00 76.31 772 GLU A O 1
ATOM 6374 N N . HIS A 1 773 ? 23.778 -10.912 -44.592 1.00 69.06 773 HIS A N 1
ATOM 6375 C CA . HIS A 1 773 ? 24.383 -11.255 -45.889 1.00 69.06 773 HIS A CA 1
ATOM 6376 C C . HIS A 1 773 ? 25.762 -10.601 -46.074 1.00 69.06 773 HIS A C 1
ATOM 6378 O O . HIS A 1 773 ? 26.638 -11.177 -46.711 1.00 69.06 773 HIS A O 1
ATOM 6384 N N . GLN A 1 774 ? 25.951 -9.398 -45.522 1.00 67.56 774 GLN A N 1
ATOM 6385 C CA . GLN A 1 774 ? 27.205 -8.647 -45.513 1.00 67.56 774 GLN A CA 1
ATOM 6386 C C . GLN A 1 774 ? 27.201 -7.701 -44.304 1.00 67.56 774 GLN A C 1
ATOM 6388 O O . GLN A 1 774 ? 26.184 -7.053 -44.048 1.00 67.56 774 GLN A O 1
ATOM 6393 N N . VAL A 1 775 ? 28.321 -7.610 -43.577 1.00 77.06 775 VAL A N 1
ATOM 6394 C CA . VAL A 1 775 ? 28.471 -6.668 -42.455 1.00 77.06 775 VAL A CA 1
ATOM 6395 C C . VAL A 1 775 ? 28.632 -5.246 -43.024 1.00 77.06 775 VAL A C 1
ATOM 6397 O O . VAL A 1 775 ? 29.540 -5.025 -43.832 1.00 77.06 775 VAL A O 1
ATOM 6400 N N . PRO A 1 776 ? 27.762 -4.284 -42.669 1.00 80.94 776 PRO A N 1
ATOM 6401 C CA . PRO A 1 776 ? 27.836 -2.921 -43.187 1.00 80.94 776 PRO A CA 1
ATOM 6402 C C . PRO A 1 776 ? 28.966 -2.118 -42.522 1.00 80.94 776 PRO A C 1
ATOM 6404 O O . PRO A 1 776 ? 29.336 -2.381 -41.381 1.00 80.94 776 PRO A O 1
ATOM 6407 N N . SER A 1 777 ? 29.493 -1.106 -43.223 1.00 76.81 777 SER A N 1
ATOM 6408 C CA . SER A 1 777 ? 30.459 -0.162 -42.639 1.00 76.81 777 SER A CA 1
ATOM 6409 C C . SER A 1 777 ? 29.766 0.807 -41.671 1.00 76.81 777 SER A C 1
ATOM 6411 O O . SER A 1 777 ? 28.669 1.303 -41.946 1.00 76.81 777 SER A O 1
ATOM 6413 N N . TYR A 1 778 ? 30.433 1.111 -40.556 1.00 81.06 778 TYR A N 1
ATOM 6414 C CA . TYR A 1 778 ? 29.993 2.052 -39.522 1.00 81.06 778 TYR A CA 1
ATOM 6415 C C . TYR A 1 778 ? 30.913 3.288 -39.407 1.00 81.06 778 TYR A C 1
ATOM 6417 O O . TYR A 1 778 ? 30.923 3.946 -38.370 1.00 81.06 778 TYR A O 1
ATOM 6425 N N . ASP A 1 779 ? 31.636 3.640 -40.482 1.00 72.88 779 ASP A N 1
ATOM 6426 C CA . ASP A 1 779 ? 32.673 4.700 -40.533 1.00 72.88 779 ASP A CA 1
ATOM 6427 C C . ASP A 1 779 ? 32.237 6.084 -39.995 1.00 72.88 779 ASP A C 1
ATOM 6429 O O . ASP A 1 779 ? 33.056 6.892 -39.563 1.00 72.88 779 ASP A O 1
ATOM 6433 N N . GLU A 1 780 ? 30.938 6.379 -39.982 1.00 68.19 780 GLU A N 1
ATOM 6434 C CA . GLU A 1 780 ? 30.379 7.629 -39.449 1.00 68.19 780 GLU A CA 1
ATOM 6435 C C . GLU A 1 780 ? 30.401 7.736 -37.916 1.00 68.19 780 GLU A C 1
ATOM 6437 O O . GLU A 1 780 ? 30.451 8.849 -37.389 1.00 68.19 780 GLU A O 1
ATOM 6442 N N . LEU A 1 781 ? 30.407 6.608 -37.198 1.00 66.44 781 LEU A N 1
ATOM 6443 C CA . LEU A 1 781 ? 30.523 6.594 -35.736 1.00 66.44 781 LEU A CA 1
ATOM 6444 C C . LEU A 1 781 ? 31.930 7.018 -35.289 1.00 66.44 781 LEU A C 1
ATOM 6446 O O . LEU A 1 781 ? 32.069 7.720 -34.294 1.00 66.44 781 LEU A O 1
ATOM 6450 N N . PHE A 1 782 ? 32.949 6.717 -36.099 1.00 59.38 782 PHE A N 1
ATOM 6451 C CA . PHE A 1 782 ? 34.347 7.063 -35.833 1.00 59.38 782 PHE A CA 1
ATOM 6452 C C . PHE A 1 782 ? 34.594 8.580 -35.801 1.00 59.38 782 PHE A C 1
ATOM 6454 O O . PHE A 1 782 ? 35.472 9.042 -35.084 1.00 59.38 782 PHE A O 1
ATOM 6461 N N . LYS A 1 783 ? 33.807 9.376 -36.543 1.00 51.31 783 LYS A N 1
ATOM 6462 C CA . LYS A 1 783 ? 33.961 10.843 -36.592 1.00 51.31 783 LYS A CA 1
ATOM 6463 C C . LYS A 1 783 ? 33.338 11.569 -35.398 1.00 51.31 783 LYS A C 1
ATOM 6465 O O . LYS A 1 783 ? 33.752 12.681 -35.094 1.00 51.31 783 LYS A O 1
ATOM 6470 N N . LYS A 1 784 ? 32.335 10.974 -34.742 1.00 51.56 784 LYS A N 1
ATOM 6471 C CA . LYS A 1 784 ? 31.658 11.574 -33.576 1.00 51.56 784 LYS A CA 1
ATOM 6472 C C . LYS A 1 784 ? 32.439 11.392 -32.276 1.00 51.56 784 LYS A C 1
ATOM 6474 O O . LYS A 1 784 ? 32.333 12.242 -31.398 1.00 51.56 784 LYS A O 1
ATOM 6479 N N . ASP A 1 785 ? 33.222 10.322 -32.168 1.00 44.47 785 ASP A N 1
ATOM 6480 C CA . ASP A 1 785 ? 34.014 10.041 -30.968 1.00 44.47 785 ASP A CA 1
ATOM 6481 C C . ASP A 1 785 ? 35.292 10.900 -30.887 1.00 44.47 785 ASP A C 1
ATOM 6483 O O . ASP A 1 785 ? 35.750 11.197 -29.785 1.00 44.47 785 ASP A O 1
ATOM 6487 N N . GLU A 1 786 ? 35.826 11.388 -32.018 1.00 41.88 786 GLU A N 1
ATOM 6488 C CA . GLU A 1 786 ? 36.985 12.302 -32.042 1.00 41.88 786 GLU A CA 1
ATOM 6489 C C . GLU A 1 786 ? 36.663 13.722 -31.524 1.00 41.88 786 GLU A C 1
ATOM 6491 O O . GLU A 1 786 ? 37.543 14.375 -30.965 1.00 41.88 786 GLU A O 1
ATOM 6496 N N . GLU A 1 787 ? 35.412 14.196 -31.621 1.00 37.25 787 GLU A N 1
ATOM 6497 C CA . GLU A 1 787 ? 35.000 15.521 -31.109 1.00 37.25 787 GLU A CA 1
ATOM 6498 C C . GLU A 1 787 ? 34.782 15.559 -29.579 1.00 37.25 787 GLU A C 1
ATOM 6500 O O . GLU A 1 787 ? 34.704 16.642 -29.001 1.00 37.25 787 GLU A O 1
ATOM 6505 N N . PHE A 1 788 ? 34.724 14.406 -28.897 1.00 36.16 788 PHE A N 1
ATOM 6506 C CA . PHE A 1 788 ? 34.527 14.313 -27.438 1.00 36.16 788 PHE A CA 1
ATOM 6507 C C . PHE A 1 788 ? 35.821 14.104 -26.629 1.00 36.16 788 PHE A C 1
ATOM 6509 O O . PHE A 1 788 ? 35.768 14.009 -25.400 1.00 36.16 788 PHE A O 1
ATOM 6516 N N . ILE A 1 789 ? 36.989 14.067 -27.280 1.00 34.94 789 ILE A N 1
ATOM 6517 C CA . ILE A 1 789 ? 38.294 13.954 -26.613 1.00 34.94 789 ILE A CA 1
ATOM 6518 C C . ILE A 1 789 ? 38.831 15.362 -26.290 1.00 34.94 789 ILE A C 1
ATOM 6520 O O . ILE A 1 789 ? 39.835 15.803 -26.842 1.00 34.94 789 ILE A O 1
ATOM 6524 N N . GLU A 1 790 ? 38.184 16.082 -25.368 1.00 29.20 790 GLU A N 1
ATOM 6525 C CA . GLU A 1 790 ? 38.889 17.104 -24.580 1.00 29.20 790 GLU A CA 1
ATOM 6526 C C . GLU A 1 790 ? 39.389 16.465 -23.270 1.00 29.20 790 GLU A C 1
ATOM 6528 O O . GLU A 1 790 ? 38.614 15.825 -22.552 1.00 29.20 790 GLU A O 1
ATOM 6533 N N . PRO A 1 791 ? 40.685 16.599 -22.931 1.00 31.09 791 PRO A N 1
ATOM 6534 C CA . PRO A 1 791 ? 41.263 15.942 -21.770 1.00 31.09 791 PRO A CA 1
ATOM 6535 C C . PRO A 1 791 ? 40.748 16.592 -20.482 1.00 31.09 791 PRO A C 1
ATOM 6537 O O . PRO A 1 791 ? 41.085 17.728 -20.152 1.00 31.09 791 PRO A O 1
ATOM 6540 N N . THR A 1 792 ? 39.956 15.851 -19.711 1.00 28.69 792 THR A N 1
ATOM 6541 C CA . THR A 1 792 ? 39.644 16.222 -18.326 1.00 28.69 792 THR A CA 1
ATOM 6542 C C . THR A 1 792 ? 40.933 16.122 -17.493 1.00 28.69 792 THR A C 1
ATOM 6544 O O . THR A 1 792 ? 41.656 15.131 -17.635 1.00 28.69 792 THR A O 1
ATOM 6547 N N . PRO A 1 793 ? 41.276 17.096 -16.626 1.00 28.73 793 PRO A N 1
ATOM 6548 C CA . PRO A 1 793 ? 42.513 17.028 -15.857 1.00 28.73 793 PRO A CA 1
ATOM 6549 C C . PRO A 1 793 ? 42.462 15.861 -14.868 1.00 28.73 793 PRO A C 1
ATOM 6551 O O . PRO A 1 793 ? 41.580 15.799 -14.012 1.00 28.73 793 PRO A O 1
ATOM 6554 N N . MET A 1 794 ? 43.437 14.956 -14.958 1.00 26.95 794 MET A N 1
ATOM 6555 C CA . MET A 1 794 ? 43.727 13.993 -13.900 1.00 26.95 794 MET A CA 1
ATOM 6556 C C . MET A 1 794 ? 44.209 14.749 -12.656 1.00 26.95 794 MET A C 1
ATOM 6558 O O . MET A 1 794 ? 45.338 15.233 -12.617 1.00 26.95 794 MET A O 1
ATOM 6562 N N . THR A 1 795 ? 43.378 14.833 -11.620 1.00 26.27 795 THR A N 1
ATOM 6563 C CA . THR A 1 795 ? 43.853 15.066 -10.250 1.00 26.27 795 THR A CA 1
ATOM 6564 C C . THR A 1 795 ? 44.155 13.719 -9.594 1.00 26.27 795 THR A C 1
ATOM 6566 O O . THR A 1 795 ? 43.239 12.905 -9.461 1.00 26.27 795 THR A O 1
ATOM 6569 N N . PRO A 1 796 ? 45.402 13.460 -9.168 1.00 28.05 796 PRO A N 1
ATOM 6570 C CA . PRO A 1 796 ? 45.733 12.277 -8.395 1.00 28.05 796 PRO A CA 1
ATOM 6571 C C . PRO A 1 796 ? 45.390 12.531 -6.924 1.00 28.05 796 PRO A C 1
ATOM 6573 O O . PRO A 1 796 ? 46.076 13.301 -6.260 1.00 28.05 796 PRO A O 1
ATOM 6576 N N . ASN A 1 797 ? 44.362 11.864 -6.400 1.00 25.34 797 ASN A N 1
ATOM 6577 C CA . ASN A 1 797 ? 44.289 11.607 -4.963 1.00 25.34 797 ASN A CA 1
ATOM 6578 C C . ASN A 1 797 ? 44.890 10.224 -4.719 1.00 25.34 797 ASN A C 1
ATOM 6580 O O . ASN A 1 797 ? 44.213 9.202 -4.813 1.00 25.34 797 ASN A O 1
ATOM 6584 N N . MET A 1 798 ? 46.197 10.218 -4.462 1.00 29.19 798 MET A N 1
ATOM 6585 C CA . MET A 1 798 ? 46.793 9.201 -3.609 1.00 29.19 798 MET A CA 1
ATOM 6586 C C . MET A 1 798 ? 46.277 9.455 -2.195 1.00 29.19 798 MET A C 1
ATOM 6588 O O . MET A 1 798 ? 46.537 10.525 -1.662 1.00 29.19 798 MET A O 1
ATOM 6592 N N . ASP A 1 799 ? 45.594 8.479 -1.610 1.00 26.56 799 ASP A N 1
ATOM 6593 C CA . ASP A 1 799 ? 45.629 8.262 -0.169 1.00 26.56 799 ASP A CA 1
ATOM 6594 C C . ASP A 1 799 ? 45.766 6.758 0.085 1.00 26.56 799 ASP A C 1
ATOM 6596 O O . ASP A 1 799 ? 45.210 5.911 -0.617 1.00 26.56 799 ASP A O 1
ATOM 6600 N N . GLU A 1 800 ? 46.638 6.471 1.038 1.00 26.62 800 GLU A N 1
ATOM 6601 C CA . GLU A 1 800 ? 47.368 5.233 1.248 1.00 26.62 800 GLU A CA 1
ATOM 6602 C C . GLU A 1 800 ? 46.489 4.040 1.641 1.00 26.62 800 GLU A C 1
ATOM 6604 O O . GLU A 1 800 ? 45.729 4.065 2.610 1.00 26.62 800 GLU A O 1
ATOM 6609 N N . VAL A 1 801 ? 46.718 2.924 0.947 1.00 27.20 801 VAL A N 1
ATOM 6610 C CA . VAL A 1 801 ? 46.440 1.581 1.454 1.00 27.20 801 VAL A CA 1
ATOM 6611 C C . VAL A 1 801 ? 47.392 1.327 2.621 1.00 27.20 801 VAL A C 1
ATOM 6613 O O . VAL A 1 801 ? 48.559 0.995 2.423 1.00 27.20 801 VAL A O 1
ATOM 6616 N N . THR A 1 802 ? 46.897 1.467 3.848 1.00 25.39 802 THR A N 1
ATOM 6617 C CA . THR A 1 802 ? 47.547 0.889 5.026 1.00 25.39 802 THR A CA 1
ATOM 6618 C C . THR A 1 802 ? 46.886 -0.444 5.346 1.00 25.39 802 THR A C 1
ATOM 6620 O O . THR A 1 802 ? 45.808 -0.534 5.925 1.00 25.39 802 THR A O 1
ATOM 6623 N N . SER A 1 803 ? 47.564 -1.513 4.936 1.00 32.00 803 SER A N 1
ATOM 6624 C CA . SER A 1 803 ? 47.404 -2.845 5.506 1.00 32.00 803 SER A CA 1
ATOM 6625 C C . SER A 1 803 ? 47.796 -2.797 6.986 1.00 32.00 803 SER A C 1
ATOM 6627 O O . SER A 1 803 ? 48.961 -2.553 7.305 1.00 32.00 803 SER A O 1
ATOM 6629 N N . GLY A 1 804 ? 46.843 -3.031 7.883 1.00 25.08 804 GLY A N 1
ATOM 6630 C CA . GLY A 1 804 ? 47.098 -3.130 9.316 1.00 25.08 804 GLY A CA 1
ATOM 6631 C C . GLY A 1 804 ? 46.100 -4.070 9.978 1.00 25.08 804 GLY A C 1
ATOM 6632 O O . GLY A 1 804 ? 44.916 -3.759 10.062 1.00 25.08 804 GLY A O 1
ATOM 6633 N N . ASP A 1 805 ? 46.595 -5.218 10.440 1.00 36.75 805 ASP A N 1
ATOM 6634 C CA . ASP A 1 805 ? 45.916 -6.097 11.391 1.00 36.75 805 ASP A CA 1
ATOM 6635 C C . ASP A 1 805 ? 45.354 -5.280 12.564 1.00 36.75 805 ASP A C 1
ATOM 6637 O O . ASP A 1 805 ? 46.117 -4.666 13.304 1.00 36.75 805 ASP A O 1
ATOM 6641 N N . ASN A 1 806 ? 44.030 -5.276 12.749 1.00 31.16 806 ASN A N 1
ATOM 6642 C CA . ASN A 1 806 ? 43.380 -4.722 13.941 1.00 31.16 806 ASN A CA 1
ATOM 6643 C C . ASN A 1 806 ? 41.991 -5.343 14.159 1.00 31.16 806 ASN A C 1
ATOM 6645 O O . ASN A 1 806 ? 40.956 -4.693 14.041 1.00 31.16 806 ASN A O 1
ATOM 6649 N N . LYS A 1 807 ? 41.954 -6.628 14.527 1.00 34.94 807 LYS A N 1
ATOM 6650 C CA . LYS A 1 807 ? 40.701 -7.318 14.890 1.00 34.94 807 LYS A CA 1
ATOM 6651 C C . LYS A 1 807 ? 40.116 -6.903 16.257 1.00 34.94 807 LYS A C 1
ATOM 6653 O O . LYS A 1 807 ? 39.003 -7.314 16.570 1.00 34.94 807 LYS A O 1
ATOM 6658 N N . GLU A 1 808 ? 40.801 -6.069 17.047 1.00 33.88 808 GLU A N 1
ATOM 6659 C CA . GLU A 1 808 ? 40.306 -5.597 18.358 1.00 33.88 808 GLU A CA 1
ATOM 6660 C C . GLU A 1 808 ? 39.798 -4.141 18.374 1.00 33.88 808 GLU A C 1
ATOM 6662 O O . GLU A 1 808 ? 38.877 -3.838 19.129 1.00 33.88 808 GLU A O 1
ATOM 6667 N N . VAL A 1 809 ? 40.292 -3.253 17.500 1.00 36.72 809 VAL A N 1
ATOM 6668 C CA . VAL A 1 809 ? 39.882 -1.827 17.481 1.00 36.72 809 VAL A CA 1
ATOM 6669 C C . VAL A 1 809 ? 38.551 -1.607 16.737 1.00 36.72 809 VAL A C 1
ATOM 6671 O O . VAL A 1 809 ? 37.786 -0.697 17.065 1.00 36.72 809 VAL A O 1
ATOM 6674 N N . ASP A 1 810 ? 38.203 -2.492 15.798 1.00 39.91 810 ASP A N 1
ATOM 6675 C CA . ASP A 1 810 ? 36.948 -2.414 15.036 1.00 39.91 810 ASP A CA 1
ATOM 6676 C C . ASP A 1 810 ? 35.698 -2.761 15.859 1.00 39.91 810 ASP A C 1
ATOM 6678 O O . ASP A 1 810 ? 34.607 -2.270 15.563 1.00 39.91 810 ASP A O 1
ATOM 6682 N N . ARG A 1 811 ? 35.831 -3.548 16.937 1.00 37.69 811 ARG A N 1
ATOM 6683 C CA . ARG A 1 811 ? 34.700 -3.870 17.826 1.00 37.69 811 ARG A CA 1
ATOM 6684 C C . ARG A 1 811 ? 34.281 -2.677 18.685 1.00 37.69 811 ARG A C 1
ATOM 6686 O O . ARG A 1 811 ? 33.085 -2.427 18.825 1.00 37.69 811 ARG A O 1
ATOM 6693 N N . GLU A 1 812 ? 35.230 -1.890 19.196 1.00 39.59 812 GLU A N 1
ATOM 6694 C CA . GLU A 1 812 ? 34.904 -0.675 19.958 1.00 39.59 812 GLU A CA 1
ATOM 6695 C C . GLU A 1 812 ? 34.305 0.429 19.074 1.00 39.59 812 GLU A C 1
ATOM 6697 O O . GLU A 1 812 ? 33.373 1.118 19.500 1.00 39.59 812 GLU A O 1
ATOM 6702 N N . ASN A 1 813 ? 34.794 0.591 17.839 1.00 43.31 813 ASN A N 1
ATOM 6703 C CA . ASN A 1 813 ? 34.249 1.573 16.898 1.00 43.31 813 ASN A CA 1
ATOM 6704 C C . ASN A 1 813 ? 32.886 1.149 16.323 1.00 43.31 813 ASN A C 1
ATOM 6706 O O . ASN A 1 813 ? 31.995 1.998 16.225 1.00 43.31 813 ASN A O 1
ATOM 6710 N N . ARG A 1 814 ? 32.663 -0.146 16.036 1.00 46.78 814 ARG A N 1
ATOM 6711 C CA . ARG A 1 814 ? 31.323 -0.672 15.701 1.00 46.78 814 ARG A CA 1
ATOM 6712 C C . ARG A 1 814 ? 30.341 -0.475 16.851 1.00 46.78 814 ARG A C 1
ATOM 6714 O O . ARG A 1 814 ? 29.276 0.088 16.623 1.00 46.78 814 ARG A O 1
ATOM 6721 N N . GLY A 1 815 ? 30.724 -0.817 18.083 1.00 46.47 815 GLY A N 1
ATOM 6722 C CA . GLY A 1 815 ? 29.869 -0.634 19.259 1.00 46.47 815 GLY A CA 1
ATOM 6723 C C . GLY A 1 815 ? 29.507 0.834 19.527 1.00 46.47 815 GLY A C 1
ATOM 6724 O O . GLY A 1 815 ? 28.374 1.139 19.899 1.00 46.47 815 GLY A O 1
ATOM 6725 N N . LYS A 1 816 ? 30.427 1.784 19.292 1.00 51.16 816 LYS A N 1
ATOM 6726 C CA . LYS A 1 816 ? 30.136 3.231 19.389 1.00 51.16 816 LYS A CA 1
ATOM 6727 C C . LYS A 1 816 ? 29.188 3.717 18.287 1.00 51.16 816 LYS A C 1
ATOM 6729 O O . LYS A 1 816 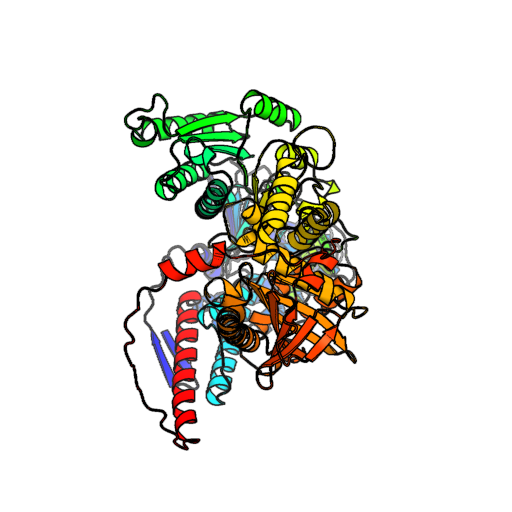? 28.268 4.479 18.590 1.00 51.16 816 LYS A O 1
ATOM 6734 N N . ASN A 1 817 ? 29.371 3.268 17.043 1.00 56.72 817 ASN A N 1
ATOM 6735 C CA . ASN A 1 817 ? 28.487 3.622 15.928 1.00 56.72 817 ASN A CA 1
ATOM 6736 C C . ASN A 1 817 ? 27.086 3.012 16.080 1.00 56.72 817 ASN A C 1
ATOM 6738 O O . ASN A 1 817 ? 26.097 3.714 15.880 1.00 56.72 817 ASN A O 1
ATOM 6742 N N . GLN A 1 818 ? 26.976 1.762 16.531 1.00 57.88 818 GLN A N 1
ATOM 6743 C CA . GLN A 1 818 ? 25.691 1.112 16.811 1.00 57.88 818 GLN A CA 1
ATOM 6744 C C . GLN A 1 818 ? 24.943 1.809 17.955 1.00 57.88 818 GLN A C 1
ATOM 6746 O O . GLN A 1 818 ? 23.764 2.128 17.814 1.00 57.88 818 GLN A O 1
ATOM 6751 N N . LYS A 1 819 ? 25.636 2.188 19.040 1.00 57.91 819 LYS A N 1
ATOM 6752 C CA . LYS A 1 819 ? 25.047 3.008 20.117 1.00 57.91 819 LYS A CA 1
ATOM 6753 C C . LYS A 1 819 ? 24.548 4.371 19.622 1.00 57.91 819 LYS A C 1
ATOM 6755 O O . LYS A 1 819 ? 23.539 4.871 20.122 1.00 57.91 819 LYS A O 1
ATOM 6760 N N . LEU A 1 820 ? 25.215 4.982 18.638 1.00 60.12 820 LEU A N 1
ATOM 6761 C CA . LEU A 1 820 ? 24.764 6.233 18.019 1.00 60.12 820 LEU A CA 1
ATOM 6762 C C . LEU A 1 820 ? 23.508 6.030 17.155 1.00 60.12 820 LEU A C 1
ATOM 6764 O O . LEU A 1 820 ? 22.603 6.866 17.208 1.00 60.12 820 LEU A O 1
ATOM 6768 N N . VAL A 1 821 ? 23.426 4.922 16.411 1.00 59.09 821 VAL A N 1
ATOM 6769 C CA . VAL A 1 821 ? 22.240 4.541 15.623 1.00 59.09 821 VAL A CA 1
ATOM 6770 C C . VAL A 1 821 ? 21.045 4.288 16.538 1.00 59.09 821 VAL A C 1
ATOM 6772 O O . VAL A 1 821 ? 20.004 4.914 16.343 1.00 59.09 821 VAL A O 1
ATOM 6775 N N . VAL A 1 822 ? 21.212 3.492 17.598 1.00 59.50 822 VAL A N 1
ATOM 6776 C CA . VAL A 1 822 ? 20.184 3.285 18.633 1.00 59.50 822 VAL A CA 1
ATOM 6777 C C . VAL A 1 822 ? 19.746 4.623 19.226 1.00 59.50 822 VAL A C 1
ATOM 6779 O O . VAL A 1 822 ? 18.558 4.915 19.297 1.00 59.50 822 VAL A O 1
ATOM 6782 N N . LYS A 1 823 ? 20.680 5.516 19.570 1.00 61.81 823 LYS A N 1
ATOM 6783 C CA . LYS A 1 823 ? 20.335 6.850 20.084 1.00 61.81 823 LYS A CA 1
ATOM 6784 C C . LYS A 1 823 ? 19.542 7.691 19.073 1.00 61.81 823 LYS A C 1
ATOM 6786 O O . LYS A 1 823 ? 18.628 8.409 19.481 1.00 61.81 823 LYS A O 1
ATOM 6791 N N . LYS A 1 824 ? 19.871 7.633 17.775 1.00 64.56 824 LYS A N 1
ATOM 6792 C CA . LYS A 1 824 ? 19.116 8.313 16.704 1.00 64.56 824 LYS A CA 1
ATOM 6793 C C . LYS A 1 824 ? 17.696 7.748 16.608 1.00 64.56 824 LYS A C 1
ATOM 6795 O O . LYS A 1 824 ? 16.747 8.528 16.571 1.00 64.56 824 LYS A O 1
ATOM 6800 N N . ILE A 1 825 ? 17.566 6.425 16.649 1.00 60.62 825 ILE A N 1
ATOM 6801 C CA . ILE A 1 825 ? 16.293 5.701 16.604 1.00 60.62 825 ILE A CA 1
ATOM 6802 C C . ILE A 1 825 ? 15.405 6.071 17.786 1.00 60.62 825 ILE A C 1
ATOM 6804 O O . ILE A 1 825 ? 14.276 6.526 17.603 1.00 60.62 825 ILE A O 1
ATOM 6808 N N . ILE A 1 826 ? 15.949 5.984 18.997 1.00 61.94 826 ILE A N 1
ATOM 6809 C CA . ILE A 1 826 ? 15.219 6.311 20.218 1.00 61.94 826 ILE A CA 1
ATOM 6810 C C . ILE A 1 826 ? 14.771 7.774 20.204 1.00 61.94 826 ILE A C 1
ATOM 6812 O O . ILE A 1 826 ? 13.627 8.072 20.530 1.00 61.94 826 ILE A O 1
ATOM 6816 N N . ASN A 1 827 ? 15.624 8.703 19.766 1.00 57.41 827 ASN A N 1
ATOM 6817 C CA . ASN A 1 827 ? 15.228 10.106 19.645 1.00 57.41 827 ASN A CA 1
ATOM 6818 C C . ASN A 1 827 ? 14.121 10.324 18.600 1.00 57.41 827 ASN A C 1
ATOM 6820 O O . ASN A 1 827 ? 13.239 11.150 18.836 1.00 57.41 827 ASN A O 1
ATOM 6824 N N . GLY A 1 828 ? 14.145 9.590 17.483 1.00 53.53 828 GLY A N 1
ATOM 6825 C CA . GLY A 1 828 ? 13.096 9.613 16.461 1.00 53.53 828 GLY A CA 1
ATOM 6826 C C . GLY A 1 828 ? 11.755 9.097 16.985 1.00 53.53 828 GLY A C 1
ATOM 6827 O O . GLY A 1 828 ? 10.739 9.777 16.839 1.00 53.53 828 GLY A O 1
ATOM 6828 N N . MET A 1 829 ? 11.752 7.960 17.689 1.00 57.00 829 MET A N 1
ATOM 6829 C CA . MET A 1 829 ? 10.541 7.429 18.325 1.00 57.00 829 MET A CA 1
ATOM 6830 C C . MET A 1 829 ? 10.016 8.349 19.428 1.00 57.00 829 MET A C 1
ATOM 6832 O O . MET A 1 829 ? 8.818 8.609 19.480 1.00 57.00 829 MET A O 1
ATOM 6836 N N . ILE A 1 830 ? 10.895 8.903 20.268 1.00 54.75 830 ILE A N 1
ATOM 6837 C CA . ILE A 1 830 ? 10.520 9.866 21.316 1.00 54.75 830 ILE A CA 1
ATOM 6838 C C . ILE A 1 830 ? 9.854 11.107 20.697 1.00 54.75 830 ILE A C 1
ATOM 6840 O O . ILE A 1 830 ? 8.875 11.617 21.234 1.00 54.75 830 ILE A O 1
ATOM 6844 N N . MET A 1 831 ? 10.342 11.596 19.556 1.00 47.81 831 MET A N 1
ATOM 6845 C CA . MET A 1 831 ? 9.725 12.729 18.853 1.00 47.81 831 MET A CA 1
ATOM 6846 C C . MET A 1 831 ? 8.347 12.390 18.267 1.00 47.81 831 MET A C 1
ATOM 6848 O O . MET A 1 831 ? 7.499 13.276 18.197 1.00 47.81 831 MET A O 1
ATOM 6852 N N . SER A 1 832 ? 8.117 11.133 17.874 1.00 44.78 832 SER A N 1
ATOM 6853 C CA . SER A 1 832 ? 6.861 10.688 17.254 1.00 44.78 832 SER A CA 1
ATOM 6854 C C . SER A 1 832 ? 5.794 10.234 18.261 1.00 44.78 832 SER A C 1
ATOM 6856 O O . SER A 1 832 ? 4.609 10.385 17.985 1.00 44.78 832 SER A O 1
ATOM 6858 N N . TRP A 1 833 ? 6.185 9.700 19.425 1.00 52.78 833 TRP A N 1
ATOM 6859 C CA . TRP A 1 833 ? 5.284 8.935 20.307 1.00 52.78 833 TRP A CA 1
ATOM 6860 C C . TRP A 1 833 ? 5.170 9.450 21.743 1.00 52.78 833 TRP A C 1
ATOM 6862 O O . TRP A 1 833 ? 4.424 8.890 22.548 1.00 52.78 833 TRP A O 1
ATOM 6872 N N . VAL A 1 834 ? 5.876 10.521 22.109 1.00 44.47 834 VAL A N 1
ATOM 6873 C CA . VAL A 1 834 ? 5.837 11.005 23.491 1.00 44.47 834 VAL A CA 1
ATOM 6874 C C . VAL A 1 834 ? 4.599 11.842 23.761 1.00 44.47 834 VAL A C 1
ATOM 6876 O O . VAL A 1 834 ? 4.638 13.060 23.626 1.00 44.47 834 VAL A O 1
ATOM 6879 N N . ILE A 1 835 ? 3.556 11.178 24.262 1.00 43.69 835 ILE A N 1
ATOM 6880 C CA . ILE A 1 835 ? 2.661 11.680 25.314 1.00 43.69 835 ILE A CA 1
ATOM 6881 C C . ILE A 1 835 ? 2.214 10.494 26.165 1.00 43.69 835 ILE A C 1
ATOM 6883 O O . ILE A 1 835 ? 1.236 9.855 25.820 1.00 43.69 835 ILE A O 1
ATOM 6887 N N . THR A 1 836 ? 2.878 10.214 27.285 1.00 39.12 836 THR A N 1
ATOM 6888 C CA . THR A 1 836 ? 2.435 9.128 28.192 1.00 39.12 836 THR A CA 1
ATOM 6889 C C . THR A 1 836 ? 2.584 9.419 29.678 1.00 39.12 836 THR A C 1
ATOM 6891 O O . THR A 1 836 ? 2.168 8.611 30.496 1.00 39.12 836 THR A O 1
ATOM 6894 N N . ARG A 1 837 ? 3.140 10.573 30.070 1.00 29.73 837 ARG A N 1
ATOM 6895 C CA . ARG A 1 837 ? 3.350 10.891 31.496 1.00 29.73 837 ARG A CA 1
ATOM 6896 C C . ARG A 1 837 ? 2.519 12.050 32.048 1.00 29.73 837 ARG A C 1
ATOM 6898 O O . ARG A 1 837 ? 2.604 12.297 33.240 1.00 29.73 837 ARG A O 1
ATOM 6905 N N . ASN A 1 838 ? 1.764 12.752 31.198 1.00 29.56 838 ASN A N 1
ATOM 6906 C CA . ASN A 1 838 ? 1.031 13.972 31.572 1.00 29.56 838 ASN A CA 1
ATOM 6907 C C . ASN A 1 838 ? -0.487 13.897 31.308 1.00 29.56 838 ASN A C 1
ATOM 6909 O O . ASN A 1 838 ? -1.135 14.943 31.324 1.00 29.56 838 ASN A O 1
ATOM 6913 N N . LEU A 1 839 ? -1.028 12.706 31.023 1.00 31.73 839 LEU A N 1
ATOM 6914 C CA . LEU A 1 839 ? -2.467 12.448 31.126 1.00 31.73 839 LEU A CA 1
ATOM 6915 C C . LEU A 1 839 ? -2.759 11.899 32.516 1.00 31.73 839 LEU A C 1
ATOM 6917 O O . LEU A 1 839 ? -2.077 10.908 32.879 1.00 31.73 839 LEU A O 1
#

Secondary structure (DSSP, 8-state):
-EEEETTEEEEE------SGGG-GGGGGHHHHHTT--EEEEEETTTEEEEEEHHHHHHHHHHHHHHTT-TTHHHHHHHHHHHHHHHHHHHHHHHHH-GGGS-HHHHHHHHHHHHGGGGS-HHHHHHTGGGGGTTTEEEEE--S-TTS-PPPSEEEE-TTSHHHHHHHHHHHHHHHHHHHHHHHHHHTT----S-HHHHHHHHHHHTS-PSPSEEE-TTSSSEEEEEEEETTEEEEEETT--HHHHHHHHHHHHHHHHHHHHHHHHH-GGGGS-EEEEEET---HHHHHHHHHHHHHH-TT---EEEEEE-SSHHHHHHHHHHHHHT-HHHHSPPTT-SS-SEEEEEE---SHHHHHHHHHHH-SSEEEEEEESHHHHTT-EEEEEEEE--EE-S-TTPPPP--PPBTT---EEEESS-SEE-HHHHHHHHHHHHHHH-----TT-EEEEEEEE-GGGS-HHHHHHHHHHEEEEEEEESS--HHHHHHH-TT-EEEEEEEEESTT--EEEEEEE-STTTTTTSSSS-THHHHHHHHHHHHHTT-TT--HHHHHHHHHHHHHH-HHHHHHTTSSSTHHHHHHHHHHHHHHHHHH---TT-EEEEEEGGGSGGGTT-SS--SEEEEEEEEETTEEEEEEEEEEEEEE-GGGHHHHHHHHHHHHHHHHHHHHHHH-GGG--TTHHHHHHHHHHHHHHH--B-HHHHHHHHHHHHS-GGGSEEEEEEEEEEEETT---TTS--EEEETTEEEEEETTTEEEEEE-HHHHHHHTT---SSPPP-HHHHHHHGGG------------------TTHHHHHHHHHHHHHHHHHHHHHHHHH--SS--

Foldseek 3Di:
DFDDDPNDGPDDDDDDDPCPVVACLVVCLVCLLVLFQWFWEAEPPDDIDTDRLLVQLCVLCVVVVVVVPPPQVVLNVLLVVLSVVLSVVVNCCVVPNLLVDDLVVLLVSLLVSLVCLLVALSSLQSRVLSLVRGSKYFYFHDPDPPDPTKGQKMKRACSRSQLSSQVNLLVVVVVVLLVVLVVCLVVLNADDPDLVLLLVVNCVLSQDGPPQKFQIPVLQWIFGFPHDDPSMTMTGILQDCPVVLVQLLQFVLVVLLVVVVLLCQLVVVCLAPAEEEEEADADLSSVVSNVVSNVVNVVSRQAYEYEYEYQPQVVSVVVVVVVVVVPCQQQDHDVPDPGGRYHYHYDHDDDLVVVLVVCVVPPVAHAEYEYEQVCSNPPQKDKDWDKDQADEAPDSRDDADQFFFAPPDLKDKAFSDHSHHHSSVQSVQQSRVCNSVVDNDDPRIGIGIITMGGLVSDPLVSVQSCLARYQKYKYKHQPDFPANSCVNDVSWQWAAWDCQGGPNRRIIITMTGHDPVPVCPDDDDDPPLLVVLLVVVCVLLVHNQQDSVLSVVLLVVVSLQHNNLSSCSSGPDDSSQVSLQVSLVVVVCCVPDDDPLKDKHKYQLCNQPLCVPPPQAAGIWIWIWHDDPNFIEIEIEGEHEAEDAPVCQVVVVVSNVVNQVVHQVSCCSLQVLLSVHPCLVVSLVSVLVCNSRSYHDHPSVSVRSVCSNPDRSNRYHYHYAYEYEYEHSQFLPPVDPFPDPDRQWTWDDDPPGYIYIYGYNQNSQVSSVHHDPDRDDPVVVVVVVVVPPDDDDDDDDDDDDDDDDDPPPVSVVSSVVSSVSSVVSVVSCCNSPPDGRPD

pLDDT: mean 81.57, std 15.91, range [25.08, 98.0]

Sequence (839 aa):
MELVKDNNVLGKNKFKLLSFSSNIAYSLIDEIDQGILPYVKNYSQYAVDKIDVKELVGDNIRYYLAAKTEGMESHFEKWNVFISEYDLLLKKVLKNGLCSVNPDTLDAMLEELLSGIYSSVNITKSIYKALHYIGSIDTFNSIQEKAIAAPIERVVTIFNPIRLLSYLRRLESINHCLEEWLERAEDGNFEIYRVDDYLIFIIDKYSHLAPRYMLNEDEETYLIEDYERFGNGYFVINTHAANFSAHLSRELPAELVSVVKNYLEVYPYAKDGLDLLFLHCQSTDIVIRSIDELMKRVPSLSKLKLTIHSNQPAQLHKELNNWIELKEEYKSPSFNMMFPKVEINVISEADISEIADEIDEQMNDTDLVVLMDYFGQNGQVRYNFNKVNPLPSNDWFSEPYKEPLSIREALKRIPYVSESLPKTLQHFYQMQYIVHSKSMPSEDELYLLNVTISPTHFSGTLIDFIHEHFNWVMIMDRFIDKSLLQKISSKAQIIQYKSKAGKNKNFKLILSSSKYIRRLSHQTQDYAYYDRLHRKLADILKNDRIRRETVIEAVDKVKDISGALVLKVIGPGKYAHEMLATYLTTKRRDRIDHRENSLTVWSLCDELPWFASNKRRPDLVRSIIYKQDGQLMIDFELIELKFVSHHILDKETLDAIQQIDVGLKEYKHRFSFDDNHADAEYWKSELVYYLVEKQAYLPFEVELLKDLQNTRAQDIKVNFSASVDVYCYTSNLTDQELKEIEKGVYVDTIGDNYCNYIYGRHYILEQLGADEHQVPSYDELFKKDEEFIEPTPMTPNMDEVTSGDNKEVDRENRGKNQKLVVKKIINGMIMSWVITRNL